Protein AF-0000000074206391 (afdb_homodimer)

Foldseek 3Di:
DPPPPPDDPDDDVVPPVLPDPPLPPDLCQLEVPPPPVPPFQPDPPPPPPDDQLADLDLWDPVLVVVVLVCLVNLHRNHWFFAAALFNVPLVVPPPLAFDFDPCLVVLLVLLLLLLVQLEDDDDPPPPDPPPPAQFFLAFQLLLLLLVLLLLQAFDWDAAQQDPPDDRRSRQLHALPDPVGAADRQVSLRRNTTGNHQRQLLPCQQAQQHDDAPPPSRRDRGTHHFAADHNALAGAFAFEDLDDDDQFDFFPVSNAGRQFADADPDPPGFQQGSTSGSVCQQFQSSRSVSSLLSLLLQLLLVLCVPPPVVQVPGNVSSNVVSSLQSSQLSLLQCLQPNLCQFADPPLLVVCVVVPQDRGDDPRLRYAHPLCSLALSVLSQQQDDQWADFTQQDDCPHVNDTHGRVNRSLCGSVNLNDPDSVDRDSDNHSRRRGQCCLRHDSPDPPSRSGTGFLASHGYNQQQAPPPWCPVPDDVVSNCRSSNSSSSQSVLSNNSPGFQCSLCVSVVHDADDLCLLCPPGDPSSNVSCVSRVGHRNNNRQSSQCCVVVVRRHTHDSSSNSVSSRSSSSQVSDCSHQCNDPPHRDDQLPHGADPVRHGSNHPLSSSQSSFSHFPDADPVRHGHGDPDPPHGRSHSPD/DCPPPPDPDPPDVVPPVLPPPPLPPDLVQLAVPPPDVPPFLPAPPPPPPDDQQQDLDLWDPQLVVVVLVCLLNLHRNHWFFAAALFNVPLVVPPPQAFDFDPCPVVLLVLLLLLLVQLEDDDDPPPPDPPDPAQFFLAFQLLLLLLVLLLLQAFDWDAAQQDPPDDRRSRQLHALPDVVGAADRQVSLRRNTTGNHQRQLLPCQQAQLHDDAPPPSSRDRGTHHFNADHNALAGAFAFEDLDDDDQFDFFPVSNAGRQFADADPDPPGFQQGRTNGSVCQQFQSSRSVSSLLSLLLQLLLVLCVPPPVVQVPGNVSSNVVSSLQSSQLSLQQCLQPNLCQFADPPLLVVCVVVPQDRGDDPRLRYAHPLCSLALSCLSQQQDDQWADFTQQDDCPHVNDTHGRLNRSLCGSVNLNDPDSVDRDSHNHSRRRGQCCLRHDSPDPDSRSGTGFLASHGYNQQQAPPVWCPVPDDVVSNCRSSNSSSSQSVLSNNSPGFQQSLCVSVVHDADDLCLLCPPRDPSSNVSCVSRVGHRNNNRQSSQCCVVVVRRHTHDSSSNSVSSRSSSSQVSDCSHQCNDPPHRDDQLPHGADPVRHGSNHPLSSSQSSFSHFPAADPVRHGHGDPDVPHGRSHSPD

Nearest PDB structures (foldseek):
  8s6c-assembly1_A  TM=6.407E-01  e=2.401E-17  cyanobacterium TDX16
  6wxr-assembly1_A  TM=6.046E-01  e=3.177E-12  Mus musculus
  1prh-assembly1_B  TM=6.830E-01  e=3.059E-08  Ovis aries
  4rs0-assembly1_A  TM=5.981E-01  e=2.578E-08  Mus musculus
  2ayl-assembly1_A  TM=5.057E-01  e=9.335E-07  Ovis aries

pLDDT: mean 83.12, std 20.76, range [22.73, 98.88]

Structure (mmCIF, N/CA/C/O backbone):
data_AF-0000000074206391-model_v1
#
loop_
_entity.id
_entity.type
_entity.pdbx_description
1 polymer 'Heme peroxidase'
#
loop_
_atom_site.group_PDB
_atom_site.id
_atom_site.type_symbol
_atom_site.label_atom_id
_atom_site.label_alt_id
_atom_site.label_comp_id
_atom_site.label_asym_id
_atom_site.label_entity_id
_atom_site.label_seq_id
_atom_site.pdbx_PDB_ins_code
_atom_site.Cartn_x
_atom_site.Cartn_y
_atom_site.Cartn_z
_atom_site.occupancy
_atom_site.B_iso_or_equiv
_atom_site.auth_seq_id
_atom_site.auth_comp_id
_atom_site.auth_asym_id
_atom_site.auth_atom_id
_atom_site.pdbx_PDB_model_num
ATOM 1 N N . MET A 1 1 ? 62.062 49.625 47.781 1 22.92 1 MET A N 1
ATOM 2 C CA . MET A 1 1 ? 61.5 48.375 47.312 1 22.92 1 MET A CA 1
ATOM 3 C C . MET A 1 1 ? 60.031 48.562 46.969 1 22.92 1 MET A C 1
ATOM 5 O O . MET A 1 1 ? 59.156 48.688 47.844 1 22.92 1 MET A O 1
ATOM 9 N N . VAL A 1 2 ? 59.719 49.25 46 1 24.11 2 VAL A N 1
ATOM 10 C CA . VAL A 1 2 ? 58.531 49.969 45.531 1 24.11 2 VAL A CA 1
ATOM 11 C C . VAL A 1 2 ? 57.469 48.969 45.062 1 24.11 2 VAL A C 1
ATOM 13 O O . VAL A 1 2 ? 57.719 48.188 44.156 1 24.11 2 VAL A O 1
ATOM 16 N N . GLN A 1 3 ? 56.719 48.438 46 1 23.62 3 GLN A N 1
ATOM 17 C CA . GLN A 1 3 ? 55.781 47.375 45.812 1 23.62 3 GLN A CA 1
ATOM 18 C C . GLN A 1 3 ? 54.719 47.719 44.781 1 23.62 3 GLN A C 1
ATOM 20 O O . GLN A 1 3 ? 53.906 48.625 45 1 23.62 3 GLN A O 1
ATOM 25 N N . THR A 1 4 ? 55.125 47.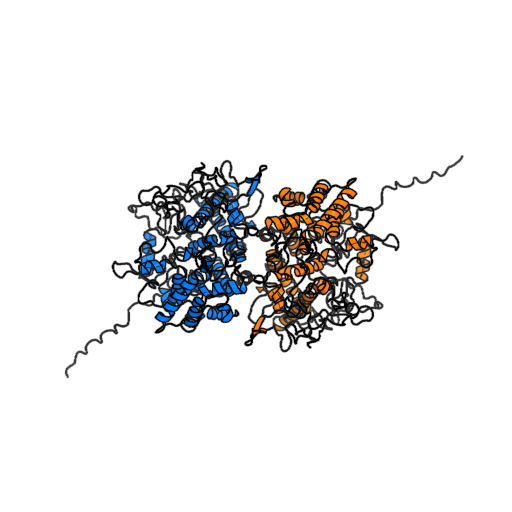781 43.562 1 28.39 4 THR A N 1
ATOM 26 C CA . THR A 1 4 ? 54.219 48.188 42.5 1 28.39 4 THR A CA 1
ATOM 27 C C . THR A 1 4 ? 52.969 47.312 42.469 1 28.39 4 THR A C 1
ATOM 29 O O . THR A 1 4 ? 53.062 46.094 42.469 1 28.39 4 THR A O 1
ATOM 32 N N . THR A 1 5 ? 51.875 47.812 43 1 28.17 5 THR A N 1
ATOM 33 C CA . THR A 1 5 ? 50.531 47.219 43.062 1 28.17 5 THR A CA 1
ATOM 34 C C . THR A 1 5 ? 50.094 46.781 41.688 1 28.17 5 THR A C 1
ATOM 36 O O . THR A 1 5 ? 49.969 47.594 40.781 1 28.17 5 THR A O 1
ATOM 39 N N . GLN A 1 6 ? 50.531 45.656 41.25 1 25 6 GLN A N 1
ATOM 40 C CA . GLN A 1 6 ? 50.25 45.125 39.938 1 25 6 GLN A CA 1
ATOM 41 C C . GLN A 1 6 ? 48.75 45.188 39.656 1 25 6 GLN A C 1
ATOM 43 O O . GLN A 1 6 ? 47.938 44.812 40.5 1 25 6 GLN A O 1
ATOM 48 N N . ALA A 1 7 ? 48.438 45.938 38.656 1 30.42 7 ALA A N 1
ATOM 49 C CA . ALA A 1 7 ? 47.062 46.156 38.188 1 30.42 7 ALA A CA 1
ATOM 50 C C . ALA A 1 7 ? 46.312 44.844 38 1 30.42 7 ALA A C 1
ATOM 52 O O . ALA A 1 7 ? 46.844 43.875 37.5 1 30.42 7 ALA A O 1
ATOM 53 N N . PRO A 1 8 ? 45.125 44.656 38.719 1 27.83 8 PRO A N 1
ATOM 54 C CA . PRO A 1 8 ? 44.406 43.406 38.625 1 27.83 8 PRO A CA 1
ATOM 55 C C . PRO A 1 8 ? 44.125 43 37.156 1 27.83 8 PRO A C 1
ATOM 57 O O . PRO A 1 8 ? 43.969 43.875 36.312 1 27.83 8 PRO A O 1
ATOM 60 N N . LEU A 1 9 ? 44.688 41.938 36.594 1 29.06 9 LEU A N 1
ATOM 61 C CA . LEU A 1 9 ? 44.5 41.438 35.25 1 29.06 9 LEU A CA 1
ATOM 62 C C . LEU A 1 9 ? 43.031 41.469 34.844 1 29.06 9 LEU A C 1
ATOM 64 O O . LEU A 1 9 ? 42.188 40.969 35.562 1 29.06 9 LEU A O 1
ATOM 68 N N . GLN A 1 10 ? 42.531 42.438 34.125 1 27.81 10 GLN A N 1
ATOM 69 C CA . GLN A 1 10 ? 41.219 42.594 33.531 1 27.81 10 GLN A CA 1
ATOM 70 C C . GLN A 1 10 ? 40.719 41.312 32.906 1 27.81 10 GLN A C 1
ATOM 72 O O . GLN A 1 10 ? 41.438 40.656 32.125 1 27.81 10 GLN A O 1
ATOM 77 N N . GLY A 1 11 ? 39.719 40.562 33.531 1 28.16 11 GLY A N 1
ATOM 78 C CA . GLY A 1 11 ? 39.094 39.312 33.188 1 28.16 11 GLY A CA 1
ATOM 79 C C . GLY A 1 11 ? 38.781 39.188 31.703 1 28.16 11 GLY A C 1
ATOM 80 O O . GLY A 1 11 ? 38.625 40.188 31.016 1 28.16 11 GLY A O 1
ATOM 81 N N . ASP A 1 12 ? 39.375 38.25 30.953 1 30.03 12 ASP A N 1
ATOM 82 C CA . ASP A 1 12 ? 39.312 38.062 29.516 1 30.03 12 ASP A CA 1
ATOM 83 C C . ASP A 1 12 ? 37.875 38.219 29 1 30.03 12 ASP A C 1
ATOM 85 O O . ASP A 1 12 ? 36.969 37.594 29.516 1 30.03 12 ASP A O 1
ATOM 89 N N . PRO A 1 13 ? 37.438 39.312 28.438 1 30.89 13 PRO A N 1
ATOM 90 C CA . PRO A 1 13 ? 36.125 39.688 27.906 1 30.89 13 PRO A CA 1
ATOM 91 C C . PRO A 1 13 ? 35.469 38.594 27.078 1 30.89 13 PRO A C 1
ATOM 93 O O . PRO A 1 13 ? 34.312 38.719 26.656 1 30.89 13 PRO A O 1
ATOM 96 N N . ASN A 1 14 ? 36.281 37.812 26.484 1 29.48 14 ASN A N 1
ATOM 97 C CA . ASN A 1 14 ? 35.719 36.844 25.531 1 29.48 14 ASN A CA 1
ATOM 98 C C . ASN A 1 14 ? 34.938 35.75 26.25 1 29.48 14 ASN A C 1
ATOM 100 O O . ASN A 1 14 ? 34.625 34.75 25.641 1 29.48 14 ASN A O 1
ATOM 104 N N . HIS A 1 15 ? 35.094 35.5 27.531 1 30.14 15 HIS A N 1
ATOM 105 C CA . HIS A 1 15 ? 34.281 34.562 28.281 1 30.14 15 HIS A CA 1
ATOM 106 C C . HIS A 1 15 ? 32.812 35 28.312 1 30.14 15 HIS A C 1
ATOM 108 O O . HIS A 1 15 ? 32.438 35.844 29.125 1 30.14 15 HIS A O 1
ATOM 114 N N . SER A 1 16 ? 32.312 35.156 27.141 1 29.47 16 SER A N 1
ATOM 115 C CA . SER A 1 16 ? 30.891 35.406 27.359 1 29.47 16 SER A CA 1
ATOM 116 C C . SER A 1 16 ? 30.297 34.438 28.391 1 29.47 16 SER A C 1
ATOM 118 O O . SER A 1 16 ? 30.562 33.25 28.328 1 29.47 16 SER A O 1
ATOM 120 N N . PRO A 1 17 ? 29.953 34.844 29.578 1 30.16 17 PRO A N 1
ATOM 121 C CA . PRO A 1 17 ? 29.453 34.062 30.719 1 30.16 17 PRO A CA 1
ATOM 122 C C . PRO A 1 17 ? 28.375 33.062 30.312 1 30.16 17 PRO A C 1
ATOM 124 O O . PRO A 1 17 ? 27.641 32.562 31.156 1 30.16 17 PRO A O 1
ATOM 127 N N . HIS A 1 18 ? 28.031 33.094 29.016 1 31.48 18 HIS A N 1
ATOM 128 C CA . HIS A 1 18 ? 26.859 32.219 28.906 1 31.48 18 HIS A CA 1
ATOM 129 C C . HIS A 1 18 ? 27.188 30.781 29.25 1 31.48 18 HIS A C 1
ATOM 131 O O . HIS A 1 18 ? 28.062 30.172 28.625 1 31.48 18 HIS A O 1
ATOM 137 N N . GLU A 1 19 ? 27.125 30.453 30.516 1 30.08 19 GLU A N 1
ATOM 138 C CA . GLU A 1 19 ? 27.203 29.109 31.078 1 30.08 19 GLU A CA 1
ATOM 139 C C . GLU A 1 19 ? 26.5 28.094 30.172 1 30.08 19 GLU A C 1
ATOM 141 O O . GLU A 1 19 ? 25.469 28.406 29.562 1 30.08 19 GLU A O 1
ATOM 146 N N . ALA A 1 20 ? 27.219 27.125 29.672 1 36.53 20 ALA A N 1
ATOM 147 C CA . ALA A 1 20 ? 26.734 25.969 28.906 1 36.53 20 ALA A CA 1
ATOM 148 C C . ALA A 1 20 ?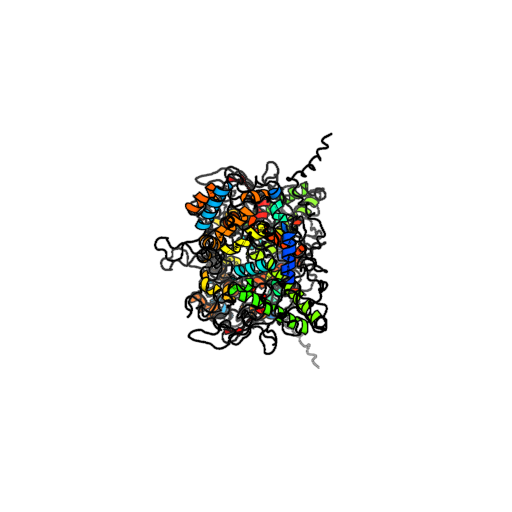 25.422 25.453 29.469 1 36.53 20 ALA A C 1
ATOM 150 O O . ALA A 1 20 ? 25.344 25.094 30.656 1 36.53 20 ALA A O 1
ATOM 151 N N . VAL A 1 21 ? 24.312 25.891 29.031 1 35.91 21 VAL A N 1
ATOM 152 C CA . VAL A 1 21 ? 23.031 25.312 29.438 1 35.91 21 VAL A CA 1
ATOM 153 C C . VAL A 1 21 ? 23.094 23.797 29.359 1 35.91 21 VAL A C 1
ATOM 155 O O . VAL A 1 21 ? 23.531 23.234 28.344 1 35.91 21 VAL A O 1
ATOM 158 N N . ASP A 1 22 ? 23.359 23.141 30.453 1 33.72 22 ASP A N 1
ATOM 159 C CA . ASP A 1 22 ? 23.25 21.688 30.516 1 33.72 22 ASP A CA 1
ATOM 160 C C . ASP A 1 22 ? 21.953 21.203 29.875 1 33.72 22 ASP A C 1
ATOM 162 O O . ASP A 1 22 ? 20.875 21.406 30.438 1 33.72 22 ASP A O 1
ATOM 166 N N . LEU A 1 23 ? 22.109 21.031 28.609 1 37.94 23 LEU A N 1
ATOM 167 C CA . LEU A 1 23 ? 21 20.531 27.812 1 37.94 23 LEU A CA 1
ATOM 168 C C . LEU A 1 23 ? 20.312 19.344 28.5 1 37.94 23 LEU A C 1
ATOM 170 O O . LEU A 1 23 ? 19.266 18.875 28.047 1 37.94 23 LEU A O 1
ATOM 174 N N . ALA A 1 24 ? 21.156 18.625 29.469 1 32.72 24 ALA A N 1
ATOM 175 C CA . ALA A 1 24 ? 20.625 17.469 30.188 1 32.72 24 ALA A CA 1
ATOM 176 C C . ALA A 1 24 ? 19.703 17.906 31.328 1 32.72 24 ALA A C 1
ATOM 178 O O . ALA A 1 24 ? 19.312 17.094 32.156 1 32.72 24 ALA A O 1
ATOM 179 N N . GLN A 1 25 ? 19.766 19.125 31.719 1 31.23 25 GLN A N 1
ATOM 180 C CA . GLN A 1 25 ? 18.828 19.359 32.812 1 31.23 25 GLN A CA 1
ATOM 181 C C . GLN A 1 25 ? 17.469 18.719 32.5 1 31.23 25 GLN A C 1
ATOM 183 O O . GLN A 1 25 ? 17.172 18.359 31.375 1 31.23 25 GLN A O 1
ATOM 188 N N . THR A 1 26 ? 16.672 18.609 33.656 1 31.7 26 THR A N 1
ATOM 189 C CA . THR A 1 26 ? 15.508 17.734 33.812 1 31.7 26 THR A CA 1
ATOM 190 C C . THR A 1 26 ? 14.578 17.906 32.594 1 31.7 26 THR A C 1
ATOM 192 O O . THR A 1 26 ? 14.18 19.016 32.25 1 31.7 26 THR A O 1
ATOM 195 N N . PRO A 1 27 ? 14.875 17.047 31.719 1 33.41 27 PRO A N 1
ATOM 196 C CA . PRO A 1 27 ? 13.945 16.906 30.594 1 33.41 27 PRO A CA 1
ATOM 197 C C . PRO A 1 27 ? 12.5 17.188 31 1 33.41 27 PRO A C 1
ATOM 199 O O . PRO A 1 27 ? 11.578 16.891 30.234 1 33.41 27 PRO A O 1
ATOM 202 N N . ALA A 1 28 ? 12.414 17.125 32.406 1 31.25 28 ALA A N 1
ATOM 203 C CA . ALA A 1 28 ? 11 17.359 32.688 1 31.25 28 ALA A CA 1
ATOM 204 C C . ALA A 1 28 ? 10.5 18.609 31.969 1 31.25 28 ALA A C 1
ATOM 206 O O . ALA A 1 28 ? 10.586 19.719 32.5 1 31.25 28 ALA A O 1
ATOM 207 N N . GLY A 1 29 ? 11.266 19.016 31.062 1 31.09 29 GLY A N 1
ATOM 208 C CA . GLY A 1 29 ? 10.609 20.125 30.375 1 31.09 29 GLY A CA 1
ATOM 209 C C . GLY A 1 29 ? 9.102 20 30.344 1 31.09 29 GLY A C 1
ATOM 210 O O . GLY A 1 29 ? 8.562 18.891 30.297 1 31.09 29 GLY A O 1
ATOM 211 N N . ARG A 1 30 ? 8.547 20.891 31.078 1 32.94 30 ARG A N 1
ATOM 212 C CA . ARG A 1 30 ? 7.117 21.172 30.984 1 32.94 30 ARG A CA 1
ATOM 213 C C . ARG A 1 30 ? 6.637 21.109 29.531 1 32.94 30 ARG A C 1
ATOM 215 O O . ARG A 1 30 ? 6.574 22.141 28.859 1 32.94 30 ARG A O 1
ATOM 222 N N . THR A 1 31 ? 7.441 20.578 28.688 1 33.84 31 THR A N 1
ATOM 223 C CA . THR A 1 31 ? 6.852 20.453 27.359 1 33.84 31 THR A CA 1
ATOM 224 C C . THR A 1 31 ? 5.367 20.109 27.469 1 33.84 31 THR A C 1
ATOM 226 O O . THR A 1 31 ? 4.922 19.531 28.453 1 33.84 31 THR A O 1
ATOM 229 N N . VAL A 1 32 ? 4.699 20.656 26.375 1 33.72 32 VAL A N 1
ATOM 230 C CA . VAL A 1 32 ? 3.322 20.25 26.109 1 33.72 32 VAL A CA 1
ATOM 231 C C . VAL A 1 32 ? 3.191 18.734 26.297 1 33.72 32 VAL A C 1
ATOM 233 O O . VAL A 1 32 ? 3.479 17.969 25.375 1 33.72 32 VAL A O 1
ATOM 236 N N . ARG A 1 33 ? 4.16 17.953 26.938 1 31.75 33 ARG A N 1
ATOM 237 C CA . ARG A 1 33 ? 3.984 16.531 27.188 1 31.75 33 ARG A CA 1
ATOM 238 C C . ARG A 1 33 ? 2.506 16.156 27.203 1 31.75 33 ARG A C 1
ATOM 240 O O . ARG A 1 33 ? 1.641 17.031 27.25 1 31.75 33 ARG A O 1
ATOM 247 N N . ARG A 1 34 ? 2.4 14.773 27.484 1 31.81 34 ARG A N 1
ATOM 248 C CA . ARG A 1 34 ? 1.061 14.297 27.812 1 31.81 34 ARG A CA 1
ATOM 249 C C . ARG A 1 34 ? 0.393 15.188 28.859 1 31.81 34 ARG A C 1
ATOM 251 O O . ARG A 1 34 ? 1.004 15.531 29.859 1 31.81 34 ARG A O 1
ATOM 258 N N . ILE A 1 35 ? -0.398 16.078 28.625 1 29.19 35 ILE A N 1
ATOM 259 C CA . ILE A 1 35 ? -1.265 16.375 29.766 1 29.19 35 ILE A CA 1
ATOM 260 C C . ILE A 1 35 ? -1.415 15.125 30.641 1 29.19 35 ILE A C 1
ATOM 262 O O . ILE A 1 35 ? -2.096 14.172 30.25 1 29.19 35 ILE A O 1
ATOM 266 N N . GLY A 1 36 ? -0.558 14.32 30.984 1 26.31 36 GLY A N 1
ATOM 267 C CA . GLY A 1 36 ? -0.949 13.727 32.25 1 26.31 36 GLY A CA 1
ATOM 268 C C . GLY A 1 36 ? -1.563 14.727 33.219 1 26.31 36 GLY A C 1
ATOM 269 O O . GLY A 1 36 ? -1.537 15.938 32.969 1 26.31 36 GLY A O 1
ATOM 270 N N . HIS A 1 37 ? -2.078 14.242 34.625 1 25.77 37 HIS A N 1
ATOM 271 C CA . HIS A 1 37 ? -2.564 15.172 35.625 1 25.77 37 HIS A CA 1
ATOM 272 C C . HIS A 1 37 ? -1.513 16.234 35.969 1 25.77 37 HIS A C 1
ATOM 274 O O . HIS A 1 37 ? -1.673 17 36.906 1 25.77 37 HIS A O 1
ATOM 280 N N . GLY A 1 38 ? -0.341 16.062 35.875 1 24.91 38 GLY A N 1
ATOM 281 C CA . GLY A 1 38 ? 0.574 16.781 36.75 1 24.91 38 GLY A CA 1
ATOM 282 C C . GLY A 1 38 ? 0.707 18.25 36.375 1 24.91 38 GLY A C 1
ATOM 283 O O . GLY A 1 38 ? 1.687 18.906 36.75 1 24.91 38 GLY A O 1
ATOM 284 N N . GLY A 1 39 ? 0.529 18.625 35.25 1 29.45 39 GLY A N 1
ATOM 285 C CA . GLY A 1 39 ? 0.686 20.062 35.125 1 29.45 39 GLY A CA 1
ATOM 286 C C . GLY A 1 39 ? 0.127 20.828 36.312 1 29.45 39 GLY A C 1
ATOM 287 O O . GLY A 1 39 ? -0.68 20.297 37.094 1 29.45 39 GLY A O 1
ATOM 288 N N . VAL A 1 40 ? 1.075 21.75 36.844 1 29.83 40 VAL A N 1
ATOM 289 C CA . VAL A 1 40 ? 0.935 22.719 37.938 1 29.83 40 VAL A CA 1
ATOM 290 C C . VAL A 1 40 ? -0.15 23.734 37.562 1 29.83 40 VAL A C 1
ATOM 292 O O . VAL A 1 40 ? -0.147 24.297 36.469 1 29.83 40 VAL A O 1
ATOM 295 N N . PHE A 1 41 ? -1.205 23.562 38.062 1 32.41 41 PHE A N 1
ATOM 296 C CA . PHE A 1 41 ? -2.279 24.531 38.219 1 32.41 41 PHE A CA 1
ATOM 297 C C . PHE A 1 41 ? -1.749 25.844 38.781 1 32.41 41 PHE A C 1
ATOM 299 O O . PHE A 1 41 ? -1.188 25.875 39.875 1 32.41 41 PHE A O 1
ATOM 306 N N . VAL A 1 42 ? -1.128 26.531 37.812 1 34.47 42 VAL A N 1
ATOM 307 C CA . VAL A 1 42 ? -1.104 27.828 38.5 1 34.47 42 VAL A CA 1
ATOM 308 C C . VAL A 1 42 ? -2.477 28.484 38.375 1 34.47 42 VAL A C 1
ATOM 310 O O . VAL A 1 42 ? -3.031 28.594 37.281 1 34.47 42 VAL A O 1
ATOM 313 N N . PRO A 1 43 ? -3.098 28.578 39.344 1 34.78 43 PRO A N 1
ATOM 314 C CA . PRO A 1 43 ? -4.426 29.203 39.406 1 34.78 43 PRO A CA 1
ATOM 315 C C . PRO A 1 43 ? -4.543 30.422 38.5 1 34.78 43 PRO A C 1
ATOM 317 O O . PRO A 1 43 ? -3.6 31.203 38.406 1 34.78 43 PRO A O 1
ATOM 320 N N . ALA A 1 44 ? -5.426 30.328 37.531 1 37.09 44 ALA A N 1
ATOM 321 C CA . ALA A 1 44 ? -5.816 31.531 36.812 1 37.09 44 ALA A CA 1
ATOM 322 C C . ALA A 1 44 ? -5.699 32.75 37.688 1 37.09 44 ALA A C 1
ATOM 324 O O . ALA A 1 44 ? -6.02 32.719 38.875 1 37.09 44 ALA A O 1
ATOM 325 N N . ASP A 1 45 ? -4.836 33.531 37.375 1 39.06 45 ASP A N 1
ATOM 326 C CA . ASP A 1 45 ? -5.074 34.812 38.062 1 39.06 45 ASP A CA 1
ATOM 327 C C . ASP A 1 45 ? -6.516 35.25 37.875 1 39.06 45 ASP A C 1
ATOM 329 O O . ASP A 1 45 ? -6.996 35.406 36.75 1 39.06 45 ASP A O 1
ATOM 333 N N . PRO A 1 46 ? -7.312 35 38.875 1 40.47 46 PRO A N 1
ATOM 334 C CA . PRO A 1 46 ? -8.719 35.438 38.781 1 40.47 46 PRO A CA 1
ATOM 335 C C . PRO A 1 46 ? -8.914 36.688 37.969 1 40.47 46 PRO A C 1
ATOM 337 O O . PRO A 1 46 ? -10.023 36.969 37.5 1 40.47 46 PRO A O 1
ATOM 340 N N . ASP A 1 47 ? -7.941 37.562 38.031 1 41.47 47 ASP A N 1
ATOM 341 C CA . ASP A 1 47 ? -8.148 38.875 37.438 1 41.47 47 ASP A CA 1
ATOM 342 C C . ASP A 1 47 ? -7.762 38.875 35.969 1 41.47 47 ASP A C 1
ATOM 344 O O . ASP A 1 47 ? -7.625 39.938 35.344 1 41.47 47 ASP A O 1
ATOM 348 N N . ALA A 1 48 ? -7.395 37.719 35.438 1 48.66 48 ALA A N 1
ATOM 349 C CA . ALA A 1 48 ? -7.074 37.781 34 1 48.66 48 ALA A CA 1
ATOM 350 C C . ALA A 1 48 ? -8.305 38.156 33.188 1 48.66 48 ALA A C 1
ATOM 352 O O . ALA A 1 48 ? -9.367 37.562 33.312 1 48.66 48 ALA A O 1
ATOM 353 N N . PRO A 1 49 ? -8.227 39.188 32.469 1 46.44 49 PRO A N 1
ATOM 354 C CA . PRO A 1 49 ? -9.422 39.719 31.797 1 46.44 49 PRO A CA 1
ATOM 355 C C . PRO A 1 49 ? -10.062 38.719 30.844 1 46.44 49 PRO A C 1
ATOM 357 O O . PRO A 1 49 ? -11.273 38.75 30.625 1 46.44 49 PRO A O 1
ATOM 360 N N . GLN A 1 50 ? -9.273 38.219 29.797 1 49.62 50 GLN A N 1
ATOM 361 C CA . GLN A 1 50 ? -10.023 37.5 28.766 1 49.62 50 GLN A CA 1
ATOM 362 C C . GLN A 1 50 ? -10.18 36 29.141 1 49.62 50 GLN A C 1
ATOM 364 O O . GLN A 1 50 ? -9.227 35.375 29.578 1 49.62 50 GLN A O 1
ATOM 369 N N . ALA A 1 51 ? -11.422 35.531 29 1 53.75 51 ALA A N 1
ATOM 370 C CA . ALA A 1 51 ? -11.75 34.125 29.281 1 53.75 51 ALA A CA 1
ATOM 371 C C . ALA A 1 51 ? -11.008 33.188 28.328 1 53.75 51 ALA A C 1
ATOM 373 O O . ALA A 1 51 ? -11.109 33.312 27.109 1 53.75 51 ALA A O 1
ATOM 374 N N . PRO A 1 52 ? -10.109 32.406 28.781 1 55.28 52 PRO A N 1
ATOM 375 C CA . PRO A 1 52 ? -9.266 31.516 27.969 1 55.28 52 PRO A CA 1
ATOM 376 C C . PRO A 1 52 ? -10.047 30.734 26.922 1 55.28 52 PRO A C 1
ATOM 378 O O . PRO A 1 52 ? -9.547 30.484 25.828 1 55.28 52 PRO A O 1
ATOM 381 N N . GLN A 1 53 ? -11.305 30.484 27.141 1 56.81 53 GLN A N 1
ATOM 382 C CA . GLN A 1 53 ? -12.086 29.594 26.281 1 56.81 53 GLN A CA 1
ATOM 383 C C . GLN A 1 53 ? -12.375 30.266 24.938 1 56.81 53 GLN A C 1
ATOM 385 O O . GLN A 1 53 ? -12.68 29.578 23.953 1 56.81 53 GLN A O 1
ATOM 390 N N . ASP A 1 54 ? -12.188 31.562 24.922 1 57.62 54 ASP A N 1
ATOM 391 C CA . ASP A 1 54 ? -12.555 32.25 23.688 1 57.62 54 ASP A CA 1
ATOM 392 C C . ASP A 1 54 ? -11.312 32.812 23 1 57.62 54 ASP A C 1
ATOM 394 O O . ASP A 1 54 ? -11.422 33.688 22.125 1 57.62 54 ASP A O 1
ATOM 398 N N . SER A 1 55 ? -10.227 32.312 23.438 1 61.06 55 SER A N 1
ATOM 399 C CA . SER A 1 55 ? -9.008 32.844 22.828 1 61.06 55 SER A CA 1
ATOM 400 C C . SER A 1 55 ? -8.742 32.188 21.469 1 61.06 55 SER A C 1
ATOM 402 O O . SER A 1 55 ? -8.969 30.984 21.297 1 61.06 55 SER A O 1
ATOM 404 N N . THR A 1 56 ? -8.312 32.969 20.453 1 61.56 56 THR A N 1
ATOM 405 C CA . THR A 1 56 ? -7.953 32.5 19.125 1 61.56 56 THR A CA 1
ATOM 406 C C . THR A 1 56 ? -6.441 32.344 18.984 1 61.56 56 THR A C 1
ATOM 408 O O . THR A 1 56 ? -5.938 32 17.922 1 61.56 56 THR A O 1
ATOM 411 N N . ALA A 1 57 ? -5.887 32.594 20.125 1 63.78 57 ALA A N 1
ATOM 412 C CA . ALA A 1 57 ? -4.43 32.5 20.062 1 63.78 57 ALA A CA 1
ATOM 413 C C . ALA A 1 57 ? -3.963 31.047 20.062 1 63.78 57 ALA A C 1
ATOM 415 O O . ALA A 1 57 ? -4.594 30.188 20.672 1 63.78 57 ALA A O 1
ATOM 416 N N . THR A 1 58 ? -2.914 30.844 19.312 1 65.44 58 THR A N 1
ATOM 417 C CA . THR A 1 58 ? -2.34 29.5 19.266 1 65.44 58 THR A CA 1
ATOM 418 C C . THR A 1 58 ? -1.894 29.047 20.656 1 65.44 58 THR A C 1
ATOM 420 O O . THR A 1 58 ? -2.033 27.875 21.016 1 65.44 58 THR A O 1
ATOM 423 N N . LEU A 1 59 ? -1.334 29.969 21.375 1 71.19 59 LEU A N 1
ATOM 424 C CA . LEU A 1 59 ? -0.915 29.719 22.75 1 71.19 59 LEU A CA 1
ATOM 425 C C . LEU A 1 59 ? -1.576 30.719 23.703 1 71.19 59 LEU A C 1
ATOM 427 O O . LEU A 1 59 ? -1.726 31.891 23.375 1 71.19 59 LEU A O 1
ATOM 431 N N . MET A 1 60 ? -1.916 30.156 24.828 1 72.62 60 MET A N 1
ATOM 432 C CA . MET A 1 60 ? -2.424 31.031 25.875 1 72.62 60 MET A CA 1
ATOM 433 C C . MET A 1 60 ? -1.333 31.984 26.375 1 72.62 60 MET A C 1
ATOM 435 O O . MET A 1 60 ? -0.145 31.672 26.281 1 72.62 60 MET A O 1
ATOM 439 N N . PRO A 1 61 ? -1.704 33.094 26.812 1 66.38 61 PRO A N 1
ATOM 440 C CA . PRO A 1 61 ? -0.731 34.125 27.172 1 66.38 61 PRO A CA 1
ATOM 441 C C . PRO A 1 61 ? 0.361 33.594 28.109 1 66.38 61 PRO A C 1
ATOM 443 O O . PRO A 1 61 ? 1.535 33.938 27.938 1 66.38 61 PRO A O 1
ATOM 446 N N . ARG A 1 62 ? -0.011 32.844 29.062 1 67.12 62 ARG A N 1
ATOM 447 C CA . ARG A 1 62 ? 0.981 32.312 30.016 1 67.12 62 ARG A CA 1
ATOM 448 C C . ARG A 1 62 ? 1.954 31.375 29.312 1 67.12 62 ARG A C 1
ATOM 450 O O . ARG A 1 62 ? 3.152 31.375 29.609 1 67.12 62 ARG A O 1
ATOM 457 N N . THR A 1 63 ? 1.356 30.562 28.562 1 72.19 63 THR A N 1
ATOM 458 C CA . THR A 1 63 ? 2.205 29.656 27.797 1 72.19 63 THR A CA 1
ATOM 459 C C . THR A 1 63 ? 3.113 30.453 26.859 1 72.19 63 THR A C 1
ATOM 461 O O . THR A 1 63 ? 4.293 30.125 26.703 1 72.19 63 THR A O 1
ATOM 464 N N . GLU A 1 64 ? 2.5 31.422 26.266 1 73.12 64 GLU A N 1
ATOM 465 C CA . GLU A 1 64 ? 3.293 32.281 25.391 1 73.12 64 GLU A CA 1
ATOM 466 C C . GLU A 1 64 ? 4.453 32.938 26.141 1 73.12 64 GLU A C 1
ATOM 468 O O . GLU A 1 64 ? 5.578 32.969 25.641 1 73.12 64 GLU A O 1
ATOM 473 N N . ALA A 1 65 ? 4.16 33.375 27.328 1 71.19 65 ALA A N 1
ATOM 474 C CA . ALA A 1 65 ? 5.195 33.969 28.172 1 71.19 65 ALA A CA 1
ATOM 475 C C . ALA A 1 65 ? 6.258 32.938 28.547 1 71.19 65 ALA A C 1
ATOM 477 O O . ALA A 1 65 ? 7.449 33.25 28.578 1 71.19 65 ALA A O 1
ATOM 478 N N . ALA A 1 66 ? 5.801 31.734 28.828 1 73.06 66 ALA A N 1
ATOM 479 C CA . ALA A 1 66 ? 6.727 30.656 29.172 1 73.06 66 ALA A CA 1
ATOM 480 C C . ALA A 1 66 ? 7.617 30.297 27.984 1 73.06 66 ALA A C 1
ATOM 482 O O . ALA A 1 66 ? 8.805 30.016 28.156 1 73.06 66 ALA A O 1
ATOM 483 N N . VAL A 1 67 ? 7.047 30.281 26.875 1 74.81 67 VAL A N 1
ATOM 484 C CA . VAL A 1 67 ? 7.793 30 25.656 1 74.81 67 VAL A CA 1
ATOM 485 C C . VAL A 1 67 ? 8.852 31.062 25.438 1 74.81 67 VAL A C 1
ATOM 487 O O . VAL A 1 67 ? 10 30.766 25.094 1 74.81 67 VAL A O 1
ATOM 490 N N . ARG A 1 68 ? 8.523 32.281 25.656 1 74.75 68 ARG A N 1
ATOM 491 C CA . ARG A 1 68 ? 9.461 33.375 25.5 1 74.75 68 ARG A CA 1
ATOM 492 C C . ARG A 1 68 ? 10.609 33.25 26.5 1 74.75 68 ARG A C 1
ATOM 494 O O . ARG A 1 68 ? 11.758 33.594 26.172 1 74.75 68 ARG A O 1
ATOM 501 N N . ARG A 1 69 ? 10.258 32.844 27.672 1 74.38 69 ARG A N 1
ATOM 502 C CA . ARG A 1 69 ? 11.297 32.625 28.672 1 74.38 69 ARG A CA 1
ATOM 503 C C . ARG A 1 69 ? 12.242 31.516 28.25 1 74.38 69 ARG A C 1
ATOM 505 O O . ARG A 1 69 ? 13.461 31.641 28.406 1 74.38 69 ARG A O 1
ATOM 512 N N . ASP A 1 70 ? 11.68 30.391 27.766 1 76.81 70 ASP A N 1
ATOM 513 C CA . ASP A 1 70 ? 12.492 29.281 27.281 1 76.81 70 ASP A CA 1
ATOM 514 C C . ASP A 1 70 ? 13.469 29.766 26.203 1 76.81 70 ASP A C 1
ATOM 516 O O . ASP A 1 70 ? 14.633 29.359 26.203 1 76.81 70 ASP A O 1
ATOM 520 N N . LEU A 1 71 ? 13.016 30.531 25.359 1 73.81 71 LEU A N 1
ATOM 521 C CA . LEU A 1 71 ? 13.844 31.047 24.266 1 73.81 71 LEU A CA 1
ATOM 522 C C . LEU A 1 71 ? 14.961 31.922 24.812 1 73.81 71 LEU A C 1
ATOM 524 O O . LEU A 1 71 ? 16.109 31.797 24.391 1 73.81 71 LEU A O 1
ATOM 528 N N . ARG A 1 72 ? 14.633 32.781 25.719 1 72.06 72 ARG A N 1
ATOM 529 C CA . ARG A 1 72 ? 15.602 33.719 26.297 1 72.06 72 ARG A CA 1
ATOM 530 C C . ARG A 1 72 ? 16.656 32.969 27.109 1 72.06 72 ARG A C 1
ATOM 532 O O . ARG A 1 72 ? 17.828 33.312 27.062 1 72.06 72 ARG A O 1
ATOM 539 N N . GLU A 1 73 ? 16.141 32.031 27.812 1 74.25 73 GLU A N 1
ATOM 540 C CA . GLU A 1 73 ? 17.016 31.391 28.781 1 74.25 73 GLU A CA 1
ATOM 541 C C . GLU A 1 73 ? 17.578 30.094 28.219 1 74.25 73 GLU A C 1
ATOM 543 O O . GLU A 1 73 ? 18.344 29.391 28.906 1 74.25 73 GLU A O 1
ATOM 548 N N . HIS A 1 74 ? 17.219 29.781 26.953 1 74.19 74 HIS A N 1
ATOM 549 C CA . HIS A 1 74 ? 17.688 28.578 26.297 1 74.19 74 HIS A CA 1
ATOM 550 C C . HIS A 1 74 ? 17.328 27.328 27.109 1 74.19 74 HIS A C 1
ATOM 552 O O . HIS A 1 74 ? 18.188 26.484 27.375 1 74.19 74 HIS A O 1
ATOM 558 N N . ARG A 1 75 ? 16.094 27.344 27.531 1 77.25 75 ARG A N 1
ATOM 559 C CA . ARG A 1 75 ? 15.547 26.219 28.266 1 77.25 75 ARG A CA 1
ATOM 560 C C . ARG A 1 75 ? 14.398 25.562 27.516 1 77.25 75 ARG A C 1
ATOM 562 O O . ARG A 1 75 ? 13.938 26.109 26.5 1 77.25 75 ARG A O 1
ATOM 569 N N . PHE A 1 76 ? 14.117 24.438 27.875 1 79.06 76 PHE A N 1
ATOM 570 C CA . PHE A 1 76 ? 13.039 23.688 27.234 1 79.06 76 PHE A CA 1
ATOM 571 C C . PHE A 1 76 ? 11.984 23.266 28.25 1 79.06 76 PHE A C 1
ATOM 573 O O . PHE A 1 76 ? 11.594 22.109 28.312 1 79.06 76 PHE A O 1
ATOM 580 N N . ASP A 1 77 ? 11.477 24.234 28.984 1 74.62 77 ASP A N 1
ATOM 581 C CA . ASP A 1 77 ? 10.484 23.953 30.016 1 74.62 77 ASP A CA 1
ATOM 582 C C . ASP A 1 77 ? 9.078 23.906 29.438 1 74.62 77 ASP A C 1
ATOM 584 O O . ASP A 1 77 ? 8.266 23.062 29.812 1 74.62 77 ASP A O 1
ATOM 588 N N . ALA A 1 78 ? 8.797 24.906 28.516 1 76.88 78 ALA A N 1
ATOM 589 C CA . ALA A 1 78 ? 7.473 25 27.891 1 76.88 78 ALA A CA 1
ATOM 590 C C . ALA A 1 78 ? 7.527 24.641 26.422 1 76.88 78 ALA A C 1
ATOM 592 O O . ALA A 1 78 ? 6.504 24.641 25.734 1 76.88 78 ALA A O 1
ATOM 593 N N . THR A 1 79 ? 8.672 24.328 25.906 1 82.56 79 THR A N 1
ATOM 594 C CA . THR A 1 79 ? 8.891 23.953 24.516 1 82.56 79 THR A CA 1
ATOM 595 C C . THR A 1 79 ? 9.609 22.609 24.422 1 82.56 79 THR A C 1
ATOM 597 O O . THR A 1 79 ? 9.992 22.031 25.453 1 82.56 79 THR A O 1
ATOM 600 N N . THR A 1 80 ? 9.617 22.031 23.281 1 87.44 80 THR A N 1
ATOM 601 C CA . THR A 1 80 ? 10.383 20.797 23.047 1 87.44 80 THR A CA 1
ATOM 602 C C . THR A 1 80 ? 11.531 21.078 22.078 1 87.44 80 THR A C 1
ATOM 604 O O . THR A 1 80 ? 11.625 22.156 21.484 1 87.44 80 THR A O 1
ATOM 607 N N . SER A 1 81 ? 12.414 20.125 21.984 1 88.75 81 SER A N 1
ATOM 608 C CA . SER A 1 81 ? 13.672 20.359 21.281 1 88.75 81 SER A CA 1
ATOM 609 C C . SER A 1 81 ? 13.609 19.859 19.844 1 88.75 81 SER A C 1
ATOM 611 O O . SER A 1 81 ? 12.766 19.031 19.516 1 88.75 81 SER A O 1
ATOM 613 N N . PHE A 1 82 ? 14.414 20.5 19.047 1 91.88 82 PHE A N 1
ATOM 614 C CA . PHE A 1 82 ? 14.797 19.938 17.75 1 91.88 82 PHE A CA 1
ATOM 615 C C . PHE A 1 82 ? 16.172 19.297 17.828 1 91.88 82 PHE A C 1
ATOM 617 O O . PHE A 1 82 ? 17 19.688 18.656 1 91.88 82 PHE A O 1
ATOM 624 N N . ASP A 1 83 ? 16.375 18.359 17.062 1 95.88 83 ASP A N 1
ATOM 625 C CA . ASP A 1 83 ? 17.688 17.734 16.891 1 95.88 83 ASP A CA 1
ATOM 626 C C . ASP A 1 83 ? 17.844 17.125 15.492 1 95.88 83 ASP A C 1
ATOM 628 O O . ASP A 1 83 ? 16.984 17.344 14.633 1 95.88 83 ASP A O 1
ATOM 632 N N . TYR A 1 84 ? 19 16.562 15.25 1 97.94 84 TYR A N 1
ATOM 633 C CA . TYR A 1 84 ? 19.266 16.031 13.922 1 97.94 84 TYR A CA 1
ATOM 634 C C . TYR A 1 84 ? 19.094 14.516 13.898 1 97.94 84 TYR A C 1
ATOM 636 O O . TYR A 1 84 ? 19.547 13.82 14.797 1 97.94 84 TYR A O 1
ATOM 644 N N . LEU A 1 85 ? 18.344 14.078 12.891 1 98.25 85 LEU A N 1
ATOM 645 C CA . LEU A 1 85 ? 18.172 12.641 12.688 1 98.25 85 LEU A CA 1
ATOM 646 C C . LEU A 1 85 ? 19.5 11.969 12.375 1 98.25 85 LEU A C 1
ATOM 648 O O . LEU A 1 85 ? 19.766 10.852 12.836 1 98.25 85 LEU A O 1
ATOM 652 N N . MET A 1 86 ? 20.281 12.641 11.508 1 97.94 86 MET A N 1
ATOM 653 C CA . MET A 1 86 ? 21.609 12.164 11.133 1 97.94 86 MET A CA 1
ATOM 654 C C . MET A 1 86 ? 22.688 12.758 12.039 1 97.94 86 MET A C 1
ATOM 656 O O . MET A 1 86 ? 23.406 13.68 11.641 1 97.94 86 MET A O 1
ATOM 660 N N . ARG A 1 87 ? 22.859 12.211 13.125 1 95.94 87 ARG A N 1
ATOM 661 C CA . ARG A 1 87 ? 23.734 12.734 14.164 1 95.94 87 ARG A CA 1
ATOM 662 C C . ARG A 1 87 ? 25.172 12.836 13.664 1 95.94 87 ARG A C 1
ATOM 664 O O . ARG A 1 87 ? 25.859 13.828 13.93 1 95.94 87 ARG A O 1
ATOM 671 N N . ASP A 1 88 ? 25.609 11.867 12.977 1 95.94 88 ASP A N 1
ATOM 672 C CA . ASP A 1 88 ? 26.984 11.844 12.516 1 95.94 88 ASP A CA 1
ATOM 673 C C . ASP A 1 88 ? 27.25 12.922 11.477 1 95.94 88 ASP A C 1
ATOM 675 O O . ASP A 1 88 ? 28.312 13.539 11.461 1 95.94 88 ASP A O 1
ATOM 679 N N . LEU A 1 89 ? 26.312 13.148 10.664 1 97.81 89 LEU A N 1
ATOM 680 C CA . LEU A 1 89 ? 26.469 14.195 9.672 1 97.81 89 LEU A CA 1
ATOM 681 C C . LEU A 1 89 ? 26.5 15.57 10.328 1 97.81 89 LEU A C 1
ATOM 683 O O . LEU A 1 89 ? 27.234 16.453 9.891 1 97.81 89 LEU A O 1
ATOM 687 N N . ALA A 1 90 ? 25.688 15.734 11.336 1 96.81 90 ALA A N 1
ATOM 688 C CA . ALA A 1 90 ? 25.703 17 12.07 1 96.81 90 ALA A CA 1
ATOM 689 C C . ALA A 1 90 ? 27.062 17.25 12.711 1 96.81 90 ALA A C 1
ATOM 691 O O . ALA A 1 90 ? 27.547 18.375 12.727 1 96.81 90 ALA A O 1
ATOM 692 N N . ARG A 1 91 ? 27.688 16.203 13.188 1 95.38 91 ARG A N 1
ATOM 693 C CA . ARG A 1 91 ? 28.984 16.297 13.836 1 95.38 91 ARG A CA 1
ATOM 694 C C . ARG A 1 91 ? 30.078 16.641 12.82 1 95.38 91 ARG A C 1
ATOM 696 O O . ARG A 1 91 ? 31.094 17.25 13.172 1 95.38 91 ARG A O 1
ATOM 703 N N . GLU A 1 92 ? 29.828 16.297 11.594 1 94.88 92 GLU A N 1
ATOM 704 C CA . GLU A 1 92 ? 30.812 16.5 10.539 1 94.88 92 GLU A CA 1
ATOM 705 C C . GLU A 1 92 ? 30.656 17.875 9.891 1 94.88 92 GLU A C 1
ATOM 707 O O . GLU A 1 92 ? 31.375 18.203 8.953 1 94.88 92 GLU A O 1
ATOM 712 N N . PHE A 1 93 ? 29.812 18.672 10.352 1 96.06 93 PHE A N 1
ATOM 713 C CA . PHE A 1 93 ? 29.625 20 9.797 1 96.06 93 PHE A CA 1
ATOM 714 C C . PHE A 1 93 ? 30.938 20.75 9.703 1 96.06 93 PHE A C 1
ATOM 716 O O . PHE A 1 93 ? 31.719 20.781 10.672 1 96.06 93 PHE A O 1
ATOM 723 N N . PRO A 1 94 ? 31.281 21.328 8.562 1 95.5 94 PRO A N 1
ATOM 724 C CA . PRO A 1 94 ? 30.391 21.578 7.422 1 95.5 94 PRO A CA 1
ATOM 725 C C . PRO A 1 94 ? 30.625 20.609 6.266 1 95.5 94 PRO A C 1
ATOM 727 O O . PRO A 1 94 ? 30.062 20.797 5.184 1 95.5 94 PRO A O 1
ATOM 730 N N . ASP A 1 95 ? 31.391 19.547 6.379 1 95.12 95 ASP A N 1
ATOM 731 C CA . ASP A 1 95 ? 31.859 18.703 5.285 1 95.12 95 ASP A CA 1
ATOM 732 C C . ASP A 1 95 ? 30.703 18.016 4.578 1 95.12 95 ASP A C 1
ATOM 734 O O . ASP A 1 95 ? 30.75 17.781 3.367 1 95.12 95 ASP A O 1
ATOM 738 N N . ALA A 1 96 ? 29.609 17.688 5.234 1 96.56 96 ALA A N 1
ATOM 739 C CA . ALA A 1 96 ? 28.469 16.984 4.66 1 96.56 96 ALA A CA 1
ATOM 740 C C . ALA A 1 96 ? 27.359 17.953 4.289 1 96.56 96 ALA A C 1
ATOM 742 O O . ALA A 1 96 ? 26.219 17.531 4.031 1 96.56 96 ALA A O 1
ATOM 743 N N . HIS A 1 97 ? 27.703 19.234 4.27 1 98.12 97 HIS A N 1
ATOM 744 C CA . HIS A 1 97 ? 26.719 20.297 4.086 1 98.12 97 HIS A CA 1
ATOM 745 C C . HIS A 1 97 ? 27.094 21.203 2.918 1 98.12 97 HIS A C 1
ATOM 747 O O . HIS A 1 97 ? 28.156 21.031 2.312 1 98.12 97 HIS A O 1
ATOM 753 N N . LEU A 1 98 ? 26.125 22.047 2.52 1 97.69 98 LEU A N 1
ATOM 754 C CA . LEU A 1 98 ? 26.484 23.094 1.563 1 97.69 98 LEU A CA 1
ATOM 755 C C . LEU A 1 98 ? 27.562 24 2.123 1 97.69 98 LEU A C 1
ATOM 757 O O . LEU A 1 98 ? 27.656 24.203 3.336 1 97.69 98 LEU A O 1
ATOM 761 N N . PRO A 1 99 ? 28.375 24.547 1.217 1 97.06 99 PRO A N 1
ATOM 762 C CA . PRO A 1 99 ? 29.5 25.375 1.674 1 97.06 99 PRO A CA 1
ATOM 763 C C . PRO A 1 99 ? 29.062 26.547 2.541 1 97.06 99 PRO A C 1
ATOM 765 O O . PRO A 1 99 ? 28.031 27.172 2.271 1 97.06 99 PRO A O 1
ATOM 768 N N . VAL A 1 100 ? 29.891 26.797 3.574 1 96 100 VAL A N 1
ATOM 769 C CA . VAL A 1 100 ? 29.656 27.922 4.473 1 96 100 VAL A CA 1
ATOM 770 C C . VAL A 1 100 ? 30.859 28.859 4.465 1 96 100 VAL A C 1
ATOM 772 O O . VAL A 1 100 ? 31.641 28.875 3.508 1 96 100 VAL A O 1
ATOM 775 N N . GLY A 1 101 ? 31 29.828 5.477 1 92.5 101 GLY A N 1
ATOM 776 C CA . GLY A 1 101 ? 32.094 30.766 5.516 1 92.5 101 GLY A CA 1
ATOM 777 C C . GLY A 1 101 ? 32 31.859 4.473 1 92.5 101 GLY A C 1
ATOM 778 O O . GLY A 1 101 ? 30.953 32.531 4.363 1 92.5 101 GLY A O 1
ATOM 779 N N . ASP A 1 102 ? 33 31.953 3.637 1 93.06 102 ASP A N 1
ATOM 780 C CA . ASP A 1 102 ? 33.062 33.031 2.66 1 93.06 102 ASP A CA 1
ATOM 781 C C . ASP A 1 102 ? 32.125 32.781 1.494 1 93.06 102 ASP A C 1
ATOM 783 O O . ASP A 1 102 ? 31.859 33.688 0.703 1 93.06 102 ASP A O 1
ATOM 787 N N . GLN A 1 103 ? 31.516 31.625 1.454 1 94.81 103 GLN A N 1
ATOM 788 C CA . GLN A 1 103 ? 30.688 31.266 0.31 1 94.81 103 GLN A CA 1
ATOM 789 C C . GLN A 1 103 ? 29.203 31.422 0.633 1 94.81 103 GLN A C 1
ATOM 791 O O . GLN A 1 103 ? 28.344 31.156 -0.218 1 94.81 103 GLN A O 1
ATOM 796 N N . VAL A 1 104 ? 28.828 31.844 1.744 1 95.31 104 VAL A N 1
ATOM 797 C CA . VAL A 1 104 ? 27.453 31.859 2.23 1 95.31 104 VAL A CA 1
ATOM 798 C C . VAL A 1 104 ? 26.578 32.688 1.296 1 95.31 104 VAL A C 1
ATOM 800 O O . VAL A 1 104 ? 25.469 32.281 0.938 1 95.31 104 VAL A O 1
ATOM 803 N N . GLU A 1 105 ? 27.094 33.844 0.901 1 94.69 105 GLU A N 1
ATOM 804 C CA . GLU A 1 105 ? 26.297 34.719 0.05 1 94.69 105 GLU A CA 1
ATOM 805 C C . GLU A 1 105 ? 26.078 34.094 -1.329 1 94.69 105 GLU A C 1
ATOM 807 O O . GLU A 1 105 ? 25 34.25 -1.911 1 94.69 105 GLU A O 1
ATOM 812 N N . ALA A 1 106 ? 27.094 33.531 -1.832 1 95.94 106 ALA A N 1
ATOM 813 C CA . ALA A 1 106 ? 26.984 32.875 -3.135 1 95.94 106 ALA A CA 1
ATOM 814 C C . ALA A 1 106 ? 26 31.703 -3.086 1 95.94 106 ALA A C 1
ATOM 816 O O . ALA A 1 106 ? 25.234 31.5 -4.031 1 95.94 106 ALA A O 1
ATOM 817 N N . ILE A 1 107 ? 26.094 30.953 -2.041 1 97 107 ILE A N 1
ATOM 818 C CA . ILE A 1 107 ? 25.188 29.812 -1.869 1 97 107 ILE A CA 1
ATOM 819 C C . ILE A 1 107 ? 23.766 30.312 -1.698 1 97 107 ILE A C 1
ATOM 821 O O . ILE A 1 107 ? 22.828 29.734 -2.268 1 97 107 ILE A O 1
ATOM 825 N N . LYS A 1 108 ? 23.547 31.344 -0.884 1 95.62 108 LYS A N 1
ATOM 826 C CA . LYS A 1 108 ? 22.234 31.953 -0.72 1 95.62 108 LYS A CA 1
ATOM 827 C C . LYS A 1 108 ? 21.641 32.344 -2.07 1 95.62 108 LYS A C 1
ATOM 829 O O . LYS A 1 108 ? 20.469 32.031 -2.348 1 95.62 108 LYS A O 1
ATOM 834 N N . ASP A 1 109 ? 22.438 32.969 -2.852 1 95.5 109 ASP A N 1
ATOM 835 C CA . ASP A 1 109 ? 21.984 33.406 -4.172 1 95.5 109 ASP A CA 1
ATOM 836 C C . ASP A 1 109 ? 21.578 32.219 -5.027 1 95.5 109 ASP A C 1
ATOM 838 O O . ASP A 1 109 ? 20.547 32.25 -5.723 1 95.5 109 ASP A O 1
ATOM 842 N N . ALA A 1 110 ? 22.391 31.203 -5 1 97.31 110 ALA A N 1
ATOM 843 C CA . ALA A 1 110 ? 22.094 30 -5.77 1 97.31 110 ALA A CA 1
ATOM 844 C C . ALA A 1 110 ? 20.797 29.359 -5.301 1 97.31 110 ALA A C 1
ATOM 846 O O . ALA A 1 110 ? 20.016 28.875 -6.117 1 97.31 110 ALA A O 1
ATOM 847 N N . LEU A 1 111 ? 20.594 29.312 -4.012 1 97.12 111 LEU A N 1
ATOM 848 C CA . LEU A 1 111 ? 19.375 28.734 -3.445 1 97.12 111 LEU A CA 1
ATOM 849 C C . LEU A 1 111 ? 18.141 29.531 -3.859 1 97.12 111 LEU A C 1
ATOM 851 O O . LEU A 1 111 ? 17.094 28.953 -4.121 1 97.12 111 LEU A O 1
ATOM 855 N N . LEU A 1 112 ? 18.234 30.828 -3.9 1 94.06 112 LEU A N 1
ATOM 856 C CA . LEU A 1 112 ? 17.141 31.688 -4.344 1 94.06 112 LEU A CA 1
ATOM 857 C C . LEU A 1 112 ? 16.797 31.406 -5.801 1 94.06 112 LEU A C 1
ATOM 859 O O . LEU A 1 112 ? 15.617 31.328 -6.156 1 94.06 112 LEU A O 1
ATOM 863 N N . ARG A 1 113 ? 17.812 31.234 -6.574 1 94.94 113 ARG A N 1
ATOM 864 C CA . ARG A 1 113 ? 17.594 30.922 -7.98 1 94.94 113 ARG A CA 1
ATOM 865 C C . ARG A 1 113 ? 16.953 29.531 -8.141 1 94.94 113 ARG A C 1
ATOM 867 O O . ARG A 1 113 ? 16.047 29.359 -8.961 1 94.94 113 ARG A O 1
ATOM 874 N N . LEU A 1 114 ? 17.469 28.609 -7.359 1 95.88 114 LEU A N 1
ATOM 875 C CA . LEU A 1 114 ? 16.875 27.266 -7.387 1 95.88 114 LEU A CA 1
ATOM 876 C C . LEU A 1 114 ? 15.398 27.312 -7.031 1 95.88 114 LEU A C 1
ATOM 878 O O . LEU A 1 114 ? 14.57 26.766 -7.75 1 95.88 114 LEU A O 1
ATOM 882 N N . GLY A 1 115 ? 15.07 27.984 -5.973 1 94.12 115 GLY A N 1
ATOM 883 C CA . GLY A 1 115 ? 13.688 28.094 -5.535 1 94.12 115 GLY A CA 1
ATOM 884 C C . GLY A 1 115 ? 12.789 28.734 -6.566 1 94.12 115 GLY A C 1
ATOM 885 O O . GLY A 1 115 ? 11.648 28.312 -6.762 1 94.12 115 GLY A O 1
ATOM 886 N N . ALA A 1 116 ? 13.297 29.766 -7.191 1 90.56 116 ALA A N 1
ATOM 887 C CA . ALA A 1 116 ? 12.539 30.453 -8.234 1 90.56 116 ALA A CA 1
ATOM 888 C C . ALA A 1 116 ? 12.281 29.531 -9.422 1 90.56 116 ALA A C 1
ATOM 890 O O . ALA A 1 116 ? 11.211 29.562 -10.023 1 90.56 116 ALA A O 1
ATOM 891 N N . GLY A 1 117 ? 13.258 28.734 -9.727 1 90.94 117 GLY A N 1
ATOM 892 C CA . GLY A 1 117 ? 13.156 27.844 -10.859 1 90.94 117 GLY A CA 1
ATOM 893 C C . GLY A 1 117 ? 12.227 26.672 -10.617 1 90.94 117 GLY A C 1
ATOM 894 O O . GLY A 1 117 ? 11.773 26.016 -11.555 1 90.94 117 GLY A O 1
ATOM 895 N N . MET A 1 118 ? 11.898 26.359 -9.375 1 91.5 118 MET A N 1
ATOM 896 C CA . MET A 1 118 ? 11.039 25.25 -9.008 1 91.5 118 MET A CA 1
ATOM 897 C C . MET A 1 118 ? 9.57 25.594 -9.219 1 91.5 118 MET A C 1
ATOM 899 O O . MET A 1 118 ? 8.711 24.719 -9.234 1 91.5 118 MET A O 1
ATOM 903 N N . ILE A 1 119 ? 9.203 26.859 -9.367 1 86.38 119 ILE A N 1
ATOM 904 C CA . ILE A 1 119 ? 7.828 27.297 -9.531 1 86.38 119 ILE A CA 1
ATOM 905 C C . ILE A 1 119 ? 7.422 27.203 -11 1 86.38 119 ILE A C 1
ATOM 907 O O . ILE A 1 119 ? 8.102 27.734 -11.875 1 86.38 119 ILE A O 1
ATOM 911 N N . GLU A 1 120 ? 6.34 26.5 -11.18 1 82.25 120 GLU A N 1
ATOM 912 C CA . GLU A 1 120 ? 5.84 26.359 -12.539 1 82.25 120 GLU A CA 1
ATOM 913 C C . GLU A 1 120 ? 5.277 27.672 -13.062 1 82.25 120 GLU A C 1
ATOM 915 O O . GLU A 1 120 ? 4.77 28.484 -12.289 1 82.25 120 GLU A O 1
ATOM 920 N N . ALA A 1 121 ? 5.43 27.75 -14.352 1 72.56 121 ALA A N 1
ATOM 921 C CA . ALA A 1 121 ? 4.832 28.922 -14.984 1 72.56 121 ALA A CA 1
ATOM 922 C C . ALA A 1 121 ? 3.309 28.859 -14.945 1 72.56 121 ALA A C 1
ATOM 924 O O . ALA A 1 121 ? 2.732 27.766 -14.953 1 72.56 121 ALA A O 1
ATOM 925 N N . PRO A 1 122 ? 2.693 29.953 -14.703 1 64.25 122 PRO A N 1
ATOM 926 C CA . PRO A 1 122 ? 1.229 29.938 -14.68 1 64.25 122 PRO A CA 1
ATOM 927 C C . PRO A 1 122 ? 0.628 29.297 -15.938 1 64.25 122 PRO A C 1
ATOM 929 O O . PRO A 1 122 ? 1.242 29.344 -17 1 64.25 122 PRO A O 1
ATOM 932 N N . ALA A 1 123 ? -0.559 28.688 -15.688 1 55.81 123 ALA A N 1
ATOM 933 C CA . ALA A 1 123 ? -1.288 28.047 -16.781 1 55.81 123 ALA A CA 1
ATOM 934 C C . ALA A 1 123 ? -1.7 29.078 -17.844 1 55.81 123 ALA A C 1
ATOM 936 O O . ALA A 1 123 ? -2.152 30.172 -17.5 1 55.81 123 ALA A O 1
ATOM 937 N N . GLY A 1 124 ? -1.483 28.844 -19.266 1 49.62 124 GLY A N 1
ATOM 938 C CA . GLY A 1 124 ? -1.856 29.781 -20.328 1 49.62 124 GLY A CA 1
ATOM 939 C C . GLY A 1 124 ? -0.688 30.594 -20.844 1 49.62 124 GLY A C 1
ATOM 940 O O . GLY A 1 124 ? -0.851 31.422 -21.734 1 49.62 124 GLY A O 1
ATOM 941 N N . ALA A 1 125 ? 0.22 30.609 -20.188 1 44.22 125 ALA A N 1
ATOM 942 C CA . ALA A 1 125 ? 1.333 31.297 -20.844 1 44.22 125 ALA A CA 1
ATOM 943 C C . ALA A 1 125 ? 1.617 30.688 -22.203 1 44.22 125 ALA A C 1
ATOM 945 O O . ALA A 1 125 ? 1.554 29.469 -22.375 1 44.22 125 ALA A O 1
ATOM 946 N N . PRO A 1 126 ? 1.479 31.438 -23.312 1 42.03 126 PRO A N 1
ATOM 947 C CA . PRO A 1 126 ? 1.518 31.016 -24.703 1 42.03 126 PRO A CA 1
ATOM 948 C C . PRO A 1 126 ? 2.484 29.859 -24.953 1 42.03 126 PRO A C 1
ATOM 950 O O . PRO A 1 126 ? 2.342 29.125 -25.922 1 42.03 126 PRO A O 1
ATOM 953 N N . ALA A 1 127 ? 3.67 30.031 -24.719 1 38.84 127 ALA A N 1
ATOM 954 C CA . ALA A 1 127 ? 4.746 29.344 -25.422 1 38.84 127 ALA A CA 1
ATOM 955 C C . ALA A 1 127 ? 4.891 27.906 -24.938 1 38.84 127 ALA A C 1
ATOM 957 O O . ALA A 1 127 ? 5.75 27.156 -25.422 1 38.84 127 ALA A O 1
ATOM 958 N N . THR A 1 128 ? 4.48 27.594 -23.766 1 42.12 128 THR A N 1
ATOM 959 C CA . THR A 1 128 ? 5.027 26.297 -23.359 1 42.12 128 THR A CA 1
ATOM 960 C C . THR A 1 128 ? 4.086 25.172 -23.75 1 42.12 128 THR A C 1
ATOM 962 O O . THR A 1 128 ? 2.871 25.281 -23.578 1 42.12 128 THR A O 1
ATOM 965 N N . PRO A 1 129 ? 4.484 24.344 -24.594 1 43.16 129 PRO A N 1
ATOM 966 C CA . PRO A 1 129 ? 3.699 23.141 -24.891 1 43.16 129 PRO A CA 1
ATOM 967 C C . PRO A 1 129 ? 2.998 22.578 -23.656 1 43.16 129 PRO A C 1
ATOM 969 O O . PRO A 1 129 ? 3.492 22.734 -22.531 1 43.16 129 PRO A O 1
ATOM 972 N N . PRO A 1 130 ? 1.69 22.344 -23.797 1 45.44 130 PRO A N 1
ATOM 973 C CA . PRO A 1 130 ? 0.931 21.781 -22.688 1 45.44 130 PRO A CA 1
ATOM 974 C C . PRO A 1 130 ? 1.693 20.688 -21.938 1 45.44 130 PRO A C 1
ATOM 976 O O . PRO A 1 130 ? 2.156 19.719 -22.562 1 45.44 130 PRO A O 1
ATOM 979 N N . GLU A 1 131 ? 2.406 21.062 -21 1 52.22 131 GLU A N 1
ATOM 980 C CA . GLU A 1 131 ? 3.123 20.094 -20.172 1 52.22 131 GLU A CA 1
ATOM 981 C C . GLU A 1 131 ? 2.203 18.969 -19.703 1 52.22 131 GLU A C 1
ATOM 983 O O . GLU A 1 131 ? 1.009 19.188 -19.484 1 52.22 131 GLU A O 1
ATOM 988 N N . PRO A 1 132 ? 2.625 17.719 -19.938 1 58.16 132 PRO A N 1
ATOM 989 C CA . PRO A 1 132 ? 1.837 16.578 -19.469 1 58.16 132 PRO A CA 1
ATOM 990 C C . PRO A 1 132 ? 1.373 16.734 -18.031 1 58.16 132 PRO A C 1
ATOM 992 O O . PRO A 1 132 ? 2.068 17.359 -17.219 1 58.16 132 PRO A O 1
ATOM 995 N N . PRO A 1 133 ? 0.098 16.375 -17.797 1 70 133 PRO A N 1
ATOM 996 C CA . PRO A 1 133 ? -0.472 16.5 -16.453 1 70 133 PRO A CA 1
ATOM 997 C C . PRO A 1 133 ? 0.369 15.812 -15.375 1 70 133 PRO A C 1
ATOM 999 O O . PRO A 1 133 ? 0.913 14.734 -15.617 1 70 133 PRO A O 1
ATOM 1002 N N . ARG A 1 134 ? 0.811 16.516 -14.383 1 87.44 134 ARG A N 1
ATOM 1003 C CA . ARG A 1 134 ? 1.586 16.016 -13.242 1 87.44 134 ARG A CA 1
ATOM 1004 C C . ARG A 1 134 ? 0.671 15.547 -12.117 1 87.44 134 ARG A C 1
ATOM 1006 O O . ARG A 1 134 ? 0.847 15.938 -10.961 1 87.44 134 ARG A O 1
ATOM 1013 N N . ASP A 1 135 ? -0.264 14.719 -12.539 1 93.06 135 ASP A N 1
ATOM 1014 C CA . ASP A 1 135 ? -1.179 14.133 -11.562 1 93.06 135 ASP A CA 1
ATOM 1015 C C . ASP A 1 135 ? -0.614 12.836 -11 1 93.06 135 ASP A C 1
ATOM 1017 O O . ASP A 1 135 ? -0.129 11.977 -11.742 1 93.06 135 ASP A O 1
ATOM 1021 N N . SER A 1 136 ? -0.599 12.75 -9.727 1 96.31 136 SER A N 1
ATOM 1022 C CA . SER A 1 136 ? -0.166 11.516 -9.07 1 96.31 136 SER A CA 1
ATOM 1023 C C . SER A 1 136 ? -1.308 10.508 -8.977 1 96.31 136 SER A C 1
ATOM 1025 O O . SER A 1 136 ? -2.367 10.711 -9.578 1 96.31 136 SER A O 1
ATOM 1027 N N . THR A 1 137 ? -1.051 9.406 -8.281 1 94.81 137 THR A N 1
ATOM 1028 C CA . THR A 1 137 ? -2.074 8.414 -7.988 1 94.81 137 THR A CA 1
ATOM 1029 C C . THR A 1 137 ? -2.562 8.539 -6.551 1 94.81 137 THR A C 1
ATOM 1031 O O . THR A 1 137 ? -3.273 7.668 -6.047 1 94.81 137 THR A O 1
ATOM 1034 N N . ILE A 1 138 ? -2.193 9.609 -5.852 1 97.56 138 ILE A N 1
ATOM 1035 C CA . ILE A 1 138 ? -2.52 9.836 -4.445 1 97.56 138 ILE A CA 1
ATOM 1036 C C . ILE A 1 138 ? -3.734 10.758 -4.34 1 97.56 138 ILE A C 1
ATOM 1038 O O . ILE A 1 138 ? -3.732 11.867 -4.887 1 97.56 138 ILE A O 1
ATOM 1042 N N . PRO A 1 139 ? -4.742 10.328 -3.607 1 98 139 PRO A N 1
ATOM 1043 C CA . PRO A 1 139 ? -5.867 11.242 -3.418 1 98 139 PRO A CA 1
ATOM 1044 C C . PRO A 1 139 ? -5.461 12.539 -2.725 1 98 139 PRO A C 1
ATOM 1046 O O . PRO A 1 139 ? -4.582 12.531 -1.858 1 98 139 PRO A O 1
ATOM 1049 N N . SER A 1 140 ? -6.176 13.602 -2.963 1 97.5 140 SER A N 1
ATOM 1050 C CA . SER A 1 140 ? -5.793 14.938 -2.529 1 97.5 140 SER A CA 1
ATOM 1051 C C . SER A 1 140 ? -5.875 15.078 -1.014 1 97.5 140 SER A C 1
ATOM 1053 O O . SER A 1 140 ? -5.23 15.945 -0.426 1 97.5 140 SER A O 1
ATOM 1055 N N . ILE A 1 141 ? -6.633 14.258 -0.367 1 98.38 141 ILE A N 1
ATOM 1056 C CA . ILE A 1 141 ? -6.777 14.375 1.08 1 98.38 141 ILE A CA 1
ATOM 1057 C C . ILE A 1 141 ? -5.422 14.164 1.753 1 98.38 141 ILE A C 1
ATOM 1059 O O . ILE A 1 141 ? -5.164 14.719 2.822 1 98.38 141 ILE A O 1
ATOM 1063 N N . TYR A 1 142 ? -4.535 13.414 1.131 1 98.5 142 TYR A N 1
ATOM 1064 C CA . TYR A 1 142 ? -3.254 13.094 1.751 1 98.5 142 TYR A CA 1
ATOM 1065 C C . TYR A 1 142 ? -2.361 14.328 1.833 1 98.5 142 TYR A C 1
ATOM 1067 O O . TYR A 1 142 ? -1.448 14.383 2.66 1 98.5 142 TYR A O 1
ATOM 1075 N N . THR A 1 143 ? -2.605 15.305 0.992 1 97.38 143 THR A N 1
ATOM 1076 C CA . THR A 1 143 ? -1.903 16.578 1.08 1 97.38 143 THR A CA 1
ATOM 1077 C C . THR A 1 143 ? -2.268 17.312 2.371 1 97.38 143 THR A C 1
ATOM 1079 O O . THR A 1 143 ? -1.385 17.703 3.135 1 97.38 143 THR A O 1
ATOM 1082 N N . TYR A 1 144 ? -3.473 17.359 2.645 1 96.88 144 TYR A N 1
ATOM 1083 C CA . TYR A 1 144 ? -3.955 18.188 3.734 1 96.88 144 TYR A CA 1
ATOM 1084 C C . TYR A 1 144 ? -3.99 17.422 5.047 1 96.88 144 TYR A C 1
ATOM 1086 O O . TYR A 1 144 ? -3.871 18.016 6.125 1 96.88 144 TYR A O 1
ATOM 1094 N N . TRP A 1 145 ? -4.188 16.094 4.93 1 98.5 145 TRP A N 1
ATOM 1095 C CA . TRP A 1 145 ? -3.957 15.25 6.098 1 98.5 145 TRP A CA 1
ATOM 1096 C C . TRP A 1 145 ? -2.523 15.391 6.598 1 98.5 145 TRP A C 1
ATOM 1098 O O . TRP A 1 145 ? -2.285 15.477 7.805 1 98.5 145 TRP A O 1
ATOM 1108 N N . GLY A 1 146 ? -1.564 15.43 5.66 1 98.12 146 GLY A N 1
ATOM 1109 C CA . GLY A 1 146 ? -0.182 15.703 6.023 1 98.12 146 GLY A CA 1
ATOM 1110 C C . GLY A 1 146 ? 0.005 17.047 6.711 1 98.12 146 GLY A C 1
ATOM 1111 O O . GLY A 1 146 ? 0.752 17.141 7.684 1 98.12 146 GLY A O 1
ATOM 1112 N N . GLN A 1 147 ? -0.67 18.016 6.211 1 94.94 147 GLN A N 1
ATOM 1113 C CA . GLN A 1 147 ? -0.618 19.344 6.82 1 94.94 147 GLN A CA 1
ATOM 1114 C C . GLN A 1 147 ? -1.167 19.312 8.242 1 94.94 147 GLN A C 1
ATOM 1116 O O . GLN A 1 147 ? -0.586 19.906 9.156 1 94.94 147 GLN A O 1
ATOM 1121 N N . PHE A 1 148 ? -2.254 18.656 8.461 1 97.19 148 PHE A N 1
ATOM 1122 C CA . PHE A 1 148 ? -2.846 18.516 9.789 1 97.19 148 PHE A CA 1
ATOM 1123 C C . PHE A 1 148 ? -1.883 17.812 10.742 1 97.19 148 PHE A C 1
ATOM 1125 O O . PHE A 1 148 ? -1.727 18.234 11.891 1 97.19 148 PHE A O 1
ATOM 1132 N N . ILE A 1 149 ? -1.231 16.75 10.258 1 98.06 149 ILE A N 1
ATOM 1133 C CA . ILE A 1 149 ? -0.252 16.016 11.055 1 98.06 149 ILE A CA 1
ATOM 1134 C C . ILE A 1 149 ? 0.899 16.953 11.438 1 98.06 149 ILE A C 1
ATOM 1136 O O . ILE A 1 149 ? 1.345 16.953 12.586 1 98.06 149 ILE A O 1
ATOM 1140 N N . ASP A 1 150 ? 1.382 17.703 10.477 1 95 150 ASP A N 1
ATOM 1141 C CA . ASP A 1 150 ? 2.469 18.641 10.742 1 95 150 ASP A CA 1
ATOM 1142 C C . ASP A 1 150 ? 2.096 19.625 11.852 1 95 150 ASP A C 1
ATOM 1144 O O . ASP A 1 150 ? 2.891 19.859 12.758 1 95 150 ASP A O 1
ATOM 1148 N N . HIS A 1 151 ? 0.881 20.125 11.773 1 91.12 151 HIS A N 1
ATOM 1149 C CA . HIS A 1 151 ? 0.405 21.062 12.781 1 91.12 151 HIS A CA 1
ATOM 1150 C C . HIS A 1 151 ? 0.307 20.406 14.148 1 91.12 151 HIS A C 1
ATOM 1152 O O . HIS A 1 151 ? 0.506 21.062 15.172 1 91.12 151 HIS A O 1
ATOM 1158 N N . ASP A 1 152 ? 0.116 19.172 14.164 1 93.75 152 ASP A N 1
ATOM 1159 C CA . ASP A 1 152 ? -0.038 18.422 15.414 1 93.75 152 ASP A CA 1
ATOM 1160 C C . ASP A 1 152 ? 1.313 18.203 16.094 1 93.75 152 ASP A C 1
ATOM 1162 O O . ASP A 1 152 ? 1.392 18.109 17.312 1 93.75 152 ASP A O 1
ATOM 1166 N N . ILE A 1 153 ? 2.41 18.203 15.305 1 94.25 153 ILE A N 1
ATOM 1167 C CA . ILE A 1 153 ? 3.641 17.734 15.938 1 94.25 153 ILE A CA 1
ATOM 1168 C C . ILE A 1 153 ? 4.715 18.812 15.836 1 94.25 153 ILE A C 1
ATOM 1170 O O . ILE A 1 153 ? 5.75 18.734 16.5 1 94.25 153 ILE A O 1
ATOM 1174 N N . THR A 1 154 ? 4.43 19.844 15 1 89.62 154 THR A N 1
ATOM 1175 C CA . THR A 1 154 ? 5.469 20.844 14.82 1 89.62 154 THR A CA 1
ATOM 1176 C C . THR A 1 154 ? 4.875 22.25 14.859 1 89.62 154 THR A C 1
ATOM 1178 O O . THR A 1 154 ? 3.828 22.516 14.258 1 89.62 154 THR A O 1
ATOM 1181 N N . LEU A 1 155 ? 5.395 23.094 15.594 1 80.56 155 LEU A N 1
ATOM 1182 C CA . LEU A 1 155 ? 5.172 24.547 15.633 1 80.56 155 LEU A CA 1
ATOM 1183 C C . LEU A 1 155 ? 6.473 25.281 15.906 1 80.56 155 LEU A C 1
ATOM 1185 O O . LEU A 1 155 ? 6.977 25.266 17.031 1 80.56 155 LEU A O 1
ATOM 1189 N N . ASN A 1 156 ? 7.027 25.719 14.789 1 67.25 156 ASN A N 1
ATOM 1190 C CA . ASN A 1 156 ? 8.289 26.438 14.977 1 67.25 156 ASN A CA 1
ATOM 1191 C C . ASN A 1 156 ? 8.07 27.781 15.648 1 67.25 156 ASN A C 1
ATOM 1193 O O . ASN A 1 156 ? 7.32 28.625 15.148 1 67.25 156 ASN A O 1
ATOM 1197 N N . THR A 1 157 ? 8.484 27.859 16.797 1 54.78 157 THR A N 1
ATOM 1198 C CA . THR A 1 157 ? 8.391 29.109 17.547 1 54.78 157 THR A CA 1
ATOM 1199 C C . THR A 1 157 ? 9.734 29.844 17.547 1 54.78 157 THR A C 1
ATOM 1201 O O . THR A 1 157 ? 10.758 29.281 17.938 1 54.78 157 THR A O 1
ATOM 1204 N N . ASN A 1 158 ? 9.859 30.719 16.281 1 49.56 158 ASN A N 1
ATOM 1205 C CA . ASN A 1 158 ? 11.07 31.531 16.281 1 49.56 158 ASN A CA 1
ATOM 1206 C C . ASN A 1 158 ? 10.93 32.75 17.203 1 49.56 158 ASN A C 1
ATOM 1208 O O . ASN A 1 158 ? 9.812 33.156 17.547 1 49.56 158 ASN A O 1
ATOM 1212 N N . GLY A 1 159 ? 11.812 33.094 17.984 1 44.75 159 GLY A N 1
ATOM 1213 C CA . GLY A 1 159 ? 11.82 34.344 18.75 1 44.75 159 GLY A CA 1
ATOM 1214 C C . GLY A 1 159 ? 11.805 35.594 17.891 1 44.75 159 GLY A C 1
ATOM 1215 O O . GLY A 1 159 ? 12.047 35.5 16.688 1 44.75 159 GLY A O 1
ATOM 1216 N N . PRO A 1 160 ? 11.086 36.781 18.203 1 38.94 160 PRO A N 1
ATOM 1217 C CA . PRO A 1 160 ? 11.078 38.031 17.453 1 38.94 160 PRO A CA 1
ATOM 1218 C C . PRO A 1 160 ? 12.469 38.438 16.953 1 38.94 160 PRO A C 1
ATOM 1220 O O . PRO A 1 160 ? 13.453 38.25 17.672 1 38.94 160 PRO A O 1
ATOM 1223 N N . ASP A 1 161 ? 12.719 38.531 15.609 1 34.34 161 ASP A N 1
ATOM 1224 C CA . ASP A 1 161 ? 13.961 39.031 15.016 1 34.34 161 ASP A CA 1
ATOM 1225 C C . ASP A 1 161 ? 14.281 40.438 15.5 1 34.34 161 ASP A C 1
ATOM 1227 O O . ASP A 1 161 ? 15.266 41.062 15.062 1 34.34 161 ASP A O 1
ATOM 1231 N N . ASP A 1 162 ? 13.328 41.438 15.688 1 37.12 162 ASP A N 1
ATOM 1232 C CA . ASP A 1 162 ? 13.656 42.844 15.664 1 37.12 162 ASP A CA 1
ATOM 1233 C C . ASP A 1 162 ? 14.5 43.25 16.875 1 37.12 162 ASP A C 1
ATOM 1235 O O . ASP A 1 162 ? 14.336 42.688 17.953 1 37.12 162 ASP A O 1
ATOM 1239 N N . ASP A 1 163 ? 15.734 43.906 16.781 1 35.72 163 ASP A N 1
ATOM 1240 C CA . ASP A 1 163 ? 16.516 44.656 17.75 1 35.72 163 ASP A CA 1
ATOM 1241 C C . ASP A 1 163 ? 15.617 45.406 18.734 1 35.72 163 ASP A C 1
ATOM 1243 O O . ASP A 1 163 ? 16.094 46 19.703 1 35.72 163 ASP A O 1
ATOM 1247 N N . SER A 1 164 ? 14.602 46.312 18.469 1 34.88 164 SER A N 1
ATOM 1248 C CA . SER A 1 164 ? 14.016 47.312 19.328 1 34.88 164 SER A CA 1
ATOM 1249 C C . SER A 1 164 ? 13.328 46.688 20.531 1 34.88 164 SER A C 1
ATOM 1251 O O . SER A 1 164 ? 13.469 47.188 21.656 1 34.88 164 SER A O 1
ATOM 1253 N N . GLY A 1 165 ? 11.992 46.469 20.891 1 36.19 165 GLY A N 1
ATOM 1254 C CA . GLY A 1 165 ? 11.609 46.188 22.266 1 36.19 165 GLY A CA 1
ATOM 1255 C C . GLY A 1 165 ? 12.133 44.875 22.781 1 36.19 165 GLY A C 1
ATOM 1256 O O . GLY A 1 165 ? 12.742 44.094 22.031 1 36.19 165 GLY A O 1
ATOM 1257 N N . PRO A 1 166 ? 11.883 44.531 24.188 1 35.59 166 PRO A N 1
ATOM 1258 C CA . PRO A 1 166 ? 12.484 43.594 25.109 1 35.59 166 PRO A CA 1
ATOM 1259 C C . PRO A 1 166 ? 12.805 42.25 24.453 1 35.59 166 PRO A C 1
ATOM 1261 O O . PRO A 1 166 ? 13.852 41.656 24.734 1 35.59 166 PRO A O 1
ATOM 1264 N N . ARG A 1 167 ? 11.82 41.406 24.141 1 36.88 167 ARG A N 1
ATOM 1265 C CA . ARG A 1 167 ? 11.75 39.938 24.031 1 36.88 167 ARG A CA 1
ATOM 1266 C C . ARG A 1 167 ? 12.281 39.469 22.688 1 36.88 167 ARG A C 1
ATOM 1268 O O . ARG A 1 167 ? 11.953 38.375 22.25 1 36.88 167 ARG A O 1
ATOM 1275 N N . GLY A 1 168 ? 13 40 21.969 1 34.84 168 GLY A N 1
ATOM 1276 C CA . GLY A 1 168 ? 13.281 39.469 20.641 1 34.84 168 GLY A CA 1
ATOM 1277 C C . GLY A 1 168 ? 14.086 38.156 20.688 1 34.84 168 GLY A C 1
ATOM 1278 O O . GLY A 1 168 ? 15.305 38.188 20.5 1 34.84 168 GLY A O 1
ATOM 1279 N N . ASP A 1 169 ? 14.039 37.25 21.516 1 34.97 169 ASP A N 1
ATOM 1280 C CA . ASP A 1 169 ? 14.805 36 21.609 1 34.97 169 ASP A CA 1
ATOM 1281 C C . ASP A 1 169 ? 14.883 35.281 20.25 1 34.97 169 ASP A C 1
ATOM 1283 O O . ASP A 1 169 ? 13.992 34.531 19.891 1 34.97 169 ASP A O 1
ATOM 1287 N N . GLN A 1 170 ? 15.297 35.875 19.047 1 42.94 170 GLN A N 1
ATOM 1288 C CA . GLN A 1 170 ? 15.305 35.156 17.781 1 42.94 170 GLN A CA 1
ATOM 1289 C C . GLN A 1 170 ? 16.188 33.906 17.859 1 42.94 170 GLN A C 1
ATOM 1291 O O . GLN A 1 170 ? 17.422 34 17.781 1 42.94 170 GLN A O 1
ATOM 1296 N N . ALA A 1 171 ? 16.016 33 18.438 1 45.97 171 ALA A N 1
ATOM 1297 C CA . ALA A 1 171 ? 17.109 32.062 18.672 1 45.97 171 ALA A CA 1
ATOM 1298 C C . ALA A 1 171 ? 18.016 31.969 17.438 1 45.97 171 ALA A C 1
ATOM 1300 O O . ALA A 1 171 ? 19.234 32.156 17.547 1 45.97 171 ALA A O 1
ATOM 1301 N N . LEU A 1 172 ? 17.609 31.484 16.281 1 55.22 172 LEU A N 1
ATOM 1302 C CA . LEU A 1 172 ? 18.516 31.344 15.148 1 55.22 172 LEU A CA 1
ATOM 1303 C C . LEU A 1 172 ? 18.219 32.406 14.094 1 55.22 172 LEU A C 1
ATOM 1305 O O . LEU A 1 172 ? 18.906 32.5 13.078 1 55.22 172 LEU A O 1
ATOM 1309 N N . GLY A 1 173 ? 17.578 33.656 14.492 1 57.5 173 GLY A N 1
ATOM 1310 C CA . GLY A 1 173 ? 17.312 34.656 13.469 1 57.5 173 GLY A CA 1
ATOM 1311 C C . GLY A 1 173 ? 16.406 34.156 12.359 1 57.5 173 GLY A C 1
ATOM 1312 O O . GLY A 1 173 ? 15.773 33.094 12.5 1 57.5 173 GLY A O 1
ATOM 1313 N N . ASP A 1 174 ? 15.953 35.125 11.344 1 65.19 174 ASP A N 1
ATOM 1314 C CA . ASP A 1 174 ? 15.07 34.812 10.219 1 65.19 174 ASP A CA 1
ATOM 1315 C C . ASP A 1 174 ? 15.859 34.75 8.914 1 65.19 174 ASP A C 1
ATOM 1317 O O . ASP A 1 174 ? 16.953 35.312 8.812 1 65.19 174 ASP A O 1
ATOM 1321 N N . ILE A 1 175 ? 15.477 34 8.016 1 68.56 175 ILE A N 1
ATOM 1322 C CA . ILE A 1 175 ? 16.094 33.812 6.715 1 68.56 175 ILE A CA 1
ATOM 1323 C C . ILE A 1 175 ? 16.203 35.156 5.988 1 68.56 175 ILE A C 1
ATOM 1325 O O . ILE A 1 175 ? 16.953 35.281 5.016 1 68.56 175 ILE A O 1
ATOM 1329 N N . VAL A 1 176 ? 15.492 36.156 6.527 1 68.62 176 VAL A N 1
ATOM 1330 C CA . VAL A 1 176 ? 15.477 37.438 5.844 1 68.62 176 VAL A CA 1
ATOM 1331 C C . VAL A 1 176 ? 16.547 38.344 6.445 1 68.62 176 VAL A C 1
ATOM 1333 O O . VAL A 1 176 ? 16.766 39.469 5.953 1 68.62 176 VAL A O 1
ATOM 1336 N N . ASN A 1 177 ? 17.234 37.844 7.48 1 70.25 177 ASN A N 1
ATOM 1337 C CA . ASN A 1 177 ? 18.266 38.688 8.109 1 70.25 177 ASN A CA 1
ATOM 1338 C C . ASN A 1 177 ? 19.406 38.969 7.145 1 70.25 177 ASN A C 1
ATOM 1340 O O . ASN A 1 177 ? 19.75 38.156 6.297 1 70.25 177 ASN A O 1
ATOM 1344 N N . ASP A 1 178 ? 19.781 40.188 7.242 1 72.38 178 ASP A N 1
ATOM 1345 C CA . ASP A 1 178 ? 20.969 40.625 6.512 1 72.38 178 ASP A CA 1
ATOM 1346 C C . ASP A 1 178 ? 22.078 41.062 7.473 1 72.38 178 ASP A C 1
ATOM 1348 O O . ASP A 1 178 ? 21.906 42.031 8.219 1 72.38 178 ASP A O 1
ATOM 1352 N N . PRO A 1 179 ? 23.203 40.406 7.594 1 80.94 179 PRO A N 1
ATOM 1353 C CA . PRO A 1 179 ? 23.594 39.375 6.656 1 80.94 179 PRO A CA 1
ATOM 1354 C C . PRO A 1 179 ? 22.953 38.031 6.977 1 80.94 179 PRO A C 1
ATOM 1356 O O . PRO A 1 179 ? 22.703 37.719 8.141 1 80.94 179 PRO A O 1
ATOM 1359 N N . PHE A 1 180 ? 22.781 37.281 5.938 1 87.19 180 PHE A N 1
ATOM 1360 C CA . PHE A 1 180 ? 22.312 35.906 6.086 1 87.19 180 PHE A CA 1
ATOM 1361 C C . PHE A 1 180 ? 23.375 35.031 6.777 1 87.19 180 PHE A C 1
ATOM 1363 O O . PHE A 1 180 ? 24.562 35.188 6.516 1 87.19 180 PHE A O 1
ATOM 1370 N N . ARG A 1 181 ? 22.984 34.156 7.676 1 85.94 181 ARG A N 1
ATOM 1371 C CA . ARG A 1 181 ? 23.906 33.281 8.391 1 85.94 181 ARG A CA 1
ATOM 1372 C C . ARG A 1 181 ? 23.469 31.844 8.312 1 85.94 181 ARG A C 1
ATOM 1374 O O . ARG A 1 181 ? 22.266 31.547 8.383 1 85.94 181 ARG A O 1
ATOM 1381 N N . ALA A 1 182 ? 24.406 31 8.094 1 91.5 182 ALA A N 1
ATOM 1382 C CA . ALA A 1 182 ? 24.234 29.562 8.297 1 91.5 182 ALA A CA 1
ATOM 1383 C C . ALA A 1 182 ? 24.797 29.125 9.641 1 91.5 182 ALA A C 1
ATOM 1385 O O . ALA A 1 182 ? 25.984 29.344 9.922 1 91.5 182 ALA A O 1
ATOM 1386 N N . PHE A 1 183 ? 23.969 28.547 10.461 1 90.69 183 PHE A N 1
ATOM 1387 C CA . PHE A 1 183 ? 24.359 28.266 11.836 1 90.69 183 PHE A CA 1
ATOM 1388 C C . PHE A 1 183 ? 24.969 26.875 11.953 1 90.69 183 PHE A C 1
ATOM 1390 O O . PHE A 1 183 ? 24.641 25.969 11.18 1 90.69 183 PHE A O 1
ATOM 1397 N N . GLU A 1 184 ? 25.828 26.75 12.945 1 92.88 184 GLU A N 1
ATOM 1398 C CA . GLU A 1 184 ? 26.344 25.438 13.297 1 92.88 184 GLU A CA 1
ATOM 1399 C C . GLU A 1 184 ? 25.297 24.594 14.039 1 92.88 184 GLU A C 1
ATOM 1401 O O . GLU A 1 184 ? 24.453 25.141 14.758 1 92.88 184 GLU A O 1
ATOM 1406 N N . PRO A 1 185 ? 25.359 23.281 13.883 1 94.69 185 PRO A N 1
ATOM 1407 C CA . PRO A 1 185 ? 24.359 22.391 14.469 1 94.69 185 PRO A CA 1
ATOM 1408 C C . PRO A 1 185 ? 24.172 22.609 15.969 1 94.69 185 PRO A C 1
ATOM 1410 O O . PRO A 1 185 ? 23.047 22.562 16.469 1 94.69 185 PRO A O 1
ATOM 1413 N N . ASP A 1 186 ? 25.219 22.812 16.719 1 90.38 186 ASP A N 1
ATOM 1414 C CA . ASP A 1 186 ? 25.109 22.984 18.156 1 90.38 186 ASP A CA 1
ATOM 1415 C C . ASP A 1 186 ? 24.328 24.25 18.5 1 90.38 186 ASP A C 1
ATOM 1417 O O . ASP A 1 186 ? 23.578 24.281 19.484 1 90.38 186 ASP A O 1
ATOM 1421 N N . VAL A 1 187 ? 24.531 25.297 17.719 1 87.19 187 VAL A N 1
ATOM 1422 C CA . VAL A 1 187 ? 23.797 26.531 17.891 1 87.19 187 VAL A CA 1
ATOM 1423 C C . VAL A 1 187 ? 22.312 26.312 17.609 1 87.19 187 VAL A C 1
ATOM 1425 O O . VAL A 1 187 ? 21.438 26.797 18.344 1 87.19 187 VAL A O 1
ATOM 1428 N N . VAL A 1 188 ? 22.047 25.562 16.578 1 89.31 188 VAL A N 1
ATOM 1429 C CA . VAL A 1 188 ? 20.672 25.266 16.188 1 89.31 188 VAL A CA 1
ATOM 1430 C C . VAL A 1 188 ? 19.984 24.469 17.281 1 89.31 188 VAL A C 1
ATOM 1432 O O . VAL A 1 188 ? 18.875 24.812 17.703 1 89.31 188 VAL A O 1
ATOM 1435 N N . ARG A 1 189 ? 20.625 23.469 17.812 1 88.31 189 ARG A N 1
ATOM 1436 C CA . ARG A 1 189 ? 20.047 22.594 18.844 1 88.31 189 ARG A CA 1
ATOM 1437 C C . ARG A 1 189 ? 19.703 23.391 20.094 1 88.31 189 ARG A C 1
ATOM 1439 O O . ARG A 1 189 ? 18.688 23.125 20.75 1 88.31 189 ARG A O 1
ATOM 1446 N N . ARG A 1 190 ? 20.469 24.328 20.328 1 82.19 190 ARG A N 1
ATOM 1447 C CA . ARG A 1 190 ? 20.281 25.125 21.547 1 82.19 190 ARG A CA 1
ATOM 1448 C C . ARG A 1 190 ? 19.25 26.234 21.328 1 82.19 190 ARG A C 1
ATOM 1450 O O . ARG A 1 190 ? 18.562 26.625 22.266 1 82.19 190 ARG A O 1
ATOM 1457 N N . GLY A 1 191 ? 19.219 26.656 20.125 1 78.94 191 GLY A N 1
ATOM 1458 C CA . GLY A 1 191 ? 18.5 27.891 19.891 1 78.94 191 GLY A CA 1
ATOM 1459 C C . GLY A 1 191 ? 17.109 27.672 19.297 1 78.94 191 GLY A C 1
ATOM 1460 O O . GLY A 1 191 ? 16.234 28.531 19.406 1 78.94 191 GLY A O 1
ATOM 1461 N N . LEU A 1 192 ? 16.875 26.578 18.656 1 85.69 192 LEU A N 1
ATOM 1462 C CA . LEU A 1 192 ? 15.602 26.344 18 1 85.69 192 LEU A CA 1
ATOM 1463 C C . LEU A 1 192 ? 14.648 25.578 18.906 1 85.69 192 LEU A C 1
ATOM 1465 O O . LEU A 1 192 ? 15.039 24.594 19.516 1 85.69 192 LEU A O 1
ATOM 1469 N N . HIS A 1 193 ? 13.367 26.078 19.016 1 84.56 193 HIS A N 1
ATOM 1470 C CA . HIS A 1 193 ? 12.375 25.5 19.906 1 84.56 193 HIS A CA 1
ATOM 1471 C C . HIS A 1 193 ? 11.109 25.109 19.156 1 84.56 193 HIS A C 1
ATOM 1473 O O . HIS A 1 193 ? 10.688 25.812 18.234 1 84.56 193 HIS A O 1
ATOM 1479 N N . ASN A 1 194 ? 10.562 24.016 19.5 1 86.88 194 ASN A N 1
ATOM 1480 C CA . ASN A 1 194 ? 9.281 23.531 19 1 86.88 194 ASN A CA 1
ATOM 1481 C C . ASN A 1 194 ? 8.148 23.828 19.969 1 86.88 194 ASN A C 1
ATOM 1483 O O . ASN A 1 194 ? 8.156 23.344 21.109 1 86.88 194 ASN A O 1
ATOM 1487 N N . GLY A 1 195 ? 7.16 24.562 19.516 1 78.88 195 GLY A N 1
ATOM 1488 C CA . GLY A 1 195 ? 6.043 24.953 20.359 1 78.88 195 GLY A CA 1
ATOM 1489 C C . GLY A 1 195 ? 4.988 23.859 20.484 1 78.88 195 GLY A C 1
ATOM 1490 O O . GLY A 1 195 ? 3.891 24.109 20.984 1 78.88 195 GLY A O 1
ATOM 1491 N N . ARG A 1 196 ? 5.316 22.609 20 1 83.44 196 ARG A N 1
ATOM 1492 C CA . ARG A 1 196 ? 4.41 21.469 20.078 1 83.44 196 ARG A CA 1
ATOM 1493 C C . ARG A 1 196 ? 5.074 20.281 20.781 1 83.44 196 ARG A C 1
ATOM 1495 O O . ARG A 1 196 ? 6.301 20.219 20.859 1 83.44 196 ARG A O 1
ATOM 1502 N N . ASN A 1 197 ? 4.176 19.531 21.344 1 83.31 197 ASN A N 1
ATOM 1503 C CA . ASN A 1 197 ? 4.602 18.203 21.75 1 83.31 197 ASN A CA 1
ATOM 1504 C C . ASN A 1 197 ? 4.48 17.188 20.609 1 83.31 197 ASN A C 1
ATOM 1506 O O . ASN A 1 197 ? 3.375 16.812 20.234 1 83.31 197 ASN A O 1
ATOM 1510 N N . PRO A 1 198 ? 5.598 16.766 20.109 1 92.06 198 PRO A N 1
ATOM 1511 C CA . PRO A 1 198 ? 5.543 15.938 18.891 1 92.06 198 PRO A CA 1
ATOM 1512 C C . PRO A 1 198 ? 5.23 14.477 19.203 1 92.06 198 PRO A C 1
ATOM 1514 O O . PRO A 1 198 ? 6.039 13.594 18.906 1 92.06 198 PRO A O 1
ATOM 1517 N N . LEU A 1 199 ? 4.02 14.141 19.688 1 91.12 199 LEU A N 1
ATOM 1518 C CA . LEU A 1 199 ? 3.684 12.781 20.094 1 91.12 199 LEU A CA 1
ATOM 1519 C C . LEU A 1 199 ? 2.422 12.297 19.391 1 91.12 199 LEU A C 1
ATOM 1521 O O . LEU A 1 199 ? 1.854 11.266 19.766 1 91.12 199 LEU A O 1
ATOM 1525 N N . LEU A 1 200 ? 1.971 13.039 18.438 1 95.44 200 LEU A N 1
ATOM 1526 C CA . LEU A 1 200 ? 0.762 12.688 17.703 1 95.44 200 LEU A CA 1
ATOM 1527 C C . LEU A 1 200 ? -0.417 12.492 18.656 1 95.44 200 LEU A C 1
ATOM 1529 O O . LEU A 1 200 ? -1.184 11.539 18.5 1 95.44 200 LEU A O 1
ATOM 1533 N N . ASP A 1 201 ? -0.537 13.312 19.609 1 92.19 201 ASP A N 1
ATOM 1534 C CA . ASP A 1 201 ? -1.546 13.148 20.641 1 92.19 201 ASP A CA 1
ATOM 1535 C C . ASP A 1 201 ? -2.746 14.062 20.406 1 92.19 201 ASP A C 1
ATOM 1537 O O . ASP A 1 201 ? -3.631 14.172 21.25 1 92.19 201 ASP A O 1
ATOM 1541 N N . LEU A 1 202 ? -2.805 14.789 19.312 1 94.88 202 LEU A N 1
ATOM 1542 C CA . LEU A 1 202 ? -3.922 15.617 18.859 1 94.88 202 LEU A CA 1
ATOM 1543 C C . LEU A 1 202 ? -4.125 16.797 19.797 1 94.88 202 LEU A C 1
ATOM 1545 O O . LEU A 1 202 ? -5.262 17.203 20.062 1 94.88 202 LEU A O 1
ATOM 1549 N N . ASP A 1 203 ? -3.07 17.297 20.25 1 88.12 203 ASP A N 1
ATOM 1550 C CA . ASP A 1 203 ? -3.199 18.516 21.031 1 88.12 203 ASP A CA 1
ATOM 1551 C C . ASP A 1 203 ? -3.695 19.672 20.156 1 88.12 203 ASP A C 1
ATOM 1553 O O . ASP A 1 203 ? -4.266 20.641 20.672 1 88.12 203 ASP A O 1
ATOM 1557 N N . SER A 1 204 ? -3.461 19.531 18.891 1 89 204 SER A N 1
ATOM 1558 C CA . SER A 1 204 ? -3.973 20.516 17.953 1 89 204 SER A CA 1
ATOM 1559 C C . SER A 1 204 ? -5.492 20.438 17.828 1 89 204 SER A C 1
ATOM 1561 O O . SER A 1 204 ? -6.129 21.344 17.297 1 89 204 SER A O 1
ATOM 1563 N N . LEU A 1 205 ? -6.066 19.406 18.328 1 93.94 205 LEU A N 1
ATOM 1564 C CA . LEU A 1 205 ? -7.512 19.203 18.344 1 93.94 205 LEU A CA 1
ATOM 1565 C C . LEU A 1 205 ? -8.094 19.5 19.719 1 93.94 205 LEU A C 1
ATOM 1567 O O . LEU A 1 205 ? -9.109 20.188 19.828 1 93.94 205 LEU A O 1
ATOM 1571 N N . TYR A 1 206 ? -7.398 19.094 20.766 1 92.06 206 TYR A N 1
ATOM 1572 C CA . TYR A 1 206 ? -8 19.062 22.094 1 92.06 206 TYR A CA 1
ATOM 1573 C C . TYR A 1 206 ? -7.496 20.219 22.953 1 92.06 206 TYR A C 1
ATOM 1575 O O . TYR A 1 206 ? -8.102 20.547 23.969 1 92.06 206 TYR A O 1
ATOM 1583 N N . GLY A 1 207 ? -6.391 20.781 22.547 1 85.19 207 GLY A N 1
ATOM 1584 C CA . GLY A 1 207 ? -5.781 21.75 23.438 1 85.19 207 GLY A CA 1
ATOM 1585 C C . GLY A 1 207 ? -5.52 21.203 24.828 1 85.19 207 GLY A C 1
ATOM 1586 O O . GLY A 1 207 ? -4.988 20.094 24.969 1 85.19 207 GLY A O 1
ATOM 1587 N N . SER A 1 208 ? -5.883 21.953 25.875 1 80.25 208 SER A N 1
ATOM 1588 C CA . SER A 1 208 ? -5.656 21.547 27.266 1 80.25 208 SER A CA 1
ATOM 1589 C C . SER A 1 208 ? -6.789 20.656 27.766 1 80.25 208 SER A C 1
ATOM 1591 O O . SER A 1 208 ? -6.746 20.172 28.891 1 80.25 208 SER A O 1
ATOM 1593 N N . GLY A 1 209 ? -7.77 20.391 26.922 1 84.12 209 GLY A N 1
ATOM 1594 C CA . GLY A 1 209 ? -8.906 19.594 27.312 1 84.12 209 GLY A CA 1
ATOM 1595 C C . GLY A 1 209 ? -10.023 20.391 27.969 1 84.12 209 GLY A C 1
ATOM 1596 O O . GLY A 1 209 ? -9.844 21.578 28.266 1 84.12 209 GLY A O 1
ATOM 1597 N N . PRO A 1 210 ? -11.164 19.688 28.156 1 85.5 210 PRO A N 1
ATOM 1598 C CA . PRO A 1 210 ? -12.305 20.359 28.781 1 85.5 210 PRO A CA 1
ATOM 1599 C C . PRO A 1 210 ? -12.156 20.5 30.297 1 85.5 210 PRO A C 1
ATOM 1601 O O . PRO A 1 210 ? -11.367 19.781 30.906 1 85.5 210 PRO A O 1
ATOM 1604 N N . ARG A 1 211 ? -12.906 21.422 30.828 1 81.75 211 ARG A N 1
ATOM 1605 C CA . ARG A 1 211 ? -13.062 21.562 32.281 1 81.75 211 ARG A CA 1
ATOM 1606 C C . ARG A 1 211 ? -14.5 21.312 32.688 1 81.75 211 ARG A C 1
ATOM 1608 O O . ARG A 1 211 ? -15.43 21.953 32.188 1 81.75 211 ARG A O 1
ATOM 1615 N N . PHE A 1 212 ? -14.57 20.391 33.594 1 88 212 PHE A N 1
ATOM 1616 C CA . PHE A 1 212 ? -15.906 20.031 34.062 1 88 212 PHE A CA 1
ATOM 1617 C C . PHE A 1 212 ? -16.188 20.641 35.438 1 88 212 PHE A C 1
ATOM 1619 O O . PHE A 1 212 ? -15.266 21.031 36.156 1 88 212 PHE A O 1
ATOM 1626 N N . PRO A 1 213 ? -17.531 20.703 35.719 1 85 213 PRO A N 1
ATOM 1627 C CA . PRO A 1 213 ? -17.875 21.203 37.062 1 85 213 PRO A CA 1
ATOM 1628 C C . PRO A 1 213 ? -17.172 20.453 38.188 1 85 213 PRO A C 1
ATOM 1630 O O . PRO A 1 213 ? -17.078 19.219 38.125 1 85 213 PRO A O 1
ATOM 1633 N N . GLY A 1 214 ? -16.547 21.203 39.062 1 82.38 214 GLY A N 1
ATOM 1634 C CA . GLY A 1 214 ? -15.875 20.594 40.188 1 82.38 214 GLY A CA 1
ATOM 1635 C C . GLY A 1 214 ? -14.383 20.422 40 1 82.38 214 GLY A C 1
ATOM 1636 O O . GLY A 1 214 ? -13.664 20.031 40.906 1 82.38 214 GLY A O 1
ATOM 1637 N N . GLU A 1 215 ? -14.016 20.703 38.75 1 81.12 215 GLU A N 1
ATOM 1638 C CA . GLU A 1 215 ? -12.594 20.562 38.438 1 81.12 215 GLU A CA 1
ATOM 1639 C C . GLU A 1 215 ? -11.867 21.891 38.531 1 81.12 215 GLU A C 1
ATOM 1641 O O . GLU A 1 215 ? -11.234 22.328 37.562 1 81.12 215 GLU A O 1
ATOM 1646 N N . LYS A 1 216 ? -11.883 22.453 39.688 1 65.75 216 LYS A N 1
ATOM 1647 C CA . LYS A 1 216 ? -11.352 23.797 39.906 1 65.75 216 LYS A CA 1
ATOM 1648 C C . LYS A 1 216 ? -9.844 23.828 39.656 1 65.75 216 LYS A C 1
ATOM 1650 O O . LYS A 1 216 ? -9.305 24.859 39.25 1 65.75 216 LYS A O 1
ATOM 1655 N N . ASP A 1 217 ? -9.258 22.766 39.781 1 61.84 217 ASP A N 1
ATOM 1656 C CA . ASP A 1 217 ? -7.801 22.719 39.719 1 61.84 217 ASP A CA 1
ATOM 1657 C C . ASP A 1 217 ? -7.328 22.438 38.281 1 61.84 217 ASP A C 1
ATOM 1659 O O . ASP A 1 217 ? -6.129 22.469 38 1 61.84 217 ASP A O 1
ATOM 1663 N N . ARG A 1 218 ? -8.312 22.203 37.375 1 65.06 218 ARG A N 1
ATOM 1664 C CA . ARG A 1 218 ? -7.895 21.906 36.031 1 65.06 218 ARG A CA 1
ATOM 1665 C C . ARG A 1 218 ? -7.883 23.188 35.188 1 65.06 218 ARG A C 1
ATOM 1667 O O . ARG A 1 218 ? -8.914 23.844 35.031 1 65.06 218 ARG A O 1
ATOM 1674 N N . GLY A 1 219 ? -6.734 23.859 35.062 1 58.5 219 GLY A N 1
ATOM 1675 C CA . GLY A 1 219 ? -6.598 25.062 34.281 1 58.5 219 GLY A CA 1
ATOM 1676 C C . GLY A 1 219 ? -6.207 24.766 32.812 1 58.5 219 GLY A C 1
ATOM 1677 O O . GLY A 1 219 ? -5.953 23.625 32.469 1 58.5 219 GLY A O 1
ATOM 1678 N N . THR A 1 220 ? -6.586 25.75 31.906 1 61.53 220 THR A N 1
ATOM 1679 C CA . THR A 1 220 ? -6.129 25.703 30.516 1 61.53 220 THR A CA 1
ATOM 1680 C C . THR A 1 220 ? -4.656 26.094 30.422 1 61.53 220 THR A C 1
ATOM 1682 O O . THR A 1 220 ? -4.246 27.141 30.922 1 61.53 220 THR A O 1
ATOM 1685 N N . THR A 1 221 ? -3.877 25.172 29.906 1 55.97 221 THR A N 1
ATOM 1686 C CA . THR A 1 221 ? -2.438 25.391 29.984 1 55.97 221 THR A CA 1
ATOM 1687 C C . THR A 1 221 ? -1.864 25.734 28.609 1 55.97 221 THR A C 1
ATOM 1689 O O . THR A 1 221 ? -0.903 26.5 28.516 1 55.97 221 THR A O 1
ATOM 1692 N N . ARG A 1 222 ? -2.346 25.312 27.656 1 63.78 222 ARG A N 1
ATOM 1693 C CA . ARG A 1 222 ? -1.668 25.453 26.375 1 63.78 222 ARG A CA 1
ATOM 1694 C C . ARG A 1 222 ? -2.568 26.141 25.359 1 63.78 222 ARG A C 1
ATOM 1696 O O . ARG A 1 222 ? -2.301 27.266 24.938 1 63.78 222 ARG A O 1
ATOM 1703 N N . SER A 1 223 ? -3.479 25.484 25.016 1 67.69 223 SER A N 1
ATOM 1704 C CA . SER A 1 223 ? -4.453 26 24.062 1 67.69 223 SER A CA 1
ATOM 1705 C C . SER A 1 223 ? -5.859 25.5 24.375 1 67.69 223 SER A C 1
ATOM 1707 O O . SER A 1 223 ? -6.031 24.609 25.219 1 67.69 223 SER A O 1
ATOM 1709 N N . GLU A 1 224 ? -6.758 26.297 23.844 1 75.62 224 GLU A N 1
ATOM 1710 C CA . GLU A 1 224 ? -8.133 25.906 24.172 1 75.62 224 GLU A CA 1
ATOM 1711 C C . GLU A 1 224 ? -8.898 25.531 22.906 1 75.62 224 GLU A C 1
ATOM 1713 O O . GLU A 1 224 ? -8.742 26.156 21.859 1 75.62 224 GLU A O 1
ATOM 1718 N N . ALA A 1 225 ? -9.594 24.438 23.031 1 85.62 225 ALA A N 1
ATOM 1719 C CA . ALA A 1 225 ? -10.625 24.062 22.078 1 85.62 225 ALA A CA 1
ATOM 1720 C C . ALA A 1 225 ? -12.016 24.438 22.578 1 85.62 225 ALA A C 1
ATOM 1722 O O . ALA A 1 225 ? -12.219 24.609 23.797 1 85.62 225 ALA A O 1
ATOM 1723 N N . ALA A 1 226 ? -12.891 24.672 21.672 1 88.75 226 ALA A N 1
ATOM 1724 C CA . ALA A 1 226 ? -14.266 24.922 22.078 1 88.75 226 ALA A CA 1
ATOM 1725 C C . ALA A 1 226 ? -15 23.625 22.406 1 88.75 226 ALA A C 1
ATOM 1727 O O . ALA A 1 226 ? -15.117 22.75 21.562 1 88.75 226 ALA A O 1
ATOM 1728 N N . TYR A 1 227 ? -15.438 23.562 23.656 1 91.38 227 TYR A N 1
ATOM 1729 C CA . TYR A 1 227 ? -16.219 22.406 24.109 1 91.38 227 TYR A CA 1
ATOM 1730 C C . TYR A 1 227 ? -17.656 22.797 24.391 1 91.38 227 TYR A C 1
ATOM 1732 O O . TYR A 1 227 ? -17.938 23.953 24.703 1 91.38 227 TYR A O 1
ATOM 1740 N N . VAL A 1 228 ? -18.578 21.812 24.188 1 94.5 228 VAL A N 1
ATOM 1741 C CA . VAL A 1 228 ? -19.938 22 24.672 1 94.5 228 VAL A CA 1
ATOM 1742 C C . VAL A 1 228 ? -19.953 22.031 26.203 1 94.5 228 VAL A C 1
ATOM 1744 O O . VAL A 1 228 ? -19.375 21.156 26.844 1 94.5 228 VAL A O 1
ATOM 1747 N N . PRO A 1 229 ? -20.594 23.047 26.812 1 89.56 229 PRO A N 1
ATOM 1748 C CA . PRO A 1 229 ? -20.578 23.156 28.266 1 89.56 229 PRO A CA 1
ATOM 1749 C C . PRO A 1 229 ? -21.062 21.875 28.953 1 89.56 229 PRO A C 1
ATOM 1751 O O . PRO A 1 229 ? -22.109 21.328 28.578 1 89.56 229 PRO A O 1
ATOM 1754 N N . ASP A 1 230 ? -20.266 21.375 29.859 1 90.69 230 ASP A N 1
ATOM 1755 C CA . ASP A 1 230 ? -20.547 20.234 30.719 1 90.69 230 ASP A CA 1
ATOM 1756 C C . ASP A 1 230 ? -20.672 18.953 29.906 1 90.69 230 ASP A C 1
ATOM 1758 O O . ASP A 1 230 ? -21.422 18.047 30.266 1 90.69 230 ASP A O 1
ATOM 1762 N N . SER A 1 231 ? -20.078 19 28.766 1 94.81 231 SER A N 1
ATOM 1763 C CA . SER A 1 231 ? -20.109 17.844 27.875 1 94.81 231 SER A CA 1
ATOM 1764 C C . SER A 1 231 ? -18.703 17.422 27.453 1 94.81 231 SER A C 1
ATOM 1766 O O . SER A 1 231 ? -17.797 18.25 27.391 1 94.81 231 SER A O 1
ATOM 1768 N N . ALA A 1 232 ? -18.547 16.141 27.188 1 96.75 232 ALA A N 1
ATOM 1769 C CA . ALA A 1 232 ? -17.281 15.609 26.688 1 96.75 232 ALA A CA 1
ATOM 1770 C C . ALA A 1 232 ? -17.109 15.922 25.203 1 96.75 232 ALA A C 1
ATOM 1772 O O . ALA A 1 232 ? -16.062 15.617 24.609 1 96.75 232 ALA A O 1
ATOM 1773 N N . LYS A 1 233 ? -18.078 16.594 24.594 1 97.88 233 LYS A N 1
ATOM 1774 C CA . LYS A 1 233 ? -18.078 16.797 23.156 1 97.88 233 LYS A CA 1
ATOM 1775 C C . LYS A 1 233 ? -17.484 18.156 22.797 1 97.88 233 LYS A C 1
ATOM 1777 O O . LYS A 1 233 ? -17.578 19.109 23.578 1 97.88 233 LYS A O 1
ATOM 1782 N N . LEU A 1 234 ? -16.844 18.188 21.672 1 97.19 234 LEU A N 1
ATOM 1783 C CA . LEU A 1 234 ? -16.328 19.422 21.094 1 97.19 234 LEU A CA 1
ATOM 1784 C C . LEU A 1 234 ? -17.438 20.172 20.344 1 97.19 234 LEU A C 1
ATOM 1786 O O . LEU A 1 234 ? -18.312 19.547 19.734 1 97.19 234 LEU A O 1
ATOM 1790 N N . ARG A 1 235 ? -17.344 21.453 20.375 1 96.31 235 ARG A N 1
ATOM 1791 C CA . ARG A 1 235 ? -18.344 22.281 19.719 1 96.31 235 ARG A CA 1
ATOM 1792 C C . ARG A 1 235 ? -18.078 22.359 18.219 1 96.31 235 ARG A C 1
ATOM 1794 O O . ARG A 1 235 ? -16.938 22.312 17.766 1 96.31 235 ARG A O 1
ATOM 1801 N N . LEU A 1 236 ? -19.172 22.547 17.453 1 97.19 236 LEU A N 1
ATOM 1802 C CA . LEU A 1 236 ? -19.125 22.75 16 1 97.19 236 LEU A CA 1
ATOM 1803 C C . LEU A 1 236 ? -19.781 24.062 15.617 1 97.19 236 LEU A C 1
ATOM 1805 O O . LEU A 1 236 ? -20.625 24.594 16.344 1 97.19 236 LEU A O 1
ATOM 1809 N N . GLY A 1 237 ? -19.234 24.625 14.547 1 95.38 237 GLY A N 1
ATOM 1810 C CA . GLY A 1 237 ? -19.922 25.75 13.945 1 95.38 237 GLY A CA 1
ATOM 1811 C C . GLY A 1 237 ? -21.109 25.344 13.109 1 95.38 237 GLY A C 1
ATOM 1812 O O . GLY A 1 237 ? -21.219 24.188 12.688 1 95.38 237 GLY A O 1
ATOM 1813 N N . ARG A 1 238 ? -22.047 26.344 12.891 1 95.62 238 ARG A N 1
ATOM 1814 C CA . ARG A 1 238 ? -23.266 26.109 12.125 1 95.62 238 ARG A CA 1
ATOM 1815 C C . ARG A 1 238 ? -23.219 26.828 10.789 1 95.62 238 ARG A C 1
ATOM 1817 O O . ARG A 1 238 ? -22.688 27.938 10.695 1 95.62 238 ARG A O 1
ATOM 1824 N N . ILE A 1 239 ? -23.766 26.156 9.805 1 94.81 239 ILE A N 1
ATOM 1825 C CA . ILE A 1 239 ? -23.906 26.797 8.5 1 94.81 239 ILE A CA 1
ATOM 1826 C C . ILE A 1 239 ? -25.375 26.766 8.078 1 94.81 239 ILE A C 1
ATOM 1828 O O . ILE A 1 239 ? -26.188 26.031 8.664 1 94.81 239 ILE A O 1
ATOM 1832 N N . SER A 1 240 ? -25.672 27.562 7.102 1 93.62 240 SER A N 1
ATOM 1833 C CA . SER A 1 240 ? -27.016 27.562 6.551 1 93.62 240 SER A CA 1
ATOM 1834 C C . SER A 1 240 ? -27.312 26.25 5.82 1 93.62 240 SER A C 1
ATOM 1836 O O . SER A 1 240 ? -26.422 25.672 5.195 1 93.62 240 SER A O 1
ATOM 1838 N N . THR A 1 241 ? -28.531 25.828 5.879 1 95.56 241 THR A N 1
ATOM 1839 C CA . THR A 1 241 ? -28.969 24.641 5.133 1 95.56 241 THR A CA 1
ATOM 1840 C C . THR A 1 241 ? -29.906 25.047 4 1 95.56 241 THR A C 1
ATOM 1842 O O . THR A 1 241 ? -30.734 24.25 3.566 1 95.56 241 THR A O 1
ATOM 1845 N N . GLU A 1 242 ? -29.828 26.297 3.598 1 94.19 242 GLU A N 1
ATOM 1846 C CA . GLU A 1 242 ? -30.594 26.797 2.469 1 94.19 242 GLU A CA 1
ATOM 1847 C C . GLU A 1 242 ? -29.703 27.078 1.266 1 94.19 242 GLU A C 1
ATOM 1849 O O . GLU A 1 242 ? -28.609 27.625 1.412 1 94.19 242 GLU A O 1
ATOM 1854 N N . PRO A 1 243 ? -30.203 26.578 0.143 1 92.62 243 PRO A N 1
ATOM 1855 C CA . PRO A 1 243 ? -29.422 26.922 -1.054 1 92.62 243 PRO A CA 1
ATOM 1856 C C . PRO A 1 243 ? -29.516 28.406 -1.403 1 92.62 243 PRO A C 1
ATOM 1858 O O . PRO A 1 243 ? -30.422 29.094 -0.938 1 92.62 243 PRO A O 1
ATOM 1861 N N . PHE A 1 244 ? -28.562 28.891 -2.098 1 90.69 244 PHE A N 1
ATOM 1862 C CA . PHE A 1 244 ? -28.594 30.266 -2.568 1 90.69 244 PHE A CA 1
ATOM 1863 C C . PHE A 1 244 ? -27.984 30.375 -3.967 1 90.69 244 PHE A C 1
ATOM 1865 O O . PHE A 1 244 ? -27.141 29.578 -4.348 1 90.69 244 PHE A O 1
ATOM 1872 N N . GLY A 1 245 ? -28.547 31.297 -4.703 1 93 245 GLY A N 1
ATOM 1873 C CA . GLY A 1 245 ? -28.062 31.469 -6.062 1 93 245 GLY A CA 1
ATOM 1874 C C . GLY A 1 245 ? -28.203 30.203 -6.902 1 93 245 GLY A C 1
ATOM 1875 O O . GLY A 1 245 ? -29.219 29.531 -6.84 1 93 245 GLY A O 1
ATOM 1876 N N . PRO A 1 246 ? -27.172 29.984 -7.684 1 94.81 246 PRO A N 1
ATOM 1877 C CA . PRO A 1 246 ? -27.188 28.797 -8.539 1 94.81 246 PRO A CA 1
ATOM 1878 C C . PRO A 1 246 ? -26.609 27.562 -7.848 1 94.81 246 PRO A C 1
ATOM 1880 O O . PRO A 1 246 ? -26.484 26.516 -8.469 1 94.81 246 PRO A O 1
ATOM 1883 N N . PHE A 1 247 ? -26.25 27.75 -6.629 1 95.19 247 PHE A N 1
ATOM 1884 C CA . PHE A 1 247 ? -25.5 26.719 -5.945 1 95.19 247 PHE A CA 1
ATOM 1885 C C . PHE A 1 247 ? -26.438 25.703 -5.297 1 95.19 247 PHE A C 1
ATOM 1887 O O . PHE A 1 247 ? -27.516 26.062 -4.809 1 95.19 247 PHE A O 1
ATOM 1894 N N . SER A 1 248 ? -26.016 24.469 -5.293 1 94.94 248 SER A N 1
ATOM 1895 C CA . SER A 1 248 ? -26.734 23.375 -4.637 1 94.94 248 SER A CA 1
ATOM 1896 C C . SER A 1 248 ? -26.188 23.141 -3.23 1 94.94 248 SER A C 1
ATOM 1898 O O . SER A 1 248 ? -25.078 23.547 -2.908 1 94.94 248 SER A O 1
ATOM 1900 N N . LEU A 1 249 ? -27.047 22.578 -2.412 1 95.56 249 LEU A N 1
ATOM 1901 C CA . LEU A 1 249 ? -26.531 22.109 -1.123 1 95.56 249 LEU A CA 1
ATOM 1902 C C . LEU A 1 249 ? -25.594 20.922 -1.303 1 95.56 249 LEU A C 1
ATOM 1904 O O . LEU A 1 249 ? -25.844 20.062 -2.145 1 95.56 249 LEU A O 1
ATOM 1908 N N . VAL A 1 250 ? -24.547 20.984 -0.608 1 95.5 250 VAL A N 1
ATOM 1909 C CA . VAL A 1 250 ? -23.594 19.875 -0.607 1 95.5 250 VAL A CA 1
ATOM 1910 C C . VAL A 1 250 ? -24.078 18.781 0.357 1 95.5 250 VAL A C 1
ATOM 1912 O O . VAL A 1 250 ? -24.375 19.078 1.52 1 95.5 250 VAL A O 1
ATOM 1915 N N . ALA A 1 251 ? -24.109 17.547 -0.045 1 94.62 251 ALA A N 1
ATOM 1916 C CA . ALA A 1 251 ? -24.625 16.453 0.774 1 94.62 251 ALA A CA 1
ATOM 1917 C C . ALA A 1 251 ? -23.719 16.203 1.975 1 94.62 251 ALA A C 1
ATOM 1919 O O . ALA A 1 251 ? -22.5 16.156 1.838 1 94.62 251 ALA A O 1
ATOM 1920 N N . PRO A 1 252 ? -24.266 15.969 3.184 1 94.62 252 PRO A N 1
ATOM 1921 C CA . PRO A 1 252 ? -25.688 16.078 3.5 1 94.62 252 PRO A CA 1
ATOM 1922 C C . PRO A 1 252 ? -26.156 17.516 3.652 1 94.62 252 PRO A C 1
ATOM 1924 O O . PRO A 1 252 ? -25.703 18.234 4.555 1 94.62 252 PRO A O 1
ATOM 1927 N N . GLY A 1 253 ? -27.109 17.844 2.885 1 94.06 253 GLY A N 1
ATOM 1928 C CA . GLY A 1 253 ? -27.484 19.25 2.732 1 94.06 253 GLY A CA 1
ATOM 1929 C C . GLY A 1 253 ? -28.266 19.781 3.91 1 94.06 253 GLY A C 1
ATOM 1930 O O . GLY A 1 253 ? -28.359 21 4.105 1 94.06 253 GLY A O 1
ATOM 1931 N N . ASP A 1 254 ? -28.875 18.938 4.691 1 95 254 ASP A N 1
ATOM 1932 C CA . ASP A 1 254 ? -29.688 19.375 5.824 1 95 254 ASP A CA 1
ATOM 1933 C C . ASP A 1 254 ? -28.891 19.328 7.125 1 95 254 ASP A C 1
ATOM 1935 O O . ASP A 1 254 ? -29.453 19.5 8.211 1 95 254 ASP A O 1
ATOM 1939 N N . ASP A 1 255 ? -27.594 19.094 7.086 1 96.75 255 ASP A N 1
ATOM 1940 C CA . ASP A 1 255 ? -26.703 19.109 8.242 1 96.75 255 ASP A CA 1
ATOM 1941 C C . ASP A 1 255 ? -26.141 20.5 8.484 1 96.75 255 ASP A C 1
ATOM 1943 O O . ASP A 1 255 ? -25.281 20.969 7.73 1 96.75 255 ASP A O 1
ATOM 1947 N N . PRO A 1 256 ? -26.484 21.172 9.531 1 96.44 256 PRO A N 1
ATOM 1948 C CA . PRO A 1 256 ? -25.984 22.531 9.758 1 96.44 256 PRO A CA 1
ATOM 1949 C C . PRO A 1 256 ? -24.625 22.547 10.453 1 96.44 256 PRO A C 1
ATOM 1951 O O . PRO A 1 256 ? -23.984 23.594 10.516 1 96.44 256 PRO A O 1
ATOM 1954 N N . GLN A 1 257 ? -24.172 21.469 11.047 1 97.38 257 GLN A N 1
ATOM 1955 C CA . GLN A 1 257 ? -22.969 21.469 11.852 1 97.38 257 GLN A CA 1
ATOM 1956 C C . GLN A 1 257 ? -21.75 21.047 11.023 1 97.38 257 GLN A C 1
ATOM 1958 O O . GLN A 1 257 ? -21.188 19.969 11.242 1 97.38 257 GLN A O 1
ATOM 1963 N N . ARG A 1 258 ? -21.312 21.953 10.156 1 96.12 258 ARG A N 1
ATOM 1964 C CA . ARG A 1 258 ? -20.312 21.578 9.164 1 96.12 258 ARG A CA 1
ATOM 1965 C C . ARG A 1 258 ? -19.188 22.609 9.109 1 96.12 258 ARG A C 1
ATOM 1967 O O . ARG A 1 258 ? -18.469 22.703 8.102 1 96.12 258 ARG A O 1
ATOM 1974 N N . ASP A 1 259 ? -19.016 23.406 10.109 1 96.19 259 ASP A N 1
ATOM 1975 C CA . ASP A 1 259 ? -17.922 24.375 10.172 1 96.19 259 ASP A CA 1
ATOM 1976 C C . ASP A 1 259 ? -17.219 24.312 11.523 1 96.19 259 ASP A C 1
ATOM 1978 O O . ASP A 1 259 ? -17.672 23.625 12.438 1 96.19 259 ASP A O 1
ATOM 1982 N N . LEU A 1 260 ? -16.062 24.984 11.539 1 94.81 260 LEU A N 1
ATOM 1983 C CA . LEU A 1 260 ? -15.375 25.188 12.805 1 94.81 260 LEU A CA 1
ATOM 1984 C C . LEU A 1 260 ? -16.156 26.156 13.695 1 94.81 260 LEU A C 1
ATOM 1986 O O . LEU A 1 260 ? -16.859 27.047 13.195 1 94.81 260 LEU A O 1
ATOM 1990 N N . PRO A 1 261 ? -16.109 25.906 15.047 1 93.25 261 PRO A N 1
ATOM 1991 C CA . PRO A 1 261 ? -16.656 26.953 15.906 1 93.25 261 PRO A CA 1
ATOM 1992 C C . PRO A 1 261 ? -15.922 28.297 15.75 1 93.25 261 PRO A C 1
ATOM 1994 O O . PRO A 1 261 ? -14.688 28.312 15.711 1 93.25 261 PRO A O 1
ATOM 1997 N N . ARG A 1 262 ? -16.688 29.312 15.648 1 90.88 262 ARG A N 1
ATOM 1998 C CA . ARG A 1 262 ? -16.062 30.609 15.375 1 90.88 262 ARG A CA 1
ATOM 1999 C C . ARG A 1 262 ? -16.5 31.656 16.406 1 90.88 262 ARG A C 1
ATOM 2001 O O . ARG A 1 262 ? -17.625 31.594 16.922 1 90.88 262 ARG A O 1
ATOM 2008 N N . SER A 1 263 ? -15.648 32.562 16.594 1 85.31 263 SER A N 1
ATOM 2009 C CA . SER A 1 263 ? -15.891 33.656 17.547 1 85.31 263 SER A CA 1
ATOM 2010 C C . SER A 1 263 ? -16.891 34.656 16.984 1 85.31 263 SER A C 1
ATOM 2012 O O . SER A 1 263 ? -16.859 34.969 15.797 1 85.31 263 SER A O 1
ATOM 2014 N N . THR A 1 264 ? -17.766 35.156 17.859 1 84.38 264 THR A N 1
ATOM 2015 C CA . THR A 1 264 ? -18.688 36.219 17.531 1 84.38 264 THR A CA 1
ATOM 2016 C C . THR A 1 264 ? -18.297 37.5 18.281 1 84.38 264 THR A C 1
ATOM 2018 O O . THR A 1 264 ? -19 38.531 18.188 1 84.38 264 THR A O 1
ATOM 2021 N N . GLU A 1 265 ? -17.266 37.406 18.984 1 79.94 265 GLU A N 1
ATOM 2022 C CA . GLU A 1 265 ? -16.828 38.562 19.797 1 79.94 265 GLU A CA 1
ATOM 2023 C C . GLU A 1 265 ? -16.25 39.656 18.922 1 79.94 265 GLU A C 1
ATOM 2025 O O . GLU A 1 265 ? -15.547 39.375 17.938 1 79.94 265 GLU A O 1
ATOM 2030 N N . PRO A 1 266 ? -16.531 40.906 19.344 1 79.19 266 PRO A N 1
ATOM 2031 C CA . PRO A 1 266 ? -15.977 42 18.578 1 79.19 266 PRO A CA 1
ATOM 2032 C C . PRO A 1 266 ? -14.445 41.969 18.516 1 79.19 266 PRO A C 1
ATOM 2034 O O . PRO A 1 266 ? -13.797 41.781 19.547 1 79.19 266 PRO A O 1
ATOM 2037 N N . GLY A 1 267 ? -13.898 42 17.359 1 72.69 267 GLY A N 1
ATOM 2038 C CA . GLY A 1 267 ? -12.453 42.031 17.188 1 72.69 267 GLY A CA 1
ATOM 2039 C C . GLY A 1 267 ? -11.898 40.656 16.781 1 72.69 267 GLY A C 1
ATOM 2040 O O . GLY A 1 267 ? -10.773 40.562 16.281 1 72.69 267 GLY A O 1
ATOM 2041 N N . SER A 1 268 ? -12.625 39.594 16.938 1 79.38 268 SER A N 1
ATOM 2042 C CA . SER A 1 268 ? -12.18 38.25 16.547 1 79.38 268 SER A CA 1
ATOM 2043 C C . SER A 1 268 ? -13.266 37.5 15.781 1 79.38 268 SER A C 1
ATOM 2045 O O . SER A 1 268 ? -13.297 36.281 15.781 1 79.38 268 SER A O 1
ATOM 2047 N N . GLU A 1 269 ? -14.078 38.281 15.141 1 81.88 269 GLU A N 1
ATOM 2048 C CA . GLU A 1 269 ? -15.188 37.688 14.398 1 81.88 269 GLU A CA 1
ATOM 2049 C C . GLU A 1 269 ? -14.672 36.688 13.352 1 81.88 269 GLU A C 1
ATOM 2051 O O . GLU A 1 269 ? -13.68 36.969 12.672 1 81.88 269 GLU A O 1
ATOM 2056 N N . ARG A 1 270 ? -15.266 35.5 13.305 1 87.31 270 ARG A N 1
ATOM 2057 C CA . ARG A 1 270 ? -15.047 34.5 12.273 1 87.31 270 ARG A CA 1
ATOM 2058 C C . ARG A 1 270 ? -13.812 33.656 12.594 1 87.31 270 ARG A C 1
ATOM 2060 O O . ARG A 1 270 ? -13.594 32.625 11.969 1 87.31 270 ARG A O 1
ATOM 2067 N N . MET A 1 271 ? -13.047 34.125 13.562 1 84.31 271 MET A N 1
ATOM 2068 C CA . MET A 1 271 ? -11.844 33.375 13.906 1 84.31 271 MET A CA 1
ATOM 2069 C C . MET A 1 271 ? -12.211 32 14.508 1 84.31 271 MET A C 1
ATOM 2071 O O . MET A 1 271 ? -13.164 31.906 15.281 1 84.31 271 MET A O 1
ATOM 2075 N N . PRO A 1 272 ? -11.484 31.016 14.133 1 89.62 272 PRO A N 1
ATOM 2076 C CA . PRO A 1 272 ? -11.797 29.672 14.648 1 89.62 272 PRO A CA 1
ATOM 2077 C C . PRO A 1 272 ? -11.469 29.531 16.141 1 89.62 272 PRO A C 1
ATOM 2079 O O . PRO A 1 272 ? -10.453 30.047 16.594 1 89.62 272 PRO A O 1
ATOM 2082 N N . LEU A 1 273 ? -12.258 28.938 16.859 1 88.75 273 LEU A N 1
ATOM 2083 C CA . LEU A 1 273 ? -12.031 28.625 18.266 1 88.75 273 LEU A CA 1
ATOM 2084 C C . LEU A 1 273 ? -11.453 27.234 18.438 1 88.75 273 LEU A C 1
ATOM 2086 O O . LEU A 1 273 ? -12.094 26.359 19.031 1 88.75 273 LEU A O 1
ATOM 2090 N N . ILE A 1 274 ? -10.242 27.031 17.891 1 90 274 ILE A N 1
ATOM 2091 C CA . ILE A 1 274 ? -9.531 25.766 17.938 1 90 274 ILE A CA 1
ATOM 2092 C C . ILE A 1 274 ? -8.117 25.984 18.453 1 90 274 ILE A C 1
ATOM 2094 O O . ILE A 1 274 ? -7.617 27.109 18.469 1 90 274 ILE A O 1
ATOM 2098 N N . PRO A 1 275 ? -7.434 24.953 18.922 1 85.62 275 PRO A N 1
ATOM 2099 C CA . PRO A 1 275 ? -6.148 25.109 19.609 1 85.62 275 PRO A CA 1
ATOM 2100 C C . PRO A 1 275 ? -5.031 25.547 18.656 1 85.62 275 PRO A C 1
ATOM 2102 O O . PRO A 1 275 ? -4.031 26.125 19.109 1 85.62 275 PRO A O 1
ATOM 2105 N N . ASP A 1 276 ? -5.129 25.172 17.406 1 86 276 ASP A N 1
ATOM 2106 C CA . ASP A 1 276 ? -4.145 25.562 16.391 1 86 276 ASP A CA 1
ATOM 2107 C C . ASP A 1 276 ? -4.812 26.25 15.211 1 86 276 ASP A C 1
ATOM 2109 O O . ASP A 1 276 ? -5.34 25.594 14.312 1 86 276 ASP A O 1
ATOM 2113 N N . SER A 1 277 ? -4.656 27.547 15.18 1 82.88 277 SER A N 1
ATOM 2114 C CA . SER A 1 277 ? -5.363 28.359 14.195 1 82.88 277 SER A CA 1
ATOM 2115 C C . SER A 1 277 ? -4.895 28.047 12.781 1 82.88 277 SER A C 1
ATOM 2117 O O . SER A 1 277 ? -5.594 28.328 11.805 1 82.88 277 SER A O 1
ATOM 2119 N N . ARG A 1 278 ? -3.715 27.359 12.648 1 84.81 278 ARG A N 1
ATOM 2120 C CA . ARG A 1 278 ? -3.221 27 11.328 1 84.81 278 ARG A CA 1
ATOM 2121 C C . ARG A 1 278 ? -4.16 26 10.648 1 84.81 278 ARG A C 1
ATOM 2123 O O . ARG A 1 278 ? -4.145 25.859 9.422 1 84.81 278 ARG A O 1
ATOM 2130 N N . ASN A 1 279 ? -4.961 25.312 11.453 1 92 279 ASN A N 1
ATOM 2131 C CA . ASN A 1 279 ? -5.898 24.344 10.891 1 92 279 ASN A CA 1
ATOM 2132 C C . ASN A 1 279 ? -7.09 25.047 10.234 1 92 279 ASN A C 1
ATOM 2134 O O . ASN A 1 279 ? -7.992 24.375 9.719 1 92 279 ASN A O 1
ATOM 2138 N N . ASP A 1 280 ? -7.055 26.438 10.188 1 90.31 280 ASP A N 1
ATOM 2139 C CA . ASP A 1 280 ? -7.996 27.234 9.414 1 90.31 280 ASP A CA 1
ATOM 2140 C C . ASP A 1 280 ? -7.273 28.047 8.344 1 90.31 280 ASP A C 1
ATOM 2142 O O . ASP A 1 280 ? -7.773 29.094 7.902 1 90.31 280 ASP A O 1
ATOM 2146 N N . GLU A 1 281 ? -6.152 27.609 7.91 1 84.88 281 GLU A N 1
ATOM 2147 C CA . GLU A 1 281 ? -5.355 28.297 6.891 1 84.88 281 GLU A CA 1
ATOM 2148 C C . GLU A 1 281 ? -6.02 28.203 5.52 1 84.88 281 GLU A C 1
ATOM 2150 O O . GLU A 1 281 ? -5.969 29.156 4.734 1 84.88 281 GLU A O 1
ATOM 2155 N N . ASN A 1 282 ? -6.555 27.125 5.191 1 89.44 282 ASN A N 1
ATOM 2156 C CA . ASN A 1 282 ? -7.32 26.906 3.971 1 89.44 282 ASN A CA 1
ATOM 2157 C C . ASN A 1 282 ? -8.539 26.031 4.227 1 89.44 282 ASN A C 1
ATOM 2159 O O . ASN A 1 282 ? -8.641 25.391 5.273 1 89.44 282 ASN A O 1
ATOM 2163 N N . LEU A 1 283 ? -9.406 26 3.285 1 93.75 283 LEU A N 1
ATOM 2164 C CA . LEU A 1 283 ? -10.711 25.375 3.467 1 93.75 283 LEU A CA 1
ATOM 2165 C C . LEU A 1 283 ? -10.555 23.875 3.734 1 93.75 283 LEU A C 1
ATOM 2167 O O . LEU A 1 283 ? -11.227 23.328 4.613 1 93.75 283 LEU A O 1
ATOM 2171 N N . ILE A 1 284 ? -9.711 23.188 3 1 95.94 284 ILE A N 1
ATOM 2172 C CA . ILE A 1 284 ? -9.656 21.734 3.055 1 95.94 284 ILE A CA 1
ATOM 2173 C C . ILE A 1 284 ? -9.125 21.297 4.414 1 95.94 284 ILE A C 1
ATOM 2175 O O . ILE A 1 284 ? -9.664 20.375 5.031 1 95.94 284 ILE A O 1
ATOM 2179 N N . VAL A 1 285 ? -8.062 21.938 4.945 1 95.62 285 VAL A N 1
ATOM 2180 C CA . VAL A 1 285 ? -7.539 21.547 6.254 1 95.62 285 VAL A CA 1
ATOM 2181 C C . VAL A 1 285 ? -8.547 21.922 7.34 1 95.62 285 VAL A C 1
ATOM 2183 O O . VAL A 1 285 ? -8.688 21.203 8.336 1 95.62 285 VAL A O 1
ATOM 2186 N N . ALA A 1 286 ? -9.258 23.031 7.168 1 95.56 286 ALA A N 1
ATOM 2187 C CA . ALA A 1 286 ? -10.305 23.406 8.109 1 95.56 286 ALA A CA 1
ATOM 2188 C C . ALA A 1 286 ? -11.398 22.344 8.164 1 95.56 286 ALA A C 1
ATOM 2190 O O . ALA A 1 286 ? -11.852 21.953 9.242 1 95.56 286 ALA A O 1
ATOM 2191 N N . GLN A 1 287 ? -11.82 21.938 6.949 1 97.69 287 GLN A N 1
ATOM 2192 C CA . GLN A 1 287 ? -12.852 20.906 6.871 1 97.69 287 GLN A CA 1
ATOM 2193 C C . GLN A 1 287 ? -12.352 19.578 7.422 1 97.69 287 GLN A C 1
ATOM 2195 O O . GLN A 1 287 ? -13.125 18.812 7.988 1 97.69 287 GLN A O 1
ATOM 2200 N N . PHE A 1 288 ? -11.07 19.297 7.277 1 98.38 288 PHE A N 1
ATOM 2201 C CA . PHE A 1 288 ? -10.492 18.109 7.883 1 98.38 288 PHE A CA 1
ATOM 2202 C C . PHE A 1 288 ? -10.562 18.188 9.406 1 98.38 288 PHE A C 1
ATOM 2204 O O . PHE A 1 288 ? -10.875 17.203 10.07 1 98.38 288 PHE A O 1
ATOM 2211 N N . HIS A 1 289 ? -10.234 19.344 9.969 1 97.75 289 HIS A N 1
ATOM 2212 C CA . HIS A 1 289 ? -10.359 19.547 11.406 1 97.75 289 HIS A CA 1
ATOM 2213 C C . HIS A 1 289 ? -11.797 19.344 11.867 1 97.75 289 HIS A C 1
ATOM 2215 O O . HIS A 1 289 ? -12.039 18.719 12.898 1 97.75 289 HIS A O 1
ATOM 2221 N N . VAL A 1 290 ? -12.766 19.859 11.109 1 98.25 290 VAL A N 1
ATOM 2222 C CA . VAL A 1 290 ? -14.18 19.641 11.398 1 98.25 290 VAL A CA 1
ATOM 2223 C C . VAL A 1 290 ? -14.469 18.141 11.445 1 98.25 290 VAL A C 1
ATOM 2225 O O . VAL A 1 290 ? -15.164 17.656 12.352 1 98.25 290 VAL A O 1
ATOM 2228 N N . ALA A 1 291 ? -13.938 17.422 10.484 1 98.75 291 ALA A N 1
ATOM 2229 C CA . ALA A 1 291 ? -14.141 15.977 10.438 1 98.75 291 ALA A CA 1
ATOM 2230 C C . ALA A 1 291 ? -13.594 15.305 11.688 1 98.75 291 ALA A C 1
ATOM 2232 O O . ALA A 1 291 ? -14.195 14.359 12.203 1 98.75 291 ALA A O 1
ATOM 2233 N N . MET A 1 292 ? -12.461 15.758 12.188 1 98.81 292 MET A N 1
ATOM 2234 C CA . MET A 1 292 ? -11.867 15.195 13.398 1 98.81 292 MET A CA 1
ATOM 2235 C C . MET A 1 292 ? -12.727 15.5 14.617 1 98.81 292 MET A C 1
ATOM 2237 O O . MET A 1 292 ? -12.852 14.664 15.516 1 98.81 292 MET A O 1
ATOM 2241 N N . ILE A 1 293 ? -13.305 16.719 14.695 1 98.69 293 ILE A N 1
ATOM 2242 C CA . ILE A 1 293 ? -14.234 17.047 15.766 1 98.69 293 ILE A CA 1
ATOM 2243 C C . ILE A 1 293 ? -15.438 16.109 15.711 1 98.69 293 ILE A C 1
ATOM 2245 O O . ILE A 1 293 ? -15.836 15.531 16.734 1 98.69 293 ILE A O 1
ATOM 2249 N N . ARG A 1 294 ? -15.961 16 14.469 1 98.81 294 ARG A N 1
ATOM 2250 C CA . ARG A 1 294 ? -17.109 15.133 14.266 1 98.81 294 ARG A CA 1
ATOM 2251 C C . ARG A 1 294 ? -16.797 13.695 14.664 1 98.81 294 ARG A C 1
ATOM 2253 O O . ARG A 1 294 ? -17.641 13.008 15.242 1 98.81 294 ARG A O 1
ATOM 2260 N N . PHE A 1 295 ? -15.664 13.219 14.383 1 98.88 295 PHE A N 1
ATOM 2261 C CA . PHE A 1 295 ? -15.242 11.875 14.758 1 98.88 295 PHE A CA 1
ATOM 2262 C C . PHE A 1 295 ? -15.188 11.719 16.266 1 98.88 295 PHE A C 1
ATOM 2264 O O . PHE A 1 295 ? -15.711 10.75 16.828 1 98.88 295 PHE A O 1
ATOM 2271 N N . HIS A 1 296 ? -14.539 12.664 16.969 1 98.81 296 HIS A N 1
ATOM 2272 C CA . HIS A 1 296 ? -14.5 12.633 18.422 1 98.81 296 HIS A CA 1
ATOM 2273 C C . HIS A 1 296 ? -15.906 12.555 19.016 1 98.81 296 HIS A C 1
ATOM 2275 O O . HIS A 1 296 ? -16.172 11.727 19.875 1 98.81 296 HIS A O 1
ATOM 2281 N N . ASN A 1 297 ? -16.75 13.453 18.562 1 98.88 297 ASN A N 1
ATOM 2282 C CA . ASN A 1 297 ? -18.109 13.5 19.094 1 98.88 297 ASN A CA 1
ATOM 2283 C C . ASN A 1 297 ? -18.844 12.172 18.875 1 98.88 297 ASN A C 1
ATOM 2285 O O . ASN A 1 297 ? -19.578 11.711 19.75 1 98.88 297 ASN A O 1
ATOM 2289 N N . ALA A 1 298 ? -18.641 11.594 17.672 1 98.88 298 ALA A N 1
ATOM 2290 C CA . ALA A 1 298 ? -19.234 10.297 17.375 1 98.88 298 ALA A CA 1
ATOM 2291 C C . ALA A 1 298 ? -18.688 9.219 18.312 1 98.88 298 ALA A C 1
ATOM 2293 O O . ALA A 1 298 ? -19.422 8.32 18.719 1 98.88 298 ALA A O 1
ATOM 2294 N N . VAL A 1 299 ? -17.422 9.266 18.609 1 98.88 299 VAL A N 1
ATOM 2295 C CA . VAL A 1 299 ? -16.797 8.297 19.5 1 98.88 299 VAL A CA 1
ATOM 2296 C C . VAL A 1 299 ? -17.344 8.477 20.922 1 98.88 299 VAL A C 1
ATOM 2298 O O . VAL A 1 299 ? -17.547 7.492 21.641 1 98.88 299 VAL A O 1
ATOM 2301 N N . VAL A 1 300 ? -17.531 9.719 21.391 1 98.75 300 VAL A N 1
ATOM 2302 C CA . VAL A 1 300 ? -18.141 9.984 22.688 1 98.75 300 VAL A CA 1
ATOM 2303 C C . VAL A 1 300 ? -19.484 9.266 22.781 1 98.75 300 VAL A C 1
ATOM 2305 O O . VAL A 1 300 ? -19.75 8.562 23.766 1 98.75 300 VAL A O 1
ATOM 2308 N N . ASP A 1 301 ? -20.328 9.453 21.734 1 98.56 301 ASP A N 1
ATOM 2309 C CA . ASP A 1 301 ? -21.625 8.789 21.719 1 98.56 301 ASP A CA 1
ATOM 2310 C C . ASP A 1 301 ? -21.469 7.273 21.734 1 98.56 301 ASP A C 1
ATOM 2312 O O . ASP A 1 301 ? -22.219 6.574 22.422 1 98.56 301 ASP A O 1
ATOM 2316 N N . TRP A 1 302 ? -20.531 6.785 20.969 1 98.62 302 TRP A N 1
ATOM 2317 C CA . TRP A 1 302 ? -20.297 5.348 20.891 1 98.62 302 TRP A CA 1
ATOM 2318 C C . TRP A 1 302 ? -19.875 4.793 22.25 1 98.62 302 TRP A C 1
ATOM 2320 O O . TRP A 1 302 ? -20.391 3.762 22.688 1 98.62 302 TRP A O 1
ATOM 2330 N N . VAL A 1 303 ? -18.953 5.438 22.969 1 98.69 303 VAL A N 1
ATOM 2331 C CA . VAL A 1 303 ? -18.469 4.996 24.281 1 98.69 303 VAL A CA 1
ATOM 2332 C C . VAL A 1 303 ? -19.625 4.996 25.281 1 98.69 303 VAL A C 1
ATOM 2334 O O . VAL A 1 303 ? -19.797 4.039 26.031 1 98.69 303 VAL A O 1
ATOM 2337 N N . ALA A 1 304 ? -20.391 6.059 25.297 1 98.12 304 ALA A N 1
ATOM 2338 C CA . ALA A 1 304 ? -21.531 6.156 26.203 1 98.12 304 ALA A CA 1
ATOM 2339 C C . ALA A 1 304 ? -22.484 4.98 26.016 1 98.12 304 ALA A C 1
ATOM 2341 O O . ALA A 1 304 ? -23.062 4.488 26.984 1 98.12 304 ALA A O 1
ATOM 2342 N N . ARG A 1 305 ? -22.609 4.512 24.812 1 97.38 305 ARG A N 1
ATOM 2343 C CA . ARG A 1 305 ? -23.562 3.459 24.5 1 97.38 305 ARG A CA 1
ATOM 2344 C C . ARG A 1 305 ? -22.953 2.08 24.719 1 97.38 305 ARG A C 1
ATOM 2346 O O . ARG A 1 305 ? -23.609 1.182 25.25 1 97.38 305 ARG A O 1
ATOM 2353 N N . HIS A 1 306 ? -21.734 1.87 24.312 1 97.44 306 HIS A N 1
ATOM 2354 C CA . HIS A 1 306 ? -21.172 0.526 24.203 1 97.44 306 HIS A CA 1
ATOM 2355 C C . HIS A 1 306 ? -20.234 0.229 25.375 1 97.44 306 HIS A C 1
ATOM 2357 O O . HIS A 1 306 ? -19.969 -0.935 25.672 1 97.44 306 HIS A O 1
ATOM 2363 N N . GLU A 1 307 ? -19.719 1.306 25.984 1 97.81 307 GLU A N 1
ATOM 2364 C CA . GLU A 1 307 ? -18.844 1.164 27.141 1 97.81 307 GLU A CA 1
ATOM 2365 C C . GLU A 1 307 ? -19.297 2.062 28.297 1 97.81 307 GLU A C 1
ATOM 2367 O O . GLU A 1 307 ? -18.516 2.863 28.812 1 97.81 307 GLU A O 1
ATOM 2372 N N . PRO A 1 308 ? -20.453 1.87 28.812 1 96.69 308 PRO A N 1
ATOM 2373 C CA . PRO A 1 308 ? -21.047 2.781 29.797 1 96.69 308 PRO A CA 1
ATOM 2374 C C . PRO A 1 308 ? -20.25 2.84 31.094 1 96.69 308 PRO A C 1
ATOM 2376 O O . PRO A 1 308 ? -20.344 3.812 31.844 1 96.69 308 PRO A O 1
ATOM 2379 N N . TRP A 1 309 ? -19.391 1.864 31.344 1 97.12 309 TRP A N 1
ATOM 2380 C CA . TRP A 1 309 ? -18.562 1.866 32.562 1 97.12 309 TRP A CA 1
ATOM 2381 C C . TRP A 1 309 ? -17.5 2.945 32.469 1 97.12 309 TRP A C 1
ATOM 2383 O O . TRP A 1 309 ? -16.922 3.336 33.469 1 97.12 309 TRP A O 1
ATOM 2393 N N . PHE A 1 310 ? -17.266 3.498 31.281 1 96.12 310 PHE A N 1
ATOM 2394 C CA . PHE A 1 310 ? -16.359 4.625 31.109 1 96.12 310 PHE A CA 1
ATOM 2395 C C . PHE A 1 310 ? -17.141 5.934 31 1 96.12 310 PHE A C 1
ATOM 2397 O O . PHE A 1 310 ? -16.578 6.973 30.672 1 96.12 310 PHE A O 1
ATOM 2404 N N . ALA A 1 311 ? -18.422 5.934 31.266 1 95.5 311 ALA A N 1
ATOM 2405 C CA . ALA A 1 311 ? -19.25 7.117 31.062 1 95.5 311 ALA A CA 1
ATOM 2406 C C . ALA A 1 311 ? -19.953 7.512 32.375 1 95.5 311 ALA A C 1
ATOM 2408 O O . ALA A 1 311 ? -21.016 8.133 32.344 1 95.5 311 ALA A O 1
ATOM 2409 N N . VAL A 1 312 ? -19.359 7.129 33.5 1 96.5 312 VAL A N 1
ATOM 2410 C CA . VAL A 1 312 ? -19.938 7.465 34.812 1 96.5 312 VAL A CA 1
ATOM 2411 C C . VAL A 1 312 ? -19.828 8.969 35.031 1 96.5 312 VAL A C 1
ATOM 2413 O O . VAL A 1 312 ? -20.734 9.586 35.594 1 96.5 312 VAL A O 1
ATOM 2416 N N . THR A 1 313 ? -18.672 9.523 34.75 1 95.81 313 THR A N 1
ATOM 2417 C CA . THR A 1 313 ? -18.469 10.969 34.75 1 95.81 313 THR A CA 1
ATOM 2418 C C . THR A 1 313 ? -18.109 11.484 33.375 1 95.81 313 THR A C 1
ATOM 2420 O O . THR A 1 313 ? -17.656 10.719 32.5 1 95.81 313 THR A O 1
ATOM 2423 N N . GLN A 1 314 ? -18.312 12.703 33.156 1 95.56 314 GLN A N 1
ATOM 2424 C CA . GLN A 1 314 ? -17.938 13.305 31.891 1 95.56 314 GLN A CA 1
ATOM 2425 C C . GLN A 1 314 ? -16.438 13.211 31.656 1 95.56 314 GLN A C 1
ATOM 2427 O O . GLN A 1 314 ? -15.984 13.062 30.516 1 95.56 314 GLN A O 1
ATOM 2432 N N . ARG A 1 315 ? -15.727 13.281 32.719 1 93.94 315 ARG A N 1
ATOM 2433 C CA . ARG A 1 315 ? -14.273 13.156 32.625 1 93.94 315 ARG A CA 1
ATOM 2434 C C . ARG A 1 315 ? -13.867 11.781 32.125 1 93.94 315 ARG A C 1
ATOM 2436 O O . ARG A 1 315 ? -13.055 11.664 31.219 1 93.94 315 ARG A O 1
ATOM 2443 N N . GLU A 1 316 ? -14.438 10.789 32.688 1 96.62 316 GLU A N 1
ATOM 2444 C CA . GLU A 1 316 ? -14.133 9.422 32.281 1 96.62 316 GLU A CA 1
ATOM 2445 C C . GLU A 1 316 ? -14.539 9.18 30.828 1 96.62 316 GLU A C 1
ATOM 2447 O O . GLU A 1 316 ? -13.82 8.531 30.078 1 96.62 316 GLU A O 1
ATOM 2452 N N . LEU A 1 317 ? -15.711 9.719 30.484 1 98.19 317 LEU A N 1
ATOM 2453 C CA . LEU A 1 317 ? -16.219 9.602 29.125 1 98.19 317 LEU A CA 1
ATOM 2454 C C . LEU A 1 317 ? -15.266 10.281 28.141 1 98.19 317 LEU A C 1
ATOM 2456 O O . LEU A 1 317 ? -14.922 9.711 27.109 1 98.19 317 LEU A O 1
ATOM 2460 N N . PHE A 1 318 ? -14.82 11.445 28.5 1 96.62 318 PHE A N 1
ATOM 2461 C CA . PHE A 1 318 ? -13.906 12.203 27.641 1 96.62 318 PHE A CA 1
ATOM 2462 C C . PHE A 1 318 ? -12.586 11.461 27.469 1 96.62 318 PHE A C 1
ATOM 2464 O O . PHE A 1 318 ? -12.086 11.32 26.359 1 96.62 318 PHE A O 1
ATOM 2471 N N . ASP A 1 319 ? -12.07 11.023 28.594 1 95.88 319 ASP A N 1
ATOM 2472 C CA . ASP A 1 319 ? -10.758 10.375 28.562 1 95.88 319 ASP A CA 1
ATOM 2473 C C . ASP A 1 319 ? -10.781 9.117 27.703 1 95.88 319 ASP A C 1
ATOM 2475 O O . ASP A 1 319 ? -9.859 8.875 26.922 1 95.88 319 ASP A O 1
ATOM 2479 N N . ARG A 1 320 ? -11.82 8.383 27.797 1 97.88 320 ARG A N 1
ATOM 2480 C CA . ARG A 1 320 ? -11.938 7.156 27.016 1 97.88 320 ARG A CA 1
ATOM 2481 C C . ARG A 1 320 ? -12.117 7.469 25.547 1 97.88 320 ARG A C 1
ATOM 2483 O O . ARG A 1 320 ? -11.492 6.832 24.688 1 97.88 320 ARG A O 1
ATOM 2490 N N . ALA A 1 321 ? -12.969 8.422 25.234 1 98.56 321 ALA A N 1
ATOM 2491 C CA . ALA A 1 321 ? -13.188 8.82 23.844 1 98.56 321 ALA A CA 1
ATOM 2492 C C . ALA A 1 321 ? -11.906 9.359 23.219 1 98.56 321 ALA A C 1
ATOM 2494 O O . ALA A 1 321 ? -11.562 9 22.094 1 98.56 321 ALA A O 1
ATOM 2495 N N . GLN A 1 322 ? -11.234 10.219 23.984 1 97.56 322 GLN A N 1
ATOM 2496 C CA . GLN A 1 322 ? -9.984 10.805 23.484 1 97.56 322 GLN A CA 1
ATOM 2497 C C . GLN A 1 322 ? -8.945 9.719 23.219 1 97.56 322 GLN A C 1
ATOM 2499 O O . GLN A 1 322 ? -8.203 9.797 22.234 1 97.56 322 GLN A O 1
ATOM 2504 N N . GLU A 1 323 ? -8.844 8.734 24.078 1 96.5 323 GLU A N 1
ATOM 2505 C CA . GLU A 1 323 ? -7.918 7.629 23.875 1 96.5 323 GLU A CA 1
ATOM 2506 C C . GLU A 1 323 ? -8.219 6.887 22.578 1 96.5 323 GLU A C 1
ATOM 2508 O O . GLU A 1 323 ? -7.309 6.625 21.781 1 96.5 323 GLU A O 1
ATOM 2513 N N . LEU A 1 324 ? -9.484 6.594 22.359 1 98.31 324 LEU A N 1
ATOM 2514 C CA . LEU A 1 324 ? -9.875 5.844 21.172 1 98.31 324 LEU A CA 1
ATOM 2515 C C . LEU A 1 324 ? -9.625 6.664 19.906 1 98.31 324 LEU A C 1
ATOM 2517 O O . LEU A 1 324 ? -9.148 6.133 18.906 1 98.31 324 LEU A O 1
ATOM 2521 N N . VAL A 1 325 ? -9.945 7.949 19.953 1 98.75 325 VAL A N 1
ATOM 2522 C CA . VAL A 1 325 ? -9.703 8.828 18.812 1 98.75 325 VAL A CA 1
ATOM 2523 C C . VAL A 1 325 ? -8.211 8.867 18.5 1 98.75 325 VAL A C 1
ATOM 2525 O O . VAL A 1 325 ? -7.812 8.75 17.344 1 98.75 325 VAL A O 1
ATOM 2528 N N . ARG A 1 326 ? -7.418 9.031 19.547 1 97.5 326 ARG A N 1
ATOM 2529 C CA . ARG A 1 326 ? -5.969 9.094 19.375 1 97.5 326 ARG A CA 1
ATOM 2530 C C . ARG A 1 326 ? -5.43 7.789 18.781 1 97.5 326 ARG A C 1
ATOM 2532 O O . ARG A 1 326 ? -4.609 7.809 17.875 1 97.5 326 ARG A O 1
ATOM 2539 N N . PHE A 1 327 ? -5.914 6.676 19.281 1 97.75 327 PHE A N 1
ATOM 2540 C CA . PHE A 1 327 ? -5.445 5.379 18.797 1 97.75 327 PHE A CA 1
ATOM 2541 C C . PHE A 1 327 ? -5.805 5.18 17.344 1 97.75 327 PHE A C 1
ATOM 2543 O O . PHE A 1 327 ? -4.973 4.738 16.547 1 97.75 327 PHE A O 1
ATOM 2550 N N . HIS A 1 328 ? -7.047 5.469 16.969 1 98.62 328 HIS A N 1
ATOM 2551 C CA . HIS A 1 328 ? -7.445 5.355 15.57 1 98.62 328 HIS A CA 1
ATOM 2552 C C . HIS A 1 328 ? -6.609 6.273 14.688 1 98.62 328 HIS A C 1
ATOM 2554 O O . HIS A 1 328 ? -6.148 5.863 13.617 1 98.62 328 HIS A O 1
ATOM 2560 N N . TYR A 1 329 ? -6.418 7.5 15.164 1 98.62 329 TYR A N 1
ATOM 2561 C CA . TYR A 1 329 ? -5.637 8.484 14.43 1 98.62 329 TYR A CA 1
ATOM 2562 C C . TYR A 1 329 ? -4.207 8 14.211 1 98.62 329 TYR A C 1
ATOM 2564 O O . TYR A 1 329 ? -3.713 7.984 13.086 1 98.62 329 TYR A O 1
ATOM 2572 N N . GLN A 1 330 ? -3.566 7.605 15.289 1 98.19 330 GLN A N 1
ATOM 2573 C CA . GLN A 1 330 ? -2.189 7.129 15.234 1 98.19 330 GLN A CA 1
ATOM 2574 C C . GLN A 1 330 ? -2.072 5.895 14.344 1 98.19 330 GLN A C 1
ATOM 2576 O O . GLN A 1 330 ? -1.151 5.801 13.523 1 98.19 330 GLN A O 1
ATOM 2581 N N . TRP A 1 331 ? -2.975 5.012 14.461 1 98.06 331 TRP A N 1
ATOM 2582 C CA . TRP A 1 331 ? -2.957 3.795 13.648 1 98.06 331 TRP A CA 1
ATOM 2583 C C . TRP A 1 331 ? -3.104 4.125 12.172 1 98.06 331 TRP A C 1
ATOM 2585 O O . TRP A 1 331 ? -2.393 3.566 11.328 1 98.06 331 TRP A O 1
ATOM 2595 N N . LEU A 1 332 ? -3.98 5.023 11.805 1 98.69 332 LEU A N 1
ATOM 2596 C CA . LEU A 1 332 ? -4.211 5.414 10.422 1 98.69 332 LEU A CA 1
ATOM 2597 C C . LEU A 1 332 ? -2.998 6.141 9.852 1 98.69 332 LEU A C 1
ATOM 2599 O O . LEU A 1 332 ? -2.697 6.016 8.656 1 98.69 332 LEU A O 1
ATOM 2603 N N . VAL A 1 333 ? -2.314 6.895 10.664 1 98.69 333 VAL A N 1
ATOM 2604 C CA . VAL A 1 333 ? -1.096 7.555 10.211 1 98.69 333 VAL A CA 1
ATOM 2605 C C . VAL A 1 333 ? -0.083 6.512 9.742 1 98.69 333 VAL A C 1
ATOM 2607 O O . VAL A 1 333 ? 0.548 6.676 8.695 1 98.69 333 VAL A O 1
ATOM 2610 N N . VAL A 1 334 ? -0.008 5.43 10.43 1 98.06 334 VAL A N 1
ATOM 2611 C CA . VAL A 1 334 ? 0.98 4.402 10.109 1 98.06 334 VAL A CA 1
ATOM 2612 C C . VAL A 1 334 ? 0.464 3.523 8.969 1 98.06 334 VAL A C 1
ATOM 2614 O O . VAL A 1 334 ? 1.17 3.293 7.988 1 98.06 334 VAL A O 1
ATOM 2617 N N . ASN A 1 335 ? -0.757 3.131 9.039 1 97.81 335 ASN A N 1
ATOM 2618 C CA . ASN A 1 335 ? -1.228 2.021 8.219 1 97.81 335 ASN A CA 1
ATOM 2619 C C . ASN A 1 335 ? -1.981 2.514 6.988 1 97.81 335 ASN A C 1
ATOM 2621 O O . ASN A 1 335 ? -2.311 1.726 6.102 1 97.81 335 ASN A O 1
ATOM 2625 N N . ASP A 1 336 ? -2.256 3.771 6.918 1 98.25 336 ASP A N 1
ATOM 2626 C CA . ASP A 1 336 ? -2.883 4.344 5.73 1 98.25 336 ASP A CA 1
ATOM 2627 C C . ASP A 1 336 ? -2.031 5.469 5.148 1 98.25 336 ASP A C 1
ATOM 2629 O O . ASP A 1 336 ? -1.553 5.371 4.016 1 98.25 336 ASP A O 1
ATOM 2633 N N . TYR A 1 337 ? -1.677 6.461 5.914 1 98.62 337 TYR A N 1
ATOM 2634 C CA . TYR A 1 337 ? -0.948 7.633 5.445 1 98.62 337 TYR A CA 1
ATOM 2635 C C . TYR A 1 337 ? 0.46 7.258 4.996 1 98.62 337 TYR A C 1
ATOM 2637 O O . TYR A 1 337 ? 0.825 7.465 3.838 1 98.62 337 TYR A O 1
ATOM 2645 N N . LEU A 1 338 ? 1.265 6.73 5.922 1 98.62 338 LEU A N 1
ATOM 2646 C CA . LEU A 1 338 ? 2.648 6.391 5.602 1 98.62 338 LEU A CA 1
ATOM 2647 C C . LEU A 1 338 ? 2.709 5.289 4.551 1 98.62 338 LEU A C 1
ATOM 2649 O O . LEU A 1 338 ? 3.545 5.336 3.645 1 98.62 338 LEU A O 1
ATOM 2653 N N . ARG A 1 339 ? 1.812 4.375 4.688 1 97.06 339 ARG A N 1
ATOM 2654 C CA . ARG A 1 339 ? 1.82 3.264 3.744 1 97.06 339 ARG A CA 1
ATOM 2655 C C . ARG A 1 339 ? 1.546 3.746 2.324 1 97.06 339 ARG A C 1
ATOM 2657 O O . ARG A 1 339 ? 2.047 3.168 1.357 1 97.06 339 ARG A O 1
ATOM 2664 N N . THR A 1 340 ? 0.76 4.734 2.166 1 97.62 340 THR A N 1
ATOM 2665 C CA . THR A 1 340 ? 0.412 5.289 0.863 1 97.62 340 THR A CA 1
ATOM 2666 C C . THR A 1 340 ? 1.572 6.098 0.292 1 97.62 340 THR A C 1
ATOM 2668 O O . THR A 1 340 ? 1.833 6.055 -0.912 1 97.62 340 THR A O 1
ATOM 2671 N N . LEU A 1 341 ? 2.371 6.734 1.168 1 98.38 341 LEU A N 1
ATOM 2672 C CA . LEU A 1 341 ? 3.254 7.797 0.697 1 98.38 341 LEU A CA 1
ATOM 2673 C C . LEU A 1 341 ? 4.699 7.316 0.647 1 98.38 341 LEU A C 1
ATOM 2675 O O . LEU A 1 341 ? 5.551 7.965 0.035 1 98.38 341 LEU A O 1
ATOM 2679 N N . THR A 1 342 ? 5.031 6.246 1.283 1 98.31 342 THR A N 1
ATOM 2680 C CA . THR A 1 342 ? 6.426 5.824 1.362 1 98.31 342 THR A CA 1
ATOM 2681 C C . THR A 1 342 ? 6.699 4.688 0.383 1 98.31 342 THR A C 1
ATOM 2683 O O . THR A 1 342 ? 5.777 4.004 -0.058 1 98.31 342 THR A O 1
ATOM 2686 N N . LYS A 1 343 ? 7.961 4.586 0.07 1 97.69 343 LYS A N 1
ATOM 2687 C CA . LYS A 1 343 ? 8.43 3.5 -0.79 1 97.69 343 LYS A CA 1
ATOM 2688 C C . LYS A 1 343 ? 8.133 2.139 -0.167 1 97.69 343 LYS A C 1
ATOM 2690 O O . LYS A 1 343 ? 8.305 1.951 1.039 1 97.69 343 LYS A O 1
ATOM 2695 N N . ALA A 1 344 ? 7.707 1.236 -1.018 1 94.94 344 ALA A N 1
ATOM 2696 C CA . ALA A 1 344 ? 7.355 -0.105 -0.561 1 94.94 344 ALA A CA 1
ATOM 2697 C C . ALA A 1 344 ? 8.508 -0.74 0.213 1 94.94 344 ALA A C 1
ATOM 2699 O O . ALA A 1 344 ? 9.664 -0.679 -0.218 1 94.94 344 ALA A O 1
ATOM 2700 N N . GLY A 1 345 ? 8.211 -1.262 1.397 1 96.31 345 GLY A N 1
ATOM 2701 C CA . GLY A 1 345 ? 9.172 -2.031 2.174 1 96.31 345 GLY A CA 1
ATOM 2702 C C . GLY A 1 345 ? 9.875 -1.207 3.234 1 96.31 345 GLY A C 1
ATOM 2703 O O . GLY A 1 345 ? 10.352 -1.749 4.234 1 96.31 345 GLY A O 1
ATOM 2704 N N . VAL A 1 346 ? 9.984 0.115 3.043 1 97.5 346 VAL A N 1
ATOM 2705 C CA . VAL A 1 346 ? 10.758 0.94 3.963 1 97.5 346 VAL A CA 1
ATOM 2706 C C . VAL A 1 346 ? 10.062 0.996 5.32 1 97.5 346 VAL A C 1
ATOM 2708 O O . VAL A 1 346 ? 10.688 0.768 6.359 1 97.5 346 VAL A O 1
ATOM 2711 N N . LEU A 1 347 ? 8.773 1.307 5.312 1 98.06 347 LEU A N 1
ATOM 2712 C CA . LEU A 1 347 ? 8.016 1.358 6.559 1 98.06 347 LEU A CA 1
ATOM 2713 C C . LEU A 1 347 ? 8.062 0.013 7.277 1 98.06 347 LEU A C 1
ATOM 2715 O O . LEU A 1 347 ? 8.258 -0.041 8.492 1 98.06 347 LEU A O 1
ATOM 2719 N N . ASP A 1 348 ? 7.945 -1.078 6.504 1 97.25 348 ASP A N 1
ATOM 2720 C CA . ASP A 1 348 ? 7.969 -2.42 7.074 1 97.25 348 ASP A CA 1
ATOM 2721 C C . ASP A 1 348 ? 9.312 -2.707 7.742 1 97.25 348 ASP A C 1
ATOM 2723 O O . ASP A 1 348 ? 9.367 -3.342 8.797 1 97.25 348 ASP A O 1
ATOM 2727 N N . SER A 1 349 ? 10.367 -2.27 7.121 1 97.25 349 SER A N 1
ATOM 2728 C CA . SER A 1 349 ? 11.695 -2.473 7.684 1 97.25 349 SER A CA 1
ATOM 2729 C C . SER A 1 349 ? 11.852 -1.761 9.023 1 97.25 349 SER A C 1
ATOM 2731 O O . SER A 1 349 ? 12.383 -2.33 9.977 1 97.25 349 SER A O 1
ATOM 2733 N N . VAL A 1 350 ? 11.367 -0.546 9.086 1 97.75 350 VAL A N 1
ATOM 2734 C CA . VAL A 1 350 ? 11.508 0.244 10.305 1 97.75 350 VAL A CA 1
ATOM 2735 C C . VAL A 1 350 ? 10.602 -0.329 11.398 1 97.75 350 VAL A C 1
ATOM 2737 O O . VAL A 1 350 ? 10.984 -0.388 12.562 1 97.75 350 VAL A O 1
ATOM 2740 N N . LEU A 1 351 ? 9.422 -0.784 11.039 1 96.31 351 LEU A N 1
ATOM 2741 C CA . LEU A 1 351 ? 8.516 -1.386 12.008 1 96.31 351 LEU A CA 1
ATOM 2742 C C . LEU A 1 351 ? 9.094 -2.686 12.562 1 96.31 351 LEU A C 1
ATOM 2744 O O . LEU A 1 351 ? 8.914 -2.996 13.742 1 96.31 351 LEU A O 1
ATOM 2748 N N . ALA A 1 352 ? 9.789 -3.408 11.688 1 94.62 352 ALA A N 1
ATOM 2749 C CA . ALA A 1 352 ? 10.336 -4.707 12.078 1 94.62 352 ALA A CA 1
ATOM 2750 C C . ALA A 1 352 ? 11.539 -4.543 13 1 94.62 352 ALA A C 1
ATOM 2752 O O . ALA A 1 352 ? 11.703 -5.301 13.961 1 94.62 352 ALA A O 1
ATOM 2753 N N . THR A 1 353 ? 12.352 -3.557 12.789 1 94.75 353 THR A N 1
ATOM 2754 C CA . THR A 1 353 ? 13.602 -3.412 13.523 1 94.75 353 THR A CA 1
ATOM 2755 C C . THR A 1 353 ? 13.453 -2.381 14.641 1 94.75 353 THR A C 1
ATOM 2757 O O . THR A 1 353 ? 14.266 -2.342 15.562 1 94.75 353 THR A O 1
ATOM 2760 N N . GLY A 1 354 ? 12.438 -1.554 14.523 1 94.12 354 GLY A N 1
ATOM 2761 C CA . GLY A 1 354 ? 12.383 -0.354 15.344 1 94.12 354 GLY A CA 1
ATOM 2762 C C . GLY A 1 354 ? 13.203 0.791 14.781 1 94.12 354 GLY A C 1
ATOM 2763 O O . GLY A 1 354 ? 14.086 0.577 13.945 1 94.12 354 GLY A O 1
ATOM 2764 N N . PRO A 1 355 ? 12.859 2.004 15.227 1 94.81 355 PRO A N 1
ATOM 2765 C CA . PRO A 1 355 ? 13.656 3.148 14.781 1 94.81 355 PRO A CA 1
ATOM 2766 C C . PRO A 1 355 ? 15.07 3.143 15.352 1 94.81 355 PRO A C 1
ATOM 2768 O O . PRO A 1 355 ? 15.25 2.934 16.562 1 94.81 355 PRO A O 1
ATOM 2771 N N . THR A 1 356 ? 16.047 3.357 14.516 1 93.69 356 THR A N 1
ATOM 2772 C CA . THR A 1 356 ? 17.422 3.197 14.969 1 93.69 356 THR A CA 1
ATOM 2773 C C . THR A 1 356 ? 18.234 4.469 14.711 1 93.69 356 THR A C 1
ATOM 2775 O O . THR A 1 356 ? 19.344 4.609 15.211 1 93.69 356 THR A O 1
ATOM 2778 N N . LEU A 1 357 ? 17.703 5.414 14.023 1 95.62 357 LEU A N 1
ATOM 2779 C CA . LEU A 1 357 ? 18.5 6.527 13.547 1 95.62 357 LEU A CA 1
ATOM 2780 C C . LEU A 1 357 ? 18.484 7.688 14.547 1 95.62 357 LEU A C 1
ATOM 2782 O O . LEU A 1 357 ? 19.516 8.273 14.844 1 95.62 357 LEU A O 1
ATOM 2786 N N . PHE A 1 358 ? 17.312 8.008 15.078 1 96.31 358 PHE A N 1
ATOM 2787 C CA . PHE A 1 358 ? 17.141 9.234 15.852 1 96.31 358 PHE A CA 1
ATOM 2788 C C . PHE A 1 358 ? 17.609 9.039 17.297 1 96.31 358 PHE A C 1
ATOM 2790 O O . PHE A 1 358 ? 17.016 8.266 18.047 1 96.31 358 PHE A O 1
ATOM 2797 N N . ARG A 1 359 ? 18.688 9.648 17.672 1 95 359 ARG A N 1
ATOM 2798 C CA . ARG A 1 359 ? 19.281 9.617 19 1 95 359 ARG A CA 1
ATOM 2799 C C . ARG A 1 359 ? 19.516 11.031 19.531 1 95 359 ARG A C 1
ATOM 2801 O O . ARG A 1 359 ? 20.656 11.445 19.734 1 95 359 ARG A O 1
ATOM 2808 N N . PRO A 1 360 ? 18.453 11.734 19.875 1 94.69 360 PRO A N 1
ATOM 2809 C CA . PRO A 1 360 ? 18.562 13.133 20.281 1 94.69 360 PRO A CA 1
ATOM 2810 C C . PRO A 1 360 ? 19.094 13.305 21.703 1 94.69 360 PRO A C 1
ATOM 2812 O O . PRO A 1 360 ? 19.047 12.359 22.5 1 94.69 360 PRO A O 1
ATOM 2815 N N . ALA A 1 361 ? 19.578 14.438 21.938 1 89.56 361 ALA A N 1
ATOM 2816 C CA . ALA A 1 361 ? 20.047 14.758 23.281 1 89.56 361 ALA A CA 1
ATOM 2817 C C . ALA A 1 361 ? 18.906 14.734 24.297 1 89.56 361 ALA A C 1
ATOM 2819 O O . ALA A 1 361 ? 19.094 14.328 25.438 1 89.56 361 ALA A O 1
ATOM 2820 N N . ARG A 1 362 ? 17.781 15.188 23.812 1 88.94 362 ARG A N 1
ATOM 2821 C CA . ARG A 1 362 ? 16.547 15.109 24.594 1 88.94 362 ARG A CA 1
ATOM 2822 C C . ARG A 1 362 ? 15.57 14.125 23.953 1 88.94 362 ARG A C 1
ATOM 2824 O O . ARG A 1 362 ? 15.352 14.156 22.75 1 88.94 362 ARG A O 1
ATOM 2831 N N . ARG A 1 363 ? 14.938 13.375 24.766 1 89.38 363 ARG A N 1
ATOM 2832 C CA . ARG A 1 363 ? 14.117 12.281 24.266 1 89.38 363 ARG A CA 1
ATOM 2833 C C . ARG A 1 363 ? 12.953 12.82 23.422 1 89.38 363 ARG A C 1
ATOM 2835 O O . ARG A 1 363 ? 12.656 12.281 22.359 1 89.38 363 ARG A O 1
ATOM 2842 N N . VAL A 1 364 ? 12.297 13.852 23.969 1 91.38 364 VAL A N 1
ATOM 2843 C CA . VAL A 1 364 ? 11.203 14.453 23.219 1 91.38 364 VAL A CA 1
ATOM 2844 C C . VAL A 1 364 ? 11.758 15.531 22.281 1 91.38 364 VAL A C 1
ATOM 2846 O O . VAL A 1 364 ? 12.047 16.641 22.719 1 91.38 364 VAL A O 1
ATOM 2849 N N . SER A 1 365 ? 11.938 15.195 21.062 1 92.88 365 SER A N 1
ATOM 2850 C CA . SER A 1 365 ? 12.562 16.062 20.078 1 92.88 365 SER A CA 1
ATOM 2851 C C . SER A 1 365 ? 12.031 15.789 18.672 1 92.88 365 SER A C 1
ATOM 2853 O O . SER A 1 365 ? 11.492 14.711 18.422 1 92.88 365 SER A O 1
ATOM 2855 N N . MET A 1 366 ? 12.125 16.719 17.875 1 94.75 366 MET A N 1
ATOM 2856 C CA . MET A 1 366 ? 11.766 16.594 16.469 1 94.75 366 MET A CA 1
ATOM 2857 C C . MET A 1 366 ? 13.008 16.641 15.594 1 94.75 366 MET A C 1
ATOM 2859 O O . MET A 1 366 ? 13.844 17.547 15.734 1 94.75 366 MET A O 1
ATOM 2863 N N . PRO A 1 367 ? 13.156 15.648 14.719 1 97.19 367 PRO A N 1
ATOM 2864 C CA . PRO A 1 367 ? 14.289 15.742 13.797 1 97.19 367 PRO A CA 1
ATOM 2865 C C . PRO A 1 367 ? 14.148 16.875 12.797 1 97.19 367 PRO A C 1
ATOM 2867 O O . PRO A 1 367 ? 13.07 17.062 12.211 1 97.19 367 PRO A O 1
ATOM 2870 N N . LEU A 1 368 ? 15.234 17.578 12.562 1 96.38 368 LEU A N 1
ATOM 2871 C CA . LEU A 1 368 ? 15.219 18.734 11.672 1 96.38 368 LEU A CA 1
ATOM 2872 C C . LEU A 1 368 ? 15.102 18.297 10.219 1 96.38 368 LEU A C 1
ATOM 2874 O O . LEU A 1 368 ? 14.43 18.953 9.422 1 96.38 368 LEU A O 1
ATOM 2878 N N . GLU A 1 369 ? 15.75 17.172 9.844 1 98.38 369 GLU A N 1
ATOM 2879 C CA . GLU A 1 369 ? 15.648 16.656 8.477 1 98.38 369 GLU A CA 1
ATOM 2880 C C . GLU A 1 369 ? 14.203 16.359 8.109 1 98.38 369 GLU A C 1
ATOM 2882 O O . GLU A 1 369 ? 13.797 16.516 6.961 1 98.38 369 GLU A O 1
ATOM 2887 N N . PHE A 1 370 ? 13.469 15.969 9.07 1 98.06 370 PHE A N 1
ATOM 2888 C CA . PHE A 1 370 ? 12.047 15.695 8.898 1 98.06 370 PHE A CA 1
ATOM 2889 C C . PHE A 1 370 ? 11.258 17 8.789 1 98.06 370 PHE A C 1
ATOM 2891 O O . PHE A 1 370 ? 10.547 17.219 7.812 1 98.06 370 PHE A O 1
ATOM 2898 N N . ALA A 1 371 ? 11.367 17.859 9.727 1 95.56 371 ALA A N 1
ATOM 2899 C CA . ALA A 1 371 ? 10.5 19.016 9.914 1 95.56 371 ALA A CA 1
ATOM 2900 C C . ALA A 1 371 ? 10.766 20.078 8.844 1 95.56 371 ALA A C 1
ATOM 2902 O O . ALA A 1 371 ? 9.844 20.781 8.422 1 95.56 371 ALA A O 1
ATOM 2903 N N . VAL A 1 372 ? 12.047 20.156 8.375 1 93.94 372 VAL A N 1
ATOM 2904 C CA . VAL A 1 372 ? 12.422 21.297 7.547 1 93.94 372 VAL A CA 1
ATOM 2905 C C . VAL A 1 372 ? 12.664 20.844 6.109 1 93.94 372 VAL A C 1
ATOM 2907 O O . VAL A 1 372 ? 12.789 21.672 5.203 1 93.94 372 VAL A O 1
ATOM 2910 N N . ALA A 1 373 ? 12.641 19.516 5.926 1 97.06 373 ALA A N 1
ATOM 2911 C CA . ALA A 1 373 ? 12.914 19.062 4.562 1 97.06 373 ALA A CA 1
ATOM 2912 C C . ALA A 1 373 ? 11.953 17.953 4.141 1 97.06 373 ALA A C 1
ATOM 2914 O O . ALA A 1 373 ? 10.961 18.219 3.453 1 97.06 373 ALA A O 1
ATOM 2915 N N . ALA A 1 374 ? 12.07 16.781 4.66 1 98.31 374 ALA A N 1
ATOM 2916 C CA . ALA A 1 374 ? 11.383 15.609 4.125 1 98.31 374 ALA A CA 1
ATOM 2917 C C . ALA A 1 374 ? 9.875 15.758 4.23 1 98.31 374 ALA A C 1
ATOM 2919 O O . ALA A 1 374 ? 9.141 15.383 3.311 1 98.31 374 ALA A O 1
ATOM 2920 N N . PHE A 1 375 ? 9.359 16.25 5.332 1 97.5 375 PHE A N 1
ATOM 2921 C CA . PHE A 1 375 ? 7.91 16.297 5.523 1 97.5 375 PHE A CA 1
ATOM 2922 C C . PHE A 1 375 ? 7.309 17.531 4.859 1 97.5 375 PHE A C 1
ATOM 2924 O O . PHE A 1 375 ? 6.094 17.734 4.902 1 97.5 375 PHE A O 1
ATOM 2931 N N . ARG A 1 376 ? 8.172 18.281 4.172 1 95.31 376 ARG A N 1
ATOM 2932 C CA . ARG A 1 376 ? 7.691 19.406 3.383 1 95.31 376 ARG A CA 1
ATOM 2933 C C . ARG A 1 376 ? 7.402 19 1.944 1 95.31 376 ARG A C 1
ATOM 2935 O O . ARG A 1 376 ? 7.043 19.828 1.11 1 95.31 376 ARG A O 1
ATOM 2942 N N . PHE A 1 377 ? 7.5 17.734 1.656 1 96.69 377 PHE A N 1
ATOM 2943 C CA . PHE A 1 377 ? 7.203 17.234 0.323 1 96.69 377 PHE A CA 1
ATOM 2944 C C . PHE A 1 377 ? 5.77 17.547 -0.074 1 96.69 377 PHE A C 1
ATOM 2946 O O . PHE A 1 377 ? 5.457 17.656 -1.262 1 96.69 377 PHE A O 1
ATOM 2953 N N . GLY A 1 378 ? 4.934 17.734 0.933 1 94.25 378 GLY A N 1
ATOM 2954 C CA . GLY A 1 378 ? 3.523 18 0.691 1 94.25 378 GLY A CA 1
ATOM 2955 C C . GLY A 1 378 ? 3.281 19.234 -0.157 1 94.25 378 GLY A C 1
ATOM 2956 O O . GLY A 1 378 ? 2.264 19.328 -0.847 1 94.25 378 GLY A O 1
ATOM 2957 N N . HIS A 1 379 ? 4.191 20.109 -0.184 1 91.12 379 HIS A N 1
ATOM 2958 C CA . HIS A 1 379 ? 4.055 21.328 -0.972 1 91.12 379 HIS A CA 1
ATOM 2959 C C . HIS A 1 379 ? 3.977 21.016 -2.463 1 91.12 379 HIS A C 1
ATOM 2961 O O . HIS A 1 379 ? 3.291 21.719 -3.213 1 91.12 379 HIS A O 1
ATOM 2967 N N . SER A 1 380 ? 4.652 20 -2.783 1 93.94 380 SER A N 1
ATOM 2968 C CA . SER A 1 380 ? 4.652 19.625 -4.195 1 93.94 380 SER A CA 1
ATOM 2969 C C . SER A 1 380 ? 3.34 18.969 -4.59 1 93.94 380 SER A C 1
ATOM 2971 O O . SER A 1 380 ? 3.018 18.875 -5.777 1 93.94 380 SER A O 1
ATOM 2973 N N . MET A 1 381 ? 2.545 18.531 -3.637 1 96 381 MET A N 1
ATOM 2974 C CA . MET A 1 381 ? 1.308 17.797 -3.887 1 96 381 MET A CA 1
ATOM 2975 C C . MET A 1 381 ? 0.135 18.766 -4.066 1 96 381 MET A C 1
ATOM 2977 O O . MET A 1 381 ? -0.936 18.359 -4.527 1 96 381 MET A O 1
ATOM 2981 N N . VAL A 1 382 ? 0.311 20.047 -3.791 1 92.69 382 VAL A N 1
ATOM 2982 C CA . VAL A 1 382 ? -0.755 21.031 -3.834 1 92.69 382 VAL A CA 1
ATOM 2983 C C . VAL A 1 382 ? -1.13 21.328 -5.285 1 92.69 382 VAL A C 1
ATOM 2985 O O . VAL A 1 382 ? -0.254 21.516 -6.133 1 92.69 382 VAL A O 1
ATOM 2988 N N . ARG A 1 383 ? -2.449 21.359 -5.484 1 90.25 383 ARG A N 1
ATOM 2989 C CA . ARG A 1 383 ? -2.959 21.719 -6.801 1 90.25 383 ARG A CA 1
ATOM 2990 C C . ARG A 1 383 ? -3.242 23.203 -6.891 1 90.25 383 ARG A C 1
ATOM 2992 O O . ARG A 1 383 ? -3.518 23.859 -5.875 1 90.25 383 ARG A O 1
ATOM 2999 N N . GLY A 1 384 ? -3.164 23.672 -8.164 1 85.06 384 GLY A N 1
ATOM 3000 C CA . GLY A 1 384 ? -3.58 25.047 -8.383 1 85.06 384 GLY A CA 1
ATOM 3001 C C . GLY A 1 384 ? -5.086 25.219 -8.359 1 85.06 384 GLY A C 1
ATOM 3002 O O . GLY A 1 384 ? -5.582 26.344 -8.172 1 85.06 384 GLY A O 1
ATOM 3003 N N . ALA A 1 385 ? -5.801 24.094 -8.562 1 89.56 385 ALA A N 1
ATOM 3004 C CA . ALA A 1 385 ? -7.262 24.109 -8.555 1 89.56 385 ALA A CA 1
ATOM 3005 C C . ALA A 1 385 ? -7.824 22.781 -8.086 1 89.56 385 ALA A C 1
ATOM 3007 O O . ALA A 1 385 ? -7.191 21.734 -8.25 1 89.56 385 ALA A O 1
ATOM 3008 N N . TYR A 1 386 ? -9.055 22.828 -7.551 1 92.5 386 TYR A N 1
ATOM 3009 C CA . TYR A 1 386 ? -9.625 21.625 -6.949 1 92.5 386 TYR A CA 1
ATOM 3010 C C . TYR A 1 386 ? -11.07 21.422 -7.387 1 92.5 386 TYR A C 1
ATOM 3012 O O . TYR A 1 386 ? -11.828 22.391 -7.508 1 92.5 386 TYR A O 1
ATOM 3020 N N . ASP A 1 387 ? -11.367 20.234 -7.688 1 94.62 387 ASP A N 1
ATOM 3021 C CA . ASP A 1 387 ? -12.727 19.703 -7.793 1 94.62 387 ASP A CA 1
ATOM 3022 C C . ASP A 1 387 ? -13.18 19.078 -6.48 1 94.62 387 ASP A C 1
ATOM 3024 O O . ASP A 1 387 ? -13.023 17.875 -6.277 1 94.62 387 ASP A O 1
ATOM 3028 N N . PHE A 1 388 ? -13.797 19.922 -5.598 1 94.5 388 PHE A N 1
ATOM 3029 C CA . PHE A 1 388 ? -13.906 19.406 -4.242 1 94.5 388 PHE A CA 1
ATOM 3030 C C . PHE A 1 388 ? -15.367 19.219 -3.85 1 94.5 388 PHE A C 1
ATOM 3032 O O . PHE A 1 388 ? -15.664 18.656 -2.795 1 94.5 388 PHE A O 1
ATOM 3039 N N . ASN A 1 389 ? -16.328 19.719 -4.668 1 96.12 389 ASN A N 1
ATOM 3040 C CA . ASN A 1 389 ? -17.734 19.438 -4.41 1 96.12 389 ASN A CA 1
ATOM 3041 C C . ASN A 1 389 ? -18.609 19.703 -5.641 1 96.12 389 ASN A C 1
ATOM 3043 O O . ASN A 1 389 ? -18.078 20 -6.711 1 96.12 389 ASN A O 1
ATOM 3047 N N . VAL A 1 390 ? -19.906 19.547 -5.473 1 95.19 390 VAL A N 1
ATOM 3048 C CA . VAL A 1 390 ? -20.859 19.578 -6.578 1 95.19 390 VAL A CA 1
ATOM 3049 C C . VAL A 1 390 ? -20.906 20.969 -7.188 1 95.19 390 VAL A C 1
ATOM 3051 O O . VAL A 1 390 ? -21.203 21.125 -8.375 1 95.19 390 VAL A O 1
ATOM 3054 N N . ASN A 1 391 ? -20.578 22 -6.406 1 95.69 391 ASN A N 1
ATOM 3055 C CA . ASN A 1 391 ? -20.641 23.375 -6.867 1 95.69 391 ASN A CA 1
ATOM 3056 C C . ASN A 1 391 ? -19.328 23.812 -7.516 1 95.69 391 ASN A C 1
ATOM 3058 O O . ASN A 1 391 ? -19.344 24.594 -8.477 1 95.69 391 ASN A O 1
ATOM 3062 N N . PHE A 1 392 ? -18.234 23.344 -6.996 1 94 392 PHE A N 1
ATOM 3063 C CA . PHE A 1 392 ? -16.906 23.719 -7.461 1 94 392 PHE A CA 1
ATOM 3064 C C . PHE A 1 392 ? -16.25 22.562 -8.188 1 94 392 PHE A C 1
ATOM 3066 O O . PHE A 1 392 ? -15.367 21.891 -7.637 1 94 392 PHE A O 1
ATOM 3073 N N . THR A 1 393 ? -16.625 22.391 -9.375 1 93.25 393 THR A N 1
ATOM 3074 C CA . THR A 1 393 ? -16.203 21.359 -10.32 1 93.25 393 THR A CA 1
ATOM 3075 C C . THR A 1 393 ? -16.25 21.875 -11.75 1 93.25 393 THR A C 1
ATOM 3077 O O . THR A 1 393 ? -16.734 22.984 -11.992 1 93.25 393 THR A O 1
ATOM 3080 N N . GLY A 1 394 ? -15.57 21.219 -12.68 1 87.81 394 GLY A N 1
ATOM 3081 C CA . GLY A 1 394 ? -15.477 21.672 -14.055 1 87.81 394 GLY A CA 1
ATOM 3082 C C . GLY A 1 394 ? -16.812 22.125 -14.625 1 87.81 394 GLY A C 1
ATOM 3083 O O . GLY A 1 394 ? -16.891 23.141 -15.305 1 87.81 394 GLY A O 1
ATOM 3084 N N . ASN A 1 395 ? -17.891 21.438 -14.391 1 87.31 395 ASN A N 1
ATOM 3085 C CA . ASN A 1 395 ? -19.188 21.781 -14.945 1 87.31 395 ASN A CA 1
ATOM 3086 C C . ASN A 1 395 ? -20.109 22.359 -13.875 1 87.31 395 ASN A C 1
ATOM 3088 O O . ASN A 1 395 ? -21.328 22.469 -14.094 1 87.31 395 ASN A O 1
ATOM 3092 N N . GLY A 1 396 ? -19.578 22.828 -12.828 1 90.5 396 GLY A N 1
ATOM 3093 C CA . GLY A 1 396 ? -20.391 23.391 -11.75 1 90.5 396 GLY A CA 1
ATOM 3094 C C . GLY A 1 396 ? -20.531 24.891 -11.828 1 90.5 396 GLY A C 1
ATOM 3095 O O . GLY A 1 396 ? -19.766 25.562 -12.531 1 90.5 396 GLY A O 1
ATOM 3096 N N . PRO A 1 397 ? -21.484 25.406 -11.086 1 92.69 397 PRO A N 1
ATOM 3097 C CA . PRO A 1 397 ? -21.719 26.844 -11.125 1 92.69 397 PRO A CA 1
ATOM 3098 C C . PRO A 1 397 ? -20.516 27.656 -10.641 1 92.69 397 PRO A C 1
ATOM 3100 O O . PRO A 1 397 ? -20.312 28.797 -11.078 1 92.69 397 PRO A O 1
ATOM 3103 N N . GLY A 1 398 ? -19.719 27.156 -9.812 1 89.69 398 GLY A N 1
ATOM 3104 C CA . GLY A 1 398 ? -18.547 27.859 -9.289 1 89.69 398 GLY A CA 1
ATOM 3105 C C . GLY A 1 398 ? -17.281 27.547 -10.055 1 89.69 398 GLY A C 1
ATOM 3106 O O . GLY A 1 398 ? -16.234 28.141 -9.805 1 89.69 398 GLY A O 1
ATOM 3107 N N . GLY A 1 399 ? -17.406 26.562 -11.031 1 90.69 399 GLY A N 1
ATOM 3108 C CA . GLY A 1 399 ? -16.188 26.078 -11.664 1 90.69 399 GLY A CA 1
ATOM 3109 C C . GLY A 1 399 ? -15.234 25.422 -10.695 1 90.69 399 GLY A C 1
ATOM 3110 O O . GLY A 1 399 ? -15.547 25.266 -9.508 1 90.69 399 GLY A O 1
ATOM 3111 N N . VAL A 1 400 ? -14.078 25.047 -11.164 1 90.5 400 VAL A N 1
ATOM 3112 C CA . VAL A 1 400 ? -13.07 24.484 -10.273 1 90.5 400 VAL A CA 1
ATOM 3113 C C . VAL A 1 400 ? -12.539 25.578 -9.344 1 90.5 400 VAL A C 1
ATOM 3115 O O . VAL A 1 400 ? -12.359 26.719 -9.758 1 90.5 400 VAL A O 1
ATOM 3118 N N . ALA A 1 401 ? -12.344 25.266 -8.148 1 90.12 401 ALA A N 1
ATOM 3119 C CA . ALA A 1 401 ? -11.914 26.25 -7.156 1 90.12 401 ALA A CA 1
ATOM 3120 C C . ALA A 1 401 ? -10.398 26.438 -7.188 1 90.12 401 ALA A C 1
ATOM 3122 O O . ALA A 1 401 ? -9.641 25.469 -7.035 1 90.12 401 ALA A O 1
ATOM 3123 N N . SER A 1 402 ? -10 27.641 -7.305 1 86.81 402 SER A N 1
ATOM 3124 C CA . SER A 1 402 ? -8.578 27.938 -7.258 1 86.81 402 SER A CA 1
ATOM 3125 C C . SER A 1 402 ? -8.039 27.859 -5.832 1 86.81 402 SER A C 1
ATOM 3127 O O . SER A 1 402 ? -8.812 27.891 -4.871 1 86.81 402 SER A O 1
ATOM 3129 N N . LEU A 1 403 ? -6.809 27.766 -5.734 1 84.12 403 LEU A N 1
ATOM 3130 C CA . LEU A 1 403 ? -6.156 27.766 -4.43 1 84.12 403 LEU A CA 1
ATOM 3131 C C . LEU A 1 403 ? -6.461 29.047 -3.664 1 84.12 403 LEU A C 1
ATOM 3133 O O . LEU A 1 403 ? -6.648 29.016 -2.445 1 84.12 403 LEU A O 1
ATOM 3137 N N . ASP A 1 404 ? -6.516 30.125 -4.324 1 82.69 404 ASP A N 1
ATOM 3138 C CA . ASP A 1 404 ? -6.855 31.406 -3.723 1 82.69 404 ASP A CA 1
ATOM 3139 C C . ASP A 1 404 ? -8.227 31.344 -3.059 1 82.69 404 ASP A C 1
ATOM 3141 O O . ASP A 1 404 ? -8.414 31.875 -1.958 1 82.69 404 ASP A O 1
ATOM 3145 N N . LEU A 1 405 ? -9.117 30.734 -3.713 1 86.06 405 LEU A N 1
ATOM 3146 C CA . LEU A 1 405 ? -10.461 30.609 -3.158 1 86.06 405 LEU A CA 1
ATOM 3147 C C . LEU A 1 405 ? -10.453 29.75 -1.891 1 86.06 405 LEU A C 1
ATOM 3149 O O . LEU A 1 405 ? -11.188 30.031 -0.945 1 86.06 405 LEU A O 1
ATOM 3153 N N . LEU A 1 406 ? -9.633 28.766 -1.845 1 88.44 406 LEU A N 1
ATOM 3154 C CA . LEU A 1 406 ? -9.539 27.906 -0.669 1 88.44 406 LEU A CA 1
ATOM 3155 C C . LEU A 1 406 ? -9.023 28.688 0.534 1 88.44 406 LEU A C 1
ATOM 3157 O O . LEU A 1 406 ? -9.414 28.422 1.67 1 88.44 406 LEU A O 1
ATOM 3161 N N . PHE A 1 407 ? -8.195 29.688 0.288 1 83.69 407 PHE A N 1
ATOM 3162 C CA . PHE A 1 407 ? -7.68 30.516 1.371 1 83.69 407 PHE A CA 1
ATOM 3163 C C . PHE A 1 407 ? -8.734 31.5 1.841 1 83.69 407 PHE A C 1
ATOM 3165 O O . PHE A 1 407 ? -8.82 31.812 3.029 1 83.69 407 PHE A O 1
ATOM 3172 N N . ARG A 1 408 ? -9.586 31.906 0.972 1 82.38 408 ARG A N 1
ATOM 3173 C CA . ARG A 1 408 ? -10.602 32.906 1.276 1 82.38 408 ARG A CA 1
ATOM 3174 C C . ARG A 1 408 ? -11.742 32.312 2.08 1 82.38 408 ARG A C 1
ATOM 3176 O O . ARG A 1 408 ? -12.43 33 2.824 1 82.38 408 ARG A O 1
ATOM 3183 N N . PHE A 1 409 ? -11.859 31.094 1.95 1 80.5 409 PHE A N 1
ATOM 3184 C CA . PHE A 1 409 ? -12.992 30.438 2.607 1 80.5 409 PHE A CA 1
ATOM 3185 C C . PHE A 1 409 ? -12.609 29.969 4.004 1 80.5 409 PHE A C 1
ATOM 3187 O O . PHE A 1 409 ? -12.852 28.828 4.367 1 80.5 409 PHE A O 1
ATOM 3194 N N . THR A 1 410 ? -11.969 30.734 4.742 1 83.38 410 THR A N 1
ATOM 3195 C CA . THR A 1 410 ? -11.586 30.531 6.133 1 83.38 410 THR A CA 1
ATOM 3196 C C . THR A 1 410 ? -11.805 31.812 6.941 1 83.38 410 THR A C 1
ATOM 3198 O O . THR A 1 410 ? -12.18 32.844 6.387 1 83.38 410 THR A O 1
ATOM 3201 N N . GLY A 1 411 ? -11.695 31.625 8.312 1 67.81 411 GLY A N 1
ATOM 3202 C CA . GLY A 1 411 ? -11.93 32.812 9.148 1 67.81 411 GLY A CA 1
ATOM 3203 C C . GLY A 1 411 ? -11.086 34 8.742 1 67.81 411 GLY A C 1
ATOM 3204 O O . GLY A 1 411 ? -11.594 35.125 8.68 1 67.81 411 GLY A O 1
ATOM 3205 N N . ASN A 1 412 ? -9.445 33.531 8.477 1 58.12 412 ASN A N 1
ATOM 3206 C CA . ASN A 1 412 ? -8.867 34.844 8.211 1 58.12 412 ASN A CA 1
ATOM 3207 C C . ASN A 1 412 ? -8.539 35.031 6.727 1 58.12 412 ASN A C 1
ATOM 3209 O O . ASN A 1 412 ? -7.578 35.719 6.375 1 58.12 412 ASN A O 1
ATOM 3213 N N . GLY A 1 413 ? -9.828 33.656 5.406 1 65.44 413 GLY A N 1
ATOM 3214 C CA . GLY A 1 413 ? -9.984 34.812 4.535 1 65.44 413 GLY A CA 1
ATOM 3215 C C . GLY A 1 413 ? -11.422 35.062 4.125 1 65.44 413 GLY A C 1
ATOM 3216 O O . GLY A 1 413 ? -12.141 34.125 3.746 1 65.44 413 GLY A O 1
ATOM 3217 N N . GLY A 1 414 ? -12.203 35.656 5.242 1 72.44 414 GLY A N 1
ATOM 3218 C CA . GLY A 1 414 ? -13.484 36.312 5.371 1 72.44 414 GLY A CA 1
ATOM 3219 C C . GLY A 1 414 ? -14.672 35.406 5.07 1 72.44 414 GLY A C 1
ATOM 3220 O O . GLY A 1 414 ? -15.812 35.875 5.027 1 72.44 414 GLY A O 1
ATOM 3221 N N . LEU A 1 415 ? -14.344 34.219 4.895 1 84.94 415 LEU A N 1
ATOM 3222 C CA . LEU A 1 415 ? -15.383 33.219 4.598 1 84.94 415 LEU A CA 1
ATOM 3223 C C . LEU A 1 415 ? -16.234 33.688 3.418 1 84.94 415 LEU A C 1
ATOM 3225 O O . LEU A 1 415 ? -17.469 33.562 3.453 1 84.94 415 LEU A O 1
ATOM 3229 N N . SER A 1 416 ? -15.602 34.406 2.527 1 82.12 416 SER A N 1
ATOM 3230 C CA . SER A 1 416 ? -16.25 34.969 1.351 1 82.12 416 SER A CA 1
ATOM 3231 C C . SER A 1 416 ? -15.281 35.062 0.174 1 82.12 416 SER A C 1
ATOM 3233 O O . SER A 1 416 ? -14.07 35.188 0.366 1 82.12 416 SER A O 1
ATOM 3235 N N . PRO A 1 417 ? -15.891 34.938 -1 1 76.19 417 PRO A N 1
ATOM 3236 C CA . PRO A 1 417 ? -15.008 35.156 -2.148 1 76.19 417 PRO A CA 1
ATOM 3237 C C . PRO A 1 417 ? -14.516 36.594 -2.262 1 76.19 417 PRO A C 1
ATOM 3239 O O . PRO A 1 417 ? -13.531 36.875 -2.953 1 76.19 417 PRO A O 1
ATOM 3242 N N . ASN A 1 418 ? -15.258 37.5 -1.562 1 78.62 418 ASN A N 1
ATOM 3243 C CA . ASN A 1 418 ? -14.906 38.938 -1.558 1 78.62 418 ASN A CA 1
ATOM 3244 C C . ASN A 1 418 ? -14.531 39.406 -0.159 1 78.62 418 ASN A C 1
ATOM 3246 O O . ASN A 1 418 ? -15.406 39.594 0.693 1 78.62 418 ASN A O 1
ATOM 3250 N N . PRO A 1 419 ? -13.281 39.688 0.025 1 73 419 PRO A N 1
ATOM 3251 C CA . PRO A 1 419 ? -12.82 40.094 1.359 1 73 419 PRO A CA 1
ATOM 3252 C C . PRO A 1 419 ? -13.516 41.344 1.868 1 73 419 PRO A C 1
ATOM 3254 O O . PRO A 1 419 ? -13.578 41.594 3.078 1 73 419 PRO A O 1
ATOM 3257 N N . ALA A 1 420 ? -14.117 42.062 0.965 1 75.31 420 ALA A N 1
ATOM 3258 C CA . ALA A 1 420 ? -14.797 43.312 1.335 1 75.31 420 ALA A CA 1
ATOM 3259 C C . ALA A 1 420 ? -16.172 43.031 1.925 1 75.31 420 ALA A C 1
ATOM 3261 O O . ALA A 1 420 ? -16.766 43.906 2.586 1 75.31 420 ALA A O 1
ATOM 3262 N N . ASN A 1 421 ? -16.672 41.812 1.712 1 81.25 421 ASN A N 1
ATOM 3263 C CA . ASN A 1 421 ? -17.969 41.406 2.215 1 81.25 421 ASN A CA 1
ATOM 3264 C C . ASN A 1 421 ? -17.891 40.094 2.967 1 81.25 421 ASN A C 1
ATOM 3266 O O . ASN A 1 421 ? -18.406 39.062 2.496 1 81.25 421 ASN A O 1
ATOM 3270 N N . PRO A 1 422 ? -17.266 40.156 4.121 1 83.19 422 PRO A N 1
ATOM 3271 C CA . PRO A 1 422 ? -17.109 38.938 4.875 1 83.19 422 PRO A CA 1
ATOM 3272 C C . PRO A 1 422 ? -18.438 38.312 5.316 1 83.19 422 PRO A C 1
ATOM 3274 O O . PRO A 1 422 ? -19.422 39.031 5.465 1 83.19 422 PRO A O 1
ATOM 3277 N N . SER A 1 423 ? -18.469 37.031 5.402 1 85.56 423 SER A N 1
ATOM 3278 C CA . SER A 1 423 ? -19.609 36.281 5.914 1 85.56 423 SER A CA 1
ATOM 3279 C C . SER A 1 423 ? -19.344 35.781 7.332 1 85.56 423 SER A C 1
ATOM 3281 O O . SER A 1 423 ? -18.219 35.438 7.68 1 85.56 423 SER A O 1
ATOM 3283 N N . PRO A 1 424 ? -20.312 35.812 8.07 1 83.25 424 PRO A N 1
ATOM 3284 C CA . PRO A 1 424 ? -20.125 35.375 9.461 1 83.25 424 PRO A CA 1
ATOM 3285 C C . PRO A 1 424 ? -19.891 33.875 9.578 1 83.25 424 PRO A C 1
ATOM 3287 O O . PRO A 1 424 ? -19.312 33.406 10.57 1 83.25 424 PRO A O 1
ATOM 3290 N N . VAL A 1 425 ? -20.406 33.188 8.555 1 87.56 425 VAL A N 1
ATOM 3291 C CA . VAL A 1 425 ? -20.281 31.734 8.617 1 87.56 425 VAL A CA 1
ATOM 3292 C C . VAL A 1 425 ? -19.922 31.203 7.234 1 87.56 425 VAL A C 1
ATOM 3294 O O . VAL A 1 425 ? -20.078 31.891 6.227 1 87.56 425 VAL A O 1
ATOM 3297 N N . LEU A 1 426 ? -19.359 29.984 7.215 1 92.06 426 LEU A N 1
ATOM 3298 C CA . LEU A 1 426 ? -19.078 29.312 5.957 1 92.06 426 LEU A CA 1
ATOM 3299 C C . LEU A 1 426 ? -20.344 29.156 5.117 1 92.06 426 LEU A C 1
ATOM 3301 O O . LEU A 1 426 ? -21.359 28.672 5.609 1 92.06 426 LEU A O 1
ATOM 3305 N N . PRO A 1 427 ? -20.328 29.625 3.922 1 91.31 427 PRO A N 1
ATOM 3306 C CA . PRO A 1 427 ? -21.5 29.484 3.066 1 91.31 427 PRO A CA 1
ATOM 3307 C C . PRO A 1 427 ? -21.875 28.031 2.816 1 91.31 427 PRO A C 1
ATOM 3309 O O . PRO A 1 427 ? -21 27.156 2.797 1 91.31 427 PRO A O 1
ATOM 3312 N N . SER A 1 428 ? -23.141 27.781 2.508 1 93.06 428 SER A N 1
ATOM 3313 C CA . SER A 1 428 ? -23.719 26.438 2.412 1 93.06 428 SER A CA 1
ATOM 3314 C C . SER A 1 428 ? -23.172 25.688 1.201 1 93.06 428 SER A C 1
ATOM 3316 O O . SER A 1 428 ? -23.297 24.469 1.106 1 93.06 428 SER A O 1
ATOM 3318 N N . ASN A 1 429 ? -22.547 26.359 0.269 1 93.31 429 ASN A N 1
ATOM 3319 C CA . ASN A 1 429 ? -22.062 25.719 -0.95 1 93.31 429 ASN A CA 1
ATOM 3320 C C . ASN A 1 429 ? -20.578 25.391 -0.861 1 93.31 429 ASN A C 1
ATOM 3322 O O . ASN A 1 429 ? -19.984 24.906 -1.828 1 93.31 429 ASN A O 1
ATOM 3326 N N . TRP A 1 430 ? -19.891 25.531 0.283 1 92.75 430 TRP A N 1
ATOM 3327 C CA . TRP A 1 430 ? -18.438 25.438 0.313 1 92.75 430 TRP A CA 1
ATOM 3328 C C . TRP A 1 430 ? -17.984 24.188 1.056 1 92.75 430 TRP A C 1
ATOM 3330 O O . TRP A 1 430 ? -16.828 23.781 0.939 1 92.75 430 TRP A O 1
ATOM 3340 N N . PRO A 1 431 ? -18.844 23.531 1.831 1 96 431 PRO A N 1
ATOM 3341 C CA . PRO A 1 431 ? -18.359 22.312 2.471 1 96 431 PRO A CA 1
ATOM 3342 C C . PRO A 1 431 ? -17.766 21.312 1.476 1 96 431 PRO A C 1
ATOM 3344 O O . PRO A 1 431 ? -18.203 21.25 0.323 1 96 431 PRO A O 1
ATOM 3347 N N . VAL A 1 432 ? -16.75 20.625 1.934 1 97 432 VAL A N 1
ATOM 3348 C CA . VAL A 1 432 ? -16.047 19.656 1.103 1 97 432 VAL A CA 1
ATOM 3349 C C . VAL A 1 432 ? -16.891 18.391 0.94 1 97 432 VAL A C 1
ATOM 3351 O O . VAL A 1 432 ? -17.516 17.922 1.897 1 97 432 VAL A O 1
ATOM 3354 N N . GLU A 1 433 ? -16.969 17.891 -0.305 1 97.56 433 GLU A N 1
ATOM 3355 C CA . GLU A 1 433 ? -17.469 16.547 -0.588 1 97.56 433 GLU A CA 1
ATOM 3356 C C . GLU A 1 433 ? -16.344 15.516 -0.596 1 97.56 433 GLU A C 1
ATOM 3358 O O . GLU A 1 433 ? -15.75 15.242 -1.643 1 97.56 433 GLU A O 1
ATOM 3363 N N . TRP A 1 434 ? -16.156 14.82 0.487 1 98 434 TRP A N 1
ATOM 3364 C CA . TRP A 1 434 ? -14.945 14.062 0.796 1 98 434 TRP A CA 1
ATOM 3365 C C . TRP A 1 434 ? -14.742 12.93 -0.207 1 98 434 TRP A C 1
ATOM 3367 O O . TRP A 1 434 ? -13.602 12.578 -0.529 1 98 434 TRP A O 1
ATOM 3377 N N . PRO A 1 435 ? -15.812 12.273 -0.805 1 96.81 435 PRO A N 1
ATOM 3378 C CA . PRO A 1 435 ? -15.57 11.227 -1.805 1 96.81 435 PRO A CA 1
ATOM 3379 C C . PRO A 1 435 ? -14.742 11.727 -2.984 1 96.81 435 PRO A C 1
ATOM 3381 O O . PRO A 1 435 ? -14.016 10.938 -3.605 1 96.81 435 PRO A O 1
ATOM 3384 N N . ARG A 1 436 ? -14.703 13.023 -3.248 1 96.94 436 ARG A N 1
ATOM 3385 C CA . ARG A 1 436 ? -13.977 13.594 -4.379 1 96.94 436 ARG A CA 1
ATOM 3386 C C . ARG A 1 436 ? -12.484 13.711 -4.07 1 96.94 436 ARG A C 1
ATOM 3388 O O . ARG A 1 436 ? -11.664 13.836 -4.984 1 96.94 436 ARG A O 1
ATOM 3395 N N . LEU A 1 437 ? -12.164 13.609 -2.768 1 97.81 437 LEU A N 1
ATOM 3396 C CA . LEU A 1 437 ? -10.781 13.875 -2.393 1 97.81 437 LEU A CA 1
ATOM 3397 C C . LEU A 1 437 ? -10.141 12.641 -1.774 1 97.81 437 LEU A C 1
ATOM 3399 O O . LEU A 1 437 ? -8.961 12.664 -1.4 1 97.81 437 LEU A O 1
ATOM 3403 N N . THR A 1 438 ? -10.906 11.492 -1.671 1 98.06 438 THR A N 1
ATOM 3404 C CA . THR A 1 438 ? -10.375 10.383 -0.879 1 98.06 438 THR A CA 1
ATOM 3405 C C . THR A 1 438 ? -10.258 9.117 -1.727 1 98.06 438 THR A C 1
ATOM 3407 O O . THR A 1 438 ? -9.594 8.156 -1.325 1 98.06 438 THR A O 1
ATOM 3410 N N . ASP A 1 439 ? -10.82 9.062 -2.879 1 96.19 439 ASP A N 1
ATOM 3411 C CA . ASP A 1 439 ? -10.992 7.824 -3.629 1 96.19 439 ASP A CA 1
ATOM 3412 C C . ASP A 1 439 ? -9.711 7.445 -4.367 1 96.19 439 ASP A C 1
ATOM 3414 O O . ASP A 1 439 ? -9.344 8.086 -5.355 1 96.19 439 ASP A O 1
ATOM 3418 N N . LYS A 1 440 ? -9.062 6.375 -3.996 1 95.31 440 LYS A N 1
ATOM 3419 C CA . LYS A 1 440 ? -7.836 5.902 -4.629 1 95.31 440 LYS A CA 1
ATOM 3420 C C . LYS A 1 440 ? -8.109 5.367 -6.031 1 95.31 440 LYS A C 1
ATOM 3422 O O . LYS A 1 440 ? -7.195 5.262 -6.852 1 95.31 440 LYS A O 1
ATOM 3427 N N . GLY A 1 441 ? -9.328 4.988 -6.277 1 95.06 441 GLY A N 1
ATOM 3428 C CA . GLY A 1 441 ? -9.688 4.441 -7.578 1 95.06 441 GLY A CA 1
ATOM 3429 C C . GLY A 1 441 ? -10.414 5.438 -8.461 1 95.06 441 GLY A C 1
ATOM 3430 O O . GLY A 1 441 ? -11.062 5.051 -9.438 1 95.06 441 GLY A O 1
ATOM 3431 N N . ASP A 1 442 ? -10.367 6.727 -8.094 1 94.12 442 ASP A N 1
ATOM 3432 C CA . ASP A 1 442 ? -11.039 7.742 -8.898 1 94.12 442 ASP A CA 1
ATOM 3433 C C . ASP A 1 442 ? -10.453 7.797 -10.305 1 94.12 442 ASP A C 1
ATOM 3435 O O . ASP A 1 442 ? -9.25 7.965 -10.484 1 94.12 442 ASP A O 1
ATOM 3439 N N . PRO A 1 443 ? -11.281 7.645 -11.305 1 91.62 443 PRO A N 1
ATOM 3440 C CA . PRO A 1 443 ? -10.766 7.691 -12.68 1 91.62 443 PRO A CA 1
ATOM 3441 C C . PRO A 1 443 ? -10.359 9.102 -13.102 1 91.62 443 PRO A C 1
ATOM 3443 O O . PRO A 1 443 ? -9.672 9.266 -14.117 1 91.62 443 PRO A O 1
ATOM 3446 N N . LEU A 1 444 ? -10.844 10.133 -12.406 1 92.25 444 LEU A N 1
ATOM 3447 C CA . LEU A 1 444 ? -10.484 11.516 -12.727 1 92.25 444 LEU A CA 1
ATOM 3448 C C . LEU A 1 444 ? -9.156 11.891 -12.086 1 92.25 444 LEU A C 1
ATOM 3450 O O . LEU A 1 444 ? -9.109 12.266 -10.914 1 92.25 444 LEU A O 1
ATOM 3454 N N . ALA A 1 445 ? -8.148 11.938 -12.906 1 90.75 445 ALA A N 1
ATOM 3455 C CA . ALA A 1 445 ? -6.801 12.25 -12.43 1 90.75 445 ALA A CA 1
ATOM 3456 C C . ALA A 1 445 ? -6.754 13.625 -11.773 1 90.75 445 ALA A C 1
ATOM 3458 O O . ALA A 1 445 ? -5.953 13.859 -10.867 1 90.75 445 ALA A O 1
ATOM 3459 N N . PHE A 1 446 ? -7.688 14.484 -12.141 1 92.5 446 PHE A N 1
ATOM 3460 C CA . PHE A 1 446 ? -7.719 15.852 -11.641 1 92.5 446 PHE A CA 1
ATOM 3461 C C . PHE A 1 446 ? -8.086 15.883 -10.156 1 92.5 446 PHE A C 1
ATOM 3463 O O . PHE A 1 446 ? -7.871 16.891 -9.477 1 92.5 446 PHE A O 1
ATOM 3470 N N . ARG A 1 447 ? -8.562 14.789 -9.625 1 94.69 447 ARG A N 1
ATOM 3471 C CA . ARG A 1 447 ? -8.945 14.734 -8.211 1 94.69 447 ARG A CA 1
ATOM 3472 C C . ARG A 1 447 ? -7.816 14.172 -7.359 1 94.69 447 ARG A C 1
ATOM 3474 O O . ARG A 1 447 ? -7.895 14.18 -6.129 1 94.69 447 ARG A O 1
ATOM 3481 N N . MET A 1 448 ? -6.766 13.719 -8.07 1 96.44 448 MET A N 1
ATOM 3482 C CA . MET A 1 448 ? -5.566 13.266 -7.371 1 96.44 448 MET A CA 1
ATOM 3483 C C . MET A 1 448 ? -4.656 14.445 -7.035 1 96.44 448 MET A C 1
ATOM 3485 O O . MET A 1 448 ? -4.777 15.516 -7.625 1 96.44 448 MET A O 1
ATOM 3489 N N . ALA A 1 449 ? -3.809 14.25 -6.027 1 96.88 449 ALA A N 1
ATOM 3490 C CA . ALA A 1 449 ? -2.775 15.242 -5.738 1 96.88 449 ALA A CA 1
ATOM 3491 C C . ALA A 1 449 ? -1.778 15.352 -6.891 1 96.88 449 ALA A C 1
ATOM 3493 O O . ALA A 1 449 ? -1.701 14.461 -7.734 1 96.88 449 ALA A O 1
ATOM 3494 N N . ARG A 1 450 ? -1.081 16.438 -6.91 1 95.12 450 ARG A N 1
ATOM 3495 C CA . ARG A 1 450 ? 0.042 16.531 -7.84 1 95.12 450 ARG A CA 1
ATOM 3496 C C . ARG A 1 450 ? 1.155 15.57 -7.461 1 95.12 450 ARG A C 1
ATOM 3498 O O . ARG A 1 450 ? 1.237 15.125 -6.312 1 95.12 450 ARG A O 1
ATOM 3505 N N . LYS A 1 451 ? 1.989 15.32 -8.375 1 96.38 451 LYS A N 1
ATOM 3506 C CA . LYS A 1 451 ? 3.127 14.43 -8.148 1 96.38 451 LYS A CA 1
ATOM 3507 C C . LYS A 1 451 ? 4.082 15.016 -7.109 1 96.38 451 LYS A C 1
ATOM 3509 O O . LYS A 1 451 ? 4.172 16.234 -6.957 1 96.38 451 LYS A O 1
ATOM 3514 N N . ILE A 1 452 ? 4.746 14.172 -6.379 1 97.75 452 ILE A N 1
ATOM 3515 C CA . ILE A 1 452 ? 5.871 14.578 -5.539 1 97.75 452 ILE A CA 1
ATOM 3516 C C . ILE A 1 452 ? 7.117 14.758 -6.402 1 97.75 452 ILE A C 1
ATOM 3518 O O . ILE A 1 452 ? 7.793 13.789 -6.746 1 97.75 452 ILE A O 1
ATOM 3522 N N . ASP A 1 453 ? 7.41 15.961 -6.734 1 96.25 453 ASP A N 1
ATOM 3523 C CA . ASP A 1 453 ? 8.523 16.328 -7.609 1 96.25 453 ASP A CA 1
ATOM 3524 C C . ASP A 1 453 ? 8.922 17.781 -7.402 1 96.25 453 ASP A C 1
ATOM 3526 O O . ASP A 1 453 ? 8.32 18.5 -6.59 1 96.25 453 ASP A O 1
ATOM 3530 N N . PRO A 1 454 ? 9.984 18.203 -7.973 1 94 454 PRO A N 1
ATOM 3531 C CA . PRO A 1 454 ? 10.469 19.562 -7.691 1 94 454 PRO A CA 1
ATOM 3532 C C . PRO A 1 454 ? 9.719 20.625 -8.477 1 94 454 PRO A C 1
ATOM 3534 O O . PRO A 1 454 ? 10.234 21.734 -8.672 1 94 454 PRO A O 1
ATOM 3537 N N . PHE A 1 455 ? 8.562 20.344 -8.898 1 87.31 455 PHE A N 1
ATOM 3538 C CA . PHE A 1 455 ? 7.742 21.312 -9.633 1 87.31 455 PHE A CA 1
ATOM 3539 C C . PHE A 1 455 ? 6.555 21.766 -8.789 1 87.31 455 PHE A C 1
ATOM 3541 O O . PHE A 1 455 ? 5.645 20.969 -8.516 1 87.31 455 PHE A O 1
ATOM 3548 N N . LEU A 1 456 ? 6.543 22.984 -8.445 1 86.62 456 LEU A N 1
ATOM 3549 C CA . LEU A 1 456 ? 5.523 23.5 -7.535 1 86.62 456 LEU A CA 1
ATOM 3550 C C . LEU A 1 456 ? 4.504 24.344 -8.289 1 86.62 456 LEU A C 1
ATOM 3552 O O . LEU A 1 456 ? 4.863 25.078 -9.211 1 86.62 456 LEU A O 1
ATOM 3556 N N . ALA A 1 457 ? 3.287 24.25 -7.836 1 77.19 457 ALA A N 1
ATOM 3557 C CA . ALA A 1 457 ? 2.207 25.016 -8.445 1 77.19 457 ALA A CA 1
ATOM 3558 C C . ALA A 1 457 ? 2.461 26.516 -8.305 1 77.19 457 ALA A C 1
ATOM 3560 O O . ALA A 1 457 ? 3.029 26.969 -7.305 1 77.19 457 ALA A O 1
ATOM 3561 N N . ASP A 1 458 ? 1.946 27.281 -9.18 1 73.44 458 ASP A N 1
ATOM 3562 C CA . ASP A 1 458 ? 2.162 28.719 -9.266 1 73.44 458 ASP A CA 1
ATOM 3563 C C . ASP A 1 458 ? 1.612 29.438 -8.031 1 73.44 458 ASP A C 1
ATOM 3565 O O . ASP A 1 458 ? 2.219 30.391 -7.539 1 73.44 458 ASP A O 1
ATOM 3569 N N . GLY A 1 459 ? 0.594 29.047 -7.543 1 67.44 459 GLY A N 1
ATOM 3570 C CA . GLY A 1 459 ? -0.002 29.688 -6.383 1 67.44 459 GLY A CA 1
ATOM 3571 C C . GLY A 1 459 ? 0.905 29.672 -5.164 1 67.44 459 GLY A C 1
ATOM 3572 O O . GLY A 1 459 ? 0.746 30.5 -4.262 1 67.44 459 GLY A O 1
ATOM 3573 N N . LEU A 1 460 ? 1.83 28.859 -5.191 1 67.69 460 LEU A N 1
ATOM 3574 C CA . LEU A 1 460 ? 2.76 28.734 -4.07 1 67.69 460 LEU A CA 1
ATOM 3575 C C . LEU A 1 460 ? 3.938 29.688 -4.246 1 67.69 460 LEU A C 1
ATOM 3577 O O . LEU A 1 460 ? 4.742 29.875 -3.326 1 67.69 460 LEU A O 1
ATOM 3581 N N . GLY A 1 461 ? 3.891 30.297 -5.379 1 62.34 461 GLY A N 1
ATOM 3582 C CA . GLY A 1 461 ? 4.867 31.344 -5.629 1 62.34 461 GLY A CA 1
ATOM 3583 C C . GLY A 1 461 ? 4.43 32.688 -5.113 1 62.34 461 GLY A C 1
ATOM 3584 O O . GLY A 1 461 ? 5.242 33.625 -5 1 62.34 461 GLY A O 1
ATOM 3585 N N . HIS A 1 462 ? 3.107 32.812 -4.832 1 58.28 462 HIS A N 1
ATOM 3586 C CA . HIS 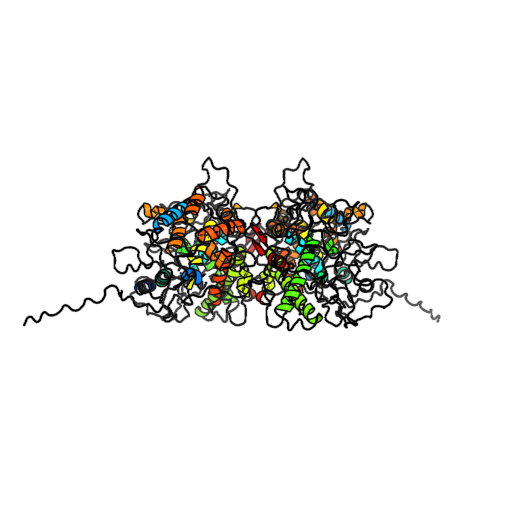A 1 462 ? 2.543 34.031 -4.293 1 58.28 462 HIS A CA 1
ATOM 3587 C C . HIS A 1 462 ? 1.502 33.75 -3.219 1 58.28 462 HIS A C 1
ATOM 3589 O O . HIS A 1 462 ? 0.299 33.781 -3.488 1 58.28 462 HIS A O 1
ATOM 3595 N N . LEU A 1 463 ? 2.035 33.469 -2.041 1 54.19 463 LEU A N 1
ATOM 3596 C CA . LEU A 1 463 ? 1.122 33.125 -0.96 1 54.19 463 LEU A CA 1
ATOM 3597 C C . LEU A 1 463 ? 0.407 34.344 -0.426 1 54.19 463 LEU A C 1
ATOM 3599 O O . LEU A 1 463 ? 1.044 35.25 0.125 1 54.19 463 LEU A O 1
ATOM 3603 N N . LEU A 1 464 ? -0.866 34.406 -0.649 1 49.16 464 LEU A N 1
ATOM 3604 C CA . LEU A 1 464 ? -1.672 35.594 -0.312 1 49.16 464 LEU A CA 1
ATOM 3605 C C . LEU A 1 464 ? -1.628 35.875 1.188 1 49.16 464 LEU A C 1
ATOM 3607 O O . LEU A 1 464 ? -1.639 37.031 1.61 1 49.16 464 LEU A O 1
ATOM 3611 N N . ASN A 1 465 ? -1.509 34.812 1.946 1 47.91 465 ASN A N 1
ATOM 3612 C CA . ASN A 1 465 ? -1.702 35 3.379 1 47.91 465 ASN A CA 1
ATOM 3613 C C . ASN A 1 465 ? -0.374 35.219 4.102 1 47.91 465 ASN A C 1
ATOM 3615 O O . ASN A 1 465 ? -0.336 35.281 5.332 1 47.91 465 ASN A O 1
ATOM 3619 N N . GLU A 1 466 ? 0.682 35.25 3.295 1 50.28 466 GLU A N 1
ATOM 3620 C CA . GLU A 1 466 ? 1.979 35.406 3.953 1 50.28 466 GLU A CA 1
ATOM 3621 C C . GLU A 1 466 ? 2.598 36.781 3.66 1 50.28 466 GLU A C 1
ATOM 3623 O O . GLU A 1 466 ? 2.371 37.344 2.596 1 50.28 466 GLU A O 1
ATOM 3628 N N . GLY A 1 467 ? 3.373 37.375 4.574 1 40.84 467 GLY A N 1
ATOM 3629 C CA . GLY A 1 467 ? 4.234 38.531 4.391 1 40.84 467 GLY A CA 1
ATOM 3630 C C . GLY A 1 467 ? 3.473 39.844 4.316 1 40.84 467 GLY A C 1
ATOM 3631 O O . GLY A 1 467 ? 4.02 40.875 3.887 1 40.84 467 GLY A O 1
ATOM 3632 N N . ASN A 1 468 ? 2.215 39.781 4.527 1 44 468 ASN A N 1
ATOM 3633 C CA . ASN A 1 468 ? 1.408 40.969 4.289 1 44 468 ASN A CA 1
ATOM 3634 C C . ASN A 1 468 ? 1.851 42.125 5.176 1 44 468 ASN A C 1
ATOM 3636 O O . ASN A 1 468 ? 1.619 43.312 4.844 1 44 468 ASN A O 1
ATOM 3640 N N . SER A 1 469 ? 2.494 41.781 6.227 1 39.69 469 SER A N 1
ATOM 3641 C CA . SER A 1 469 ? 2.916 42.844 7.129 1 39.69 469 SER A CA 1
ATOM 3642 C C . SER A 1 469 ? 4.383 43.219 6.906 1 39.69 469 SER A C 1
ATOM 3644 O O . SER A 1 469 ? 4.902 44.125 7.543 1 39.69 469 SER A O 1
ATOM 3646 N N . ALA A 1 470 ? 5.074 42.562 6.008 1 49.44 470 ALA A N 1
ATOM 3647 C CA . ALA A 1 470 ? 6.508 42.781 5.812 1 49.44 470 ALA A CA 1
ATOM 3648 C C . ALA A 1 470 ? 6.758 43.812 4.707 1 49.44 470 ALA A C 1
ATOM 3650 O O . ALA A 1 470 ? 5.844 44.156 3.955 1 49.44 470 ALA A O 1
ATOM 3651 N N . THR A 1 471 ? 8.008 44.406 4.742 1 48.81 471 THR A N 1
ATOM 3652 C CA . THR A 1 471 ? 8.406 45.312 3.668 1 48.81 471 THR A CA 1
ATOM 3653 C C . THR A 1 471 ? 8.469 44.562 2.336 1 48.81 471 THR A C 1
ATOM 3655 O O . THR A 1 471 ? 8.531 43.344 2.305 1 48.81 471 THR A O 1
ATOM 3658 N N . ASP A 1 472 ? 8.438 45.219 1.179 1 50.62 472 ASP A N 1
ATOM 3659 C CA . ASP A 1 472 ? 8.188 44.719 -0.164 1 50.62 472 ASP A CA 1
ATOM 3660 C C . ASP A 1 472 ? 9.148 43.562 -0.503 1 50.62 472 ASP A C 1
ATOM 3662 O O . ASP A 1 472 ? 8.719 42.5 -0.95 1 50.62 472 ASP A O 1
ATOM 3666 N N . PRO A 1 473 ? 10.484 43.844 -0.355 1 47.28 473 PRO A N 1
ATOM 3667 C CA . PRO A 1 473 ? 11.367 42.719 -0.736 1 47.28 473 PRO A CA 1
ATOM 3668 C C . PRO A 1 473 ? 11.219 41.5 0.175 1 47.28 473 PRO A C 1
ATOM 3670 O O . PRO A 1 473 ? 11.336 40.375 -0.286 1 47.28 473 PRO A O 1
ATOM 3673 N N . ILE A 1 474 ? 11.008 41.781 1.375 1 45.56 474 ILE A N 1
ATOM 3674 C CA . ILE A 1 474 ? 10.82 40.719 2.357 1 45.56 474 ILE A CA 1
ATOM 3675 C C . ILE A 1 474 ? 9.477 40.031 2.111 1 45.56 474 ILE A C 1
ATOM 3677 O O . ILE A 1 474 ? 9.383 38.812 2.195 1 45.56 474 ILE A O 1
ATOM 3681 N N . ARG A 1 475 ? 8.594 40.781 1.751 1 50.62 475 ARG A N 1
ATOM 3682 C CA . ARG A 1 475 ? 7.262 40.281 1.424 1 50.62 475 ARG A CA 1
ATOM 3683 C C . ARG A 1 475 ? 7.324 39.312 0.244 1 50.62 475 ARG A C 1
ATOM 3685 O O . ARG A 1 475 ? 6.695 38.25 0.271 1 50.62 475 ARG A O 1
ATOM 3692 N N . ALA A 1 476 ? 8.094 39.719 -0.668 1 55.16 476 ALA A N 1
ATOM 3693 C CA . ALA A 1 476 ? 8.203 38.875 -1.875 1 55.16 476 ALA A CA 1
ATOM 3694 C C . ALA A 1 476 ? 8.82 37.531 -1.562 1 55.16 476 ALA A C 1
ATOM 3696 O O . ALA A 1 476 ? 8.359 36.5 -2.072 1 55.16 476 ALA A O 1
ATOM 3697 N N . LEU A 1 477 ? 9.766 37.656 -0.757 1 49.41 477 LEU A N 1
ATOM 3698 C CA . LEU A 1 477 ? 10.438 36.406 -0.394 1 49.41 477 LEU A CA 1
ATOM 3699 C C . LEU A 1 477 ? 9.523 35.531 0.435 1 49.41 477 LEU A C 1
ATOM 3701 O O . LEU A 1 477 ? 9.484 34.312 0.231 1 49.41 477 LEU A O 1
ATOM 3705 N N . LEU A 1 478 ? 8.867 36.188 1.195 1 47.81 478 LEU A N 1
ATOM 3706 C CA . LEU A 1 478 ? 7.996 35.438 2.1 1 47.81 478 LEU A CA 1
ATOM 3707 C C . LEU A 1 478 ? 6.848 34.781 1.336 1 47.81 478 LEU A C 1
ATOM 3709 O O . LEU A 1 478 ? 6.273 33.812 1.792 1 47.81 478 LEU A O 1
ATOM 3713 N N . LYS A 1 479 ? 6.758 35.312 0.265 1 58.53 479 LYS A N 1
ATOM 3714 C CA . LYS A 1 479 ? 5.66 34.812 -0.545 1 58.53 479 LYS A CA 1
ATOM 3715 C C . LYS A 1 479 ? 6.125 33.625 -1.416 1 58.53 479 LYS A C 1
ATOM 3717 O O . LYS A 1 479 ? 5.305 32.938 -2.01 1 58.53 479 LYS A O 1
ATOM 3722 N N . GLN A 1 480 ? 7.453 33.469 -1.33 1 76.06 480 GLN A N 1
ATOM 3723 C CA . GLN A 1 480 ? 8.008 32.406 -2.145 1 76.06 480 GLN A CA 1
ATOM 3724 C C . GLN A 1 480 ? 8.344 31.188 -1.29 1 76.06 480 GLN A C 1
ATOM 3726 O O . GLN A 1 480 ? 9.461 31.062 -0.788 1 76.06 480 GLN A O 1
ATOM 3731 N N . LEU A 1 481 ? 7.535 30.297 -1.203 1 79.94 481 LEU A N 1
ATOM 3732 C CA . LEU A 1 481 ? 7.598 29.141 -0.311 1 79.94 481 LEU A CA 1
ATOM 3733 C C . LEU A 1 481 ? 8.859 28.328 -0.568 1 79.94 481 LEU A C 1
ATOM 3735 O O . LEU A 1 481 ? 9.547 27.922 0.373 1 79.94 481 LEU A O 1
ATOM 3739 N N . ALA A 1 482 ? 9.195 28.141 -1.851 1 87.19 482 ALA A N 1
ATOM 3740 C CA . ALA A 1 482 ? 10.336 27.297 -2.188 1 87.19 482 ALA A CA 1
ATOM 3741 C C . ALA A 1 482 ? 11.648 27.922 -1.732 1 87.19 482 ALA A C 1
ATOM 3743 O O . ALA A 1 482 ? 12.5 27.25 -1.158 1 87.19 482 ALA A O 1
ATOM 3744 N N . GLN A 1 483 ? 11.789 29.219 -2 1 89.12 483 GLN A N 1
ATOM 3745 C CA . GLN A 1 483 ? 12.992 29.938 -1.585 1 89.12 483 GLN A CA 1
ATOM 3746 C C . GLN A 1 483 ? 13.156 29.891 -0.069 1 89.12 483 GLN A C 1
ATOM 3748 O O . GLN A 1 483 ? 14.25 29.641 0.438 1 89.12 483 GLN A O 1
ATOM 3753 N N . ARG A 1 484 ? 12.094 30.094 0.627 1 86.19 484 ARG A N 1
ATOM 3754 C CA . ARG A 1 484 ? 12.125 30.109 2.086 1 86.19 484 ARG A CA 1
ATOM 3755 C C . ARG A 1 484 ? 12.539 28.734 2.627 1 86.19 484 ARG A C 1
ATOM 3757 O O . ARG A 1 484 ? 13.359 28.656 3.545 1 86.19 484 ARG A O 1
ATOM 3764 N N . ASN A 1 485 ? 11.977 27.734 2.068 1 89.69 485 ASN A N 1
ATOM 3765 C CA . ASN A 1 485 ? 12.266 26.391 2.537 1 89.69 485 ASN A CA 1
ATOM 3766 C C . ASN A 1 485 ? 13.727 26.016 2.312 1 89.69 485 ASN A C 1
ATOM 3768 O O . ASN A 1 485 ? 14.359 25.422 3.18 1 89.69 485 ASN A O 1
ATOM 3772 N N . LEU A 1 486 ? 14.227 26.359 1.154 1 94.5 486 LEU A N 1
ATOM 3773 C CA . LEU A 1 486 ? 15.609 26.062 0.827 1 94.5 486 LEU A CA 1
ATOM 3774 C C . LEU A 1 486 ? 16.562 26.844 1.728 1 94.5 486 LEU A C 1
ATOM 3776 O O . LEU A 1 486 ? 17.531 26.281 2.242 1 94.5 486 LEU A O 1
ATOM 3780 N N . LEU A 1 487 ? 16.281 28.109 1.929 1 92.44 487 LEU A N 1
ATOM 3781 C CA . LEU A 1 487 ? 17.141 28.938 2.775 1 92.44 487 LEU A CA 1
ATOM 3782 C C . LEU A 1 487 ? 17.094 28.469 4.223 1 92.44 487 LEU A C 1
ATOM 3784 O O . LEU A 1 487 ? 18.109 28.484 4.918 1 92.44 487 LEU A O 1
ATOM 3788 N N . ARG A 1 488 ? 15.938 28.094 4.652 1 91.06 488 ARG A N 1
ATOM 3789 C CA . ARG A 1 488 ? 15.797 27.609 6.02 1 91.06 488 ARG A CA 1
ATOM 3790 C C . ARG A 1 488 ? 16.625 26.344 6.234 1 91.06 488 ARG A C 1
ATOM 3792 O O . ARG A 1 488 ? 17.266 26.188 7.277 1 91.06 488 ARG A O 1
ATOM 3799 N N . GLY A 1 489 ? 16.578 25.438 5.285 1 94.44 489 GLY A N 1
ATOM 3800 C CA . GLY A 1 489 ? 17.391 24.234 5.383 1 94.44 489 GLY A CA 1
ATOM 3801 C C . GLY A 1 489 ? 18.875 24.547 5.484 1 94.44 489 GLY A C 1
ATOM 3802 O O . GLY A 1 489 ? 19.594 23.922 6.27 1 94.44 489 GLY A O 1
ATOM 3803 N N . TYR A 1 490 ? 19.297 25.531 4.707 1 95.56 490 TYR A N 1
ATOM 3804 C CA . TYR A 1 490 ? 20.688 25.953 4.727 1 95.56 490 TYR A CA 1
ATOM 3805 C C . TYR A 1 490 ? 21.031 26.625 6.047 1 95.56 490 TYR A C 1
ATOM 3807 O O . TYR A 1 490 ? 22.047 26.312 6.664 1 95.56 490 TYR A O 1
ATOM 3815 N N . MET A 1 491 ? 20.156 27.453 6.496 1 92.56 491 MET A N 1
ATOM 3816 C CA . MET A 1 491 ? 20.359 28.219 7.727 1 92.56 491 MET A CA 1
ATOM 3817 C C . MET A 1 491 ? 20.484 27.297 8.93 1 92.56 491 MET A C 1
ATOM 3819 O O . MET A 1 491 ? 21.281 27.547 9.836 1 92.56 491 MET A O 1
ATOM 3823 N N . LEU A 1 492 ? 19.766 26.188 8.891 1 93.5 492 LEU A N 1
ATOM 3824 C CA . LEU A 1 492 ? 19.672 25.312 10.055 1 93.5 492 LEU A CA 1
ATOM 3825 C C . LEU A 1 492 ? 20.609 24.109 9.914 1 93.5 492 LEU A C 1
ATOM 3827 O O . LEU A 1 492 ? 20.422 23.094 10.578 1 93.5 492 LEU A O 1
ATOM 3831 N N . ALA A 1 493 ? 21.484 24.156 8.992 1 96.12 493 ALA A N 1
ATOM 3832 C CA . ALA A 1 493 ? 22.578 23.203 8.844 1 96.12 493 ALA A CA 1
ATOM 3833 C C . ALA A 1 493 ? 22.047 21.812 8.492 1 96.12 493 ALA A C 1
ATOM 3835 O O . ALA A 1 493 ? 22.484 20.812 9.07 1 96.12 493 ALA A O 1
ATOM 3836 N N . LEU A 1 494 ? 21.094 21.75 7.602 1 97.75 494 LEU A N 1
ATOM 3837 C CA . LEU A 1 494 ? 20.703 20.453 7.078 1 97.75 494 LEU A CA 1
ATOM 3838 C C . LEU A 1 494 ? 21.766 19.891 6.145 1 97.75 494 LEU A C 1
ATOM 3840 O O . LEU A 1 494 ? 22.359 20.625 5.359 1 97.75 494 LEU A O 1
ATOM 3844 N N . PRO A 1 495 ? 22.047 18.578 6.277 1 98.56 495 PRO A N 1
ATOM 3845 C CA . PRO A 1 495 ? 23 17.984 5.348 1 98.56 495 PRO A CA 1
ATOM 3846 C C . PRO A 1 495 ? 22.469 17.906 3.916 1 98.56 495 PRO A C 1
ATOM 3848 O O . PRO A 1 495 ? 21.266 18.109 3.688 1 98.56 495 PRO A O 1
ATOM 3851 N N . THR A 1 496 ? 23.422 17.734 2.975 1 98.38 496 THR A N 1
ATOM 3852 C CA . THR A 1 496 ? 23.031 17.562 1.582 1 98.38 496 THR A CA 1
ATOM 3853 C C . THR A 1 496 ? 22.312 16.219 1.388 1 98.38 496 THR A C 1
ATOM 3855 O O . THR A 1 496 ? 22.469 15.312 2.197 1 98.38 496 THR A O 1
ATOM 3858 N N . GLY A 1 497 ? 21.5 16.172 0.328 1 98.62 497 GLY A N 1
ATOM 3859 C CA . GLY A 1 497 ? 20.781 14.938 0.046 1 98.62 497 GLY A CA 1
ATOM 3860 C C . GLY A 1 497 ? 21.703 13.75 -0.199 1 98.62 497 GLY A C 1
ATOM 3861 O O . GLY A 1 497 ? 21.422 12.648 0.265 1 98.62 497 GLY A O 1
ATOM 3862 N N . GLU A 1 498 ? 22.781 13.945 -0.919 1 97.62 498 GLU A N 1
ATOM 3863 C CA . GLU A 1 498 ? 23.75 12.883 -1.219 1 97.62 498 GLU A CA 1
ATOM 3864 C C . GLU A 1 498 ? 24.391 12.344 0.055 1 97.62 498 GLU A C 1
ATOM 3866 O O . GLU A 1 498 ? 24.578 11.133 0.196 1 97.62 498 GLU A O 1
ATOM 3871 N N . ALA A 1 499 ? 24.734 13.266 0.963 1 98.12 499 ALA A N 1
ATOM 3872 C CA . ALA A 1 499 ? 25.344 12.859 2.227 1 98.12 499 ALA A CA 1
ATOM 3873 C C . ALA A 1 499 ? 24.391 12 3.049 1 98.12 499 ALA A C 1
ATOM 3875 O O . ALA A 1 499 ? 24.812 11.016 3.658 1 98.12 499 ALA A O 1
ATOM 3876 N N . VAL A 1 500 ? 23.141 12.414 3.096 1 98.56 500 VAL A N 1
ATOM 3877 C CA . VAL A 1 500 ? 22.156 11.648 3.836 1 98.56 500 VAL A CA 1
ATOM 3878 C C . VAL A 1 500 ? 21.984 10.273 3.201 1 98.56 500 VAL A C 1
ATOM 3880 O O . VAL A 1 500 ? 21.938 9.258 3.906 1 98.56 500 VAL A O 1
ATOM 3883 N N . ALA A 1 501 ? 21.859 10.211 1.854 1 97.69 501 ALA A N 1
ATOM 3884 C CA . ALA A 1 501 ? 21.734 8.93 1.154 1 97.69 501 ALA A CA 1
ATOM 3885 C C . ALA A 1 501 ? 22.906 8.008 1.488 1 97.69 501 ALA A C 1
ATOM 3887 O O . ALA A 1 501 ? 22.703 6.828 1.789 1 97.69 501 ALA A O 1
ATOM 3888 N N . ALA A 1 502 ? 24.078 8.555 1.469 1 95.31 502 ALA A N 1
ATOM 3889 C CA . ALA A 1 502 ? 25.266 7.773 1.766 1 95.31 502 ALA A CA 1
ATOM 3890 C C . ALA A 1 502 ? 25.25 7.258 3.201 1 95.31 502 ALA A C 1
ATOM 3892 O O . ALA A 1 502 ? 25.594 6.102 3.459 1 95.31 502 ALA A O 1
ATOM 3893 N N . ASP A 1 503 ? 24.859 8.148 4.09 1 95.94 503 ASP A N 1
ATOM 3894 C CA . ASP A 1 503 ? 24.797 7.773 5.5 1 95.94 503 ASP A CA 1
ATOM 3895 C C . ASP A 1 503 ? 23.781 6.66 5.738 1 95.94 503 ASP A C 1
ATOM 3897 O O . ASP A 1 503 ? 23.969 5.82 6.621 1 95.94 503 ASP A O 1
ATOM 3901 N N . LEU A 1 504 ? 22.75 6.637 4.984 1 95.12 504 LEU A N 1
ATOM 3902 C CA . LEU A 1 504 ? 21.703 5.621 5.082 1 95.12 504 LEU A CA 1
ATOM 3903 C C . LEU A 1 504 ? 22.078 4.383 4.273 1 95.12 504 LEU A C 1
ATOM 3905 O O . LEU A 1 504 ? 21.297 3.438 4.176 1 95.12 504 LEU A O 1
ATOM 3909 N N . ARG A 1 505 ? 23.188 4.441 3.576 1 90 505 ARG A N 1
ATOM 3910 C CA . ARG A 1 505 ? 23.672 3.373 2.705 1 90 505 ARG A CA 1
ATOM 3911 C C . ARG A 1 505 ? 22.703 3.141 1.546 1 90 505 ARG A C 1
ATOM 3913 O O . ARG A 1 505 ? 22.5 2.004 1.113 1 90 505 ARG A O 1
ATOM 3920 N N . ALA A 1 506 ? 22.047 4.191 1.207 1 90.88 506 ALA A N 1
ATOM 3921 C CA . ALA A 1 506 ? 21.266 4.207 -0.02 1 90.88 506 ALA A CA 1
ATOM 3922 C C . ALA A 1 506 ? 22.094 4.699 -1.203 1 90.88 506 ALA A C 1
ATOM 3924 O O . ALA A 1 506 ? 23.062 5.43 -1.022 1 90.88 506 ALA A O 1
ATOM 3925 N N . HIS A 1 507 ? 21.734 4.285 -2.361 1 88.19 507 HIS A N 1
ATOM 3926 C CA . HIS A 1 507 ? 22.438 4.781 -3.539 1 88.19 507 HIS A CA 1
ATOM 3927 C C . HIS A 1 507 ? 22.031 6.215 -3.861 1 88.19 507 HIS A C 1
ATOM 3929 O O . HIS A 1 507 ? 20.875 6.469 -4.23 1 88.19 507 HIS A O 1
ATOM 3935 N N . PRO A 1 508 ? 22.953 7.094 -3.738 1 94.44 508 PRO A N 1
ATOM 3936 C CA . PRO A 1 508 ? 22.594 8.484 -4.047 1 94.44 508 PRO A CA 1
ATOM 3937 C C . PRO A 1 508 ? 22.188 8.672 -5.504 1 94.44 508 PRO A C 1
ATOM 3939 O O . PRO A 1 508 ? 22.656 7.953 -6.383 1 94.44 508 PRO A O 1
ATOM 3942 N N . LEU A 1 509 ? 21.359 9.656 -5.738 1 95.94 509 LEU A N 1
ATOM 3943 C CA . LEU A 1 509 ? 21.031 10.031 -7.109 1 95.94 509 LEU A CA 1
ATOM 3944 C C . LEU A 1 509 ? 22.266 10.523 -7.852 1 95.94 509 LEU A C 1
ATOM 3946 O O . LEU A 1 509 ? 23.109 11.203 -7.27 1 95.94 509 LEU A O 1
ATOM 3950 N N . THR A 1 510 ? 22.359 10.211 -9.102 1 93.5 510 THR A N 1
ATOM 3951 C CA . THR A 1 510 ? 23.453 10.703 -9.938 1 93.5 510 THR A CA 1
ATOM 3952 C C . THR A 1 510 ? 23.219 12.156 -10.32 1 93.5 510 THR A C 1
ATOM 3954 O O . THR A 1 510 ? 22.094 12.656 -10.258 1 93.5 510 THR A O 1
ATOM 3957 N N . PRO A 1 511 ? 24.297 12.805 -10.703 1 93.94 511 PRO A N 1
ATOM 3958 C CA . PRO A 1 511 ? 24.141 14.18 -11.18 1 93.94 511 PRO A CA 1
ATOM 3959 C C . PRO A 1 511 ? 23.156 14.289 -12.336 1 93.94 511 PRO A C 1
ATOM 3961 O O . PRO A 1 511 ? 22.391 15.258 -12.414 1 93.94 511 PRO A O 1
ATOM 3964 N N . ALA A 1 512 ? 23.188 13.312 -13.18 1 93.94 512 ALA A N 1
ATOM 3965 C CA . ALA A 1 512 ? 22.25 13.312 -14.305 1 93.94 512 ALA A CA 1
ATOM 3966 C C . ALA A 1 512 ? 20.812 13.211 -13.828 1 93.94 512 ALA A C 1
ATOM 3968 O O . ALA A 1 512 ? 19.922 13.891 -14.344 1 93.94 512 ALA A O 1
ATOM 3969 N N . GLN A 1 513 ? 20.594 12.367 -12.844 1 94.88 513 GLN A N 1
ATOM 3970 C CA . GLN A 1 513 ? 19.266 12.203 -12.289 1 94.88 513 GLN A CA 1
ATOM 3971 C C . GLN A 1 513 ? 18.797 13.477 -11.586 1 94.88 513 GLN A C 1
ATOM 3973 O O . GLN A 1 513 ? 17.625 13.852 -11.688 1 94.88 513 GLN A O 1
ATOM 3978 N N . LEU A 1 514 ? 19.672 14.117 -10.891 1 97.06 514 LEU A N 1
ATOM 3979 C CA . LEU A 1 514 ? 19.344 15.336 -10.156 1 97.06 514 LEU A CA 1
ATOM 3980 C C . LEU A 1 514 ? 18.938 16.453 -11.109 1 97.06 514 LEU A C 1
ATOM 3982 O O . LEU A 1 514 ? 18.219 17.375 -10.727 1 97.06 514 LEU A O 1
ATOM 3986 N N . ARG A 1 515 ? 19.312 16.359 -12.383 1 95.38 515 ARG A N 1
ATOM 3987 C CA . ARG A 1 515 ? 19.062 17.406 -13.367 1 95.38 515 ARG A CA 1
ATOM 3988 C C . ARG A 1 515 ? 17.969 17 -14.344 1 95.38 515 ARG A C 1
ATOM 3990 O O . ARG A 1 515 ? 17.547 17.797 -15.195 1 95.38 515 ARG A O 1
ATOM 3997 N N . GLN A 1 516 ? 17.5 15.836 -14.133 1 92.69 516 GLN A N 1
ATOM 3998 C CA . GLN A 1 516 ? 16.516 15.305 -15.07 1 92.69 516 GLN A CA 1
ATOM 3999 C C . GLN A 1 516 ? 15.266 16.188 -15.117 1 92.69 516 GLN A C 1
ATOM 4001 O O . GLN A 1 516 ? 14.742 16.578 -14.07 1 92.69 516 GLN A O 1
ATOM 4006 N N . ASN A 1 517 ? 14.805 16.547 -16.312 1 89.44 517 ASN A N 1
ATOM 4007 C CA . ASN A 1 517 ? 13.594 17.312 -16.562 1 89.44 517 ASN A CA 1
ATOM 4008 C C . ASN A 1 517 ? 13.68 18.719 -15.969 1 89.44 517 ASN A C 1
ATOM 4010 O O . ASN A 1 517 ? 12.688 19.438 -15.922 1 89.44 517 ASN A O 1
ATOM 4014 N N . ALA A 1 518 ? 14.852 19.109 -15.461 1 92.94 518 ALA A N 1
ATOM 4015 C CA . ALA A 1 518 ? 15.016 20.422 -14.852 1 92.94 518 ALA A CA 1
ATOM 4016 C C . ALA A 1 518 ? 15.258 21.5 -15.914 1 92.94 518 ALA A C 1
ATOM 4018 O O . ALA A 1 518 ? 15.867 21.219 -16.953 1 92.94 518 ALA A O 1
ATOM 4019 N N . SER A 1 519 ? 14.812 22.703 -15.695 1 91.75 519 SER A N 1
ATOM 4020 C CA . SER A 1 519 ? 15.102 23.828 -16.562 1 91.75 519 SER A CA 1
ATOM 4021 C C . SER A 1 519 ? 16.578 24.219 -16.516 1 91.75 519 SER A C 1
ATOM 4023 O O . SER A 1 519 ? 17.281 23.875 -15.555 1 91.75 519 SER A O 1
ATOM 4025 N N . PRO A 1 520 ? 17.016 24.906 -17.484 1 93.5 520 PRO A N 1
ATOM 4026 C CA . PRO A 1 520 ? 18.406 25.359 -17.469 1 93.5 520 PRO A CA 1
ATOM 4027 C C . PRO A 1 520 ? 18.734 26.219 -16.25 1 93.5 520 PRO A C 1
ATOM 4029 O O . PRO A 1 520 ? 19.859 26.141 -15.727 1 93.5 520 PRO A O 1
ATOM 4032 N N . GLU A 1 521 ? 17.797 27.016 -15.844 1 92.81 521 GLU A N 1
ATOM 4033 C CA . GLU A 1 521 ? 18.016 27.859 -14.672 1 92.81 521 GLU A CA 1
ATOM 4034 C C . GLU A 1 521 ? 18.234 27.031 -13.414 1 92.81 521 GLU A C 1
ATOM 4036 O O . GLU A 1 521 ? 19.094 27.328 -12.594 1 92.81 521 GLU A O 1
ATOM 4041 N N . VAL A 1 522 ? 17.453 25.984 -13.281 1 94.94 522 VAL A N 1
ATOM 4042 C CA . VAL A 1 522 ? 17.578 25.094 -12.133 1 94.94 522 VAL A CA 1
ATOM 4043 C C . VAL A 1 522 ? 18.906 24.359 -12.195 1 94.94 522 VAL A C 1
ATOM 4045 O O . VAL A 1 522 ? 19.594 24.203 -11.18 1 94.94 522 VAL A O 1
ATOM 4048 N N . VAL A 1 523 ? 19.266 23.906 -13.383 1 96.62 523 VAL A N 1
ATOM 4049 C CA . VAL A 1 523 ? 20.531 23.203 -13.562 1 96.62 523 VAL A CA 1
ATOM 4050 C C . VAL A 1 523 ? 21.688 24.109 -13.172 1 96.62 523 VAL A C 1
ATOM 4052 O O . VAL A 1 523 ? 22.609 23.688 -12.453 1 96.62 523 VAL A O 1
ATOM 4055 N N . ALA A 1 524 ? 21.641 25.312 -13.617 1 96.31 524 ALA A N 1
ATOM 4056 C CA . ALA A 1 524 ? 22.688 26.281 -13.297 1 96.31 524 ALA A CA 1
ATOM 4057 C C . ALA A 1 524 ? 22.766 26.516 -11.797 1 96.31 524 ALA A C 1
ATOM 4059 O O . ALA A 1 524 ? 23.859 26.656 -11.242 1 96.31 524 ALA A O 1
ATOM 4060 N N . ALA A 1 525 ? 21.625 26.672 -11.18 1 96.75 525 ALA A N 1
ATOM 4061 C CA . ALA A 1 525 ? 21.594 26.875 -9.734 1 96.75 525 ALA A CA 1
ATOM 4062 C C . ALA A 1 525 ? 22.188 25.688 -8.992 1 96.75 525 ALA A C 1
ATOM 4064 O O . ALA A 1 525 ? 22.953 25.859 -8.039 1 96.75 525 ALA A O 1
ATOM 4065 N N . LEU A 1 526 ? 21.844 24.484 -9.422 1 97 526 LEU A N 1
ATOM 4066 C CA . LEU A 1 526 ? 22.344 23.266 -8.805 1 97 526 LEU A CA 1
ATOM 4067 C C . LEU A 1 526 ? 23.859 23.188 -8.953 1 97 526 LEU A C 1
ATOM 4069 O O . LEU A 1 526 ? 24.562 22.766 -8.023 1 97 526 LEU A O 1
ATOM 4073 N N . ASP A 1 527 ? 24.344 23.547 -10.094 1 95.88 527 ASP A N 1
ATOM 4074 C CA . ASP A 1 527 ? 25.781 23.484 -10.367 1 95.88 527 ASP A CA 1
ATOM 4075 C C . ASP A 1 527 ? 26.547 24.453 -9.477 1 95.88 527 ASP A C 1
ATOM 4077 O O . ASP A 1 527 ? 27.734 24.234 -9.188 1 95.88 527 ASP A O 1
ATOM 4081 N N . ALA A 1 528 ? 25.906 25.438 -9.031 1 96.44 528 ALA A N 1
ATOM 4082 C CA . ALA A 1 528 ? 26.547 26.469 -8.211 1 96.44 528 ALA A CA 1
ATOM 4083 C C . ALA A 1 528 ? 26.594 26.047 -6.746 1 96.44 528 ALA A C 1
ATOM 4085 O O . ALA A 1 528 ? 27.328 26.625 -5.949 1 96.44 528 ALA A O 1
ATOM 4086 N N . LEU A 1 529 ? 25.906 25.094 -6.137 1 95.5 529 LEU A N 1
ATOM 4087 C CA . LEU A 1 529 ? 25.734 24.75 -4.727 1 95.5 529 LEU A CA 1
ATOM 4088 C C . LEU A 1 529 ? 26.766 23.719 -4.293 1 95.5 529 LEU A C 1
ATOM 4090 O O . LEU A 1 529 ? 27.078 23.609 -3.104 1 95.5 529 LEU A O 1
ATOM 4094 N N . ASP A 1 530 ? 27.547 23.062 -5.105 1 90.75 530 ASP A N 1
ATOM 4095 C CA . ASP A 1 530 ? 28.406 21.938 -4.734 1 90.75 530 ASP A CA 1
ATOM 4096 C C . ASP A 1 530 ? 27.688 20.969 -3.801 1 90.75 530 ASP A C 1
ATOM 4098 O O . ASP A 1 530 ? 28.125 20.734 -2.672 1 90.75 530 ASP A O 1
ATOM 4102 N N . GLY A 1 531 ? 26.719 20.391 -4.133 1 96.06 531 GLY A N 1
ATOM 4103 C CA . GLY A 1 531 ? 25.812 19.516 -3.404 1 96.06 531 GLY A CA 1
ATOM 4104 C C . GLY A 1 531 ? 24.359 19.875 -3.6 1 96.06 531 GLY A C 1
ATOM 4105 O O . GLY A 1 531 ? 24.031 20.969 -4.074 1 96.06 531 GLY A O 1
ATOM 4106 N N . THR A 1 532 ? 23.469 18.969 -3.184 1 98.31 532 THR A N 1
ATOM 4107 C CA . THR A 1 532 ? 22.047 19.188 -3.395 1 98.31 532 THR A CA 1
ATOM 4108 C C . THR A 1 532 ? 21.328 19.391 -2.062 1 98.31 532 THR A C 1
ATOM 4110 O O . THR A 1 532 ? 21.438 18.562 -1.156 1 98.31 532 THR A O 1
ATOM 4113 N N . PRO A 1 533 ? 20.594 20.547 -1.911 1 98.31 533 PRO A N 1
ATOM 4114 C CA . PRO A 1 533 ? 19.797 20.703 -0.693 1 98.31 533 PRO A CA 1
ATOM 4115 C C . PRO A 1 533 ? 18.875 19.516 -0.429 1 98.31 533 PRO A C 1
ATOM 4117 O O . PRO A 1 533 ? 18.281 18.984 -1.363 1 98.31 533 PRO A O 1
ATOM 4120 N N . LEU A 1 534 ? 18.688 19.156 0.809 1 98.62 534 LEU A N 1
ATOM 4121 C CA . LEU A 1 534 ? 18 17.938 1.179 1 98.62 534 LEU A CA 1
ATOM 4122 C C . LEU A 1 534 ? 16.562 17.953 0.678 1 98.62 534 LEU A C 1
ATOM 4124 O O . LEU A 1 534 ? 16.047 16.938 0.178 1 98.62 534 LEU A O 1
ATOM 4128 N N . TRP A 1 535 ? 15.875 19.078 0.829 1 98.19 535 TRP A N 1
ATOM 4129 C CA . TRP A 1 535 ? 14.484 19.156 0.407 1 98.19 535 TRP A CA 1
ATOM 4130 C C . TRP A 1 535 ? 14.352 18.891 -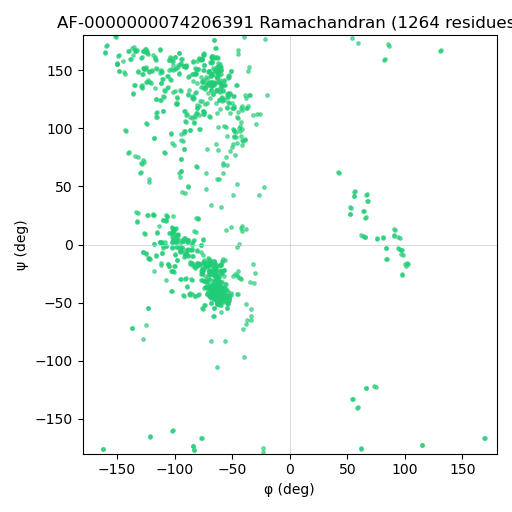1.089 1 98.19 535 TRP A C 1
ATOM 4132 O O . TRP A 1 535 ? 13.531 18.078 -1.512 1 98.19 535 TRP A O 1
ATOM 4142 N N . TYR A 1 536 ? 15.172 19.547 -1.928 1 98.25 536 TYR A N 1
ATOM 4143 C CA . TYR A 1 536 ? 15.156 19.297 -3.367 1 98.25 536 TYR A CA 1
ATOM 4144 C C . TYR A 1 536 ? 15.477 17.844 -3.678 1 98.25 536 TYR A C 1
ATOM 4146 O O . TYR A 1 536 ? 14.844 17.234 -4.547 1 98.25 536 TYR A O 1
ATOM 4154 N N . TYR A 1 537 ? 16.484 17.312 -3.014 1 98.62 537 TYR A N 1
ATOM 4155 C CA . TYR A 1 537 ? 16.891 15.922 -3.217 1 98.62 537 TYR A CA 1
ATOM 4156 C C . TYR A 1 537 ? 15.727 14.969 -2.979 1 98.62 537 TYR A C 1
ATOM 4158 O O . TYR A 1 537 ? 15.5 14.055 -3.77 1 98.62 537 TYR A O 1
ATOM 4166 N N . VAL A 1 538 ? 14.992 15.18 -1.881 1 98.69 538 VAL A N 1
ATOM 4167 C CA . VAL A 1 538 ? 13.867 14.328 -1.518 1 98.69 538 VAL A CA 1
ATOM 4168 C C . VAL A 1 538 ? 12.805 14.375 -2.613 1 98.69 538 VAL A C 1
ATOM 4170 O O . VAL A 1 538 ? 12.25 13.344 -2.992 1 98.69 538 VAL A O 1
ATOM 4173 N N . LEU A 1 539 ? 12.5 15.57 -3.1 1 98.38 539 LEU A N 1
ATOM 4174 C CA . LEU A 1 539 ? 11.516 15.727 -4.164 1 98.38 539 LEU A CA 1
ATOM 4175 C C . LEU A 1 539 ? 11.992 15.047 -5.445 1 98.38 539 LEU A C 1
ATOM 4177 O O . LEU A 1 539 ? 11.219 14.352 -6.109 1 98.38 539 LEU A O 1
ATOM 4181 N N . LYS A 1 540 ? 13.25 15.266 -5.75 1 98.31 540 LYS A N 1
ATOM 4182 C CA . LYS A 1 540 ? 13.805 14.664 -6.961 1 98.31 540 LYS A CA 1
ATOM 4183 C C . LYS A 1 540 ? 13.844 13.141 -6.855 1 98.31 540 LYS A C 1
ATOM 4185 O O . LYS A 1 540 ? 13.586 12.445 -7.836 1 98.31 540 LYS A O 1
ATOM 4190 N N . GLU A 1 541 ? 14.234 12.688 -5.723 1 98.38 541 GLU A N 1
ATOM 4191 C CA . GLU A 1 541 ? 14.273 11.25 -5.5 1 98.38 541 GLU A CA 1
ATOM 4192 C C . GLU A 1 541 ? 12.891 10.625 -5.707 1 98.38 541 GLU A C 1
ATOM 4194 O O . GLU A 1 541 ? 12.773 9.531 -6.27 1 98.38 541 GLU A O 1
ATOM 4199 N N . ALA A 1 542 ? 11.859 11.281 -5.234 1 98.44 542 ALA A N 1
ATOM 4200 C CA . ALA A 1 542 ? 10.492 10.812 -5.441 1 98.44 542 ALA A CA 1
ATOM 4201 C C . ALA A 1 542 ? 10.148 10.766 -6.93 1 98.44 542 ALA A C 1
ATOM 4203 O O . ALA A 1 542 ? 9.477 9.836 -7.391 1 98.44 542 ALA A O 1
ATOM 4204 N N . GLU A 1 543 ? 10.555 11.789 -7.621 1 97.5 543 GLU A N 1
ATOM 4205 C CA . GLU A 1 543 ? 10.336 11.812 -9.062 1 97.5 543 GLU A CA 1
ATOM 4206 C C . GLU A 1 543 ? 11.023 10.641 -9.75 1 97.5 543 GLU A C 1
ATOM 4208 O O . GLU A 1 543 ? 10.406 9.945 -10.57 1 97.5 543 GLU A O 1
ATOM 4213 N N . VAL A 1 544 ? 12.242 10.391 -9.336 1 96.81 544 VAL A N 1
ATOM 4214 C CA . VAL A 1 544 ? 13.094 9.43 -10.039 1 96.81 544 VAL A CA 1
ATOM 4215 C C . VAL A 1 544 ? 12.703 8.008 -9.633 1 96.81 544 VAL A C 1
ATOM 4217 O O . VAL A 1 544 ? 12.617 7.117 -10.477 1 96.81 544 VAL A O 1
ATOM 4220 N N . GLN A 1 545 ? 12.477 7.797 -8.383 1 96.38 545 GLN A N 1
ATOM 4221 C CA . GLN A 1 545 ? 12.266 6.441 -7.883 1 96.38 545 GLN A CA 1
ATOM 4222 C C . GLN A 1 545 ? 10.781 6.102 -7.816 1 96.38 545 GLN A C 1
ATOM 4224 O O . GLN A 1 545 ? 10.398 4.934 -7.934 1 96.38 545 GLN A O 1
ATOM 4229 N N . GLY A 1 546 ? 9.969 7.113 -7.605 1 96.94 546 GLY A N 1
ATOM 4230 C CA . GLY A 1 546 ? 8.555 6.852 -7.402 1 96.94 546 GLY A CA 1
ATOM 4231 C C . GLY A 1 546 ? 7.684 7.375 -8.523 1 96.94 546 GLY A C 1
ATOM 4232 O O . GLY A 1 546 ? 6.457 7.285 -8.461 1 96.94 546 GLY A O 1
ATOM 4233 N N . ASN A 1 547 ? 8.312 7.977 -9.586 1 96.19 547 ASN A N 1
ATOM 4234 C CA . ASN A 1 547 ? 7.559 8.656 -10.641 1 96.19 547 ASN A CA 1
ATOM 4235 C C . ASN A 1 547 ? 6.582 9.68 -10.055 1 96.19 547 ASN A C 1
ATOM 4237 O O . ASN A 1 547 ? 5.488 9.867 -10.594 1 96.19 547 ASN A O 1
ATOM 4241 N N . GLY A 1 548 ? 6.988 10.141 -8.867 1 97.06 548 GLY A N 1
ATOM 4242 C CA . GLY A 1 548 ? 6.211 11.18 -8.195 1 97.06 548 GLY A CA 1
ATOM 4243 C C . GLY A 1 548 ? 5.004 10.633 -7.461 1 97.06 548 GLY A C 1
ATOM 4244 O O . GLY A 1 548 ? 4.176 11.398 -6.965 1 97.06 548 GLY A O 1
ATOM 4245 N N . ASN A 1 549 ? 4.793 9.328 -7.359 1 97.25 549 ASN A N 1
ATOM 4246 C CA . ASN A 1 549 ? 3.598 8.742 -6.754 1 97.25 549 ASN A CA 1
ATOM 4247 C C . ASN A 1 549 ? 3.846 8.336 -5.305 1 97.25 549 ASN A C 1
ATOM 4249 O O . ASN A 1 549 ? 2.906 8.016 -4.574 1 97.25 549 ASN A O 1
ATOM 4253 N N . PHE A 1 550 ? 5.039 8.297 -4.879 1 98.12 550 PHE A N 1
ATOM 4254 C CA . PHE A 1 550 ? 5.457 8.055 -3.504 1 98.12 550 PHE A CA 1
ATOM 4255 C C . PHE A 1 550 ? 6.883 8.547 -3.279 1 98.12 550 PHE A C 1
ATOM 4257 O O . PHE A 1 550 ? 7.617 8.789 -4.238 1 98.12 550 PHE A O 1
ATOM 4264 N N . LEU A 1 551 ? 7.293 8.672 -2.078 1 98.69 551 LEU A N 1
ATOM 4265 C CA . LEU A 1 551 ? 8.641 9.109 -1.717 1 98.69 551 LEU A CA 1
ATOM 4266 C C . LEU A 1 551 ? 9.664 8.031 -2.049 1 98.69 551 LEU A C 1
ATOM 4268 O O . LEU A 1 551 ? 9.352 6.84 -2.033 1 98.69 551 LEU A O 1
ATOM 4272 N N . GLY A 1 552 ? 10.891 8.5 -2.389 1 98.31 552 GLY A N 1
ATOM 4273 C CA . GLY A 1 552 ? 12 7.574 -2.57 1 98.31 552 GLY A CA 1
ATOM 4274 C C . GLY A 1 552 ? 12.57 7.066 -1.263 1 98.31 552 GLY A C 1
ATOM 4275 O O . GLY A 1 552 ? 11.969 7.238 -0.203 1 98.31 552 GLY A O 1
ATOM 4276 N N . GLU A 1 553 ? 13.711 6.465 -1.335 1 97.44 553 GLU A N 1
ATOM 4277 C CA . GLU A 1 553 ? 14.336 5.773 -0.209 1 97.44 553 GLU A CA 1
ATOM 4278 C C . GLU A 1 553 ? 14.641 6.742 0.932 1 97.44 553 GLU A C 1
ATOM 4280 O O . GLU A 1 553 ? 14.266 6.492 2.08 1 97.44 553 GLU A O 1
ATOM 4285 N N . VAL A 1 554 ? 15.281 7.809 0.685 1 98.56 554 VAL A N 1
ATOM 4286 C CA . VAL A 1 554 ? 15.711 8.758 1.704 1 98.56 554 VAL A CA 1
ATOM 4287 C C . VAL A 1 554 ? 14.492 9.406 2.359 1 98.56 554 VAL A C 1
ATOM 4289 O O . VAL A 1 554 ? 14.367 9.406 3.586 1 98.56 554 VAL A O 1
ATOM 4292 N N . GLY A 1 555 ? 13.641 9.984 1.522 1 98.75 555 GLY A N 1
ATOM 4293 C CA . GLY A 1 555 ? 12.438 10.594 2.064 1 98.75 555 GLY A CA 1
ATOM 4294 C C . GLY A 1 555 ? 11.602 9.641 2.9 1 98.75 555 GLY A C 1
ATOM 4295 O O . GLY A 1 555 ? 11.148 9.992 3.99 1 98.75 555 GLY A O 1
ATOM 4296 N N . SER A 1 556 ? 11.43 8.43 2.434 1 98.75 556 SER A N 1
ATOM 4297 C CA . SER A 1 556 ? 10.648 7.418 3.135 1 98.75 556 SER A CA 1
ATOM 4298 C C . SER A 1 556 ? 11.289 7.043 4.469 1 98.75 556 SER A C 1
ATOM 4300 O O . SER A 1 556 ? 10.594 6.891 5.477 1 98.75 556 SER A O 1
ATOM 4302 N N . ARG A 1 557 ? 12.594 6.883 4.453 1 98.44 557 ARG A N 1
ATOM 4303 C CA . ARG A 1 557 ? 13.297 6.496 5.668 1 98.44 557 ARG A CA 1
ATOM 4304 C C . ARG A 1 557 ? 13.195 7.586 6.73 1 98.44 557 ARG A C 1
ATOM 4306 O O . ARG A 1 557 ? 12.977 7.289 7.91 1 98.44 557 ARG A O 1
ATOM 4313 N N . ILE A 1 558 ? 13.336 8.828 6.312 1 98.69 558 ILE A N 1
ATOM 4314 C CA . ILE A 1 558 ? 13.234 9.938 7.262 1 98.69 558 ILE A CA 1
ATOM 4315 C C . ILE A 1 558 ? 11.852 9.945 7.898 1 98.69 558 ILE A C 1
ATOM 4317 O O . ILE A 1 558 ? 11.719 10.07 9.117 1 98.69 558 ILE A O 1
ATOM 4321 N N . LEU A 1 559 ? 10.797 9.805 7.09 1 98.75 559 LEU A N 1
ATOM 4322 C CA . LEU A 1 559 ? 9.438 9.797 7.625 1 98.75 559 LEU A CA 1
ATOM 4323 C C . LEU A 1 559 ? 9.227 8.617 8.562 1 98.75 559 LEU A C 1
ATOM 4325 O O . LEU A 1 559 ? 8.789 8.797 9.703 1 98.75 559 LEU A O 1
ATOM 4329 N N . ALA A 1 560 ? 9.578 7.418 8.086 1 98.62 560 ALA A N 1
ATOM 4330 C CA . ALA A 1 560 ? 9.312 6.199 8.852 1 98.62 560 ALA A CA 1
ATOM 4331 C C . ALA A 1 560 ? 10.055 6.215 10.188 1 98.62 560 ALA A C 1
ATOM 4333 O O . ALA A 1 560 ? 9.461 5.941 11.234 1 98.62 560 ALA A O 1
ATOM 4334 N N . GLU A 1 561 ? 11.328 6.582 10.172 1 98.38 561 GLU A N 1
ATOM 4335 C CA . GLU A 1 561 ? 12.133 6.629 11.383 1 98.38 561 GLU A CA 1
ATOM 4336 C C . GLU A 1 561 ? 11.57 7.633 12.383 1 98.38 561 GLU A C 1
ATOM 4338 O O . GLU A 1 561 ? 11.562 7.375 13.594 1 98.38 561 GLU A O 1
ATOM 4343 N N . THR A 1 562 ? 11.086 8.719 11.867 1 98.38 562 THR A N 1
ATOM 4344 C CA . THR A 1 562 ? 10.586 9.773 12.75 1 98.38 562 THR A CA 1
ATOM 4345 C C . THR A 1 562 ? 9.25 9.367 13.375 1 98.38 562 THR A C 1
ATOM 4347 O O . THR A 1 562 ? 9.102 9.383 14.594 1 98.38 562 THR A O 1
ATOM 4350 N N . PHE A 1 563 ? 8.289 8.961 12.602 1 98.5 563 PHE A N 1
ATOM 4351 C CA . PHE A 1 563 ? 6.957 8.648 13.102 1 98.5 563 PHE A CA 1
ATOM 4352 C C . PHE A 1 563 ? 6.992 7.449 14.039 1 98.5 563 PHE A C 1
ATOM 4354 O O . PHE A 1 563 ? 6.344 7.449 15.086 1 98.5 563 PHE A O 1
ATOM 4361 N N . VAL A 1 564 ? 7.762 6.453 13.68 1 98.06 564 VAL A N 1
ATOM 4362 C CA . VAL A 1 564 ? 7.84 5.273 14.539 1 98.06 564 VAL A CA 1
ATOM 4363 C C . VAL A 1 564 ? 8.547 5.629 15.844 1 98.06 564 VAL A C 1
ATOM 4365 O O . VAL A 1 564 ? 8.164 5.152 16.906 1 98.06 564 VAL A O 1
ATOM 4368 N N . TYR A 1 565 ? 9.547 6.488 15.797 1 97.75 565 TYR A N 1
ATOM 4369 C CA . TYR A 1 565 ? 10.219 6.938 17.016 1 97.75 565 TYR A CA 1
ATOM 4370 C C . TYR A 1 565 ? 9.242 7.633 17.953 1 97.75 565 TYR A C 1
ATOM 4372 O O . TYR A 1 565 ? 9.18 7.312 19.141 1 97.75 565 TYR A O 1
ATOM 4380 N N . LEU A 1 566 ? 8.477 8.539 17.406 1 96.81 566 LEU A N 1
ATOM 4381 C CA . LEU A 1 566 ? 7.543 9.32 18.219 1 96.81 566 LEU A CA 1
ATOM 4382 C C . LEU A 1 566 ? 6.492 8.414 18.859 1 96.81 566 LEU A C 1
ATOM 4384 O O . LEU A 1 566 ? 6.164 8.57 20.031 1 96.81 566 LEU A O 1
ATOM 4388 N N . LEU A 1 567 ? 5.992 7.465 18.125 1 96.31 567 LEU A N 1
ATOM 4389 C CA . LEU A 1 567 ? 4.934 6.582 18.594 1 96.31 567 LEU A CA 1
ATOM 4390 C C . LEU A 1 567 ? 5.469 5.605 19.641 1 96.31 567 LEU A C 1
ATOM 4392 O O . LEU A 1 567 ? 4.77 5.266 20.594 1 96.31 567 LEU A O 1
ATOM 4396 N N . ARG A 1 568 ? 6.707 5.23 19.484 1 94.38 568 ARG A N 1
ATOM 4397 C CA . ARG A 1 568 ? 7.293 4.301 20.453 1 94.38 568 ARG A CA 1
ATOM 4398 C C . ARG A 1 568 ? 7.781 5.035 21.688 1 94.38 568 ARG A C 1
ATOM 4400 O O . ARG A 1 568 ? 7.973 4.426 22.75 1 94.38 568 ARG A O 1
ATOM 4407 N N . LEU A 1 569 ? 7.98 6.273 21.562 1 92.62 569 LEU A N 1
ATOM 4408 C CA . LEU A 1 569 ? 8.422 7.098 22.672 1 92.62 569 LEU A CA 1
ATOM 4409 C C . LEU A 1 569 ? 7.301 7.289 23.688 1 92.62 569 LEU A C 1
ATOM 4411 O O . LEU A 1 569 ? 7.527 7.215 24.891 1 92.62 569 LEU A O 1
ATOM 4415 N N . ASP A 1 570 ? 6.133 7.52 23.203 1 90.81 570 ASP A N 1
ATOM 4416 C CA . ASP A 1 570 ? 4.992 7.84 24.062 1 90.81 570 ASP A CA 1
ATOM 4417 C C . ASP A 1 570 ? 4.391 6.574 24.672 1 90.81 570 ASP A C 1
ATOM 4419 O O . ASP A 1 570 ? 3.855 5.727 23.953 1 90.81 570 ASP A O 1
ATOM 4423 N N . PRO A 1 571 ? 4.402 6.438 25.906 1 88.88 571 PRO A N 1
ATOM 4424 C CA . PRO A 1 571 ? 3.828 5.246 26.547 1 88.88 571 PRO A CA 1
ATOM 4425 C C . PRO A 1 571 ? 2.314 5.152 26.359 1 88.88 571 PRO A C 1
ATOM 4427 O O . PRO A 1 571 ? 1.731 4.082 26.547 1 88.88 571 PRO A O 1
ATOM 4430 N N . GLU A 1 572 ? 1.729 6.262 25.938 1 89.62 572 GLU A N 1
ATOM 4431 C CA . GLU A 1 572 ? 0.277 6.273 25.781 1 89.62 572 GLU A CA 1
ATOM 4432 C C . GLU A 1 572 ? -0.122 6.109 24.312 1 89.62 572 GLU A C 1
ATOM 4434 O O . GLU A 1 572 ? -1.3 6.238 23.969 1 89.62 572 GLU A O 1
ATOM 4439 N N . SER A 1 573 ? 0.845 5.848 23.5 1 94 573 SER A N 1
ATOM 4440 C CA . SER A 1 573 ? 0.535 5.617 22.094 1 94 573 SER A CA 1
ATOM 4441 C C . SER A 1 573 ? -0.077 4.234 21.891 1 94 573 SER A C 1
ATOM 4443 O O . SER A 1 573 ? 0.036 3.361 22.75 1 94 573 SER A O 1
ATOM 4445 N N . PHE A 1 574 ? -0.701 3.998 20.734 1 95.56 574 PHE A N 1
ATOM 4446 C CA . PHE A 1 574 ? -1.334 2.715 20.438 1 95.56 574 PHE A CA 1
ATOM 4447 C C . PHE A 1 574 ? -0.295 1.604 20.375 1 95.56 574 PHE A C 1
ATOM 4449 O O . PHE A 1 574 ? -0.619 0.43 20.562 1 95.56 574 PHE A O 1
ATOM 4456 N N . MET A 1 575 ? 0.944 1.957 20.125 1 94.31 575 MET A N 1
ATOM 4457 C CA . MET A 1 575 ? 2.004 0.963 19.969 1 94.31 575 MET A CA 1
ATOM 4458 C C . MET A 1 575 ? 2.498 0.492 21.344 1 94.31 575 MET A C 1
ATOM 4460 O O . MET A 1 575 ? 3.195 -0.519 21.438 1 94.31 575 MET A O 1
ATOM 4464 N N . ARG A 1 576 ? 2.229 1.223 22.359 1 90.62 576 ARG A N 1
ATOM 4465 C CA . ARG A 1 576 ? 2.766 0.896 23.688 1 90.62 576 ARG A CA 1
ATOM 4466 C C . ARG A 1 576 ? 1.649 0.535 24.656 1 90.62 576 ARG A C 1
ATOM 4468 O O . ARG A 1 576 ? 1.883 0.414 25.859 1 90.62 576 ARG A O 1
ATOM 4475 N N . ARG A 1 577 ? 0.513 0.385 24.047 1 82.94 577 ARG A N 1
ATOM 4476 C CA . ARG A 1 577 ? -0.596 0.003 24.922 1 82.94 577 ARG A CA 1
ATOM 4477 C C . ARG A 1 577 ? -0.313 -1.322 25.625 1 82.94 577 ARG A C 1
ATOM 4479 O O . ARG A 1 577 ? 0.205 -2.256 25 1 82.94 577 ARG A O 1
ATOM 4486 N N . PRO A 1 578 ? -0.662 -1.289 26.875 1 72.5 578 PRO A N 1
ATOM 4487 C CA . PRO A 1 578 ? -0.488 -2.572 27.562 1 72.5 578 PRO A CA 1
ATOM 4488 C C . PRO A 1 578 ? -1.335 -3.686 26.953 1 72.5 578 PRO A C 1
ATOM 4490 O O . PRO A 1 578 ? -2.473 -3.447 26.531 1 72.5 578 PRO A O 1
ATOM 4493 N N . GLY A 1 579 ? -0.941 -4.938 26.891 1 67.5 579 GLY A N 1
ATOM 4494 C CA . GLY A 1 579 ? -1.7 -6.09 26.422 1 67.5 579 GLY A CA 1
ATOM 4495 C C . GLY A 1 579 ? -1.436 -6.438 24.969 1 67.5 579 GLY A C 1
ATOM 4496 O O . GLY A 1 579 ? -2.115 -7.293 24.406 1 67.5 579 GLY A O 1
ATOM 4497 N N . GLY A 1 580 ? -0.53 -5.754 24.422 1 69.88 580 GLY A N 1
ATOM 4498 C CA . GLY A 1 580 ? -0.185 -6.133 23.062 1 69.88 580 GLY A CA 1
ATOM 4499 C C . GLY A 1 580 ? -0.514 -5.062 22.031 1 69.88 580 GLY A C 1
ATOM 4500 O O . GLY A 1 580 ? -0.925 -3.957 22.391 1 69.88 580 GLY A O 1
ATOM 4501 N N . ASP A 1 581 ? -0.39 -5.352 20.703 1 77.12 581 ASP A N 1
ATOM 4502 C CA . ASP A 1 581 ? -0.527 -4.363 19.641 1 77.12 581 ASP A CA 1
ATOM 4503 C C . ASP A 1 581 ? -1.992 -3.994 19.422 1 77.12 581 ASP A C 1
ATOM 4505 O O . ASP A 1 581 ? -2.848 -4.871 19.281 1 77.12 581 ASP A O 1
ATOM 4509 N N . TRP A 1 582 ? -2.375 -2.783 19.688 1 93.31 582 TRP A N 1
ATOM 4510 C CA . TRP A 1 582 ? -3.715 -2.273 19.422 1 93.31 582 TRP A CA 1
ATOM 4511 C C . TRP A 1 582 ? -4.004 -2.262 17.922 1 93.31 582 TRP A C 1
ATOM 4513 O O . TRP A 1 582 ? -3.139 -1.9 17.125 1 93.31 582 TRP A O 1
ATOM 4523 N N . THR A 1 583 ? -5.121 -2.754 17.531 1 94.94 583 THR A N 1
ATOM 4524 C CA . THR A 1 583 ? -5.652 -2.654 16.172 1 94.94 583 THR A CA 1
ATOM 4525 C C . THR A 1 583 ? -7.074 -2.102 16.188 1 94.94 583 THR A C 1
ATOM 4527 O O . THR A 1 583 ? -7.707 -2.035 17.234 1 94.94 583 THR A O 1
ATOM 4530 N N . PRO A 1 584 ? -7.586 -1.706 15.062 1 96.81 584 PRO A N 1
ATOM 4531 C CA . PRO A 1 584 ? -8.938 -1.152 15.008 1 96.81 584 PRO A CA 1
ATOM 4532 C C . PRO A 1 584 ? -10 -2.129 15.523 1 96.81 584 PRO A C 1
ATOM 4534 O O . PRO A 1 584 ? -11.125 -1.726 15.82 1 96.81 584 PRO A O 1
ATOM 4537 N N . ALA A 1 585 ? -9.617 -3.395 15.648 1 95.56 585 ALA A N 1
ATOM 4538 C CA . ALA A 1 585 ? -10.562 -4.363 16.188 1 95.56 585 ALA A CA 1
ATOM 4539 C C . ALA A 1 585 ? -10.914 -4.047 17.641 1 95.56 585 ALA A C 1
ATOM 4541 O O . ALA A 1 585 ? -11.961 -4.461 18.125 1 95.56 585 ALA A O 1
ATOM 4542 N N . TYR A 1 586 ? -10.023 -3.316 18.297 1 95.12 586 TYR A N 1
ATOM 4543 C CA . TYR A 1 586 ? -10.242 -2.947 19.688 1 95.12 586 TYR A CA 1
ATOM 4544 C C . TYR A 1 586 ? -10.805 -1.535 19.797 1 95.12 586 TYR A C 1
ATOM 4546 O O . TYR A 1 586 ? -10.945 -1 20.906 1 95.12 586 TYR A O 1
ATOM 4554 N N . GLY A 1 587 ? -11.117 -0.906 18.641 1 97.31 587 GLY A N 1
ATOM 4555 C CA . GLY A 1 587 ? -11.633 0.453 18.609 1 97.31 587 GLY A CA 1
ATOM 4556 C C . GLY A 1 587 ? -13.133 0.518 18.391 1 97.31 587 GLY A C 1
ATOM 4557 O O . GLY A 1 587 ? -13.852 -0.431 18.719 1 97.31 587 GLY A O 1
ATOM 4558 N N . VAL A 1 588 ? -13.594 1.63 17.969 1 98.44 588 VAL A N 1
ATOM 4559 C CA . VAL A 1 588 ? -15.023 1.809 17.719 1 98.44 588 VAL A CA 1
ATOM 4560 C C . VAL A 1 588 ? -15.414 1.082 16.422 1 98.44 588 VAL A C 1
ATOM 4562 O O . VAL A 1 588 ? -14.578 0.882 15.547 1 98.44 588 VAL A O 1
ATOM 4565 N N . ARG A 1 589 ? -16.641 0.715 16.328 1 97.19 589 ARG A N 1
ATOM 4566 C CA . ARG A 1 589 ? -17.156 -0.024 15.18 1 97.19 589 ARG A CA 1
ATOM 4567 C C . ARG A 1 589 ? -18.438 0.601 14.664 1 97.19 589 ARG A C 1
ATOM 4569 O O . ARG A 1 589 ? -19.188 1.21 15.43 1 97.19 589 ARG A O 1
ATOM 4576 N N . PHE A 1 590 ? -18.609 0.441 13.367 1 96.62 590 PHE A N 1
ATOM 4577 C CA . PHE A 1 590 ? -19.891 0.8 12.789 1 96.62 590 PHE A CA 1
ATOM 4578 C C . PHE A 1 590 ? -21 -0.105 13.328 1 96.62 590 PHE A C 1
ATOM 4580 O O . PHE A 1 590 ? -20.719 -1.126 13.961 1 96.62 590 PHE A O 1
ATOM 4587 N N . ASP A 1 591 ? -22.234 0.281 13.047 1 92.81 591 ASP A N 1
ATOM 4588 C CA . ASP A 1 591 ? -23.375 -0.492 13.531 1 92.81 591 ASP A CA 1
ATOM 4589 C C . ASP A 1 591 ? -23.391 -1.888 12.906 1 92.81 591 ASP A C 1
ATOM 4591 O O . ASP A 1 591 ? -23.859 -2.846 13.539 1 92.81 591 ASP A O 1
ATOM 4595 N N . ASP A 1 592 ? -22.812 -1.964 11.766 1 90.19 592 ASP A N 1
ATOM 4596 C CA . ASP A 1 592 ? -22.781 -3.252 11.086 1 90.19 592 ASP A CA 1
ATOM 4597 C C . ASP A 1 592 ? -21.5 -4.027 11.43 1 90.19 592 ASP A C 1
ATOM 4599 O O . ASP A 1 592 ? -21.234 -5.074 10.836 1 90.19 592 ASP A O 1
ATOM 4603 N N . GLY A 1 593 ? -20.703 -3.512 12.258 1 92.38 593 GLY A N 1
ATOM 4604 C CA . GLY A 1 593 ? -19.547 -4.227 12.75 1 92.38 593 GLY A CA 1
ATOM 4605 C C . GLY A 1 593 ? -18.266 -3.875 12 1 92.38 593 GLY A C 1
ATOM 4606 O O . GLY A 1 593 ? -17.188 -4.305 12.383 1 92.38 593 GLY A O 1
ATOM 4607 N N . ARG A 1 594 ? -18.328 -3.08 10.969 1 94.31 594 ARG A N 1
ATOM 4608 C CA . ARG A 1 594 ? -17.156 -2.68 10.195 1 94.31 594 ARG A CA 1
ATOM 4609 C C . ARG A 1 594 ? -16.156 -1.91 11.062 1 94.31 594 ARG A C 1
ATOM 4611 O O . ARG A 1 594 ? -16.547 -1.221 12.008 1 94.31 594 ARG A O 1
ATOM 4618 N N . LEU A 1 595 ? -14.914 -2.01 10.688 1 97.62 595 LEU A N 1
ATOM 4619 C CA . LEU A 1 595 ? -13.836 -1.356 11.422 1 97.62 595 LEU A CA 1
ATOM 4620 C C . LEU A 1 595 ? -13.422 -0.059 10.734 1 97.62 595 LEU A C 1
ATOM 4622 O O . LEU A 1 595 ? -13.805 0.194 9.594 1 97.62 595 LEU A O 1
ATOM 4626 N N . ILE A 1 596 ? -12.773 0.793 11.422 1 98.5 596 ILE A N 1
ATOM 4627 C CA . ILE A 1 596 ? -12.117 1.967 10.852 1 98.5 596 ILE A CA 1
ATOM 4628 C C . ILE A 1 596 ? -10.68 1.625 10.469 1 98.5 596 ILE A C 1
ATOM 4630 O O . ILE A 1 596 ? -9.812 1.505 11.336 1 98.5 596 ILE A O 1
ATOM 4634 N N . THR A 1 597 ? -10.453 1.481 9.156 1 98.31 597 THR A N 1
ATOM 4635 C CA . THR A 1 597 ? -9.125 1.056 8.734 1 98.31 597 THR A CA 1
ATOM 4636 C C . THR A 1 597 ? -8.562 2.014 7.688 1 98.31 597 THR A C 1
ATOM 4638 O O . THR A 1 597 ? -7.406 1.885 7.281 1 98.31 597 THR A O 1
ATOM 4641 N N . THR A 1 598 ? -9.312 2.963 7.219 1 98.44 598 THR A N 1
ATOM 4642 C CA . THR A 1 598 ? -8.875 3.998 6.285 1 98.44 598 THR A CA 1
ATOM 4643 C C . THR A 1 598 ? -9.367 5.371 6.738 1 98.44 598 THR A C 1
ATOM 4645 O O . THR A 1 598 ? -10.234 5.473 7.605 1 98.44 598 THR A O 1
ATOM 4648 N N . ILE A 1 599 ? -8.789 6.379 6.109 1 98.69 599 ILE A N 1
ATOM 4649 C CA . ILE A 1 599 ? -9.211 7.742 6.414 1 98.69 599 ILE A CA 1
ATOM 4650 C C . ILE A 1 599 ? -10.672 7.93 6.012 1 98.69 599 ILE A C 1
ATOM 4652 O O . ILE A 1 599 ? -11.414 8.664 6.664 1 98.69 599 ILE A O 1
ATOM 4656 N N . SER A 1 600 ? -11.172 7.262 4.953 1 98.19 600 SER A N 1
ATOM 4657 C CA . SER A 1 600 ? -12.57 7.336 4.543 1 98.19 600 SER A CA 1
ATOM 4658 C C . SER A 1 600 ? -13.492 6.773 5.621 1 98.19 600 SER A C 1
ATOM 4660 O O . SER A 1 600 ? -14.586 7.297 5.844 1 98.19 600 SER A O 1
ATOM 4662 N N . ASP A 1 601 ? -13.031 5.703 6.301 1 98.44 601 ASP A N 1
ATOM 4663 C CA . ASP A 1 601 ? -13.82 5.121 7.383 1 98.44 601 ASP A CA 1
ATOM 4664 C C . ASP A 1 601 ? -13.977 6.109 8.539 1 98.44 601 ASP A C 1
ATOM 4666 O O . ASP A 1 601 ? -15.055 6.207 9.133 1 98.44 601 ASP A O 1
ATOM 4670 N N . LEU A 1 602 ? -12.859 6.746 8.836 1 98.81 602 LEU A N 1
ATOM 4671 C CA . LEU A 1 602 ? -12.898 7.73 9.914 1 98.81 602 LEU A CA 1
ATOM 4672 C C . LEU A 1 602 ? -13.883 8.852 9.594 1 98.81 602 LEU A C 1
ATOM 4674 O O . LEU A 1 602 ? -14.695 9.227 10.438 1 98.81 602 LEU A O 1
ATOM 4678 N N . LEU A 1 603 ? -13.875 9.344 8.359 1 98.75 603 LEU A N 1
ATOM 4679 C CA . LEU A 1 603 ? -14.789 10.383 7.902 1 98.75 603 LEU A CA 1
ATOM 4680 C C . LEU A 1 603 ? -16.234 9.891 7.945 1 98.75 603 LEU A C 1
ATOM 4682 O O . LEU A 1 603 ? -17.125 10.633 8.359 1 98.75 603 LEU A O 1
ATOM 4686 N N . ALA A 1 604 ? -16.391 8.664 7.562 1 98.5 604 ALA A N 1
ATOM 4687 C CA . ALA A 1 604 ? -17.734 8.078 7.547 1 98.5 604 ALA A CA 1
ATOM 4688 C C . ALA A 1 604 ? -18.281 7.918 8.961 1 98.5 604 ALA A C 1
ATOM 4690 O O . ALA A 1 604 ? -19.453 8.172 9.219 1 98.5 604 ALA A O 1
ATOM 4691 N N . PHE A 1 605 ? -17.406 7.48 9.828 1 98.69 605 PHE A N 1
ATOM 4692 C CA . PHE A 1 605 ? -17.812 7.297 11.219 1 98.69 605 PHE A CA 1
ATOM 4693 C C . PHE A 1 605 ? -18.25 8.625 11.828 1 98.69 605 PHE A C 1
ATOM 4695 O O . PHE A 1 605 ? -19.188 8.664 12.633 1 98.69 605 PHE A O 1
ATOM 4702 N N . GLY A 1 606 ? -17.594 9.734 11.445 1 98.44 606 GLY A N 1
ATOM 4703 C CA . GLY A 1 606 ? -17.906 11.07 11.93 1 98.44 606 GLY A CA 1
ATOM 4704 C C . GLY A 1 606 ? -19.094 11.695 11.227 1 98.44 606 GLY A C 1
ATOM 4705 O O . GLY A 1 606 ? -19.5 12.812 11.547 1 98.44 606 GLY A O 1
ATOM 4706 N N . GLY A 1 607 ? -19.641 11.055 10.203 1 98 607 GLY A N 1
ATOM 4707 C CA . GLY A 1 607 ? -20.875 11.477 9.578 1 98 607 GLY A CA 1
ATOM 4708 C C . GLY A 1 607 ? -20.672 12.438 8.422 1 98 607 GLY A C 1
ATOM 4709 O O . GLY A 1 607 ? -21.625 13.062 7.949 1 98 607 GLY A O 1
ATOM 4710 N N . VAL A 1 608 ? -19.469 12.578 7.945 1 97.81 608 VAL A N 1
ATOM 4711 C CA . VAL A 1 608 ? -19.219 13.555 6.895 1 97.81 608 VAL A CA 1
ATOM 4712 C C . VAL A 1 608 ? -18.859 12.844 5.594 1 97.81 608 VAL A C 1
ATOM 4714 O O . VAL A 1 608 ? -18.547 13.484 4.59 1 97.81 608 VAL A O 1
ATOM 4717 N N . PHE A 1 609 ? -18.844 11.562 5.496 1 98 609 PHE A N 1
ATOM 4718 C CA . PHE A 1 609 ? -18.625 10.688 4.352 1 98 609 PHE A CA 1
ATOM 4719 C C . PHE A 1 609 ? -19.75 9.664 4.242 1 98 609 PHE A C 1
ATOM 4721 O O . PHE A 1 609 ? -20.203 9.117 5.25 1 98 609 PHE A O 1
ATOM 4728 N N . PRO A 1 610 ? -20.281 9.438 3.066 1 96.44 610 PRO A N 1
ATOM 4729 C CA . PRO A 1 610 ? -21.422 8.516 2.939 1 96.44 610 PRO A CA 1
ATOM 4730 C C . PRO A 1 610 ? -21.062 7.086 3.338 1 96.44 610 PRO A C 1
ATOM 4732 O O . PRO A 1 610 ? -19.953 6.617 3.059 1 96.44 610 PRO A O 1
ATOM 4735 N N . ILE A 1 611 ? -22.016 6.406 3.924 1 94.31 611 ILE A N 1
ATOM 4736 C CA . ILE A 1 611 ? -21.844 5.008 4.301 1 94.31 611 ILE A CA 1
ATOM 4737 C C . ILE A 1 611 ? -22.562 4.105 3.295 1 94.31 611 ILE A C 1
ATOM 4739 O O . ILE A 1 611 ? -22.5 2.879 3.408 1 94.31 611 ILE A O 1
ATOM 4743 N N . GLY A 1 612 ? -23.203 4.688 2.363 1 88.81 612 GLY A N 1
ATOM 4744 C CA . GLY A 1 612 ? -23.953 3.982 1.331 1 88.81 612 GLY A CA 1
ATOM 4745 C C . GLY A 1 612 ? -24.844 4.895 0.504 1 88.81 612 GLY A C 1
ATOM 4746 O O . GLY A 1 612 ? -24.562 6.09 0.385 1 88.81 612 GLY A O 1
ATOM 4747 N N . GLN A 1 613 ? -25.703 4.293 -0.224 1 88.06 613 GLN A N 1
ATOM 4748 C CA . GLN A 1 613 ? -26.703 5.012 -1.002 1 88.06 613 GLN A CA 1
ATOM 4749 C C . GLN A 1 613 ? -28.094 4.469 -0.727 1 88.06 613 GLN A C 1
ATOM 4751 O O . GLN A 1 613 ? -28.266 3.289 -0.405 1 88.06 613 GLN A O 1
ATOM 4756 N N . ASP A 1 614 ? -29.016 5.359 -0.79 1 85.25 614 ASP A N 1
ATOM 4757 C CA . ASP A 1 614 ? -30.391 4.918 -0.616 1 85.25 614 ASP A CA 1
ATOM 4758 C C . ASP A 1 614 ? -30.969 4.387 -1.928 1 85.25 614 ASP A C 1
ATOM 4760 O O . ASP A 1 614 ? -30.234 4.219 -2.908 1 85.25 614 ASP A O 1
ATOM 4764 N N . GLU A 1 615 ? -32.188 4.035 -1.922 1 80.69 615 GLU A N 1
ATOM 4765 C CA . GLU A 1 615 ? -32.844 3.412 -3.064 1 80.69 615 GLU A CA 1
ATOM 4766 C C . GLU A 1 615 ? -32.906 4.355 -4.266 1 80.69 615 GLU A C 1
ATOM 4768 O O . GLU A 1 615 ? -32.875 3.908 -5.414 1 80.69 615 GLU A O 1
ATOM 4773 N N . ALA A 1 616 ? -32.875 5.648 -3.973 1 83.25 616 ALA A N 1
ATOM 4774 C CA . ALA A 1 616 ? -32.938 6.652 -5.035 1 83.25 616 ALA A CA 1
ATOM 4775 C C . ALA A 1 616 ? -31.516 6.977 -5.535 1 83.25 616 ALA A C 1
ATOM 4777 O O . ALA A 1 616 ? -31.359 7.797 -6.441 1 83.25 616 ALA A O 1
ATOM 4778 N N . GLY A 1 617 ? -30.547 6.371 -4.867 1 82.12 617 GLY A N 1
ATOM 4779 C CA . GLY A 1 617 ? -29.172 6.602 -5.277 1 82.12 617 GLY A CA 1
ATOM 4780 C C . GLY A 1 617 ? -28.531 7.781 -4.57 1 82.12 617 GLY A C 1
ATOM 4781 O O . GLY A 1 617 ? -27.422 8.188 -4.914 1 82.12 617 GLY A O 1
ATOM 4782 N N . GLN A 1 618 ? -29.188 8.289 -3.646 1 89 618 GLN A N 1
ATOM 4783 C CA . GLN A 1 618 ? -28.641 9.414 -2.887 1 89 618 GLN A CA 1
ATOM 4784 C C . GLN A 1 618 ? -27.734 8.93 -1.76 1 89 618 GLN A C 1
ATOM 4786 O O . GLN A 1 618 ? -28 7.895 -1.142 1 89 618 GLN A O 1
ATOM 4791 N N . PRO A 1 619 ? -26.734 9.688 -1.46 1 94.31 619 PRO A N 1
ATOM 4792 C CA . PRO A 1 619 ? -25.812 9.266 -0.405 1 94.31 619 PRO A CA 1
ATOM 4793 C C . PRO A 1 619 ? -26.469 9.211 0.971 1 94.31 619 PRO A C 1
ATOM 4795 O O . PRO A 1 619 ? -27.281 10.078 1.302 1 94.31 619 PRO A O 1
ATOM 4798 N N . LEU A 1 620 ? -26.141 8.188 1.702 1 95 620 LEU A N 1
ATOM 4799 C CA . LEU A 1 620 ? -26.578 8 3.08 1 95 620 LEU A CA 1
ATOM 4800 C C . LEU A 1 620 ? -25.438 8.25 4.055 1 95 620 LEU A C 1
ATOM 4802 O O . LEU A 1 620 ? -24.312 7.801 3.826 1 95 620 LEU A O 1
ATOM 4806 N N . PHE A 1 621 ? -25.766 9 5.117 1 97.38 621 PHE A N 1
ATOM 4807 C CA . PHE A 1 621 ? -24.75 9.305 6.121 1 97.38 621 PHE A CA 1
ATOM 4808 C C . PHE A 1 621 ? -25.125 8.68 7.465 1 97.38 621 PHE A C 1
ATOM 4810 O O . PHE A 1 621 ? -26.297 8.422 7.734 1 97.38 621 PHE A O 1
ATOM 4817 N N . ARG A 1 622 ? -24.109 8.383 8.25 1 97.38 622 ARG A N 1
ATOM 4818 C CA . ARG A 1 622 ? -24.312 7.766 9.555 1 97.38 622 ARG A CA 1
ATOM 4819 C C . ARG A 1 622 ? -25.109 8.68 10.477 1 97.38 622 ARG A C 1
ATOM 4821 O O . ARG A 1 622 ? -24.906 9.898 10.484 1 97.38 622 ARG A O 1
ATOM 4828 N N . ARG A 1 623 ? -25.969 8.07 11.188 1 96.31 623 ARG A N 1
ATOM 4829 C CA . ARG A 1 623 ? -26.859 8.805 12.078 1 96.31 623 ARG A CA 1
ATOM 4830 C C . ARG A 1 623 ? -26.672 8.375 13.531 1 96.31 623 ARG A C 1
ATOM 4832 O O . ARG A 1 623 ? -26.172 7.277 13.797 1 96.31 623 ARG A O 1
ATOM 4839 N N . ASN A 1 624 ? -26.859 9.172 14.453 1 95.88 624 ASN A N 1
ATOM 4840 C CA . ASN A 1 624 ? -27.047 8.922 15.875 1 95.88 624 ASN A CA 1
ATOM 4841 C C . ASN A 1 624 ? -28.422 9.383 16.359 1 95.88 624 ASN A C 1
ATOM 4843 O O . ASN A 1 624 ? -28.578 10.531 16.781 1 95.88 624 ASN A O 1
ATOM 4847 N N . GLY A 1 625 ? -29.391 8.461 16.328 1 93.31 625 GLY A N 1
ATOM 4848 C CA . GLY A 1 625 ? -30.766 8.867 16.516 1 93.31 625 GLY A CA 1
ATOM 4849 C C . GLY A 1 625 ? -31.297 9.734 15.391 1 93.31 625 GLY A C 1
ATOM 4850 O O . GLY A 1 625 ? -31.188 9.375 14.219 1 93.31 625 GLY A O 1
ATOM 4851 N N . ASP A 1 626 ? -31.781 10.922 15.766 1 92.5 626 ASP A N 1
ATOM 4852 C CA . ASP A 1 626 ? -32.375 11.828 14.781 1 92.5 626 ASP A CA 1
ATOM 4853 C C . ASP A 1 626 ? -31.297 12.773 14.219 1 92.5 626 ASP A C 1
ATOM 4855 O O . ASP A 1 626 ? -31.531 13.453 13.211 1 92.5 626 ASP A O 1
ATOM 4859 N N . ALA A 1 627 ? -30.172 12.742 14.766 1 95.62 627 ALA A N 1
ATOM 4860 C CA . ALA A 1 627 ? -29.094 13.633 14.344 1 95.62 627 ALA A CA 1
ATOM 4861 C C . ALA A 1 627 ? -28.047 12.883 13.523 1 95.62 627 ALA A C 1
ATOM 4863 O O . ALA A 1 627 ? -28.016 11.648 13.531 1 95.62 627 ALA A O 1
ATOM 4864 N N . TYR A 1 628 ? -27.328 13.641 12.781 1 97.44 628 TYR A N 1
ATOM 4865 C CA . TYR A 1 628 ? -26.172 13.031 12.125 1 97.44 628 TYR A CA 1
ATOM 4866 C C . TYR A 1 628 ? -25.109 12.648 13.141 1 97.44 628 TYR A C 1
ATOM 4868 O O . TYR A 1 628 ? -24.969 13.297 14.18 1 97.44 628 TYR A O 1
ATOM 4876 N N . ALA A 1 629 ? -24.406 11.594 12.859 1 98.12 629 ALA A N 1
ATOM 4877 C CA . ALA A 1 629 ? -23.266 11.211 13.695 1 98.12 629 ALA A CA 1
ATOM 4878 C C . ALA A 1 629 ? -22.25 12.344 13.797 1 98.12 629 ALA A C 1
ATOM 4880 O O . ALA A 1 629 ? -21.953 13.016 12.805 1 98.12 629 ALA A O 1
ATOM 4881 N N . GLY A 1 630 ? -21.734 12.57 15.016 1 98.5 630 GLY A N 1
ATOM 4882 C CA . GLY A 1 630 ? -20.672 13.547 15.219 1 98.5 630 GLY A CA 1
ATOM 4883 C C . GLY A 1 630 ? -21.203 14.914 15.609 1 98.5 630 GLY A C 1
ATOM 4884 O O . GLY A 1 630 ? -20.406 15.828 15.867 1 98.5 630 GLY A O 1
ATOM 4885 N N . HIS A 1 631 ? -22.516 15.078 15.664 1 98.38 631 HIS A N 1
ATOM 4886 C CA . HIS A 1 631 ? -23.078 16.344 16.125 1 98.38 631 HIS A CA 1
ATOM 4887 C C . HIS A 1 631 ? -22.688 16.625 17.562 1 98.38 631 HIS A C 1
ATOM 4889 O O . HIS A 1 631 ? -22.453 15.703 18.344 1 98.38 631 HIS A O 1
ATOM 4895 N N . ASP A 1 632 ? -22.578 17.875 17.922 1 97.12 632 ASP A N 1
ATOM 4896 C CA . ASP A 1 632 ? -22.094 18.25 19.25 1 97.12 632 ASP A CA 1
ATOM 4897 C C . ASP A 1 632 ? -23.234 18.234 20.266 1 97.12 632 ASP A C 1
ATOM 4899 O O . ASP A 1 632 ? -23 18.281 21.484 1 97.12 632 ASP A O 1
ATOM 4903 N N . GLY A 1 633 ? -24.531 18.094 19.828 1 90.75 633 GLY A N 1
ATOM 4904 C CA . GLY A 1 633 ? -25.656 17.953 20.719 1 90.75 633 GLY A CA 1
ATOM 4905 C C . GLY A 1 633 ? -26.188 19.281 21.25 1 90.75 633 GLY A C 1
ATOM 4906 O O . GLY A 1 633 ? -27.156 19.312 22 1 90.75 633 GLY A O 1
ATOM 4907 N N . ALA A 1 634 ? -25.594 20.344 20.922 1 85.19 634 ALA A N 1
ATOM 4908 C CA . ALA A 1 634 ? -26.031 21.656 21.391 1 85.19 634 ALA A CA 1
ATOM 4909 C C . ALA A 1 634 ? -27.016 22.281 20.391 1 85.19 634 ALA A C 1
ATOM 4911 O O . ALA A 1 634 ? -26.969 21.984 19.203 1 85.19 634 ALA A O 1
ATOM 4912 N N . MET B 1 1 ? -49.938 -78.75 -5.891 1 23.52 1 MET B N 1
ATOM 4913 C CA . MET B 1 1 ? -49.688 -77.625 -5.027 1 23.52 1 MET B CA 1
ATOM 4914 C C . MET B 1 1 ? -48.375 -76.875 -5.426 1 23.52 1 MET B C 1
ATOM 4916 O O . MET B 1 1 ? -47.312 -77.5 -5.406 1 23.52 1 MET B O 1
ATOM 4920 N N . VAL B 1 2 ? -48.5 -75.938 -6.32 1 23.59 2 VAL B N 1
ATOM 4921 C CA . VAL B 1 2 ? -47.719 -75.188 -7.289 1 23.59 2 VAL B CA 1
ATOM 4922 C C . VAL B 1 2 ? -46.812 -74.188 -6.555 1 23.59 2 VAL B C 1
ATOM 4924 O O . VAL B 1 2 ? -47.25 -73.25 -5.918 1 23.59 2 VAL B O 1
ATOM 4927 N N . GLN B 1 3 ? -45.969 -74.688 -5.77 1 22.73 3 GLN B N 1
ATOM 4928 C CA . GLN B 1 3 ? -45.188 -73.875 -4.855 1 22.73 3 GLN B CA 1
ATOM 4929 C C . GLN B 1 3 ? -44.375 -72.812 -5.613 1 22.73 3 GLN B C 1
ATOM 4931 O O . GLN B 1 3 ? -43.406 -73.188 -6.297 1 22.73 3 GLN B O 1
ATOM 4936 N N . THR B 1 4 ? -45.031 -72 -6.242 1 27.7 4 THR B N 1
ATOM 4937 C CA . THR B 1 4 ? -44.344 -71.062 -7.082 1 27.7 4 THR B CA 1
ATOM 4938 C C . THR B 1 4 ? -43.344 -70.25 -6.258 1 27.7 4 THR B C 1
ATOM 4940 O O . THR B 1 4 ? -43.719 -69.688 -5.223 1 27.7 4 THR B O 1
ATOM 4943 N N . THR B 1 5 ? -42.094 -70.562 -6.316 1 27.73 5 THR B N 1
ATOM 4944 C CA . THR B 1 5 ? -40.969 -69.875 -5.68 1 27.73 5 THR B CA 1
ATOM 4945 C C . THR B 1 5 ? -40.969 -68.375 -5.934 1 27.73 5 THR B C 1
ATOM 4947 O O . THR B 1 5 ? -40.969 -67.938 -7.086 1 27.73 5 THR B O 1
ATOM 4950 N N . GLN B 1 6 ? -41.688 -67.688 -5.172 1 25.34 6 GLN B N 1
ATOM 4951 C CA . GLN B 1 6 ? -41.844 -66.25 -5.301 1 25.34 6 GLN B CA 1
ATOM 4952 C C . GLN B 1 6 ? -40.5 -65.562 -5.441 1 25.34 6 GLN B C 1
ATOM 4954 O O . GLN B 1 6 ? -39.562 -65.812 -4.695 1 25.34 6 GLN B O 1
ATOM 4959 N N . ALA B 1 7 ? -40.344 -64.938 -6.586 1 29.72 7 ALA B N 1
ATOM 4960 C CA . ALA B 1 7 ? -39.125 -64.188 -7.008 1 29.72 7 ALA B CA 1
ATOM 4961 C C . ALA B 1 7 ? -38.688 -63.219 -5.93 1 29.72 7 ALA B C 1
ATOM 4963 O O . ALA B 1 7 ? -39.5 -62.5 -5.332 1 29.72 7 ALA B O 1
ATOM 4964 N N . PRO B 1 8 ? -37.438 -63.406 -5.352 1 28.05 8 PRO B N 1
ATOM 4965 C CA . PRO B 1 8 ? -37.031 -62.5 -4.293 1 28.05 8 PRO B CA 1
ATOM 4966 C C . PRO B 1 8 ? -37.25 -61.031 -4.676 1 28.05 8 PRO B C 1
ATOM 4968 O O . PRO B 1 8 ? -37.25 -60.688 -5.859 1 28.05 8 PRO B O 1
ATOM 4971 N N . LEU B 1 9 ? -38.062 -60.25 -3.963 1 29.34 9 LEU B N 1
ATOM 4972 C CA . LEU B 1 9 ? -38.375 -58.844 -4.16 1 29.34 9 LEU B CA 1
ATOM 4973 C C . LEU B 1 9 ? -37.094 -58.062 -4.48 1 29.34 9 LEU B C 1
ATOM 4975 O O . LEU B 1 9 ? -36.094 -58.156 -3.77 1 29.34 9 LEU B O 1
ATOM 4979 N N . GLN B 1 10 ? -36.781 -57.688 -5.719 1 27.38 10 GLN B N 1
ATOM 4980 C CA . GLN B 1 10 ? -35.75 -56.844 -6.312 1 27.38 10 GLN B CA 1
ATOM 4981 C C . GLN B 1 10 ? -35.531 -55.562 -5.512 1 27.38 10 GLN B C 1
ATOM 4983 O O . GLN B 1 10 ? -36.5 -54.812 -5.273 1 27.38 10 GLN B O 1
ATOM 4988 N N . GLY B 1 11 ? -34.562 -55.531 -4.551 1 28.42 11 GLY B N 1
ATOM 4989 C CA . GLY B 1 11 ? -34.281 -54.406 -3.676 1 28.42 11 GLY B CA 1
ATOM 4990 C C . GLY B 1 11 ? -34.406 -53.062 -4.359 1 28.42 11 GLY B C 1
ATOM 4991 O O . GLY B 1 11 ? -34.406 -52.969 -5.59 1 28.42 11 GLY B O 1
ATOM 4992 N N . ASP B 1 12 ? -35.219 -52.125 -3.814 1 30.42 12 ASP B N 1
ATOM 4993 C CA . ASP B 1 12 ? -35.594 -50.844 -4.371 1 30.42 12 ASP B CA 1
ATOM 4994 C C . ASP B 1 12 ? -34.375 -50.156 -5.031 1 30.42 12 ASP B C 1
ATOM 4996 O O . ASP B 1 12 ? -33.344 -49.969 -4.402 1 30.42 12 ASP B O 1
ATOM 5000 N N . PRO B 1 13 ? -34.156 -50.188 -6.324 1 30.84 13 PRO B N 1
ATOM 5001 C CA . PRO B 1 13 ? -33.062 -49.656 -7.164 1 30.84 13 PRO B CA 1
ATOM 5002 C C . PRO B 1 13 ? -32.656 -48.219 -6.793 1 30.84 13 PRO B C 1
ATOM 5004 O O . PRO B 1 13 ? -31.719 -47.688 -7.355 1 30.84 13 PRO B O 1
ATOM 5007 N N . ASN B 1 14 ? -33.594 -47.531 -6.273 1 30.25 14 ASN B N 1
ATOM 5008 C CA . ASN B 1 14 ? -33.344 -46.094 -6.055 1 30.25 14 ASN B CA 1
ATOM 5009 C C . ASN B 1 14 ? -32.344 -45.875 -4.918 1 30.25 14 ASN B C 1
ATOM 5011 O O . ASN B 1 14 ? -32.156 -44.75 -4.477 1 30.25 14 ASN B O 1
ATOM 5015 N N . HIS B 1 15 ? -32.188 -46.719 -3.916 1 30.22 15 HIS B N 1
ATOM 5016 C CA . HIS B 1 15 ? -31.172 -46.625 -2.893 1 30.22 15 HIS B CA 1
ATOM 5017 C C . HIS B 1 15 ? -29.766 -46.719 -3.502 1 30.22 15 HIS B C 1
ATOM 5019 O O . HIS B 1 15 ? -29.281 -47.812 -3.756 1 30.22 15 HIS B O 1
ATOM 5025 N N . SER B 1 16 ? -29.547 -45.844 -4.398 1 29.48 16 SER B N 1
ATOM 5026 C CA . SER B 1 16 ? -28.141 -46 -4.77 1 29.48 16 SER B CA 1
ATOM 5027 C C . SER B 1 16 ? -27.25 -46.125 -3.535 1 29.48 16 SER B C 1
ATOM 5029 O O . SER B 1 16 ? -27.422 -45.375 -2.566 1 29.48 16 SER B O 1
ATOM 5031 N N . PRO B 1 17 ? -26.656 -47.219 -3.201 1 30.83 17 PRO B N 1
ATOM 5032 C CA . PRO B 1 17 ? -25.812 -47.531 -2.045 1 30.83 17 PRO B CA 1
ATOM 5033 C C . PRO B 1 17 ? -24.797 -46.438 -1.736 1 30.83 17 PRO B C 1
ATOM 5035 O O . PRO B 1 17 ? -23.797 -46.656 -1.056 1 30.83 17 PRO B O 1
ATOM 5038 N N . HIS B 1 18 ? -24.844 -45.375 -2.559 1 31.27 18 HIS B N 1
ATOM 5039 C CA . HIS B 1 18 ? -23.688 -44.531 -2.221 1 31.27 18 HIS B CA 1
ATOM 5040 C C . HIS B 1 18 ? -23.781 -44.031 -0.782 1 31.27 18 HIS B C 1
ATOM 5042 O O . HIS B 1 18 ? -24.703 -43.312 -0.423 1 31.27 18 HIS B O 1
ATOM 5048 N N . GLU B 1 19 ? -23.391 -44.844 0.154 1 30.27 19 GLU B N 1
ATOM 5049 C CA . GLU B 1 19 ? -23.188 -44.5 1.556 1 30.27 19 GLU B CA 1
ATOM 5050 C C . GLU B 1 19 ? -22.594 -43.094 1.69 1 30.27 19 GLU B C 1
ATOM 5052 O O . GLU B 1 19 ? -21.75 -42.688 0.878 1 30.27 19 GLU B O 1
ATOM 5057 N N . ALA B 1 20 ? -23.312 -42.219 2.318 1 36.41 20 ALA B N 1
ATOM 5058 C CA . ALA B 1 20 ? -22.859 -40.875 2.691 1 36.41 20 ALA B CA 1
ATOM 5059 C C . ALA B 1 20 ? -21.406 -40.906 3.158 1 36.41 20 ALA B C 1
ATOM 5061 O O . ALA B 1 20 ? -21.062 -41.594 4.109 1 36.41 20 ALA B O 1
ATOM 5062 N N . VAL B 1 21 ? -20.469 -40.75 2.354 1 34.88 21 VAL B N 1
ATOM 5063 C CA . VAL B 1 21 ? -19.078 -40.594 2.791 1 34.88 21 VAL B CA 1
ATOM 5064 C C . VAL B 1 21 ? -19 -39.594 3.93 1 34.88 21 VAL B C 1
ATOM 5066 O O . VAL B 1 21 ? -19.531 -38.5 3.824 1 34.88 21 VAL B O 1
ATOM 5069 N N . ASP B 1 22 ? -19.062 -40.062 5.148 1 33.38 22 ASP B N 1
ATOM 5070 C CA . ASP B 1 22 ? -18.781 -39.188 6.289 1 33.38 22 ASP B CA 1
ATOM 5071 C C . ASP B 1 22 ? -17.578 -38.281 6.02 1 33.38 22 ASP B C 1
ATOM 5073 O O . ASP B 1 22 ? -16.438 -38.75 6 1 33.38 22 ASP B O 1
ATOM 5077 N N . LEU B 1 23 ? -17.938 -37.219 5.398 1 36.88 23 LEU B N 1
ATOM 5078 C CA . LEU B 1 23 ? -16.938 -36.219 5.062 1 36.88 23 LEU B CA 1
ATOM 5079 C C . LEU B 1 23 ? -16.047 -35.906 6.262 1 36.88 23 LEU B C 1
ATOM 5081 O O . LEU B 1 23 ? -15.047 -35.188 6.137 1 36.88 23 LEU B O 1
ATOM 5085 N N . ALA B 1 24 ? -16.656 -36.156 7.578 1 32.38 24 ALA B N 1
ATOM 5086 C CA . ALA B 1 24 ? -15.906 -35.906 8.797 1 32.38 24 ALA B CA 1
ATOM 5087 C C . ALA B 1 24 ? -14.852 -36.969 9.039 1 32.38 24 ALA B C 1
ATOM 5089 O O . ALA B 1 24 ? -14.281 -37.062 10.125 1 32.38 24 ALA B O 1
ATOM 5090 N N . GLN B 1 25 ? -14.938 -38.031 8.328 1 30.69 25 GLN B N 1
ATOM 5091 C CA . GLN B 1 25 ? -13.836 -38.938 8.672 1 30.69 25 GLN B CA 1
ATOM 5092 C C . GLN B 1 25 ? -12.516 -38.188 8.766 1 30.69 25 GLN B C 1
ATOM 5094 O O . GLN B 1 25 ? -12.406 -37.062 8.281 1 30.69 25 GLN B O 1
ATOM 5099 N N . THR B 1 26 ? -11.492 -38.906 9.344 1 31.16 26 THR B N 1
ATOM 5100 C CA . THR B 1 26 ? -10.266 -38.375 9.922 1 31.16 26 THR B CA 1
ATOM 5101 C C . THR B 1 26 ? -9.617 -37.375 8.969 1 31.16 26 THR B C 1
ATOM 5103 O O . THR B 1 26 ? -9.398 -37.656 7.797 1 31.16 26 THR B O 1
ATOM 5106 N N . PRO B 1 27 ? -10 -36.188 9.234 1 33.34 27 PRO B N 1
ATOM 5107 C CA . PRO B 1 27 ? -9.336 -35.062 8.578 1 33.34 27 PRO B CA 1
ATOM 5108 C C . PRO B 1 27 ? -7.875 -35.344 8.242 1 33.34 27 PRO B C 1
ATOM 5110 O O . PRO B 1 27 ? -7.164 -34.469 7.758 1 33.34 27 PRO B O 1
ATOM 5113 N N . ALA B 1 28 ? -7.438 -36.344 9.141 1 31.66 28 ALA B N 1
ATOM 5114 C CA . ALA B 1 28 ? -6.031 -36.531 8.805 1 31.66 28 ALA B CA 1
ATOM 5115 C C . ALA B 1 28 ? -5.867 -36.875 7.324 1 31.66 28 ALA B C 1
ATOM 5117 O O . ALA B 1 28 ? -5.867 -38.062 6.949 1 31.66 28 ALA B O 1
ATOM 5118 N N . GLY B 1 29 ? -6.918 -36.688 6.629 1 31.98 29 GLY B N 1
ATOM 5119 C CA . GLY B 1 29 ? -6.559 -36.938 5.246 1 31.98 29 GLY B CA 1
ATOM 5120 C C . GLY B 1 29 ? -5.09 -36.719 4.957 1 31.98 29 GLY B C 1
ATOM 5121 O O . GLY B 1 29 ? -4.469 -35.812 5.543 1 31.98 29 GLY B O 1
ATOM 5122 N N . ARG B 1 30 ? -4.523 -37.812 4.691 1 33.38 30 ARG B N 1
ATOM 5123 C CA . ARG B 1 30 ? -3.18 -37.906 4.129 1 33.38 30 ARG B CA 1
ATOM 5124 C C . ARG B 1 30 ? -2.965 -36.844 3.051 1 33.38 30 ARG B C 1
ATOM 5126 O O . ARG B 1 30 ? -3.184 -37.094 1.866 1 33.38 30 ARG B O 1
ATOM 5133 N N . THR B 1 31 ? -3.863 -35.938 2.992 1 34.72 31 THR B N 1
ATOM 5134 C CA . THR B 1 31 ? -3.447 -34.938 2.033 1 34.72 31 THR B CA 1
ATOM 5135 C C . THR B 1 31 ? -1.933 -34.75 2.064 1 34.72 31 THR B C 1
ATOM 5137 O O . THR B 1 31 ? -1.288 -35.031 3.076 1 34.72 31 THR B O 1
ATOM 5140 N N . VAL B 1 32 ? -1.471 -34.312 0.827 1 34.91 32 VAL B N 1
ATOM 5141 C CA . VAL B 1 32 ? -0.097 -33.812 0.747 1 34.91 32 VAL B CA 1
ATOM 5142 C C . VAL B 1 32 ? 0.214 -32.938 1.957 1 34.91 32 VAL B C 1
ATOM 5144 O O . VAL B 1 32 ? -0.098 -31.75 1.963 1 34.91 32 VAL B O 1
ATOM 5147 N N . ARG B 1 33 ? -0.576 -32.969 3.068 1 32.25 33 ARG B N 1
ATOM 5148 C CA . ARG B 1 33 ? -0.239 -32.188 4.258 1 32.25 33 ARG B CA 1
ATOM 5149 C C . ARG B 1 33 ? 1.254 -31.875 4.305 1 32.25 33 ARG B C 1
ATOM 5151 O O . ARG B 1 33 ? 2.033 -32.438 3.531 1 32.25 33 ARG B O 1
ATOM 5158 N N . ARG B 1 34 ? 1.482 -31.219 5.547 1 33.59 34 ARG B N 1
ATOM 5159 C CA . ARG B 1 34 ? 2.895 -31 5.848 1 33.59 34 ARG B CA 1
ATOM 5160 C C . ARG B 1 34 ? 3.693 -32.281 5.66 1 33.59 34 ARG B C 1
ATOM 5162 O O . ARG B 1 34 ? 3.352 -33.312 6.238 1 33.59 34 ARG B O 1
ATOM 5169 N N . ILE B 1 35 ? 4.18 -32.688 4.652 1 30.2 35 ILE B N 1
ATOM 5170 C CA . ILE B 1 35 ? 5.27 -33.625 4.91 1 30.2 35 ILE B CA 1
ATOM 5171 C C . ILE B 1 35 ? 5.836 -33.406 6.309 1 30.2 35 ILE B C 1
ATOM 5173 O O . ILE B 1 35 ? 6.418 -32.344 6.578 1 30.2 35 ILE B O 1
ATOM 5177 N N . GLY B 1 36 ? 5.289 -33.312 7.434 1 27.41 36 GLY B N 1
ATOM 5178 C CA . GLY B 1 36 ? 6.312 -33.594 8.438 1 27.41 36 GLY B CA 1
ATOM 5179 C C . GLY B 1 36 ? 7.484 -34.375 7.895 1 27.41 36 GLY B C 1
ATOM 5180 O O . GLY B 1 36 ? 7.414 -34.938 6.789 1 27.41 36 GLY B O 1
ATOM 5181 N N . HIS B 1 37 ? 8.609 -34.688 8.727 1 26.92 37 HIS B N 1
ATOM 5182 C CA . HIS B 1 37 ? 9.391 -35.906 8.719 1 26.92 37 HIS B CA 1
ATOM 5183 C C . HIS B 1 37 ? 8.492 -37.156 8.594 1 26.92 37 HIS B C 1
ATOM 5185 O O . HIS B 1 37 ? 8.953 -38.281 8.75 1 26.92 37 HIS B O 1
ATOM 5191 N N . GLY B 1 38 ? 7.32 -37.125 9.062 1 26 38 GLY B N 1
ATOM 5192 C CA . GLY B 1 38 ? 6.629 -38.406 9.258 1 26 38 GLY B CA 1
ATOM 5193 C C . GLY B 1 38 ? 6.145 -39.031 7.961 1 26 38 GLY B C 1
ATOM 5194 O O . GLY B 1 38 ? 5.172 -39.781 7.953 1 26 38 GLY B O 1
ATOM 5195 N N . GLY B 1 39 ? 6.062 -38.438 6.891 1 30.33 39 GLY B N 1
ATOM 5196 C CA . GLY B 1 39 ? 5.738 -39.219 5.699 1 30.33 39 GLY B CA 1
ATOM 5197 C C . GLY B 1 39 ? 6.004 -40.719 5.855 1 30.33 39 GLY B C 1
ATOM 5198 O O . GLY B 1 39 ? 6.754 -41.125 6.742 1 30.33 39 GLY B O 1
ATOM 5199 N N . VAL B 1 40 ? 4.93 -41.469 5.508 1 31.53 40 VAL B N 1
ATOM 5200 C CA . VAL B 1 40 ? 4.848 -42.906 5.348 1 31.53 40 VAL B CA 1
ATOM 5201 C C . VAL B 1 40 ? 5.906 -43.375 4.355 1 31.53 40 VAL B C 1
ATOM 5203 O O . VAL B 1 40 ? 5.98 -42.875 3.23 1 31.53 40 VAL B O 1
ATOM 5206 N N . PHE B 1 41 ? 6.863 -43.688 4.816 1 33.38 41 PHE B N 1
ATOM 5207 C CA . PHE B 1 41 ? 7.852 -44.438 4.051 1 33.38 41 PHE B CA 1
ATOM 5208 C C . PHE B 1 41 ? 7.234 -45.719 3.461 1 33.38 41 PHE B C 1
ATOM 5210 O O . PHE B 1 41 ? 6.727 -46.562 4.195 1 33.38 41 PHE B O 1
ATOM 5217 N N . VAL B 1 42 ? 6.461 -45.438 2.426 1 37.12 42 VAL B N 1
ATOM 5218 C CA . VAL B 1 42 ? 6.301 -46.781 1.851 1 37.12 42 VAL B CA 1
ATOM 5219 C C . VAL B 1 42 ? 7.609 -47.219 1.195 1 37.12 42 VAL B C 1
ATOM 5221 O O . VAL B 1 42 ? 8.211 -46.438 0.431 1 37.12 42 VAL B O 1
ATOM 5224 N N . PRO B 1 43 ? 8.047 -48.188 1.606 1 35.97 43 PRO B N 1
ATOM 5225 C CA . PRO B 1 43 ? 9.305 -48.719 1.062 1 35.97 43 PRO B CA 1
ATOM 5226 C C . PRO B 1 43 ? 9.344 -48.688 -0.464 1 35.97 43 PRO B C 1
ATOM 5228 O O . PRO B 1 43 ? 8.328 -48.969 -1.116 1 35.97 43 PRO B O 1
ATOM 5231 N N . ALA B 1 44 ? 10.211 -47.906 -0.971 1 38.47 44 ALA B N 1
ATOM 5232 C CA . ALA B 1 44 ? 10.5 -47.969 -2.402 1 38.47 44 ALA B CA 1
ATOM 5233 C C . ALA B 1 44 ? 10.273 -49.375 -2.928 1 38.47 44 ALA B C 1
ATOM 5235 O O . ALA B 1 44 ? 10.648 -50.375 -2.277 1 38.47 44 ALA B O 1
ATOM 5236 N N . ASP B 1 45 ? 9.281 -49.594 -3.562 1 41.22 45 ASP B N 1
ATOM 5237 C CA . ASP B 1 45 ? 9.422 -50.844 -4.285 1 41.22 45 ASP B CA 1
ATOM 5238 C C . ASP B 1 45 ? 10.758 -50.906 -5.023 1 41.22 45 ASP B C 1
ATOM 5240 O O . ASP B 1 45 ? 11.062 -50.031 -5.848 1 41.22 45 ASP B O 1
ATOM 5244 N N . PRO B 1 46 ? 11.68 -51.562 -4.422 1 41.88 46 PRO B N 1
ATOM 5245 C CA . PRO B 1 46 ? 13.008 -51.656 -5.023 1 41.88 46 PRO B CA 1
ATOM 5246 C C . PRO B 1 46 ? 12.961 -51.719 -6.551 1 41.88 46 PRO B C 1
ATOM 5248 O O . PRO B 1 46 ? 13.969 -51.438 -7.211 1 41.88 46 PRO B O 1
ATOM 5251 N N . ASP B 1 47 ? 11.922 -52.312 -7.07 1 43.44 47 ASP B N 1
ATOM 5252 C CA . ASP B 1 47 ? 11.906 -52.562 -8.508 1 43.44 47 ASP B CA 1
ATOM 5253 C C . ASP B 1 47 ? 11.289 -51.375 -9.258 1 43.44 47 ASP B C 1
ATOM 5255 O O . ASP B 1 47 ? 10.953 -51.5 -10.438 1 43.44 47 ASP B O 1
ATOM 5259 N N . ALA B 1 48 ? 10.938 -50.344 -8.531 1 49.47 48 ALA B N 1
ATOM 5260 C CA . ALA B 1 48 ? 10.406 -49.219 -9.289 1 49.47 48 ALA B CA 1
ATOM 5261 C C . ALA B 1 48 ? 11.438 -48.719 -10.297 1 49.47 48 ALA B C 1
ATOM 5263 O O . ALA B 1 48 ? 12.594 -48.469 -9.945 1 49.47 48 ALA B O 1
ATOM 5264 N N . PRO B 1 49 ? 11.062 -48.688 -11.562 1 47.81 49 PRO B N 1
ATOM 5265 C CA . PRO B 1 49 ? 12.078 -48.344 -12.555 1 47.81 49 PRO B CA 1
ATOM 5266 C C . PRO B 1 49 ? 12.742 -47 -12.281 1 47.81 49 PRO B C 1
ATOM 5268 O O . PRO B 1 49 ? 13.969 -46.906 -12.234 1 47.81 49 PRO B O 1
ATOM 5271 N N . GLN B 1 50 ? 12.016 -45.875 -12.758 1 51.12 50 GLN B N 1
ATOM 5272 C CA . GLN B 1 50 ? 12.758 -44.625 -12.906 1 51.12 50 GLN B CA 1
ATOM 5273 C C . GLN B 1 50 ? 13.109 -44.031 -11.547 1 51.12 50 GLN B C 1
ATOM 5275 O O . GLN B 1 50 ? 12.305 -44.062 -10.617 1 51.12 50 GLN B O 1
ATOM 5280 N N . ALA B 1 51 ? 14.328 -43.531 -11.469 1 56.06 51 ALA B N 1
ATOM 5281 C CA . ALA B 1 51 ? 14.805 -42.875 -10.25 1 56.06 51 ALA B CA 1
ATOM 5282 C C . ALA B 1 51 ? 13.945 -41.656 -9.898 1 56.06 51 ALA B C 1
ATOM 5284 O O . ALA B 1 51 ? 13.742 -40.781 -10.734 1 56.06 51 ALA B O 1
ATOM 5285 N N . PRO B 1 52 ? 13.281 -41.594 -8.844 1 58.06 52 PRO B N 1
ATOM 5286 C CA . PRO B 1 52 ? 12.359 -40.531 -8.422 1 58.06 52 PRO B CA 1
ATOM 5287 C C . PRO B 1 52 ? 12.961 -39.156 -8.555 1 58.06 52 PRO B C 1
ATOM 5289 O O . PRO B 1 52 ? 12.242 -38.188 -8.867 1 58.06 52 PRO B O 1
ATOM 5292 N N . GLN B 1 53 ? 14.219 -39 -8.484 1 60.16 53 GLN B N 1
ATOM 5293 C CA . GLN B 1 53 ? 14.852 -37.688 -8.43 1 60.16 53 GLN B CA 1
ATOM 5294 C C . GLN B 1 53 ? 14.805 -36.969 -9.789 1 60.16 53 GLN B C 1
ATOM 5296 O O . GLN B 1 53 ? 14.906 -35.75 -9.859 1 60.16 53 GLN B O 1
ATOM 5301 N N . ASP B 1 54 ? 14.547 -37.719 -10.789 1 62.44 54 ASP B N 1
ATOM 5302 C CA . ASP B 1 54 ? 14.586 -37.125 -12.117 1 62.44 54 ASP B CA 1
ATOM 5303 C C . ASP B 1 54 ? 13.219 -37.219 -12.797 1 62.44 54 ASP B C 1
ATOM 5305 O O . ASP B 1 54 ? 13.117 -37.125 -14.023 1 62.44 54 ASP B O 1
ATOM 5309 N N . SER B 1 55 ? 12.281 -37.281 -11.969 1 66.06 55 SER B N 1
ATOM 5310 C CA . SER B 1 55 ? 10.953 -37.406 -12.562 1 66.06 55 SER B CA 1
ATOM 5311 C C . SER B 1 55 ? 10.398 -36.062 -12.953 1 66.06 55 SER B C 1
ATOM 5313 O O . SER B 1 55 ? 10.586 -35.062 -12.234 1 66.06 55 SER B O 1
ATOM 5315 N N . THR B 1 56 ? 9.695 -35.969 -14.133 1 66.19 56 THR B N 1
ATOM 5316 C CA . THR B 1 56 ? 9.062 -34.75 -14.641 1 66.19 56 THR B CA 1
ATOM 5317 C C . THR B 1 56 ? 7.562 -34.75 -14.375 1 66.19 56 THR B C 1
ATOM 5319 O O . THR B 1 56 ? 6.852 -33.812 -14.742 1 66.19 56 THR B O 1
ATOM 5322 N N . ALA B 1 57 ? 7.207 -35.781 -13.734 1 66.75 57 ALA B N 1
ATOM 5323 C CA . ALA B 1 57 ? 5.77 -35.906 -13.5 1 66.75 57 ALA B CA 1
ATOM 5324 C C . ALA B 1 57 ? 5.324 -34.969 -12.383 1 66.75 57 ALA B C 1
ATOM 5326 O O . ALA B 1 57 ? 6.059 -34.75 -11.414 1 66.75 57 ALA B O 1
ATOM 5327 N N . THR B 1 58 ? 4.137 -34.406 -12.633 1 67.5 58 THR B N 1
ATOM 5328 C CA . THR B 1 58 ? 3.58 -33.562 -11.586 1 67.5 58 THR B CA 1
ATOM 5329 C C . THR B 1 58 ? 3.373 -34.375 -10.305 1 67.5 58 THR B C 1
ATOM 5331 O O . THR B 1 58 ? 3.668 -33.875 -9.211 1 67.5 58 THR B O 1
ATOM 5334 N N . LEU B 1 59 ? 2.844 -35.562 -10.484 1 73.88 59 LEU B N 1
ATOM 5335 C CA . LEU B 1 59 ? 2.672 -36.469 -9.359 1 73.88 59 LEU B CA 1
ATOM 5336 C C . LEU B 1 59 ? 3.424 -37.781 -9.602 1 73.88 59 LEU B C 1
ATOM 5338 O O . LEU B 1 59 ? 3.43 -38.281 -10.719 1 73.88 59 LEU B O 1
ATOM 5342 N N . MET B 1 60 ? 4.012 -38.219 -8.531 1 74.81 60 MET B N 1
ATOM 5343 C CA . MET B 1 60 ? 4.641 -39.531 -8.586 1 74.81 60 MET B CA 1
ATOM 5344 C C . MET B 1 60 ? 3.598 -40.625 -8.75 1 74.81 60 MET B C 1
ATOM 5346 O O . MET B 1 60 ? 2.441 -40.469 -8.359 1 74.81 60 MET B O 1
ATOM 5350 N N . PRO B 1 61 ? 3.938 -41.656 -9.328 1 68.75 61 PRO B N 1
ATOM 5351 C CA . PRO B 1 61 ? 2.973 -42.719 -9.664 1 68.75 61 PRO B CA 1
ATOM 5352 C C . PRO B 1 61 ? 2.127 -43.156 -8.469 1 68.75 61 PRO B C 1
ATOM 5354 O O . PRO B 1 61 ? 0.917 -43.344 -8.602 1 68.75 61 PRO B O 1
ATOM 5357 N N . ARG B 1 62 ? 2.748 -43.281 -7.34 1 68.88 62 ARG B N 1
ATOM 5358 C CA . ARG B 1 62 ? 2.006 -43.688 -6.156 1 68.88 62 ARG B CA 1
ATOM 5359 C C . ARG B 1 62 ? 0.989 -42.625 -5.738 1 68.88 62 ARG B C 1
ATOM 5361 O O . ARG B 1 62 ? -0.129 -42.969 -5.34 1 68.88 62 ARG B O 1
ATOM 5368 N N . THR B 1 63 ? 1.48 -41.5 -5.773 1 74.19 63 THR B N 1
ATOM 5369 C CA . THR B 1 63 ? 0.57 -40.406 -5.461 1 74.19 63 THR B CA 1
ATOM 5370 C C . THR B 1 63 ? -0.56 -40.344 -6.484 1 74.19 63 THR B C 1
ATOM 5372 O O . THR B 1 63 ? -1.718 -40.125 -6.121 1 74.19 63 THR B O 1
ATOM 5375 N N . GLU B 1 64 ? -0.147 -40.5 -7.711 1 74.56 64 GLU B N 1
ATOM 5376 C CA . GLU B 1 64 ? -1.152 -40.5 -8.766 1 74.56 64 GLU B CA 1
ATOM 5377 C C . GLU B 1 64 ? -2.195 -41.594 -8.531 1 74.56 64 GLU B C 1
ATOM 5379 O O . GLU B 1 64 ? -3.395 -41.344 -8.695 1 74.56 64 GLU B O 1
ATOM 5384 N N . ALA B 1 65 ? -1.722 -42.719 -8.156 1 72.75 65 ALA B N 1
ATOM 5385 C CA . ALA B 1 65 ? -2.621 -43.844 -7.855 1 72.75 65 ALA B CA 1
ATOM 5386 C C . ALA B 1 65 ? -3.508 -43.531 -6.656 1 72.75 65 ALA B C 1
ATOM 5388 O O . ALA B 1 65 ? -4.695 -43.875 -6.648 1 72.75 65 ALA B O 1
ATOM 5389 N N . ALA B 1 66 ? -2.912 -42.875 -5.676 1 74.25 66 ALA B N 1
ATOM 5390 C CA . ALA B 1 66 ? -3.662 -42.531 -4.477 1 74.25 66 ALA B CA 1
ATOM 5391 C C . ALA B 1 66 ? -4.727 -41.469 -4.793 1 74.25 66 ALA B C 1
ATOM 5393 O O . ALA B 1 66 ? -5.836 -41.531 -4.258 1 74.25 66 ALA B O 1
ATOM 5394 N N . VAL B 1 67 ? -4.379 -40.562 -5.59 1 75.88 67 VAL B N 1
ATOM 5395 C CA . VAL B 1 67 ? -5.324 -39.531 -6.023 1 75.88 67 VAL B CA 1
ATOM 5396 C C . VAL B 1 67 ? -6.488 -40.188 -6.77 1 75.88 67 VAL B C 1
ATOM 5398 O O . VAL B 1 67 ? -7.648 -39.844 -6.539 1 75.88 67 VAL B O 1
ATOM 5401 N N . ARG B 1 68 ? -6.238 -41.156 -7.594 1 75.38 68 ARG B N 1
ATOM 5402 C CA . ARG B 1 68 ? -7.273 -41.844 -8.344 1 75.38 68 ARG B CA 1
ATOM 5403 C C . ARG B 1 68 ? -8.195 -42.625 -7.402 1 75.38 68 ARG B C 1
ATOM 5405 O O . ARG B 1 68 ? -9.406 -42.688 -7.637 1 75.38 68 ARG B O 1
ATOM 5412 N N . ARG B 1 69 ? -7.602 -43.188 -6.406 1 75.38 69 ARG B N 1
ATOM 5413 C CA . ARG B 1 69 ? -8.406 -43.875 -5.406 1 75.38 69 ARG B CA 1
ATOM 5414 C C . ARG B 1 69 ? -9.32 -42.906 -4.664 1 75.38 69 ARG B C 1
ATOM 5416 O O . ARG B 1 69 ? -10.492 -43.219 -4.43 1 75.38 69 ARG B O 1
ATOM 5423 N N . ASP B 1 70 ? -8.773 -41.75 -4.234 1 77.62 70 ASP B N 1
ATOM 5424 C CA . ASP B 1 70 ? -9.57 -40.719 -3.578 1 77.62 70 ASP B CA 1
ATOM 5425 C C . ASP B 1 70 ? -10.781 -40.344 -4.43 1 77.62 70 ASP B C 1
ATOM 5427 O O . ASP B 1 70 ? -11.883 -40.188 -3.912 1 77.62 70 ASP B O 1
ATOM 5431 N N . LEU B 1 71 ? -10.555 -40.188 -5.645 1 74.88 71 LEU B N 1
ATOM 5432 C CA . LEU B 1 71 ? -11.609 -39.781 -6.566 1 74.88 71 LEU B CA 1
ATOM 5433 C C . LEU B 1 71 ? -12.68 -40.875 -6.672 1 74.88 71 LEU B C 1
ATOM 5435 O O . LEU B 1 71 ? -13.875 -40.594 -6.621 1 74.88 71 LEU B O 1
ATOM 5439 N N . ARG B 1 72 ? -12.266 -42.094 -6.777 1 72.75 72 ARG B N 1
ATOM 5440 C CA . ARG B 1 72 ? -13.172 -43.25 -6.941 1 72.75 72 ARG B CA 1
ATOM 5441 C C . ARG B 1 72 ? -13.984 -43.469 -5.676 1 72.75 72 ARG B C 1
ATOM 5443 O O . ARG B 1 72 ? -15.18 -43.781 -5.746 1 72.75 72 ARG B O 1
ATOM 5450 N N . GLU B 1 73 ? -13.281 -43.312 -4.617 1 74.94 73 GLU B N 1
ATOM 5451 C CA . GLU B 1 73 ? -13.906 -43.688 -3.357 1 74.94 73 GLU B CA 1
ATOM 5452 C C . GLU B 1 73 ? -14.461 -42.469 -2.625 1 74.94 73 GLU B C 1
ATOM 5454 O O . GLU B 1 73 ? -15.023 -42.594 -1.534 1 74.94 73 GLU B O 1
ATOM 5459 N N . HIS B 1 74 ? -14.328 -41.312 -3.262 1 74.75 74 HIS B N 1
ATOM 5460 C CA . HIS B 1 74 ? -14.812 -40.062 -2.678 1 74.75 74 HIS B CA 1
ATOM 5461 C C . HIS B 1 74 ? -14.211 -39.812 -1.297 1 74.75 74 HIS B C 1
ATOM 5463 O O . HIS B 1 74 ? -14.93 -39.562 -0.335 1 74.75 74 HIS B O 1
ATOM 5469 N N . ARG B 1 75 ? -12.922 -40.031 -1.277 1 77.88 75 ARG B N 1
ATOM 5470 C CA . ARG B 1 75 ? -12.156 -39.781 -0.056 1 77.88 75 ARG B CA 1
ATOM 5471 C C . ARG B 1 75 ? -11.102 -38.719 -0.264 1 77.88 75 ARG B C 1
ATOM 5473 O O . ARG B 1 75 ? -10.875 -38.25 -1.392 1 77.88 75 ARG B O 1
ATOM 5480 N N . PHE B 1 76 ? -10.641 -38.219 0.762 1 79.69 76 PHE B N 1
ATOM 5481 C CA . PHE B 1 76 ? -9.633 -37.156 0.72 1 79.69 76 PHE B CA 1
ATOM 5482 C C . PHE B 1 76 ? -8.383 -37.594 1.479 1 79.69 76 PHE B C 1
ATOM 5484 O O . PHE B 1 76 ? -7.891 -36.844 2.336 1 79.69 76 PHE B O 1
ATOM 5491 N N . ASP B 1 77 ? -7.816 -38.719 1.08 1 75.31 77 ASP B N 1
ATOM 5492 C CA . ASP B 1 77 ? -6.629 -39.219 1.758 1 75.31 77 ASP B CA 1
ATOM 5493 C C . ASP B 1 77 ? -5.355 -38.625 1.175 1 75.31 77 ASP B C 1
ATOM 5495 O O . ASP B 1 77 ? -4.418 -38.312 1.911 1 75.31 77 ASP B O 1
ATOM 5499 N N . ALA B 1 78 ? -5.34 -38.531 -0.203 1 77.31 78 ALA B N 1
ATOM 5500 C CA . ALA B 1 78 ? -4.168 -38 -0.894 1 77.31 78 ALA B CA 1
ATOM 5501 C C . ALA B 1 78 ? -4.457 -36.656 -1.504 1 77.31 78 ALA B C 1
ATOM 5503 O O . ALA B 1 78 ? -3.57 -36.031 -2.094 1 77.31 78 ALA B O 1
ATOM 5504 N N . THR B 1 79 ? -5.652 -36.188 -1.396 1 83.25 79 THR B N 1
ATOM 5505 C CA . THR B 1 79 ? -6.094 -34.875 -1.913 1 83.25 79 THR B CA 1
ATOM 5506 C C . THR B 1 79 ? -6.691 -34.031 -0.798 1 83.25 79 THR B C 1
ATOM 5508 O O . THR B 1 79 ? -6.844 -34.5 0.333 1 83.25 79 THR B O 1
ATOM 5511 N N . THR B 1 80 ? -6.875 -32.781 -1.048 1 87.5 80 THR B N 1
ATOM 5512 C CA . THR B 1 80 ? -7.566 -31.906 -0.123 1 87.5 80 THR B CA 1
ATOM 5513 C C . THR B 1 80 ? -8.891 -31.438 -0.712 1 87.5 80 THR B C 1
ATOM 5515 O O . THR B 1 80 ? -9.172 -31.672 -1.891 1 87.5 80 THR B O 1
ATOM 5518 N N . SER B 1 81 ? -9.695 -30.859 0.115 1 88.88 81 SER B N 1
ATOM 5519 C CA . SER B 1 81 ? -11.078 -30.594 -0.272 1 88.88 81 SER B CA 1
ATOM 5520 C C . SER B 1 81 ? -11.242 -29.156 -0.765 1 88.88 81 SER B C 1
ATOM 5522 O O . SER B 1 81 ? -10.414 -28.297 -0.48 1 88.88 81 SER B O 1
ATOM 5524 N N . PHE B 1 82 ? -12.25 -29 -1.59 1 92 82 PHE B N 1
ATOM 5525 C CA . PHE B 1 82 ? -12.812 -27.688 -1.875 1 92 82 PHE B CA 1
ATOM 5526 C C . PHE B 1 82 ? -14.102 -27.469 -1.087 1 92 82 PHE B C 1
ATOM 5528 O O . PHE B 1 82 ? -14.781 -28.438 -0.729 1 92 82 PHE B O 1
ATOM 5535 N N . ASP B 1 83 ? -14.359 -26.297 -0.779 1 95.88 83 ASP B N 1
ATOM 5536 C CA . ASP B 1 83 ? -15.617 -25.906 -0.154 1 95.88 83 ASP B CA 1
ATOM 5537 C C . ASP B 1 83 ? -15.977 -24.469 -0.513 1 95.88 83 ASP B C 1
ATOM 5539 O O . ASP B 1 83 ? -15.312 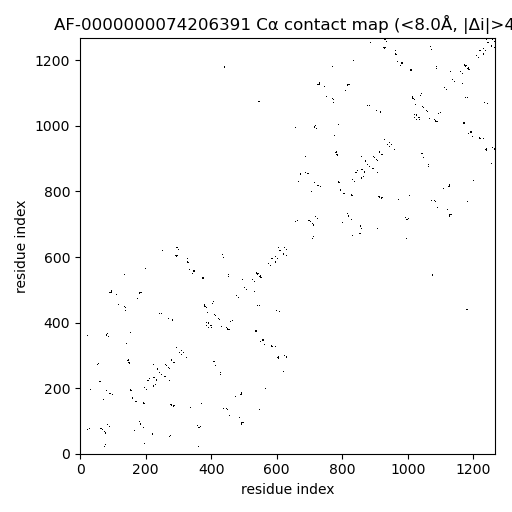-23.844 -1.347 1 95.88 83 ASP B O 1
ATOM 5543 N N . TYR B 1 84 ? -17.109 -24.016 -0.028 1 97.94 84 TYR B N 1
ATOM 5544 C CA . TYR B 1 84 ? -17.578 -22.688 -0.372 1 97.94 84 TYR B CA 1
ATOM 5545 C C . TYR B 1 84 ? -17.266 -21.703 0.749 1 97.94 84 TYR B C 1
ATOM 5547 O O . TYR B 1 84 ? -17.5 -22 1.924 1 97.94 84 TYR B O 1
ATOM 5555 N N . LEU B 1 85 ? -16.703 -20.562 0.351 1 98.31 85 LEU B N 1
ATOM 5556 C CA . LEU B 1 85 ? -16.438 -19.484 1.298 1 98.31 85 LEU B CA 1
ATOM 5557 C C . LEU B 1 85 ? -17.734 -18.953 1.875 1 98.31 85 LEU B C 1
ATOM 5559 O O . LEU B 1 85 ? -17.812 -18.625 3.062 1 98.31 85 LEU B O 1
ATOM 5563 N N . MET B 1 86 ? -18.734 -18.781 0.973 1 97.94 86 MET B N 1
ATOM 5564 C CA . MET B 1 86 ? -20.062 -18.312 1.355 1 97.94 86 MET B CA 1
ATOM 5565 C C . MET B 1 86 ? -20.984 -19.484 1.646 1 97.94 86 MET B C 1
ATOM 5567 O O . MET B 1 86 ? -21.844 -19.828 0.826 1 97.94 86 MET B O 1
ATOM 5571 N N . ARG B 1 87 ? -20.906 -19.984 2.768 1 95.88 87 ARG B N 1
ATOM 5572 C CA . ARG B 1 87 ? -21.609 -21.203 3.154 1 95.88 87 ARG B CA 1
ATOM 5573 C C . ARG B 1 87 ? -23.125 -21.016 3.043 1 95.88 87 ARG B C 1
ATOM 5575 O O . ARG B 1 87 ? -23.844 -21.906 2.574 1 95.88 87 ARG B O 1
ATOM 5582 N N . ASP B 1 88 ? -23.594 -19.906 3.445 1 96 88 ASP B N 1
ATOM 5583 C CA . ASP B 1 88 ? -25.031 -19.656 3.443 1 96 88 ASP B CA 1
ATOM 5584 C C . ASP B 1 88 ? -25.578 -19.562 2.018 1 96 88 ASP B C 1
ATOM 5586 O O . ASP B 1 88 ? -26.672 -20.047 1.732 1 96 88 ASP B O 1
ATOM 5590 N N . LEU B 1 89 ? -24.828 -19 1.185 1 97.75 89 LEU B N 1
ATOM 5591 C CA . LEU B 1 89 ? -25.266 -18.906 -0.205 1 97.75 89 LEU B CA 1
ATOM 5592 C C . LEU B 1 89 ? -25.281 -20.297 -0.857 1 97.75 89 LEU B C 1
ATOM 5594 O O . LEU B 1 89 ? -26.156 -20.578 -1.672 1 97.75 89 LEU B O 1
ATOM 5598 N N . ALA B 1 90 ? -24.312 -21.094 -0.528 1 96.81 90 ALA B N 1
ATOM 5599 C CA . ALA B 1 90 ? -24.297 -22.469 -1.044 1 96.81 90 ALA B CA 1
ATOM 5600 C C . ALA B 1 90 ? -25.531 -23.234 -0.594 1 96.81 90 ALA B C 1
ATOM 5602 O O . ALA B 1 90 ? -26.109 -24 -1.365 1 96.81 90 ALA B O 1
ATOM 5603 N N . ARG B 1 91 ? -25.953 -23 0.632 1 95.38 91 ARG B N 1
ATOM 5604 C CA . ARG B 1 91 ? -27.125 -23.672 1.191 1 95.38 91 ARG B CA 1
ATOM 5605 C C . ARG B 1 91 ? -28.406 -23.203 0.508 1 95.38 91 ARG B C 1
ATOM 5607 O O . ARG B 1 91 ? -29.375 -23.953 0.434 1 95.38 91 ARG B O 1
ATOM 5614 N N . GLU B 1 92 ? -28.359 -22.031 -0.038 1 94.81 92 GLU B N 1
ATOM 5615 C CA . GLU B 1 92 ? -29.547 -21.438 -0.652 1 94.81 92 GLU B CA 1
ATOM 5616 C C . GLU B 1 92 ? -29.625 -21.781 -2.137 1 94.81 92 GLU B C 1
ATOM 5618 O O . GLU B 1 92 ? -30.531 -21.328 -2.834 1 94.81 92 GLU B O 1
ATOM 5623 N N . PHE B 1 93 ? -28.781 -22.562 -2.623 1 96.12 93 PHE B N 1
ATOM 5624 C CA . PHE B 1 93 ? -28.812 -22.953 -4.027 1 96.12 93 PHE B CA 1
ATOM 5625 C C . PHE B 1 93 ? -30.188 -23.469 -4.418 1 96.12 93 PHE B C 1
ATOM 5627 O O . PHE B 1 93 ? -30.766 -24.312 -3.713 1 96.12 93 PHE B O 1
ATOM 5634 N N . PRO B 1 94 ? -30.781 -23 -5.488 1 95.5 94 PRO B N 1
ATOM 5635 C CA . PRO B 1 94 ? -30.141 -22.203 -6.539 1 95.5 94 PRO B CA 1
ATOM 5636 C C . PRO B 1 94 ? -30.5 -20.719 -6.453 1 95.5 94 PRO B C 1
ATOM 5638 O O . PRO B 1 94 ? -30.156 -19.938 -7.355 1 95.5 94 PRO B O 1
ATOM 5641 N N . ASP B 1 95 ? -31.141 -20.203 -5.414 1 95.06 95 ASP B N 1
ATOM 5642 C CA . ASP B 1 95 ? -31.734 -18.875 -5.34 1 95.06 95 ASP B CA 1
ATOM 5643 C C . ASP B 1 95 ? -30.672 -17.781 -5.457 1 95.06 95 ASP B C 1
ATOM 5645 O O . ASP B 1 95 ? -30.938 -16.703 -5.988 1 95.06 95 ASP B O 1
ATOM 5649 N N . ALA B 1 96 ? -29.469 -18 -5.02 1 96.56 96 ALA B N 1
ATOM 5650 C CA . ALA B 1 96 ? -28.391 -17 -5.035 1 96.56 96 ALA B CA 1
ATOM 5651 C C . ALA B 1 96 ? -27.453 -17.219 -6.215 1 96.56 96 ALA B C 1
ATOM 5653 O O . ALA B 1 96 ? -26.359 -16.656 -6.258 1 96.56 96 ALA B O 1
ATOM 5654 N N . HIS B 1 97 ? -27.906 -18.047 -7.152 1 98.06 97 HIS B N 1
ATOM 5655 C CA . HIS B 1 97 ? -27.062 -18.484 -8.258 1 98.06 97 HIS B CA 1
ATOM 5656 C C . HIS B 1 97 ? -27.734 -18.188 -9.602 1 98.06 97 HIS B C 1
ATOM 5658 O O . HIS B 1 97 ? -28.859 -17.719 -9.648 1 98.06 97 HIS B O 1
ATOM 5664 N N . LEU B 1 98 ? -26.938 -18.328 -10.68 1 97.62 98 LEU B N 1
ATOM 5665 C CA . LEU B 1 98 ? -27.547 -18.281 -12 1 97.62 98 LEU B CA 1
ATOM 5666 C C . LEU B 1 98 ? -28.594 -19.391 -12.156 1 97.62 98 LEU B C 1
ATOM 5668 O O . LEU B 1 98 ? -28.469 -20.453 -11.562 1 97.62 98 LEU B O 1
ATOM 5672 N N . PRO B 1 99 ? -29.609 -19.109 -12.984 1 97 99 PRO B N 1
ATOM 5673 C CA . PRO B 1 99 ? -30.688 -20.078 -13.133 1 97 99 PRO B CA 1
ATOM 5674 C C . PRO B 1 99 ? -30.203 -21.453 -13.594 1 97 99 PRO B C 1
ATOM 5676 O O . PRO B 1 99 ? -29.297 -21.531 -14.422 1 97 99 PRO B O 1
ATOM 5679 N N . VAL B 1 100 ? -30.844 -22.484 -13 1 95.94 100 VAL B N 1
ATOM 5680 C CA . VAL B 1 100 ? -30.547 -23.859 -13.367 1 95.94 100 VAL B CA 1
ATOM 5681 C C . VAL B 1 100 ? -31.812 -24.547 -13.867 1 95.94 100 VAL B C 1
ATOM 5683 O O . VAL B 1 100 ? -32.75 -23.891 -14.312 1 95.94 100 VAL B O 1
ATOM 5686 N N . GLY B 1 101 ? -31.828 -25.938 -13.977 1 92.5 101 GLY B N 1
ATOM 5687 C CA . GLY B 1 101 ? -33 -26.672 -14.469 1 92.5 101 GLY B CA 1
ATOM 5688 C C . GLY B 1 101 ? -33.156 -26.547 -15.969 1 92.5 101 GLY B C 1
ATOM 5689 O O . GLY B 1 101 ? -32.25 -26.781 -16.734 1 92.5 101 GLY B O 1
ATOM 5690 N N . ASP B 1 102 ? -34.312 -26.047 -16.359 1 93 102 ASP B N 1
ATOM 5691 C CA . ASP B 1 102 ? -34.688 -25.969 -17.781 1 93 102 ASP B CA 1
ATOM 5692 C C . ASP B 1 102 ? -33.938 -24.844 -18.469 1 93 102 ASP B C 1
ATOM 5694 O O . ASP B 1 102 ? -33.906 -24.766 -19.703 1 93 102 ASP B O 1
ATOM 5698 N N . GLN B 1 103 ? -33.25 -24.016 -17.719 1 94.81 103 GLN B N 1
ATOM 5699 C CA . GLN B 1 103 ? -32.625 -22.828 -18.281 1 94.81 103 GLN B CA 1
ATOM 5700 C C . GLN B 1 103 ? -31.125 -23.047 -18.469 1 94.81 103 GLN B C 1
ATOM 5702 O O . GLN B 1 103 ? -30.422 -22.141 -18.953 1 94.81 103 GLN B O 1
ATOM 5707 N N . VAL B 1 104 ? -30.578 -24.141 -18.203 1 95.31 104 VAL B N 1
ATOM 5708 C CA . VAL B 1 104 ? -29.156 -24.406 -18.172 1 95.31 104 VAL B CA 1
ATOM 5709 C C . VAL B 1 104 ? -28.547 -24.141 -19.547 1 95.31 104 VAL B C 1
ATOM 5711 O O . VAL B 1 104 ? -27.484 -23.516 -19.656 1 95.31 104 VAL B O 1
ATOM 5714 N N . GLU B 1 105 ? -29.219 -24.594 -20.578 1 94.62 105 GLU B N 1
ATOM 5715 C CA . GLU B 1 105 ? -28.672 -24.422 -21.922 1 94.62 105 GLU B CA 1
ATOM 5716 C C . GLU B 1 105 ? -28.672 -22.953 -22.328 1 94.62 105 GLU B C 1
ATOM 5718 O O . GLU B 1 105 ? -27.734 -22.484 -22.969 1 94.62 105 GLU B O 1
ATOM 5723 N N . ALA B 1 106 ? -29.703 -22.297 -22 1 95.88 106 ALA B N 1
ATOM 5724 C CA . ALA B 1 106 ? -29.781 -20.859 -22.312 1 95.88 106 ALA B CA 1
ATOM 5725 C C . ALA B 1 106 ? -28.703 -20.078 -21.562 1 95.88 106 ALA B C 1
ATOM 5727 O O . ALA B 1 106 ? -28.109 -19.156 -22.125 1 95.88 106 ALA B O 1
ATOM 5728 N N . ILE B 1 107 ? -28.531 -20.422 -20.328 1 96.94 107 ILE B N 1
ATOM 5729 C CA . ILE B 1 107 ? -27.531 -19.75 -19.516 1 96.94 107 ILE B CA 1
ATOM 5730 C C . ILE B 1 107 ? -26.141 -20.062 -20.047 1 96.94 107 ILE B C 1
ATOM 5732 O O . ILE B 1 107 ? -25.281 -19.188 -20.125 1 96.94 107 ILE B O 1
ATOM 5736 N N . LYS B 1 108 ? -25.875 -21.328 -20.391 1 95.56 108 LYS B N 1
ATOM 5737 C CA . LYS B 1 108 ? -24.609 -21.734 -21 1 95.56 108 LYS B CA 1
ATOM 5738 C C . LYS B 1 108 ? -24.312 -20.875 -22.234 1 95.56 108 LYS B C 1
ATOM 5740 O O . LYS B 1 108 ? -23.188 -20.375 -22.391 1 95.56 108 LYS B O 1
ATOM 5745 N N . ASP B 1 109 ? -25.281 -20.75 -23.062 1 95.5 109 ASP B N 1
ATOM 5746 C CA . ASP B 1 109 ? -25.125 -19.953 -24.281 1 95.5 109 ASP B CA 1
ATOM 5747 C C . ASP B 1 109 ? -24.781 -18.5 -23.953 1 95.5 109 ASP B C 1
ATOM 5749 O O . ASP B 1 109 ? -23.922 -17.906 -24.594 1 95.5 109 ASP B O 1
ATOM 5753 N N . ALA B 1 110 ? -25.484 -17.969 -23.016 1 97.31 110 ALA B N 1
ATOM 5754 C CA . ALA B 1 110 ? -25.25 -16.594 -22.609 1 97.31 110 ALA B CA 1
ATOM 5755 C C . ALA B 1 110 ? -23.828 -16.422 -22.062 1 97.31 110 ALA B C 1
ATOM 5757 O O . ALA B 1 110 ? -23.172 -15.414 -22.344 1 97.31 110 ALA B O 1
ATOM 5758 N N . LEU B 1 111 ? -23.375 -17.375 -21.281 1 97.12 111 LEU B N 1
ATOM 5759 C CA . LEU B 1 111 ? -22.031 -17.328 -20.719 1 97.12 111 LEU B CA 1
ATOM 5760 C C . LEU B 1 111 ? -20.984 -17.406 -21.812 1 97.12 111 LEU B C 1
ATOM 5762 O O . LEU B 1 111 ? -19.938 -16.734 -21.719 1 97.12 111 LEU B O 1
ATOM 5766 N N . LEU B 1 112 ? -21.188 -18.203 -22.812 1 94.06 112 LEU B N 1
ATOM 5767 C CA . LEU B 1 112 ? -20.281 -18.297 -23.953 1 94.06 112 LEU B CA 1
ATOM 5768 C C . LEU B 1 112 ? -20.188 -16.969 -24.688 1 94.06 112 LEU B C 1
ATOM 5770 O O . LEU B 1 112 ? -19.094 -16.531 -25.062 1 94.06 112 LEU B O 1
ATOM 5774 N N . ARG B 1 113 ? -21.312 -16.344 -24.828 1 95 113 ARG B N 1
ATOM 5775 C CA . ARG B 1 113 ? -21.328 -15.047 -25.5 1 95 113 ARG B CA 1
ATOM 5776 C C . ARG B 1 113 ? -20.609 -14 -24.641 1 95 113 ARG B C 1
ATOM 5778 O O . ARG B 1 113 ? -19.875 -13.164 -25.172 1 95 113 ARG B O 1
ATOM 5785 N N . LEU B 1 114 ? -20.891 -14.062 -23.359 1 95.88 114 LEU B N 1
ATOM 5786 C CA . LEU B 1 114 ? -20.203 -13.148 -22.453 1 95.88 114 LEU B CA 1
ATOM 5787 C C . LEU B 1 114 ? -18.688 -13.312 -22.547 1 95.88 114 LEU B C 1
ATOM 5789 O O . LEU B 1 114 ? -17.969 -12.328 -22.719 1 95.88 114 LEU B O 1
ATOM 5793 N N . GLY B 1 115 ? -18.234 -14.523 -22.469 1 94.19 115 GLY B N 1
ATOM 5794 C CA . GLY B 1 115 ? -16.812 -14.805 -22.547 1 94.19 115 GLY B CA 1
ATOM 5795 C C . GLY B 1 115 ? -16.172 -14.328 -23.844 1 94.19 115 GLY B C 1
ATOM 5796 O O . GLY B 1 115 ? -15.062 -13.805 -23.844 1 94.19 115 GLY B O 1
ATOM 5797 N N . ALA B 1 116 ? -16.891 -14.547 -24.922 1 90.56 116 ALA B N 1
ATOM 5798 C CA . ALA B 1 116 ? -16.406 -14.102 -26.234 1 90.56 116 ALA B CA 1
ATOM 5799 C C . ALA B 1 116 ? -16.297 -12.586 -26.281 1 90.56 116 ALA B C 1
ATOM 5801 O O . ALA B 1 116 ? -15.359 -12.047 -26.891 1 90.56 116 ALA B O 1
ATOM 5802 N N . GLY B 1 117 ? -17.234 -11.938 -25.688 1 91 117 GLY B N 1
ATOM 5803 C CA . GLY B 1 117 ? -17.266 -10.484 -25.703 1 91 117 GLY B CA 1
ATOM 5804 C C . GLY B 1 117 ? -16.203 -9.852 -24.812 1 91 117 GLY B C 1
ATOM 5805 O O . GLY B 1 117 ? -15.891 -8.672 -24.969 1 91 117 GLY B O 1
ATOM 5806 N N . MET B 1 118 ? -15.633 -10.578 -23.891 1 91.62 118 MET B N 1
ATOM 5807 C CA . MET B 1 118 ? -14.625 -10.078 -22.969 1 91.62 118 MET B CA 1
ATOM 5808 C C . MET B 1 118 ? -13.258 -10 -23.641 1 91.62 118 MET B C 1
ATOM 5810 O O . MET B 1 118 ? -12.344 -9.352 -23.125 1 91.62 118 MET B O 1
ATOM 5814 N N . ILE B 1 119 ? -13.031 -10.656 -24.766 1 86.56 119 ILE B N 1
ATOM 5815 C CA . ILE B 1 119 ? -11.758 -10.688 -25.469 1 86.56 119 ILE B CA 1
ATOM 5816 C C . ILE B 1 119 ? -11.625 -9.453 -26.359 1 86.56 119 ILE B C 1
ATOM 5818 O O . ILE B 1 119 ? -12.5 -9.188 -27.188 1 86.56 119 ILE B O 1
ATOM 5822 N N . GLU B 1 120 ? -10.539 -8.773 -26.125 1 82.5 120 GLU B N 1
ATOM 5823 C CA . GLU B 1 120 ? -10.289 -7.59 -26.938 1 82.5 120 GLU B CA 1
ATOM 5824 C C . GLU B 1 120 ? -9.953 -7.973 -28.375 1 82.5 120 GLU B C 1
ATOM 5826 O O . GLU B 1 120 ? -9.383 -9.039 -28.625 1 82.5 120 GLU B O 1
ATOM 5831 N N . ALA B 1 121 ? -10.352 -7.051 -29.203 1 72.81 121 ALA B N 1
ATOM 5832 C CA . ALA B 1 121 ? -9.992 -7.25 -30.609 1 72.81 121 ALA B CA 1
ATOM 5833 C C . ALA B 1 121 ? -8.484 -7.098 -30.812 1 72.81 121 ALA B C 1
ATOM 5835 O O . ALA B 1 121 ? -7.828 -6.352 -30.078 1 72.81 121 ALA B O 1
ATOM 5836 N N . PRO B 1 122 ? -7.93 -7.926 -31.625 1 64.31 122 PRO B N 1
ATOM 5837 C CA . PRO B 1 122 ? -6.488 -7.801 -31.875 1 64.31 122 PRO B CA 1
ATOM 5838 C C . PRO B 1 122 ? -6.082 -6.383 -32.25 1 64.31 122 PRO B C 1
ATOM 5840 O O . PRO B 1 122 ? -6.887 -5.637 -32.812 1 64.31 122 PRO B O 1
ATOM 5843 N N . ALA B 1 123 ? -4.812 -6.09 -31.844 1 55.47 123 ALA B N 1
ATOM 5844 C CA . ALA B 1 123 ? -4.242 -4.785 -32.156 1 55.47 123 ALA B CA 1
ATOM 5845 C C . ALA B 1 123 ? -4.129 -4.594 -33.688 1 55.47 123 ALA B C 1
ATOM 5847 O O . ALA B 1 123 ? -3.738 -5.516 -34.406 1 55.47 123 ALA B O 1
ATOM 5848 N N . GLY B 1 124 ? -4.59 -3.359 -34.344 1 49.81 124 GLY B N 1
ATOM 5849 C CA . GLY B 1 124 ? -4.5 -3.096 -35.781 1 49.81 124 GLY B CA 1
ATOM 5850 C C . GLY B 1 124 ? -5.816 -3.297 -36.5 1 49.81 124 GLY B C 1
ATOM 5851 O O . GLY B 1 124 ? -5.898 -3.109 -37.719 1 49.81 124 GLY B O 1
ATOM 5852 N N . ALA B 1 125 ? -6.602 -3.869 -35.938 1 44.25 125 ALA B N 1
ATOM 5853 C CA . ALA B 1 125 ? -7.875 -3.865 -36.656 1 44.25 125 ALA B CA 1
ATOM 5854 C C . ALA B 1 125 ? -8.328 -2.441 -36.969 1 44.25 125 ALA B C 1
ATOM 5856 O O . ALA B 1 125 ? -8.164 -1.54 -36.125 1 44.25 125 ALA B O 1
ATOM 5857 N N . PRO B 1 126 ? -8.469 -2.045 -38.219 1 42.16 126 PRO B N 1
ATOM 5858 C CA . PRO B 1 126 ? -8.703 -0.691 -38.75 1 42.16 126 PRO B CA 1
ATOM 5859 C C . PRO B 1 126 ? -9.562 0.148 -37.781 1 42.16 126 PRO B C 1
ATOM 5861 O O . PRO B 1 126 ? -9.531 1.38 -37.844 1 42.16 126 PRO B O 1
ATOM 5864 N N . ALA B 1 127 ? -10.703 -0.237 -37.594 1 38.75 127 ALA B N 1
ATOM 5865 C CA . ALA B 1 127 ? -11.82 0.669 -37.312 1 38.75 127 ALA B CA 1
ATOM 5866 C C . ALA B 1 127 ? -11.75 1.189 -35.875 1 38.75 127 ALA B C 1
ATOM 5868 O O . ALA B 1 127 ? -12.617 1.947 -35.438 1 38.75 127 ALA B O 1
ATOM 5869 N N . THR B 1 128 ? -11.109 0.528 -34.969 1 42.22 128 THR B N 1
ATOM 5870 C CA . THR B 1 128 ? -11.477 0.971 -33.625 1 42.22 128 THR B CA 1
ATOM 5871 C C . THR B 1 128 ? -10.539 2.068 -33.156 1 42.22 128 THR B C 1
ATOM 5873 O O . THR B 1 128 ? -9.32 1.981 -33.344 1 42.22 128 THR B O 1
ATOM 5876 N N . PRO B 1 129 ? -11 3.207 -32.969 1 43.44 129 PRO B N 1
ATOM 5877 C CA . PRO B 1 129 ? -10.195 4.262 -32.344 1 43.44 129 PRO B CA 1
ATOM 5878 C C . PRO B 1 129 ? -9.234 3.725 -31.281 1 43.44 129 PRO B C 1
ATOM 5880 O O . PRO B 1 129 ? -9.508 2.703 -30.641 1 43.44 129 PRO B O 1
ATOM 5883 N N . PRO B 1 130 ? -7.953 4.113 -31.406 1 45.34 130 PRO B N 1
ATOM 5884 C CA . PRO B 1 130 ? -6.957 3.664 -30.422 1 45.34 130 PRO B CA 1
ATOM 5885 C C . PRO B 1 130 ? -7.484 3.695 -29 1 45.34 130 PRO B C 1
ATOM 5887 O O . PRO B 1 130 ? -7.98 4.73 -28.531 1 45.34 130 PRO B O 1
ATOM 5890 N N . GLU B 1 131 ? -8.031 2.652 -28.609 1 52.41 131 GLU B N 1
ATOM 5891 C CA . GLU B 1 131 ? -8.5 2.537 -27.234 1 52.41 131 GLU B CA 1
ATOM 5892 C C . GLU B 1 131 ? -7.418 2.979 -26.25 1 52.41 131 GLU B C 1
ATOM 5894 O O . GLU B 1 131 ? -6.227 2.797 -26.5 1 52.41 131 GLU B O 1
ATOM 5899 N N . PRO B 1 132 ? -7.781 3.898 -25.328 1 58.47 132 PRO B N 1
ATOM 5900 C CA . PRO B 1 132 ? -6.828 4.324 -24.297 1 58.47 132 PRO B CA 1
ATOM 5901 C C . PRO B 1 132 ? -6.113 3.152 -23.641 1 58.47 132 PRO B C 1
ATOM 5903 O O . PRO B 1 132 ? -6.691 2.07 -23.5 1 58.47 132 PRO B O 1
ATOM 5906 N N . PRO B 1 133 ? -4.797 3.334 -23.453 1 70.25 133 PRO B N 1
ATOM 5907 C CA . PRO B 1 133 ? -3.992 2.266 -22.859 1 70.25 133 PRO B CA 1
ATOM 5908 C C . PRO B 1 133 ? -4.555 1.781 -21.516 1 70.25 133 PRO B C 1
ATOM 5910 O O . PRO B 1 133 ? -5.035 2.588 -20.719 1 70.25 133 PRO B O 1
ATOM 5913 N N . ARG B 1 134 ? -4.852 0.528 -21.391 1 87.75 134 ARG B N 1
ATOM 5914 C CA . ARG B 1 134 ? -5.355 -0.125 -20.172 1 87.75 134 ARG B CA 1
ATOM 5915 C C . ARG B 1 134 ? -4.207 -0.609 -19.297 1 87.75 134 ARG B C 1
ATOM 5917 O O . ARG B 1 134 ? -4.191 -1.766 -18.875 1 87.75 134 ARG B O 1
ATOM 5924 N N . ASP B 1 135 ? -3.295 0.323 -19.094 1 93.12 135 ASP B N 1
ATOM 5925 C CA . ASP B 1 135 ? -2.166 0.026 -18.219 1 93.12 135 ASP B CA 1
ATOM 5926 C C . ASP B 1 135 ? -2.502 0.35 -16.766 1 93.12 135 ASP B C 1
ATOM 5928 O O . ASP B 1 135 ? -3.045 1.417 -16.469 1 93.12 135 ASP B O 1
ATOM 5932 N N . SER B 1 136 ? -2.268 -0.583 -15.922 1 96.31 136 SER B N 1
ATOM 5933 C CA . SER B 1 136 ? -2.461 -0.35 -14.492 1 96.31 136 SER B CA 1
ATOM 5934 C C . SER B 1 136 ? -1.235 0.31 -13.867 1 96.31 136 SER B C 1
ATOM 5936 O O . SER B 1 136 ? -0.326 0.741 -14.578 1 96.31 136 SER B O 1
ATOM 5938 N N . THR B 1 137 ? -1.26 0.446 -12.547 1 94.94 137 THR B N 1
ATOM 5939 C CA . THR B 1 137 ? -0.115 0.939 -11.781 1 94.94 137 THR B CA 1
ATOM 5940 C C . THR B 1 137 ? 0.619 -0.213 -11.102 1 94.94 137 THR B C 1
ATOM 5942 O O . THR B 1 137 ? 1.484 0.011 -10.258 1 94.94 137 THR B O 1
ATOM 5945 N N . ILE B 1 138 ? 0.286 -1.459 -11.438 1 97.62 138 ILE B N 1
ATOM 5946 C CA . ILE B 1 138 ? 0.844 -2.658 -10.82 1 97.62 138 ILE B CA 1
ATOM 5947 C C . ILE B 1 138 ? 1.972 -3.207 -11.688 1 97.62 138 ILE B C 1
ATOM 5949 O O . ILE B 1 138 ? 1.771 -3.486 -12.875 1 97.62 138 ILE B O 1
ATOM 5953 N N . PRO B 1 139 ? 3.137 -3.402 -11.094 1 98 139 PRO B N 1
ATOM 5954 C CA . PRO B 1 139 ? 4.191 -4.023 -11.891 1 98 139 PRO B CA 1
ATOM 5955 C C . PRO B 1 139 ? 3.809 -5.41 -12.398 1 98 139 PRO B C 1
ATOM 5957 O O . PRO B 1 139 ? 3.115 -6.16 -11.703 1 98 139 PRO B O 1
ATOM 5960 N N . SER B 1 140 ? 4.367 -5.832 -13.5 1 97.56 140 SER B N 1
ATOM 5961 C CA . SER B 1 140 ? 3.953 -7.043 -14.203 1 97.56 140 SER B CA 1
ATOM 5962 C C . SER B 1 140 ? 4.305 -8.289 -13.406 1 97.56 140 SER B C 1
ATOM 5964 O O . SER B 1 140 ? 3.703 -9.352 -13.594 1 97.56 140 SER B O 1
ATOM 5966 N N . ILE B 1 141 ? 5.246 -8.211 -12.523 1 98.44 141 ILE B N 1
ATOM 5967 C CA . ILE B 1 141 ? 5.648 -9.391 -11.766 1 98.44 141 ILE B CA 1
ATOM 5968 C C . ILE B 1 141 ? 4.465 -9.898 -10.938 1 98.44 141 ILE B C 1
ATOM 5970 O O . ILE B 1 141 ? 4.359 -11.094 -10.672 1 98.44 141 ILE B O 1
ATOM 5974 N N . TYR B 1 142 ? 3.549 -9.023 -10.562 1 98.56 142 TYR B N 1
ATOM 5975 C CA . TYR B 1 142 ? 2.443 -9.414 -9.695 1 98.56 142 TYR B CA 1
ATOM 5976 C C . TYR B 1 142 ? 1.475 -10.336 -10.43 1 98.56 142 TYR B C 1
ATOM 5978 O O . TYR B 1 142 ? 0.733 -11.094 -9.805 1 98.56 142 TYR B O 1
ATOM 5986 N N . THR B 1 143 ? 1.469 -10.281 -11.75 1 97.44 143 THR B N 1
ATOM 5987 C CA . THR B 1 143 ? 0.682 -11.211 -12.547 1 97.44 143 THR B CA 1
ATOM 5988 C C . THR B 1 143 ? 1.21 -12.633 -12.391 1 97.44 143 THR B C 1
ATOM 5990 O O . THR B 1 143 ? 0.452 -13.555 -12.07 1 97.44 143 THR B O 1
ATOM 5993 N N . TYR B 1 144 ? 2.432 -12.766 -12.484 1 97 144 TYR B N 1
ATOM 5994 C CA . TYR B 1 144 ? 3.029 -14.094 -12.555 1 97 144 TYR B CA 1
ATOM 5995 C C . TYR B 1 144 ? 3.375 -14.617 -11.164 1 97 144 TYR B C 1
ATOM 5997 O O . TYR B 1 144 ? 3.402 -15.828 -10.938 1 97 144 TYR B O 1
ATOM 6005 N N . TRP B 1 145 ? 3.676 -13.672 -10.25 1 98.56 145 TRP B N 1
ATOM 6006 C CA . TRP B 1 145 ? 3.74 -14.062 -8.844 1 98.56 145 TRP B CA 1
ATOM 6007 C C . TRP B 1 145 ? 2.416 -14.656 -8.383 1 98.56 145 TRP B C 1
ATOM 6009 O O . TRP B 1 145 ? 2.396 -15.664 -7.672 1 98.56 145 TRP B O 1
ATOM 6019 N N . GLY B 1 146 ? 1.298 -14.039 -8.805 1 98.19 146 GLY B N 1
ATOM 6020 C CA . GLY B 1 146 ? -0.012 -14.609 -8.531 1 98.19 146 GLY B CA 1
ATOM 6021 C C . GLY B 1 146 ? -0.189 -16 -9.117 1 98.19 146 GLY B C 1
ATOM 6022 O O . GLY B 1 146 ? -0.75 -16.891 -8.461 1 98.19 146 GLY B O 1
ATOM 6023 N N . GLN B 1 147 ? 0.292 -16.172 -10.297 1 95.19 147 GLN B N 1
ATOM 6024 C CA . GLN B 1 147 ? 0.232 -17.484 -10.938 1 95.19 147 GLN B CA 1
ATOM 6025 C C . GLN B 1 147 ? 1.036 -18.516 -10.148 1 95.19 147 GLN B C 1
ATOM 6027 O O . GLN B 1 147 ? 0.583 -19.656 -9.945 1 95.19 147 GLN B O 1
ATOM 6032 N N . PHE B 1 148 ? 2.205 -18.172 -9.711 1 97.31 148 PHE B N 1
ATOM 6033 C CA . PHE B 1 148 ? 3.043 -19.047 -8.906 1 97.31 148 PHE B CA 1
ATOM 6034 C C . PHE B 1 148 ? 2.34 -19.438 -7.609 1 97.31 148 PHE B C 1
ATOM 6036 O O . PHE B 1 148 ? 2.361 -20.594 -7.203 1 97.31 148 PHE B O 1
ATOM 6043 N N . ILE B 1 149 ? 1.708 -18.453 -6.961 1 98.19 149 ILE B N 1
ATOM 6044 C CA . ILE B 1 149 ? 0.965 -18.688 -5.73 1 98.19 149 ILE B CA 1
ATOM 6045 C C . ILE B 1 149 ? -0.175 -19.672 -6 1 98.19 149 ILE B C 1
ATOM 6047 O O . ILE B 1 149 ? -0.397 -20.594 -5.223 1 98.19 149 ILE B O 1
ATOM 6051 N N . ASP B 1 150 ? -0.888 -19.438 -7.078 1 95.25 150 ASP B N 1
ATOM 6052 C CA . ASP B 1 150 ? -1.987 -20.328 -7.438 1 95.25 150 ASP B CA 1
ATOM 6053 C C . ASP B 1 150 ? -1.503 -21.766 -7.582 1 95.25 150 ASP B C 1
ATOM 6055 O O . ASP B 1 150 ? -2.131 -22.688 -7.066 1 95.25 150 ASP B O 1
ATOM 6059 N N . HIS B 1 151 ? -0.377 -21.922 -8.25 1 91.75 151 HIS B N 1
ATOM 6060 C CA . HIS B 1 151 ? 0.191 -23.25 -8.453 1 91.75 151 HIS B CA 1
ATOM 6061 C C . HIS B 1 151 ? 0.602 -23.875 -7.125 1 91.75 151 HIS B C 1
ATOM 6063 O O . HIS B 1 151 ? 0.534 -25.094 -6.965 1 91.75 151 HIS B O 1
ATOM 6069 N N . ASP B 1 152 ? 0.917 -23.094 -6.199 1 94.25 152 ASP B N 1
ATOM 6070 C CA . ASP B 1 152 ? 1.367 -23.578 -4.895 1 94.25 152 ASP B CA 1
ATOM 6071 C C . ASP B 1 152 ? 0.192 -24.078 -4.059 1 94.25 152 ASP B C 1
ATOM 6073 O O . ASP B 1 152 ? 0.355 -24.969 -3.225 1 94.25 152 ASP B O 1
ATOM 6077 N N . ILE B 1 153 ? -1.026 -23.562 -4.336 1 94.38 153 ILE B N 1
ATOM 6078 C CA . ILE B 1 153 ? -2.072 -23.875 -3.363 1 94.38 153 ILE B CA 1
ATOM 6079 C C . ILE B 1 153 ? -3.234 -24.578 -4.059 1 94.38 153 ILE B C 1
ATOM 6081 O O . ILE B 1 153 ? -4.117 -25.125 -3.4 1 94.38 153 ILE B O 1
ATOM 6085 N N . THR B 1 154 ? -3.201 -24.562 -5.406 1 89.75 154 THR B N 1
ATOM 6086 C CA . THR B 1 154 ? -4.34 -25.156 -6.102 1 89.75 154 THR B CA 1
ATOM 6087 C C . THR B 1 154 ? -3.867 -26.031 -7.266 1 89.75 154 THR B C 1
ATOM 6089 O O . THR B 1 154 ? -2.982 -25.625 -8.023 1 89.75 154 THR B O 1
ATOM 6092 N N . LEU B 1 155 ? -4.301 -27.172 -7.371 1 80.88 155 LEU B N 1
ATOM 6093 C CA . LEU B 1 155 ? -4.199 -28.094 -8.5 1 80.88 155 LEU B CA 1
ATOM 6094 C C . LEU B 1 155 ? -5.48 -28.922 -8.648 1 80.88 155 LEU B C 1
ATOM 6096 O O . LEU B 1 155 ? -5.754 -29.812 -7.84 1 80.88 155 LEU B O 1
ATOM 6100 N N . ASN B 1 156 ? -6.27 -28.422 -9.578 1 67.81 156 ASN B N 1
ATOM 6101 C CA . ASN B 1 156 ? -7.527 -29.141 -9.766 1 67.81 156 ASN B CA 1
ATOM 6102 C C . ASN B 1 156 ? -7.301 -30.5 -10.406 1 67.81 156 ASN B C 1
ATOM 6104 O O . ASN B 1 156 ? -6.738 -30.594 -11.492 1 67.81 156 ASN B O 1
ATOM 6108 N N . THR B 1 157 ? -7.496 -31.469 -9.672 1 55.81 157 THR B N 1
ATOM 6109 C CA . THR B 1 157 ? -7.391 -32.844 -10.172 1 55.81 157 THR B CA 1
ATOM 6110 C C . THR B 1 157 ? -8.773 -33.438 -10.414 1 55.81 157 THR B C 1
ATOM 6112 O O . THR B 1 157 ? -9.594 -33.5 -9.5 1 55.81 157 THR B O 1
ATOM 6115 N N . ASN B 1 158 ? -9.234 -33.094 -11.82 1 51.75 158 ASN B N 1
ATOM 6116 C CA . ASN B 1 158 ? -10.5 -33.719 -12.164 1 51.75 158 ASN B CA 1
ATOM 6117 C C . ASN B 1 158 ? -10.32 -35.219 -12.492 1 51.75 158 ASN B C 1
ATOM 6119 O O . ASN B 1 158 ? -9.211 -35.656 -12.75 1 51.75 158 ASN B O 1
ATOM 6123 N N . GLY B 1 159 ? -11.125 -36.094 -12.117 1 46.03 159 GLY B N 1
ATOM 6124 C CA . GLY B 1 159 ? -11.109 -37.5 -12.523 1 46.03 159 GLY B CA 1
ATOM 6125 C C . GLY B 1 159 ? -11.266 -37.688 -14.023 1 46.03 159 GLY B C 1
ATOM 6126 O O . GLY B 1 159 ? -11.617 -36.75 -14.734 1 46.03 159 GLY B O 1
ATOM 6127 N N . PRO B 1 160 ? -10.641 -38.75 -14.797 1 40.41 160 PRO B N 1
ATOM 6128 C CA . PRO B 1 160 ? -10.773 -39 -16.234 1 40.41 160 PRO B CA 1
ATOM 6129 C C . PRO B 1 160 ? -12.203 -38.812 -16.734 1 40.41 160 PRO B C 1
ATOM 6131 O O . PRO B 1 160 ? -13.156 -39.219 -16.06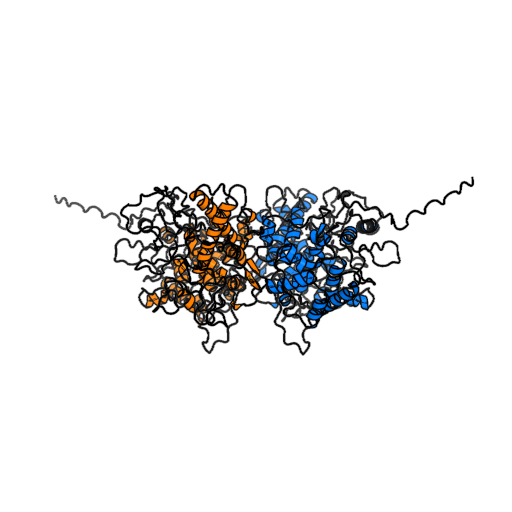2 1 40.41 160 PRO B O 1
ATOM 6134 N N . ASP B 1 161 ? -12.469 -37.844 -17.703 1 35.28 161 ASP B N 1
ATOM 6135 C CA . ASP B 1 161 ? -13.75 -37.625 -18.375 1 35.28 161 ASP B CA 1
ATOM 6136 C C . ASP B 1 161 ? -14.242 -38.875 -19.062 1 35.28 161 ASP B C 1
ATOM 6138 O O . ASP B 1 161 ? -15.32 -38.906 -19.656 1 35.28 161 ASP B O 1
ATOM 6142 N N . ASP B 1 162 ? -13.398 -39.656 -19.891 1 38.06 162 ASP B N 1
ATOM 6143 C CA . ASP B 1 162 ? -13.891 -40.562 -20.938 1 38.06 162 ASP B CA 1
ATOM 6144 C C . ASP B 1 162 ? -14.57 -41.781 -20.344 1 38.06 162 ASP B C 1
ATOM 6146 O O . ASP B 1 162 ? -14.211 -42.219 -19.25 1 38.06 162 ASP B O 1
ATOM 6150 N N . ASP B 1 163 ? -15.805 -42.188 -20.766 1 36.16 163 ASP B N 1
ATOM 6151 C CA . ASP B 1 163 ? -16.5 -43.469 -20.625 1 36.16 163 ASP B CA 1
ATOM 6152 C C . ASP B 1 163 ? -15.539 -44.625 -20.766 1 36.16 163 ASP B C 1
ATOM 6154 O O . ASP B 1 163 ? -15.914 -45.781 -20.547 1 36.16 163 ASP B O 1
ATOM 6158 N N . SER B 1 164 ? -14.625 -44.875 -21.766 1 34.66 164 SER B N 1
ATOM 6159 C CA . SER B 1 164 ? -13.992 -46.125 -22.156 1 34.66 164 SER B CA 1
ATOM 6160 C C . SER B 1 164 ? -13.016 -46.625 -21.094 1 34.66 164 SER B C 1
ATOM 6162 O O . SER B 1 164 ? -12.734 -47.812 -21.016 1 34.66 164 SER B O 1
ATOM 6164 N N . GLY B 1 165 ? -11.719 -46.344 -20.797 1 36.41 165 GLY B N 1
ATOM 6165 C CA . GLY B 1 165 ? -11.086 -47.219 -19.828 1 36.41 165 GLY B CA 1
ATOM 6166 C C . GLY B 1 165 ? -11.688 -47.125 -18.438 1 36.41 165 GLY B C 1
ATOM 6167 O O . GLY B 1 165 ? -12.562 -46.281 -18.203 1 36.41 165 GLY B O 1
ATOM 6168 N N . PRO B 1 166 ? -11.164 -48.062 -17.391 1 35.78 166 PRO B N 1
ATOM 6169 C CA . PRO B 1 166 ? -11.812 -48.438 -16.125 1 35.78 166 PRO B CA 1
ATOM 6170 C C . PRO B 1 166 ? -12.5 -47.281 -15.438 1 35.78 166 PRO B C 1
ATOM 6172 O O . PRO B 1 166 ? -13.664 -47.375 -15.031 1 35.78 166 PRO B O 1
ATOM 6175 N N . ARG B 1 167 ? -11.781 -46.625 -14.43 1 37.84 167 ARG B N 1
ATOM 6176 C CA . ARG B 1 167 ? -12.039 -45.781 -13.266 1 37.84 167 ARG B CA 1
ATOM 6177 C C . ARG B 1 167 ? -12.453 -44.375 -13.68 1 37.84 167 ARG B C 1
ATOM 6179 O O . ARG B 1 167 ? -11.602 -43.531 -13.945 1 37.84 167 ARG B O 1
ATOM 6186 N N . GLY B 1 168 ? -13.219 -44.094 -14.453 1 34.28 168 GLY B N 1
ATOM 6187 C CA . GLY B 1 168 ? -13.641 -42.75 -14.867 1 34.28 168 GLY B CA 1
ATOM 6188 C C . GLY B 1 168 ? -14.219 -41.938 -13.734 1 34.28 168 GLY B C 1
ATOM 6189 O O . GLY B 1 168 ? -15.422 -41.688 -13.695 1 34.28 168 GLY B O 1
ATOM 6190 N N . ASP B 1 169 ? -13.93 -41.969 -12.547 1 34.31 169 ASP B N 1
ATOM 6191 C CA . ASP B 1 169 ? -14.484 -41.188 -11.461 1 34.31 169 ASP B CA 1
ATOM 6192 C C . ASP B 1 169 ? -14.5 -39.688 -11.82 1 34.31 169 ASP B C 1
ATOM 6194 O O . ASP B 1 169 ? -13.539 -38.969 -11.547 1 34.31 169 ASP B O 1
ATOM 6198 N N . GLN B 1 170 ? -14.867 -39.156 -13.016 1 42.44 170 GLN B N 1
ATOM 6199 C CA . GLN B 1 170 ? -14.875 -37.719 -13.289 1 42.44 170 GLN B CA 1
ATOM 6200 C C . GLN B 1 170 ? -15.711 -36.969 -12.258 1 42.44 170 GLN B C 1
ATOM 6202 O O . GLN B 1 170 ? -16.938 -36.969 -12.352 1 42.44 170 GLN B O 1
ATOM 6207 N N . ALA B 1 171 ? -15.453 -36.844 -11.195 1 44.72 171 ALA B N 1
ATOM 6208 C CA . ALA B 1 171 ? -16.5 -36.469 -10.242 1 44.72 171 ALA B CA 1
ATOM 6209 C C . ALA B 1 171 ? -17.469 -35.469 -10.859 1 44.72 171 ALA B C 1
ATOM 6211 O O . ALA B 1 171 ? -18.672 -35.688 -10.867 1 44.72 171 ALA B O 1
ATOM 6212 N N . LEU B 1 172 ? -17.078 -34.188 -11.156 1 54.12 172 LEU B N 1
ATOM 6213 C CA . LEU B 1 172 ? -18.062 -33.219 -11.656 1 54.12 172 LEU B CA 1
ATOM 6214 C C . LEU B 1 172 ? -17.938 -33.062 -13.172 1 54.12 172 LEU B C 1
ATOM 6216 O O . LEU B 1 172 ? -18.703 -32.344 -13.781 1 54.12 172 LEU B O 1
ATOM 6220 N N . GLY B 1 173 ? -17.375 -34.125 -13.961 1 56.88 173 GLY B N 1
ATOM 6221 C CA . GLY B 1 173 ? -17.297 -33.969 -15.406 1 56.88 173 GLY B CA 1
ATOM 6222 C C . GLY B 1 173 ? -16.578 -32.688 -15.828 1 56.88 173 GLY B C 1
ATOM 6223 O O . GLY B 1 173 ? -15.844 -32.094 -15.031 1 56.88 173 GLY B O 1
ATOM 6224 N N . ASP B 1 174 ? -16.406 -32.469 -17.266 1 64.81 174 ASP B N 1
ATOM 6225 C CA . ASP B 1 174 ? -15.75 -31.312 -17.875 1 64.81 174 ASP B CA 1
ATOM 6226 C C . ASP B 1 174 ? -16.766 -30.328 -18.453 1 64.81 174 ASP B C 1
ATOM 6228 O O . ASP B 1 174 ? -17.906 -30.703 -18.734 1 64.81 174 ASP B O 1
ATOM 6232 N N . ILE B 1 175 ? -16.516 -29.141 -18.516 1 68.69 175 ILE B N 1
ATOM 6233 C CA . ILE B 1 175 ? -17.359 -28.062 -19.031 1 68.69 175 ILE B CA 1
ATOM 6234 C C . ILE B 1 175 ? -17.719 -28.359 -20.484 1 68.69 175 ILE B C 1
ATOM 6236 O O . ILE B 1 175 ? -18.656 -27.766 -21.031 1 68.69 175 ILE B O 1
ATOM 6240 N N . VAL B 1 176 ? -17 -29.359 -21.047 1 68.25 176 VAL B N 1
ATOM 6241 C CA . VAL B 1 176 ? -17.234 -29.656 -22.469 1 68.25 176 VAL B CA 1
ATOM 6242 C C . VAL B 1 176 ? -18.234 -30.797 -22.594 1 68.25 176 VAL B C 1
ATOM 6244 O O . VAL B 1 176 ? -18.656 -31.125 -23.719 1 68.25 176 VAL B O 1
ATOM 6247 N N . ASN B 1 177 ? -18.688 -31.328 -21.469 1 70.06 177 ASN B N 1
ATOM 6248 C CA . ASN B 1 177 ? -19.641 -32.438 -21.516 1 70.06 177 ASN B CA 1
ATOM 6249 C C . ASN B 1 177 ? -20.969 -31.984 -22.125 1 70.06 177 ASN B C 1
ATOM 6251 O O . ASN B 1 177 ? -21.391 -30.844 -21.938 1 70.06 177 ASN B O 1
ATOM 6255 N N . ASP B 1 178 ? -21.422 -32.844 -22.938 1 71.69 178 ASP B N 1
ATOM 6256 C CA . ASP B 1 178 ? -22.766 -32.688 -23.5 1 71.69 178 ASP B CA 1
ATOM 6257 C C . ASP B 1 178 ? -23.688 -33.812 -23.047 1 71.69 178 ASP B C 1
ATOM 6259 O O . ASP B 1 178 ? -23.469 -34.969 -23.359 1 71.69 178 ASP B O 1
ATOM 6263 N N . PRO B 1 179 ? -24.734 -33.562 -22.266 1 80.88 179 PRO B N 1
ATOM 6264 C CA . PRO B 1 179 ? -25.203 -32.219 -21.953 1 80.88 179 PRO B CA 1
ATOM 6265 C C . PRO B 1 179 ? -24.406 -31.562 -20.844 1 80.88 179 PRO B C 1
ATOM 6267 O O . PRO B 1 179 ? -23.906 -32.25 -19.938 1 80.88 179 PRO B O 1
ATOM 6270 N N . PHE B 1 180 ? -24.359 -30.281 -20.938 1 87.19 180 PHE B N 1
ATOM 6271 C CA . PHE B 1 180 ? -23.75 -29.484 -19.875 1 87.19 180 PHE B CA 1
ATOM 6272 C C . PHE B 1 180 ? -24.594 -29.562 -18.609 1 87.19 180 PHE B C 1
ATOM 6274 O O . PHE B 1 180 ? -25.812 -29.562 -18.656 1 87.19 180 PHE B O 1
ATOM 6281 N N . ARG B 1 181 ? -23.969 -29.656 -17.453 1 86.06 181 ARG B N 1
ATOM 6282 C CA . ARG B 1 181 ? -24.656 -29.734 -16.172 1 86.06 181 ARG B CA 1
ATOM 6283 C C . ARG B 1 181 ? -24.109 -28.719 -15.18 1 86.06 181 ARG B C 1
ATOM 6285 O O . ARG B 1 181 ? -22.906 -28.484 -15.125 1 86.06 181 ARG B O 1
ATOM 6292 N N . ALA B 1 182 ? -24.984 -28.078 -14.5 1 91.5 182 ALA B N 1
ATOM 6293 C CA . ALA B 1 182 ? -24.656 -27.312 -13.297 1 91.5 182 ALA B CA 1
ATOM 6294 C C . ALA B 1 182 ? -24.938 -28.125 -12.039 1 91.5 182 ALA B C 1
ATOM 6296 O O . ALA B 1 182 ? -26.062 -28.578 -11.805 1 91.5 182 ALA B O 1
ATOM 6297 N N . PHE B 1 183 ? -23.906 -28.328 -11.25 1 90.75 183 PHE B N 1
ATOM 6298 C CA . PHE B 1 183 ? -24.016 -29.25 -10.125 1 90.75 183 PHE B CA 1
ATOM 6299 C C . PHE B 1 183 ? -24.469 -28.531 -8.867 1 90.75 183 PHE B C 1
ATOM 6301 O O . PHE B 1 183 ? -24.219 -27.328 -8.711 1 90.75 183 PHE B O 1
ATOM 6308 N N . GLU B 1 184 ? -25.109 -29.297 -8.008 1 92.88 184 GLU B N 1
ATOM 6309 C CA . GLU B 1 184 ? -25.438 -28.781 -6.684 1 92.88 184 GLU B CA 1
ATOM 6310 C C . GLU B 1 184 ? -24.203 -28.734 -5.793 1 92.88 184 GLU B C 1
ATOM 6312 O O . GLU B 1 184 ? -23.297 -29.562 -5.926 1 92.88 184 GLU B O 1
ATOM 6317 N N . PRO B 1 185 ? -24.172 -27.781 -4.844 1 94.62 185 PRO B N 1
ATOM 6318 C CA . PRO B 1 185 ? -23 -27.578 -3.994 1 94.62 185 PRO B CA 1
ATOM 6319 C C . PRO B 1 185 ? -22.562 -28.859 -3.277 1 94.62 185 PRO B C 1
ATOM 6321 O O . PRO B 1 185 ? -21.359 -29.125 -3.156 1 94.62 185 PRO B O 1
ATOM 6324 N N . ASP B 1 186 ? -23.453 -29.672 -2.801 1 90.44 186 ASP B N 1
ATOM 6325 C CA . ASP B 1 186 ? -23.094 -30.875 -2.072 1 90.44 186 ASP B CA 1
ATOM 6326 C C . ASP B 1 186 ? -22.375 -31.875 -2.982 1 90.44 186 ASP B C 1
ATOM 6328 O O . ASP B 1 186 ? -21.469 -32.562 -2.545 1 90.44 186 ASP B O 1
ATOM 6332 N N . VAL B 1 187 ? -22.812 -31.938 -4.223 1 87.19 187 VAL B N 1
ATOM 6333 C CA . VAL B 1 187 ? -22.172 -32.781 -5.207 1 87.19 187 VAL B CA 1
ATOM 6334 C C . VAL B 1 187 ? -20.75 -32.281 -5.484 1 87.19 187 VAL B C 1
ATOM 6336 O O . VAL B 1 187 ? -19.812 -33.094 -5.578 1 87.19 187 VAL B O 1
ATOM 6339 N N . VAL B 1 188 ? -20.625 -31 -5.582 1 89.25 188 VAL B N 1
ATOM 6340 C CA . VAL B 1 188 ? -19.328 -30.391 -5.852 1 89.25 188 VAL B CA 1
ATOM 6341 C C . VAL B 1 188 ? -18.375 -30.672 -4.695 1 89.25 188 VAL B C 1
ATOM 6343 O O . VAL B 1 188 ? -17.234 -31.109 -4.914 1 89.25 188 VAL B O 1
ATOM 6346 N N . ARG B 1 189 ? -18.797 -30.516 -3.49 1 88.31 189 ARG B N 1
ATOM 6347 C CA . ARG B 1 189 ? -17.969 -30.703 -2.305 1 88.31 189 ARG B CA 1
ATOM 6348 C C . ARG B 1 189 ? -17.469 -32.125 -2.211 1 88.31 189 ARG B C 1
ATOM 6350 O O . ARG B 1 189 ? -16.328 -32.375 -1.791 1 88.31 189 ARG B O 1
ATOM 6357 N N . ARG B 1 190 ? -18.25 -33 -2.662 1 82.38 190 ARG B N 1
ATOM 6358 C CA . ARG B 1 190 ? -17.906 -34.406 -2.566 1 82.38 190 ARG B CA 1
ATOM 6359 C C . ARG B 1 190 ? -17.047 -34.844 -3.746 1 82.38 190 ARG B C 1
ATOM 6361 O O . ARG B 1 190 ? -16.219 -35.75 -3.619 1 82.38 190 ARG B O 1
ATOM 6368 N N . GLY B 1 191 ? -17.281 -34.188 -4.816 1 79.12 191 GLY B N 1
ATOM 6369 C CA . GLY B 1 191 ? -16.719 -34.719 -6.051 1 79.12 191 GLY B CA 1
ATOM 6370 C C . GLY B 1 191 ? -15.453 -34 -6.484 1 79.12 191 GLY B C 1
ATOM 6371 O O . GLY B 1 191 ? -14.656 -34.531 -7.258 1 79.12 191 GLY B O 1
ATOM 6372 N N . LEU B 1 192 ? -15.242 -32.781 -6.062 1 86 192 LEU B N 1
ATOM 6373 C CA . LEU B 1 192 ? -14.094 -32.031 -6.527 1 86 192 LEU B CA 1
ATOM 6374 C C . LEU B 1 192 ? -12.93 -32.156 -5.555 1 86 192 LEU B C 1
ATOM 6376 O O . LEU B 1 192 ? -13.109 -32.031 -4.34 1 86 192 LEU B O 1
ATOM 6380 N N . HIS B 1 193 ? -11.703 -32.438 -6.109 1 84.81 193 HIS B N 1
ATOM 6381 C CA . HIS B 1 193 ? -10.516 -32.656 -5.297 1 84.81 193 HIS B CA 1
ATOM 6382 C C . HIS B 1 193 ? -9.383 -31.734 -5.688 1 84.81 193 HIS B C 1
ATOM 6384 O O . HIS B 1 193 ? -9.195 -31.422 -6.871 1 84.81 193 HIS B O 1
ATOM 6390 N N . ASN B 1 194 ? -8.688 -31.234 -4.738 1 86.88 194 ASN B N 1
ATOM 6391 C CA . ASN B 1 194 ? -7.496 -30.422 -4.918 1 86.88 194 ASN B CA 1
ATOM 6392 C C . ASN B 1 194 ? -6.219 -31.25 -4.762 1 86.88 194 ASN B C 1
ATOM 6394 O O . ASN B 1 194 ? -5.973 -31.812 -3.695 1 86.88 194 ASN B O 1
ATOM 6398 N N . GLY B 1 195 ? -5.395 -31.266 -5.781 1 79.38 195 GLY B N 1
ATOM 6399 C CA . GLY B 1 195 ? -4.168 -32.062 -5.766 1 79.38 195 GLY B CA 1
ATOM 6400 C C . GLY B 1 195 ? -3.023 -31.359 -5.055 1 79.38 195 GLY B C 1
ATOM 6401 O O . GLY B 1 195 ? -1.873 -31.781 -5.152 1 79.38 195 GLY B O 1
ATOM 6402 N N . ARG B 1 196 ? -3.336 -30.234 -4.324 1 83.69 196 ARG B N 1
ATOM 6403 C CA . ARG B 1 196 ? -2.346 -29.469 -3.566 1 83.69 196 ARG B CA 1
ATOM 6404 C C . ARG B 1 196 ? -2.764 -29.328 -2.107 1 83.69 196 ARG B C 1
ATOM 6406 O O . ARG B 1 196 ? -3.943 -29.469 -1.776 1 83.69 196 ARG B O 1
ATOM 6413 N N . ASN B 1 197 ? -1.717 -29.219 -1.347 1 83.69 197 ASN B N 1
ATOM 6414 C CA . ASN B 1 197 ? -1.943 -28.734 0.012 1 83.69 197 ASN B CA 1
ATOM 6415 C C . ASN B 1 197 ? -1.96 -27.203 0.071 1 83.69 197 ASN B C 1
ATOM 6417 O O . ASN B 1 197 ? -0.917 -26.562 -0.06 1 83.69 197 ASN B O 1
ATOM 6421 N N . PRO B 1 198 ? -3.121 -26.656 0.288 1 91.94 198 PRO B N 1
ATOM 6422 C CA . PRO B 1 198 ? -3.223 -25.203 0.186 1 91.94 198 PRO B CA 1
ATOM 6423 C C . PRO B 1 198 ? -2.736 -24.484 1.445 1 91.94 198 PRO B C 1
ATOM 6425 O O . PRO B 1 198 ? -3.51 -23.781 2.094 1 91.94 198 PRO B O 1
ATOM 6428 N N . LEU B 1 199 ? -1.434 -24.531 1.783 1 91.12 199 LEU B N 1
ATOM 6429 C CA . LEU B 1 199 ? -0.908 -23.969 3.018 1 91.12 199 LEU B CA 1
ATOM 6430 C C . LEU B 1 199 ? 0.235 -23 2.725 1 91.12 199 LEU B C 1
ATOM 6432 O O . LEU B 1 199 ? 0.95 -22.578 3.639 1 91.12 199 LEU B O 1
ATOM 6436 N N . LEU B 1 200 ? 0.433 -22.703 1.489 1 95.38 200 LEU B N 1
ATOM 6437 C CA . LEU B 1 200 ? 1.509 -21.812 1.079 1 95.38 200 LEU B CA 1
ATOM 6438 C C . LEU B 1 200 ? 2.857 -22.312 1.585 1 95.38 200 LEU B C 1
ATOM 6440 O O . LEU B 1 200 ? 3.674 -21.516 2.072 1 95.38 200 LEU B O 1
ATOM 6444 N N . ASP B 1 201 ? 3.078 -23.547 1.51 1 92.44 201 ASP B N 1
ATOM 6445 C CA . ASP B 1 201 ? 4.277 -24.156 2.082 1 92.44 201 ASP B CA 1
ATOM 6446 C C . ASP B 1 201 ? 5.316 -24.438 1.002 1 92.44 201 ASP B C 1
ATOM 6448 O O . ASP B 1 201 ? 6.328 -25.094 1.264 1 92.44 201 ASP B O 1
ATOM 6452 N N . LEU B 1 202 ? 5.094 -24.062 -0.232 1 95.19 202 LEU B N 1
ATOM 6453 C CA . LEU B 1 202 ? 6.023 -24.141 -1.353 1 95.19 202 LEU B CA 1
ATOM 6454 C C . LEU B 1 202 ? 6.285 -25.594 -1.736 1 95.19 202 LEU B C 1
ATOM 6456 O O . LEU B 1 202 ? 7.41 -25.953 -2.094 1 95.19 202 LEU B O 1
ATOM 6460 N N . ASP B 1 203 ? 5.285 -26.344 -1.646 1 88.75 203 ASP B N 1
ATOM 6461 C CA . ASP B 1 203 ? 5.441 -27.703 -2.141 1 88.75 203 ASP B CA 1
ATOM 6462 C C . ASP B 1 203 ? 5.656 -27.719 -3.652 1 88.75 203 ASP B C 1
ATOM 6464 O O . ASP B 1 203 ? 6.223 -28.672 -4.195 1 88.75 203 ASP B O 1
ATOM 6468 N N . SER B 1 204 ? 5.211 -26.656 -4.262 1 89.88 204 SER B N 1
ATOM 6469 C CA . SER B 1 204 ? 5.445 -26.516 -5.691 1 89.88 204 SER B CA 1
ATOM 6470 C C . SER B 1 204 ? 6.918 -26.234 -5.984 1 89.88 204 SER B C 1
ATOM 6472 O O . SER B 1 204 ? 7.359 -26.344 -7.129 1 89.88 204 SER B O 1
ATOM 6474 N N . LEU B 1 205 ? 7.672 -25.938 -4.992 1 94.5 205 LEU B N 1
ATOM 6475 C CA . LEU B 1 205 ? 9.102 -25.688 -5.102 1 94.5 205 LEU B CA 1
ATOM 6476 C C . LEU B 1 205 ? 9.898 -26.891 -4.602 1 94.5 205 LEU B C 1
ATOM 6478 O O . LEU B 1 205 ? 10.852 -27.328 -5.258 1 94.5 205 LEU B O 1
ATOM 6482 N N . TYR B 1 206 ? 9.453 -27.516 -3.525 1 92.69 206 TYR B N 1
ATOM 6483 C CA . TYR B 1 206 ? 10.281 -28.469 -2.799 1 92.69 206 TYR B CA 1
ATOM 6484 C C . TYR B 1 206 ? 9.844 -29.906 -3.07 1 92.69 206 TYR B C 1
ATOM 6486 O O . TYR B 1 206 ? 10.594 -30.844 -2.816 1 92.69 206 TYR B O 1
ATOM 6494 N N . GLY B 1 207 ? 8.625 -30.047 -3.555 1 86.88 207 GLY B N 1
ATOM 6495 C CA . GLY B 1 207 ? 8.102 -31.406 -3.652 1 86.88 207 GLY B CA 1
ATOM 6496 C C . GLY B 1 207 ? 8.164 -32.156 -2.338 1 86.88 207 GLY B C 1
ATOM 6497 O O . GLY B 1 207 ? 7.754 -31.641 -1.297 1 86.88 207 GLY B O 1
ATOM 6498 N N . SER B 1 208 ? 8.672 -33.438 -2.359 1 81.31 208 SER B N 1
ATOM 6499 C CA . SER B 1 208 ? 8.75 -34.25 -1.166 1 81.31 208 SER B CA 1
ATOM 6500 C C . SER B 1 208 ? 10.023 -33.969 -0.374 1 81.31 208 SER B C 1
ATOM 6502 O O . SER B 1 208 ? 10.242 -34.562 0.692 1 81.31 208 SER B O 1
ATOM 6504 N N . GLY B 1 209 ? 10.836 -33.031 -0.865 1 85.25 209 GLY B N 1
ATOM 6505 C CA . GLY B 1 209 ? 12.094 -32.719 -0.21 1 85.25 209 GLY B CA 1
ATOM 6506 C C . GLY B 1 209 ? 13.234 -33.625 -0.644 1 85.25 209 GLY B C 1
ATOM 6507 O O . GLY B 1 209 ? 13.008 -34.625 -1.345 1 85.25 209 GLY B O 1
ATOM 6508 N N . PRO B 1 210 ? 14.461 -33.25 -0.175 1 86.31 210 PRO B N 1
ATOM 6509 C CA . PRO B 1 210 ? 15.633 -34.062 -0.533 1 86.31 210 PRO B CA 1
ATOM 6510 C C . PRO B 1 210 ? 15.758 -35.344 0.305 1 86.31 210 PRO B C 1
ATOM 6512 O O . PRO B 1 210 ? 15.164 -35.406 1.385 1 86.31 210 PRO B O 1
ATOM 6515 N N . ARG B 1 211 ? 16.516 -36.25 -0.234 1 82.44 211 ARG B N 1
ATOM 6516 C CA . ARG B 1 211 ? 16.922 -37.438 0.494 1 82.44 211 ARG B CA 1
ATOM 6517 C C . ARG B 1 211 ? 18.422 -37.469 0.685 1 82.44 211 ARG B C 1
ATOM 6519 O O . ARG B 1 211 ? 19.188 -37.406 -0.286 1 82.44 211 ARG B O 1
ATOM 6526 N N . PHE B 1 212 ? 18.75 -37.594 1.939 1 88.56 212 PHE B N 1
ATOM 6527 C CA . PHE B 1 212 ? 20.188 -37.625 2.244 1 88.56 212 PHE B CA 1
ATOM 6528 C C . PHE B 1 212 ? 20.656 -39.031 2.559 1 88.56 212 PHE B C 1
ATOM 6530 O O . PHE B 1 212 ? 19.859 -39.906 2.852 1 88.56 212 PHE B O 1
ATOM 6537 N N . PRO B 1 213 ? 22.031 -39.156 2.443 1 85.12 213 PRO B N 1
ATOM 6538 C CA . PRO B 1 213 ? 22.578 -40.469 2.799 1 85.12 213 PRO B CA 1
ATOM 6539 C C . PRO B 1 213 ? 22.156 -40.938 4.195 1 85.12 213 PRO B C 1
ATOM 6541 O O . PRO B 1 213 ? 22.188 -40.125 5.141 1 85.12 213 PRO B O 1
ATOM 6544 N N . GLY B 1 214 ? 21.672 -42.156 4.273 1 82.69 214 GLY B N 1
ATOM 6545 C CA . GLY B 1 214 ? 21.281 -42.719 5.559 1 82.69 214 GLY B CA 1
ATOM 6546 C C . GLY B 1 214 ? 19.797 -42.594 5.84 1 82.69 214 GLY B C 1
ATOM 6547 O O . GLY B 1 214 ? 19.297 -43.125 6.82 1 82.69 214 GLY B O 1
ATOM 6548 N N . GLU B 1 215 ? 19.156 -41.844 4.957 1 81.44 215 GLU B N 1
ATOM 6549 C CA . GLU B 1 215 ? 17.719 -41.656 5.133 1 81.44 215 GLU B CA 1
ATOM 6550 C C . GLU B 1 215 ? 16.922 -42.656 4.297 1 81.44 215 GLU B C 1
ATOM 6552 O O . GLU B 1 215 ? 16.062 -42.25 3.502 1 81.44 215 GLU B O 1
ATOM 6557 N N . LYS B 1 216 ? 17.172 -43.906 4.531 1 67.06 216 LYS B N 1
ATOM 6558 C CA . LYS B 1 216 ? 16.578 -44.969 3.727 1 67.06 216 LYS B CA 1
ATOM 6559 C C . LYS B 1 216 ? 15.062 -45 3.873 1 67.06 216 LYS B C 1
ATOM 6561 O O . LYS B 1 216 ? 14.352 -45.406 2.957 1 67.06 216 LYS B O 1
ATOM 6566 N N . ASP B 1 217 ? 14.656 -44.5 4.902 1 63.41 217 ASP B N 1
ATOM 6567 C CA . ASP B 1 217 ? 13.227 -44.625 5.203 1 63.41 217 ASP B CA 1
ATOM 6568 C C . ASP B 1 217 ? 12.461 -43.406 4.688 1 63.41 217 ASP B C 1
ATOM 6570 O O . ASP B 1 217 ? 11.234 -43.375 4.746 1 63.41 217 ASP B O 1
ATOM 6574 N N . ARG B 1 218 ? 13.234 -42.469 4.117 1 67.38 218 ARG B N 1
ATOM 6575 C CA . ARG B 1 218 ? 12.523 -41.312 3.625 1 67.38 218 ARG B CA 1
ATOM 6576 C C . ARG B 1 218 ? 12.125 -41.469 2.164 1 67.38 218 ARG B C 1
ATOM 6578 O O . ARG B 1 218 ? 12.977 -41.625 1.291 1 67.38 218 ARG B O 1
ATOM 6585 N N . GLY B 1 219 ? 10.891 -41.906 1.892 1 61.03 219 GLY B N 1
ATOM 6586 C CA . GLY B 1 219 ? 10.375 -42.031 0.542 1 61.03 219 GLY B CA 1
ATOM 6587 C C . GLY B 1 219 ? 9.898 -40.75 -0.062 1 61.03 219 GLY B C 1
ATOM 6588 O O . GLY B 1 219 ? 9.891 -39.688 0.61 1 61.03 219 GLY B O 1
ATOM 6589 N N . THR B 1 220 ? 9.844 -40.719 -1.433 1 66.25 220 THR B N 1
ATOM 6590 C CA . THR B 1 220 ? 9.203 -39.625 -2.152 1 66.25 220 THR B CA 1
ATOM 6591 C C . THR B 1 220 ? 7.703 -39.875 -2.283 1 66.25 220 THR B C 1
ATOM 6593 O O . THR B 1 220 ? 7.273 -40.969 -2.646 1 66.25 220 THR B O 1
ATOM 6596 N N . THR B 1 221 ? 6.926 -38.875 -1.871 1 61.5 221 THR B N 1
ATOM 6597 C CA . THR B 1 221 ? 5.5 -39.156 -1.748 1 61.5 221 THR B CA 1
ATOM 6598 C C . THR B 1 221 ? 4.691 -38.281 -2.697 1 61.5 221 THR B C 1
ATOM 6600 O O . THR B 1 221 ? 3.57 -38.625 -3.072 1 61.5 221 THR B O 1
ATOM 6603 N N . ARG B 1 222 ? 5.078 -37.219 -3.146 1 69.94 222 ARG B N 1
ATOM 6604 C CA . ARG B 1 222 ? 4.23 -36.312 -3.885 1 69.94 222 ARG B CA 1
ATOM 6605 C C . ARG B 1 222 ? 4.859 -35.938 -5.227 1 69.94 222 ARG B C 1
ATOM 6607 O O . ARG B 1 222 ? 4.488 -36.469 -6.262 1 69.94 222 ARG B O 1
ATOM 6614 N N . SER B 1 223 ? 5.676 -35.094 -5.207 1 73.5 223 SER B N 1
ATOM 6615 C CA . SER B 1 223 ? 6.449 -34.656 -6.371 1 73.5 223 SER B CA 1
ATOM 6616 C C . SER B 1 223 ? 7.922 -34.469 -6.023 1 73.5 223 SER B C 1
ATOM 6618 O O . SER B 1 223 ? 8.305 -34.594 -4.855 1 73.5 223 SER B O 1
ATOM 6620 N N . GLU B 1 224 ? 8.656 -34.438 -7.105 1 78.5 224 GLU B N 1
ATOM 6621 C CA . GLU B 1 224 ? 10.078 -34.312 -6.828 1 78.5 224 GLU B CA 1
ATOM 6622 C C . GLU B 1 224 ? 10.648 -33.062 -7.461 1 78.5 224 GLU B C 1
ATOM 6624 O O . GLU B 1 224 ? 10.258 -32.688 -8.562 1 78.5 224 GLU B O 1
ATOM 6629 N N . ALA B 1 225 ? 11.492 -32.438 -6.688 1 87.81 225 ALA B N 1
ATOM 6630 C CA . ALA B 1 225 ? 12.367 -31.375 -7.184 1 87.81 225 ALA B CA 1
ATOM 6631 C C . ALA B 1 225 ? 13.781 -31.891 -7.422 1 87.81 225 ALA B C 1
ATOM 6633 O O . ALA B 1 225 ? 14.172 -32.906 -6.859 1 87.81 225 ALA B O 1
ATOM 6634 N N . ALA B 1 226 ? 14.469 -31.25 -8.297 1 90.25 226 ALA B N 1
ATOM 6635 C CA . ALA B 1 226 ? 15.867 -31.609 -8.5 1 90.25 226 ALA B CA 1
ATOM 6636 C C . ALA B 1 226 ? 16.766 -30.984 -7.434 1 90.25 226 ALA B C 1
ATOM 6638 O O . ALA B 1 226 ? 16.781 -29.766 -7.277 1 90.25 226 ALA B O 1
ATOM 6639 N N . TYR B 1 227 ? 17.438 -31.844 -6.723 1 92.06 227 TYR B N 1
ATOM 6640 C CA . TYR B 1 227 ? 18.391 -31.406 -5.699 1 92.06 227 TYR B CA 1
ATOM 6641 C C . TYR B 1 227 ? 19.812 -31.734 -6.098 1 92.06 227 TYR B C 1
ATOM 6643 O O . TYR B 1 227 ? 20.062 -32.688 -6.852 1 92.06 227 TYR B O 1
ATOM 6651 N N . VAL B 1 228 ? 20.797 -30.875 -5.633 1 94.62 228 VAL B N 1
ATOM 6652 C CA . VAL B 1 228 ? 22.203 -31.25 -5.734 1 94.62 228 VAL B CA 1
ATOM 6653 C C . VAL B 1 228 ? 22.484 -32.438 -4.828 1 94.62 228 VAL B C 1
ATOM 6655 O O . VAL B 1 228 ? 22.109 -32.438 -3.652 1 94.62 228 VAL B O 1
ATOM 6658 N N . PRO B 1 229 ? 23.125 -33.5 -5.363 1 89.56 229 PRO B N 1
ATOM 6659 C CA . PRO B 1 229 ? 23.375 -34.688 -4.547 1 89.56 229 PRO B CA 1
ATOM 6660 C C . PRO B 1 229 ? 24.094 -34.375 -3.234 1 89.56 229 PRO B C 1
ATOM 6662 O O . PRO B 1 229 ? 25.094 -33.656 -3.234 1 89.56 229 PRO B O 1
ATOM 6665 N N . ASP B 1 230 ? 23.531 -34.812 -2.156 1 90.44 230 ASP B N 1
ATOM 6666 C CA . ASP B 1 230 ? 24.062 -34.75 -0.804 1 90.44 230 ASP B CA 1
ATOM 6667 C C . ASP B 1 230 ? 24.156 -33.281 -0.337 1 90.44 230 ASP B C 1
ATOM 6669 O O . ASP B 1 230 ? 25.047 -32.938 0.427 1 90.44 230 ASP B O 1
ATOM 6673 N N . SER B 1 231 ? 23.359 -32.5 -0.95 1 94.69 231 SER B N 1
ATOM 6674 C CA . SER B 1 231 ? 23.328 -31.078 -0.611 1 94.69 231 SER B CA 1
ATOM 6675 C C . SER B 1 231 ? 21.922 -30.609 -0.273 1 94.69 231 SER B C 1
ATOM 6677 O O . SER B 1 231 ? 20.938 -31.172 -0.773 1 94.69 231 SER B O 1
ATOM 6679 N N . ALA B 1 232 ? 21.828 -29.609 0.574 1 96.88 232 ALA B N 1
ATOM 6680 C CA . ALA B 1 232 ? 20.547 -29 0.917 1 96.88 232 ALA B CA 1
ATOM 6681 C C . ALA B 1 232 ? 20.062 -28.078 -0.19 1 96.88 232 ALA B C 1
ATOM 6683 O O . ALA B 1 232 ? 18.969 -27.516 -0.111 1 96.88 232 ALA B O 1
ATOM 6684 N N . LYS B 1 233 ? 20.844 -27.953 -1.252 1 97.88 233 LYS B N 1
ATOM 6685 C CA . LYS B 1 233 ? 20.547 -26.969 -2.287 1 97.88 233 LYS B CA 1
ATOM 6686 C C . LYS B 1 233 ? 19.781 -27.594 -3.445 1 97.88 233 LYS B C 1
ATOM 6688 O O . LYS B 1 233 ? 19.938 -28.797 -3.721 1 97.88 233 LYS B O 1
ATOM 6693 N N . LEU B 1 234 ? 18.938 -26.812 -4.027 1 97.31 234 LEU B N 1
ATOM 6694 C CA . LEU B 1 234 ? 18.219 -27.188 -5.238 1 97.31 234 LEU B CA 1
ATOM 6695 C C . LEU B 1 234 ? 19.094 -26.984 -6.473 1 97.31 234 LEU B C 1
ATOM 6697 O O . LEU B 1 234 ? 19.906 -26.062 -6.527 1 97.31 234 LEU B O 1
ATOM 6701 N N . ARG B 1 235 ? 18.891 -27.812 -7.438 1 96.5 235 ARG B N 1
ATOM 6702 C CA . ARG B 1 235 ? 19.672 -27.75 -8.672 1 96.5 235 ARG B CA 1
ATOM 6703 C C . ARG B 1 235 ? 19.141 -26.656 -9.594 1 96.5 235 ARG B C 1
ATOM 6705 O O . ARG B 1 235 ? 17.938 -26.375 -9.609 1 96.5 235 ARG B O 1
ATOM 6712 N N . LEU B 1 236 ? 20.047 -26.094 -10.398 1 97.31 236 LEU B N 1
ATOM 6713 C CA . LEU B 1 236 ? 19.719 -25.109 -11.422 1 97.31 236 LEU B CA 1
ATOM 6714 C C . LEU B 1 236 ? 20.172 -25.594 -12.805 1 97.31 236 LEU B C 1
ATOM 6716 O O . LEU B 1 236 ? 21.078 -26.406 -12.914 1 97.31 236 LEU B O 1
ATOM 6720 N N . GLY B 1 237 ? 19.391 -25.141 -13.781 1 95.62 237 GLY B N 1
ATOM 6721 C CA . GLY B 1 237 ? 19.859 -25.328 -15.148 1 95.62 237 GLY B CA 1
ATOM 6722 C C . GLY B 1 237 ? 20.906 -24.328 -15.562 1 95.62 237 GLY B C 1
ATOM 6723 O O . GLY B 1 237 ? 21.047 -23.266 -14.945 1 95.62 237 GLY B O 1
ATOM 6724 N N . ARG B 1 238 ? 21.688 -24.719 -16.641 1 95.88 238 ARG B N 1
ATOM 6725 C CA . ARG B 1 238 ? 22.766 -23.859 -17.141 1 95.88 238 ARG B CA 1
ATOM 6726 C C . ARG B 1 238 ? 22.422 -23.297 -18.516 1 95.88 238 ARG B C 1
ATOM 6728 O O . ARG B 1 238 ? 21.781 -23.969 -19.328 1 95.88 238 ARG B O 1
ATOM 6735 N N . ILE B 1 239 ? 22.828 -22.062 -18.688 1 95.25 239 ILE B N 1
ATOM 6736 C CA . ILE B 1 239 ? 22.688 -21.438 -20 1 95.25 239 ILE B CA 1
ATOM 6737 C C . ILE B 1 239 ? 24.047 -20.953 -20.5 1 95.25 239 ILE B C 1
ATOM 6739 O O . ILE B 1 239 ? 25 -20.875 -19.734 1 95.25 239 ILE B O 1
ATOM 6743 N N . SER B 1 240 ? 24.078 -20.688 -21.766 1 94.25 240 SER B N 1
ATOM 6744 C CA . SER B 1 240 ? 25.297 -20.125 -22.344 1 94.25 240 SER B CA 1
ATOM 6745 C C . SER B 1 240 ? 25.562 -18.719 -21.844 1 94.25 240 SER B C 1
ATOM 6747 O O . SER B 1 240 ? 24.641 -17.953 -21.609 1 94.25 240 SER B O 1
ATOM 6749 N N . THR B 1 241 ? 26.797 -18.391 -21.703 1 95.94 241 THR B N 1
ATOM 6750 C CA . THR B 1 241 ? 27.188 -17.031 -21.328 1 95.94 241 THR B CA 1
ATOM 6751 C C . THR B 1 241 ? 27.859 -16.312 -22.484 1 95.94 241 THR B C 1
ATOM 6753 O O . THR B 1 241 ? 28.672 -15.406 -22.281 1 95.94 241 THR B O 1
ATOM 6756 N N . GLU B 1 242 ? 27.609 -16.781 -23.688 1 94.69 242 GLU B N 1
ATOM 6757 C CA . GLU B 1 242 ? 28.109 -16.156 -24.906 1 94.69 242 GLU B CA 1
ATOM 6758 C C . GLU B 1 242 ? 26.984 -15.477 -25.688 1 94.69 242 GLU B C 1
ATOM 6760 O O . GLU B 1 242 ? 25.906 -16.031 -25.828 1 94.69 242 GLU B O 1
ATOM 6765 N N . PRO B 1 243 ? 27.297 -14.258 -26.062 1 93.06 243 PRO B N 1
ATOM 6766 C CA . PRO B 1 243 ? 26.297 -13.625 -26.922 1 93.06 243 PRO B CA 1
ATOM 6767 C C . PRO B 1 243 ? 26.188 -14.281 -28.297 1 93.06 243 PRO B C 1
ATOM 6769 O O . PRO B 1 243 ? 27.094 -15 -28.719 1 93.06 243 PRO B O 1
ATOM 6772 N N . PHE B 1 244 ? 25.094 -14.125 -28.938 1 91.19 244 PHE B N 1
ATOM 6773 C CA . PHE B 1 244 ? 24.922 -14.633 -30.297 1 91.19 244 PHE B CA 1
ATOM 6774 C C . PHE B 1 244 ? 24.062 -13.672 -31.109 1 91.19 244 PHE B C 1
ATOM 6776 O O . PHE B 1 244 ? 23.234 -12.938 -30.562 1 91.19 244 PHE B O 1
ATOM 6783 N N . GLY B 1 245 ? 24.375 -13.648 -32.375 1 93.31 245 GLY B N 1
ATOM 6784 C CA . GLY B 1 245 ? 23.625 -12.742 -33.25 1 93.31 245 GLY B CA 1
ATOM 6785 C C . GLY B 1 245 ? 23.719 -11.297 -32.812 1 93.31 245 GLY B C 1
ATOM 6786 O O . GLY B 1 245 ? 24.781 -10.812 -32.438 1 93.31 245 GLY B O 1
ATOM 6787 N N . PRO B 1 246 ? 22.578 -10.648 -32.938 1 95.06 246 PRO B N 1
ATOM 6788 C CA . PRO B 1 246 ? 22.547 -9.242 -32.531 1 95.06 246 PRO B CA 1
ATOM 6789 C C . PRO B 1 246 ? 22.203 -9.055 -31.047 1 95.06 246 PRO B C 1
ATOM 6791 O O . PRO B 1 246 ? 22.047 -7.922 -30.594 1 95.06 246 PRO B O 1
ATOM 6794 N N . PHE B 1 247 ? 22.078 -10.141 -30.391 1 95.5 247 PHE B N 1
ATOM 6795 C CA . PHE B 1 247 ? 21.562 -10.086 -29.031 1 95.5 247 PHE B CA 1
ATOM 6796 C C . PHE B 1 247 ? 22.688 -9.867 -28.016 1 95.5 247 PHE B C 1
ATOM 6798 O O . PHE B 1 247 ? 23.797 -10.383 -28.203 1 95.5 247 PHE B O 1
ATOM 6805 N N . SER B 1 248 ? 22.391 -9.133 -27 1 95.19 248 SER B N 1
ATOM 6806 C CA . SER B 1 248 ? 23.312 -8.891 -25.891 1 95.19 248 SER B CA 1
ATOM 6807 C C . SER B 1 248 ? 23.062 -9.875 -24.75 1 95.19 248 SER B C 1
ATOM 6809 O O . SER B 1 248 ? 22 -10.484 -24.672 1 95.19 248 SER B O 1
ATOM 6811 N N . LEU B 1 249 ? 24.094 -10.062 -23.969 1 95.75 249 LEU B N 1
ATOM 6812 C CA . LEU B 1 249 ? 23.875 -10.812 -22.734 1 95.75 249 LEU B CA 1
ATOM 6813 C C . LEU B 1 249 ? 23.016 -10.016 -21.75 1 95.75 249 LEU B C 1
ATOM 6815 O O . LEU B 1 249 ? 23.172 -8.789 -21.641 1 95.75 249 LEU B O 1
ATOM 6819 N N . VAL B 1 250 ? 22.125 -10.688 -21.188 1 95.69 250 VAL B N 1
ATOM 6820 C CA . VAL B 1 250 ? 21.297 -10.078 -20.156 1 95.69 250 VAL B CA 1
ATOM 6821 C C . VAL B 1 250 ? 22.031 -10.094 -18.812 1 95.69 250 VAL B C 1
ATOM 6823 O O . VAL B 1 250 ? 22.531 -11.141 -18.375 1 95.69 250 VAL B O 1
ATOM 6826 N N . ALA B 1 251 ? 22.109 -9 -18.109 1 94.75 251 ALA B N 1
ATOM 6827 C CA . ALA B 1 251 ? 22.859 -8.891 -16.859 1 94.75 251 ALA B CA 1
ATOM 6828 C C . ALA B 1 251 ? 22.219 -9.734 -15.758 1 94.75 251 ALA B C 1
ATOM 6830 O O . ALA B 1 251 ? 21 -9.711 -15.578 1 94.75 251 ALA B O 1
ATOM 6831 N N . PRO B 1 252 ? 23 -10.477 -14.961 1 94.81 252 PRO B N 1
ATOM 6832 C CA . PRO B 1 252 ? 24.438 -10.656 -15.117 1 94.81 252 PRO B CA 1
ATOM 6833 C C . PRO B 1 252 ? 24.797 -11.648 -16.219 1 94.81 252 PRO B C 1
ATOM 6835 O O . PRO B 1 252 ? 24.453 -12.828 -16.141 1 94.81 252 PRO B O 1
ATOM 6838 N N . GLY B 1 253 ? 25.562 -11.18 -17.109 1 94.31 253 GLY B N 1
ATOM 6839 C CA . GLY B 1 253 ? 25.781 -11.906 -18.344 1 94.31 253 GLY B CA 1
ATOM 6840 C C . GLY B 1 253 ? 26.719 -13.086 -18.188 1 94.31 253 GLY B C 1
ATOM 6841 O O . GLY B 1 253 ? 26.734 -13.992 -19.031 1 94.31 253 GLY B O 1
ATOM 6842 N N . ASP B 1 254 ? 27.531 -13.102 -17.172 1 95.19 254 ASP B N 1
ATOM 6843 C CA . ASP B 1 254 ? 28.5 -14.172 -16.969 1 95.19 254 ASP B CA 1
ATOM 6844 C C . ASP B 1 254 ? 27.969 -15.227 -16 1 95.19 254 ASP B C 1
ATOM 6846 O O . ASP B 1 254 ? 28.703 -16.109 -15.562 1 95.19 254 ASP B O 1
ATOM 6850 N N . ASP B 1 255 ? 26.703 -15.164 -15.609 1 96.88 255 ASP B N 1
ATOM 6851 C CA . ASP B 1 255 ? 26.047 -16.141 -14.742 1 96.88 255 ASP B CA 1
ATOM 6852 C C . ASP B 1 255 ? 25.406 -17.25 -15.57 1 96.88 255 ASP B C 1
ATOM 6854 O O . ASP B 1 255 ? 24.391 -17.047 -16.219 1 96.88 255 ASP B O 1
ATOM 6858 N N . PRO B 1 256 ? 25.891 -18.453 -15.516 1 96.62 256 PRO B N 1
ATOM 6859 C CA . PRO B 1 256 ? 25.328 -19.516 -16.328 1 96.62 256 PRO B CA 1
ATOM 6860 C C . PRO B 1 256 ? 24.109 -20.188 -15.68 1 96.62 256 PRO B C 1
ATOM 6862 O O . PRO B 1 256 ? 23.406 -20.969 -16.328 1 96.62 256 PRO B O 1
ATOM 6865 N N . GLN B 1 257 ? 23.875 -20.016 -14.406 1 97.5 257 GLN B N 1
ATOM 6866 C CA . GLN B 1 257 ? 22.828 -20.75 -13.68 1 97.5 257 GLN B CA 1
ATOM 6867 C C . GLN B 1 257 ? 21.531 -19.938 -13.633 1 97.5 257 GLN B C 1
ATOM 6869 O O . GLN B 1 257 ? 21.109 -19.5 -12.562 1 97.5 257 GLN B O 1
ATOM 6874 N N . ARG B 1 258 ? 20.859 -19.875 -14.781 1 96.31 258 ARG B N 1
ATOM 6875 C CA . ARG B 1 258 ? 19.734 -18.969 -14.914 1 96.31 258 ARG B CA 1
ATOM 6876 C C . ARG B 1 258 ? 18.531 -19.672 -15.531 1 96.31 258 ARG B C 1
ATOM 6878 O O . ARG B 1 258 ? 17.625 -19.031 -16.078 1 96.31 258 ARG B O 1
ATOM 6885 N N . ASP B 1 259 ? 18.469 -20.953 -15.5 1 96.44 259 ASP B N 1
ATOM 6886 C CA . ASP B 1 259 ? 17.328 -21.703 -16.016 1 96.44 259 ASP B CA 1
ATOM 6887 C C . ASP B 1 259 ? 16.891 -22.781 -15.016 1 96.44 259 ASP B C 1
ATOM 6889 O O . ASP B 1 259 ? 17.562 -23.016 -14.016 1 96.44 259 ASP B O 1
ATOM 6893 N N . LEU B 1 260 ? 15.695 -23.312 -15.297 1 95.38 260 LEU B N 1
ATOM 6894 C CA . LEU B 1 260 ? 15.242 -24.5 -14.562 1 95.38 260 LEU B CA 1
ATOM 6895 C C . LEU B 1 260 ? 16.078 -25.719 -14.914 1 95.38 260 LEU B C 1
ATOM 6897 O O . LEU B 1 260 ? 16.594 -25.828 -16.031 1 95.38 260 LEU B O 1
ATOM 6901 N N . PRO B 1 261 ? 16.312 -26.609 -13.891 1 94 261 PRO B N 1
ATOM 6902 C CA . PRO B 1 261 ? 16.906 -27.875 -14.289 1 94 261 PRO B CA 1
ATOM 6903 C C . PRO B 1 261 ? 16.047 -28.656 -15.273 1 94 261 PRO B C 1
ATOM 6905 O O . PRO B 1 261 ? 14.82 -28.75 -15.086 1 94 261 PRO B O 1
ATOM 6908 N N . ARG B 1 262 ? 16.672 -29.172 -16.266 1 91.75 262 ARG B N 1
ATOM 6909 C CA . ARG B 1 262 ? 15.898 -29.828 -17.328 1 91.75 262 ARG B CA 1
ATOM 6910 C C . ARG B 1 262 ? 16.422 -31.234 -17.578 1 91.75 262 ARG B C 1
ATOM 6912 O O . ARG B 1 262 ? 17.625 -31.5 -17.438 1 91.75 262 ARG B O 1
ATOM 6919 N N . SER B 1 263 ? 15.547 -32.062 -18.016 1 86.88 263 SER B N 1
ATOM 6920 C CA . SER B 1 263 ? 15.867 -33.438 -18.312 1 86.88 263 SER B CA 1
ATOM 6921 C C . SER B 1 263 ? 16.641 -33.562 -19.625 1 86.88 263 SER B C 1
ATOM 6923 O O . SER B 1 263 ? 16.359 -32.844 -20.578 1 86.88 263 SER B O 1
ATOM 6925 N N . THR B 1 264 ? 17.625 -34.438 -19.625 1 85.38 264 THR B N 1
ATOM 6926 C CA . THR B 1 264 ? 18.359 -34.781 -20.828 1 85.38 264 THR B CA 1
ATOM 6927 C C . THR B 1 264 ? 18 -36.219 -21.297 1 85.38 264 THR B C 1
ATOM 6929 O O . THR B 1 264 ? 18.578 -36.719 -22.266 1 85.38 264 THR B O 1
ATOM 6932 N N . GLU B 1 265 ? 17.141 -36.781 -20.609 1 81.56 265 GLU B N 1
ATOM 6933 C CA . GLU B 1 265 ? 16.75 -38.156 -20.906 1 81.56 265 GLU B CA 1
ATOM 6934 C C . GLU B 1 265 ? 15.922 -38.219 -22.188 1 81.56 265 GLU B C 1
ATOM 6936 O O . GLU B 1 265 ? 15.086 -37.375 -22.438 1 81.56 265 GLU B O 1
ATOM 6941 N N . PRO B 1 266 ? 16.172 -39.312 -22.953 1 81.19 266 PRO B N 1
ATOM 6942 C CA . PRO B 1 266 ? 15.375 -39.469 -24.172 1 81.19 266 PRO B CA 1
ATOM 6943 C C . PRO B 1 266 ? 13.875 -39.531 -23.891 1 81.19 266 PRO B C 1
ATOM 6945 O O . PRO B 1 266 ? 13.445 -40.281 -22.984 1 81.19 266 PRO B O 1
ATOM 6948 N N . GLY B 1 267 ? 13.148 -38.719 -24.531 1 74.81 267 GLY B N 1
ATOM 6949 C CA . GLY B 1 267 ? 11.695 -38.688 -24.359 1 74.81 267 GLY B CA 1
ATOM 6950 C C . GLY B 1 267 ? 11.203 -37.594 -23.469 1 74.81 267 GLY B C 1
ATOM 6951 O O . GLY B 1 267 ? 10.016 -37.25 -23.469 1 74.81 267 GLY B O 1
ATOM 6952 N N . SER B 1 268 ? 12.008 -37 -22.656 1 81 268 SER B N 1
ATOM 6953 C CA . SER B 1 268 ? 11.625 -35.906 -21.766 1 81 268 SER B CA 1
ATOM 6954 C C . SER B 1 268 ? 12.617 -34.75 -21.859 1 81 268 SER B C 1
ATOM 6956 O O . SER B 1 268 ? 12.758 -33.969 -20.922 1 81 268 SER B O 1
ATOM 6958 N N . GLU B 1 269 ? 13.242 -34.656 -23.016 1 83.5 269 GLU B N 1
ATOM 6959 C CA . GLU B 1 269 ? 14.234 -33.594 -23.203 1 83.5 269 GLU B CA 1
ATOM 6960 C C . GLU B 1 269 ? 13.625 -32.219 -22.984 1 83.5 269 GLU B C 1
ATOM 6962 O O . GLU B 1 269 ? 12.5 -31.953 -23.422 1 83.5 269 GLU B O 1
ATOM 6967 N N . ARG B 1 270 ? 14.297 -31.375 -22.219 1 88.31 270 ARG B N 1
ATOM 6968 C CA . ARG B 1 270 ? 13.969 -29.953 -22.016 1 88.31 270 ARG B CA 1
ATOM 6969 C C . ARG B 1 270 ? 12.906 -29.781 -20.938 1 88.31 270 ARG B C 1
ATOM 6971 O O . ARG B 1 270 ? 12.672 -28.672 -20.469 1 88.31 270 ARG B O 1
ATOM 6978 N N . MET B 1 271 ? 12.289 -30.891 -20.578 1 86.25 271 MET B N 1
ATOM 6979 C CA . MET B 1 271 ? 11.25 -30.797 -19.562 1 86.25 271 MET B CA 1
ATOM 6980 C C . MET B 1 271 ? 11.844 -30.375 -18.219 1 86.25 271 MET B C 1
ATOM 6982 O O . MET B 1 271 ? 12.93 -30.812 -17.844 1 86.25 271 MET B O 1
ATOM 6986 N N . PRO B 1 272 ? 11.156 -29.516 -17.531 1 90.81 272 PRO B N 1
ATOM 6987 C CA . PRO B 1 272 ? 11.68 -29.062 -16.25 1 90.81 272 PRO B CA 1
ATOM 6988 C C . PRO B 1 272 ? 11.641 -30.141 -15.172 1 90.81 272 PRO B C 1
ATOM 6990 O O . PRO B 1 272 ? 10.695 -30.922 -15.117 1 90.81 272 PRO B O 1
ATOM 6993 N N . LEU B 1 273 ? 12.602 -30.25 -14.414 1 90.25 273 LEU B N 1
ATOM 6994 C CA . LEU B 1 273 ? 12.664 -31.156 -13.266 1 90.25 273 LEU B CA 1
ATOM 6995 C C . LEU B 1 273 ? 12.258 -30.453 -11.984 1 90.25 273 LEU B C 1
ATOM 6997 O O . LEU B 1 273 ? 13.07 -30.297 -11.062 1 90.25 273 LEU B O 1
ATOM 7001 N N . ILE B 1 274 ? 10.992 -30.016 -11.938 1 91.31 274 ILE B N 1
ATOM 7002 C CA . ILE B 1 274 ? 10.414 -29.312 -10.805 1 91.31 274 ILE B CA 1
ATOM 7003 C C . ILE B 1 274 ? 9.102 -29.969 -10.398 1 91.31 274 ILE B C 1
ATOM 7005 O O . ILE B 1 274 ? 8.508 -30.734 -11.172 1 91.31 274 ILE B O 1
ATOM 7009 N N . PRO B 1 275 ? 8.617 -29.75 -9.18 1 87 275 PRO B N 1
ATOM 7010 C CA . PRO B 1 275 ? 7.465 -30.484 -8.648 1 87 275 PRO B CA 1
ATOM 7011 C C . PRO B 1 275 ? 6.16 -30.125 -9.359 1 87 275 PRO B C 1
ATOM 7013 O O . PRO B 1 275 ? 5.223 -30.922 -9.367 1 87 275 PRO B O 1
ATOM 7016 N N . ASP B 1 276 ? 6.047 -28.906 -9.836 1 87.19 276 ASP B N 1
ATOM 7017 C CA . ASP B 1 276 ? 4.863 -28.453 -10.562 1 87.19 276 ASP B CA 1
ATOM 7018 C C . ASP B 1 276 ? 5.242 -27.922 -11.945 1 87.19 276 ASP B C 1
ATOM 7020 O O . ASP B 1 276 ? 5.652 -26.781 -12.086 1 87.19 276 ASP B O 1
ATOM 7024 N N . SER B 1 277 ? 4.98 -28.734 -12.945 1 83.88 277 SER B N 1
ATOM 7025 C CA . SER B 1 277 ? 5.418 -28.422 -14.305 1 83.88 277 SER B CA 1
ATOM 7026 C C . SER B 1 277 ? 4.727 -27.172 -14.836 1 83.88 277 SER B C 1
ATOM 7028 O O . SER B 1 277 ? 5.199 -26.547 -15.789 1 83.88 277 SER B O 1
ATOM 7030 N N . ARG B 1 278 ? 3.604 -26.75 -14.156 1 86 278 ARG B N 1
ATOM 7031 C CA . ARG B 1 278 ? 2.912 -25.531 -14.586 1 86 278 ARG B CA 1
ATOM 7032 C C . ARG B 1 278 ? 3.801 -24.312 -14.406 1 86 278 ARG B C 1
ATOM 7034 O O . ARG B 1 278 ? 3.578 -23.281 -15.039 1 86 278 ARG B O 1
ATOM 7041 N N . ASN B 1 279 ? 4.789 -24.438 -13.531 1 92.75 279 ASN B N 1
ATOM 7042 C CA . ASN B 1 279 ? 5.695 -23.312 -13.305 1 92.75 279 ASN B CA 1
ATOM 7043 C C . ASN B 1 279 ? 6.68 -23.141 -14.453 1 92.75 279 ASN B C 1
ATOM 7045 O O . ASN B 1 279 ? 7.535 -22.25 -14.422 1 92.75 279 ASN B O 1
ATOM 7049 N N . ASP B 1 280 ? 6.512 -23.984 -15.547 1 91.38 280 ASP B N 1
ATOM 7050 C CA . ASP B 1 280 ? 7.215 -23.812 -16.812 1 91.38 280 ASP B CA 1
ATOM 7051 C C . ASP B 1 280 ? 6.234 -23.562 -17.953 1 91.38 280 ASP B C 1
ATOM 7053 O O . ASP B 1 280 ? 6.539 -23.859 -19.125 1 91.38 280 ASP B O 1
ATOM 7057 N N . GLU B 1 281 ? 5.094 -23.047 -17.688 1 86.19 281 GLU B N 1
ATOM 7058 C CA . GLU B 1 281 ? 4.062 -22.766 -18.672 1 86.19 281 GLU B CA 1
ATOM 7059 C C . GLU B 1 281 ? 4.465 -21.594 -19.562 1 86.19 281 GLU B C 1
ATOM 7061 O O . GLU B 1 281 ? 4.195 -21.594 -20.766 1 86.19 281 GLU B O 1
ATOM 7066 N N . ASN B 1 282 ? 5.012 -20.609 -19.047 1 90.19 282 ASN B N 1
ATOM 7067 C CA . ASN B 1 282 ? 5.555 -19.469 -19.766 1 90.19 282 ASN B CA 1
ATOM 7068 C C . ASN B 1 282 ? 6.879 -19 -19.156 1 90.19 282 ASN B C 1
ATOM 7070 O O . ASN B 1 282 ? 7.227 -19.391 -18.047 1 90.19 282 ASN B O 1
ATOM 7074 N N . LEU B 1 283 ? 7.562 -18.188 -19.875 1 94.31 283 LEU B N 1
ATOM 7075 C CA . LEU B 1 283 ? 8.93 -17.812 -19.516 1 94.31 283 LEU B CA 1
ATOM 7076 C C . LEU B 1 283 ? 8.969 -17.094 -18.188 1 94.31 283 LEU B C 1
ATOM 7078 O O . LEU B 1 283 ? 9.836 -17.375 -17.344 1 94.31 283 LEU B O 1
ATOM 7082 N N . ILE B 1 284 ? 8.062 -16.172 -17.953 1 96.25 284 ILE B N 1
ATOM 7083 C CA . ILE B 1 284 ? 8.156 -15.305 -16.781 1 96.25 284 ILE B CA 1
ATOM 7084 C C . ILE B 1 284 ? 7.926 -16.109 -15.508 1 96.25 284 ILE B C 1
ATOM 7086 O O . ILE B 1 284 ? 8.656 -15.961 -14.523 1 96.25 284 ILE B O 1
ATOM 7090 N N . VAL B 1 285 ? 6.934 -17.016 -15.477 1 96.06 285 VAL B N 1
ATOM 7091 C CA . VAL B 1 285 ? 6.699 -17.828 -14.289 1 96.06 285 VAL B CA 1
ATOM 7092 C C . VAL B 1 285 ? 7.859 -18.812 -14.094 1 96.06 285 VAL B C 1
ATOM 7094 O O . VAL B 1 285 ? 8.242 -19.109 -12.961 1 96.06 285 VAL B O 1
ATOM 7097 N N . ALA B 1 286 ? 8.406 -19.312 -15.195 1 96.06 286 ALA B N 1
ATOM 7098 C CA . ALA B 1 286 ? 9.578 -20.188 -15.102 1 96.06 286 ALA B CA 1
ATOM 7099 C C . ALA B 1 286 ? 10.758 -19.469 -14.461 1 96.06 286 ALA B C 1
ATOM 7101 O O . ALA B 1 286 ? 11.43 -20.016 -13.586 1 96.06 286 ALA B O 1
ATOM 7102 N N . GLN B 1 287 ? 10.977 -18.234 -14.961 1 97.88 287 GLN B N 1
ATOM 7103 C CA . GLN B 1 287 ? 12.07 -17.438 -14.414 1 97.88 287 GLN B CA 1
ATOM 7104 C C . GLN B 1 287 ? 11.805 -17.062 -12.961 1 97.88 287 GLN B C 1
ATOM 7106 O O . GLN B 1 287 ? 12.734 -16.953 -12.164 1 97.88 287 GLN B O 1
ATOM 7111 N N . PHE B 1 288 ? 10.539 -16.891 -12.594 1 98.5 288 PHE B N 1
ATOM 7112 C CA . PHE B 1 288 ? 10.195 -16.656 -11.195 1 98.5 288 PHE B CA 1
ATOM 7113 C C . PHE B 1 288 ? 10.539 -17.875 -10.344 1 98.5 288 PHE B C 1
ATOM 7115 O O . PHE B 1 288 ? 11.055 -17.75 -9.234 1 98.5 288 PHE B O 1
ATOM 7122 N N . HIS B 1 289 ? 10.219 -19.062 -10.836 1 98 289 HIS B N 1
ATOM 7123 C CA . HIS B 1 289 ? 10.586 -20.297 -10.141 1 98 289 HIS B CA 1
ATOM 7124 C C . HIS B 1 289 ? 12.102 -20.391 -9.961 1 98 289 HIS B C 1
ATOM 7126 O O . HIS B 1 289 ? 12.578 -20.781 -8.891 1 98 289 HIS B O 1
ATOM 7132 N N . VAL B 1 290 ? 12.859 -20.047 -11 1 98.38 290 VAL B N 1
ATOM 7133 C CA . VAL B 1 290 ? 14.32 -20.016 -10.914 1 98.38 290 VAL B CA 1
ATOM 7134 C C . VAL B 1 290 ? 14.75 -19.094 -9.789 1 98.38 290 VAL B C 1
ATOM 7136 O O . VAL B 1 290 ? 15.641 -19.422 -9 1 98.38 290 VAL B O 1
ATOM 7139 N N . ALA B 1 291 ? 14.109 -17.938 -9.727 1 98.75 291 ALA B N 1
ATOM 7140 C CA . ALA B 1 291 ? 14.43 -16.969 -8.68 1 98.75 291 ALA B CA 1
ATOM 7141 C C . ALA B 1 291 ? 14.188 -17.562 -7.293 1 98.75 291 ALA B C 1
ATOM 7143 O O . ALA B 1 291 ? 14.953 -17.312 -6.363 1 98.75 291 ALA B O 1
ATOM 7144 N N . MET B 1 292 ? 13.125 -18.328 -7.125 1 98.81 292 MET B N 1
ATOM 7145 C CA . MET B 1 292 ? 12.82 -18.969 -5.844 1 98.81 292 MET B CA 1
ATOM 7146 C C . MET B 1 292 ? 13.859 -20.031 -5.492 1 98.81 292 MET B C 1
ATOM 7148 O O . MET B 1 292 ? 14.227 -20.188 -4.328 1 98.81 292 MET B O 1
ATOM 7152 N N . ILE B 1 293 ? 14.32 -20.797 -6.488 1 98.69 293 ILE B N 1
ATOM 7153 C CA . ILE B 1 293 ? 15.406 -21.75 -6.266 1 98.69 293 ILE B CA 1
ATOM 7154 C C . ILE B 1 293 ? 16.656 -21.016 -5.797 1 98.69 293 ILE B C 1
ATOM 7156 O O . ILE B 1 293 ? 17.281 -21.391 -4.809 1 98.69 293 ILE B O 1
ATOM 7160 N N . ARG B 1 294 ? 16.953 -19.938 -6.566 1 98.81 294 ARG B N 1
ATOM 7161 C CA . ARG B 1 294 ? 18.125 -19.141 -6.238 1 98.81 294 ARG B CA 1
ATOM 7162 C C . ARG B 1 294 ? 18.016 -18.562 -4.828 1 98.81 294 ARG B C 1
ATOM 7164 O O . ARG B 1 294 ? 19.016 -18.516 -4.102 1 98.81 294 ARG B O 1
ATOM 7171 N N . PHE B 1 295 ? 16.906 -18.156 -4.426 1 98.88 295 PHE B N 1
ATOM 7172 C CA . PHE B 1 295 ? 16.672 -17.625 -3.084 1 98.88 295 PHE B CA 1
ATOM 7173 C C . PHE B 1 295 ? 16.922 -18.703 -2.035 1 98.88 295 PHE B C 1
ATOM 7175 O O . PHE B 1 295 ? 17.625 -18.484 -1.051 1 98.88 295 PHE B O 1
ATOM 7182 N N . HIS B 1 296 ? 16.328 -19.891 -2.211 1 98.88 296 HIS B N 1
ATOM 7183 C CA . HIS B 1 296 ? 16.547 -20.984 -1.289 1 98.88 296 HIS B CA 1
ATOM 7184 C C . HIS B 1 296 ? 18.047 -21.281 -1.136 1 98.88 296 HIS B C 1
ATOM 7186 O O . HIS B 1 296 ? 18.547 -21.391 -0.015 1 98.88 296 HIS B O 1
ATOM 7192 N N . ASN B 1 297 ? 18.719 -21.422 -2.254 1 98.88 297 ASN B N 1
ATOM 7193 C CA . ASN B 1 297 ? 20.141 -21.75 -2.219 1 98.88 297 ASN B CA 1
ATOM 7194 C C . ASN B 1 297 ? 20.938 -20.672 -1.473 1 98.88 297 ASN B C 1
ATOM 7196 O O . ASN B 1 297 ? 21.859 -20.984 -0.72 1 98.88 297 ASN B O 1
ATOM 7200 N N . ALA B 1 298 ? 20.562 -19.406 -1.726 1 98.88 298 ALA B N 1
ATOM 7201 C CA . ALA B 1 298 ? 21.219 -18.312 -1.012 1 98.88 298 ALA B CA 1
ATOM 7202 C C . ALA B 1 298 ? 20.953 -18.391 0.488 1 98.88 298 ALA B C 1
ATOM 7204 O O . ALA B 1 298 ? 21.828 -18.078 1.3 1 98.88 298 ALA B O 1
ATOM 7205 N N . VAL B 1 299 ? 19.75 -18.766 0.872 1 98.88 299 VAL B N 1
ATOM 7206 C CA . VAL B 1 299 ? 19.391 -18.891 2.281 1 98.88 299 VAL B CA 1
ATOM 7207 C C . VAL B 1 299 ? 20.172 -20.047 2.906 1 98.88 299 VAL B C 1
ATOM 7209 O O . VAL B 1 299 ? 20.609 -19.969 4.055 1 98.88 299 VAL B O 1
ATOM 7212 N N . VAL B 1 300 ? 20.344 -21.172 2.184 1 98.75 300 VAL B N 1
ATOM 7213 C CA . VAL B 1 300 ? 21.156 -22.297 2.658 1 98.75 300 VAL B CA 1
ATOM 7214 C C . VAL B 1 300 ? 22.547 -21.797 3.023 1 98.75 300 VAL B C 1
ATOM 7216 O O . VAL B 1 300 ? 23.047 -22.078 4.113 1 98.75 300 VAL B O 1
ATOM 7219 N N . ASP B 1 301 ? 23.156 -21.047 2.092 1 98.56 301 ASP B N 1
ATOM 7220 C CA . ASP B 1 301 ? 24.484 -20.5 2.348 1 98.56 301 ASP B CA 1
ATOM 7221 C C . ASP B 1 301 ? 24.484 -19.562 3.562 1 98.56 301 ASP B C 1
ATOM 7223 O O . ASP B 1 301 ? 25.406 -19.578 4.375 1 98.56 301 ASP B O 1
ATOM 7227 N N . TRP B 1 302 ? 23.469 -18.75 3.643 1 98.62 302 TRP B N 1
ATOM 7228 C CA . TRP B 1 302 ? 23.344 -17.812 4.75 1 98.62 302 TRP B CA 1
ATOM 7229 C C . TRP B 1 302 ? 23.25 -18.531 6.082 1 98.62 302 TRP B C 1
ATOM 7231 O O . TRP B 1 302 ? 23.922 -18.188 7.047 1 98.62 302 TRP B O 1
ATOM 7241 N N . VAL B 1 303 ? 22.406 -19.578 6.199 1 98.69 303 VAL B N 1
ATOM 7242 C CA . VAL B 1 303 ? 22.219 -20.359 7.422 1 98.69 303 VAL B CA 1
ATOM 7243 C C . VAL B 1 303 ? 23.547 -21.016 7.816 1 98.69 303 VAL B C 1
ATOM 7245 O O . VAL B 1 303 ? 23.938 -20.984 8.984 1 98.69 303 VAL B O 1
ATOM 7248 N N . ALA B 1 304 ? 24.188 -21.625 6.859 1 98.19 304 ALA B N 1
ATOM 7249 C CA . ALA B 1 304 ? 25.469 -22.297 7.129 1 98.19 304 ALA B CA 1
ATOM 7250 C C . ALA B 1 304 ? 26.469 -21.328 7.746 1 98.19 304 ALA B C 1
ATOM 7252 O O . ALA B 1 304 ? 27.266 -21.703 8.609 1 98.19 304 ALA B O 1
ATOM 7253 N N . ARG B 1 305 ? 26.422 -20.094 7.355 1 97.38 305 ARG B N 1
ATOM 7254 C CA . ARG B 1 305 ? 27.391 -19.094 7.793 1 97.38 305 ARG B CA 1
ATOM 7255 C C . ARG B 1 305 ? 26.953 -18.453 9.109 1 97.38 305 ARG B C 1
ATOM 7257 O O . ARG B 1 305 ? 27.781 -18.234 10 1 97.38 305 ARG B O 1
ATOM 7264 N N . HIS B 1 306 ? 25.703 -18.109 9.25 1 97.44 306 HIS B N 1
ATOM 7265 C CA . HIS B 1 306 ? 25.266 -17.234 10.328 1 97.44 306 HIS B CA 1
ATOM 7266 C C . HIS B 1 306 ? 24.594 -18.031 11.445 1 97.44 306 HIS B C 1
ATOM 7268 O O . HIS B 1 306 ? 24.484 -17.562 12.578 1 97.44 306 HIS B O 1
ATOM 7274 N N . GLU B 1 307 ? 24.094 -19.234 11.078 1 97.88 307 GLU B N 1
ATOM 7275 C CA . GLU B 1 307 ? 23.469 -20.125 12.055 1 97.88 307 GLU B CA 1
ATOM 7276 C C . GLU B 1 307 ? 24.047 -21.531 11.969 1 97.88 307 GLU B C 1
ATOM 7278 O O . GLU B 1 307 ? 23.312 -22.5 11.812 1 97.88 307 GLU B O 1
ATOM 7283 N N . PRO B 1 308 ? 25.281 -21.703 12.219 1 96.81 308 PRO B N 1
ATOM 7284 C CA . PRO B 1 308 ? 25.953 -22.984 12 1 96.81 308 PRO B CA 1
ATOM 7285 C C . PRO B 1 308 ? 25.406 -24.094 12.891 1 96.81 308 PRO B C 1
ATOM 7287 O O . PRO B 1 308 ? 25.562 -25.281 12.578 1 96.81 308 PRO B O 1
ATOM 7290 N N . TRP B 1 309 ? 24.734 -23.766 13.961 1 97.12 309 TRP B N 1
ATOM 7291 C CA . TRP B 1 309 ? 24.141 -24.766 14.844 1 97.12 309 TRP B CA 1
ATOM 7292 C C . TRP B 1 309 ? 22.969 -25.469 14.164 1 97.12 309 TRP B C 1
ATOM 7294 O O . TRP B 1 309 ? 22.562 -26.547 14.586 1 97.12 309 TRP B O 1
ATOM 7304 N N . PHE B 1 310 ? 22.484 -24.922 13.062 1 96.19 310 PHE B N 1
ATOM 7305 C CA . PHE B 1 310 ? 21.469 -25.594 12.258 1 96.19 310 PHE B CA 1
ATOM 7306 C C . PHE B 1 310 ? 22.078 -26.25 11.031 1 96.19 310 PHE B C 1
ATOM 7308 O O . PHE B 1 310 ? 21.375 -26.703 10.133 1 96.19 310 PHE B O 1
ATOM 7315 N N . ALA B 1 311 ? 23.375 -26.344 10.953 1 95.56 311 ALA B N 1
ATOM 7316 C CA . ALA B 1 311 ? 24.047 -26.859 9.766 1 95.56 311 ALA B CA 1
ATOM 7317 C C . ALA B 1 311 ? 24.953 -28.047 10.109 1 95.56 311 ALA B C 1
ATOM 7319 O O . ALA B 1 311 ? 25.922 -28.312 9.406 1 95.56 311 ALA B O 1
ATOM 7320 N N . VAL B 1 312 ? 24.609 -28.734 11.211 1 96.62 312 VAL B N 1
ATOM 7321 C CA . VAL B 1 312 ? 25.391 -29.891 11.633 1 96.62 312 VAL B CA 1
ATOM 7322 C C . VAL B 1 312 ? 25.188 -31.031 10.641 1 96.62 312 VAL B C 1
ATOM 7324 O O . VAL B 1 312 ? 26.125 -31.781 10.336 1 96.62 312 VAL B O 1
ATOM 7327 N N . THR B 1 313 ? 23.953 -31.266 10.25 1 95.94 313 THR B N 1
ATOM 7328 C CA . THR B 1 313 ? 23.625 -32.188 9.18 1 95.94 313 THR B CA 1
ATOM 7329 C C . THR B 1 313 ? 22.969 -31.484 8.008 1 95.94 313 THR B C 1
ATOM 7331 O O . THR B 1 313 ? 22.438 -30.391 8.164 1 95.94 313 THR B O 1
ATOM 7334 N N . GLN B 1 314 ? 23.016 -32.094 6.906 1 95.56 314 GLN B N 1
ATOM 7335 C CA . GLN B 1 314 ? 22.359 -31.516 5.738 1 95.56 314 GLN B CA 1
ATOM 7336 C C . GLN B 1 314 ? 20.859 -31.406 5.953 1 95.56 314 GLN B C 1
ATOM 7338 O O . GLN B 1 314 ? 20.219 -30.484 5.457 1 95.56 314 GLN B O 1
ATOM 7343 N N . ARG B 1 315 ? 20.344 -32.344 6.668 1 94.06 315 ARG B N 1
ATOM 7344 C CA . ARG B 1 315 ? 18.922 -32.312 6.988 1 94.06 315 ARG B CA 1
ATOM 7345 C C . ARG B 1 315 ? 18.562 -31.094 7.82 1 94.06 315 ARG B C 1
ATOM 7347 O O . ARG B 1 315 ? 17.594 -30.391 7.508 1 94.06 315 ARG B O 1
ATOM 7354 N N . GLU B 1 316 ? 19.312 -30.844 8.82 1 96.62 316 GLU B N 1
ATOM 7355 C CA . GLU B 1 316 ? 19.078 -29.688 9.68 1 96.62 316 GLU B CA 1
ATOM 7356 C C . GLU B 1 316 ? 19.219 -28.391 8.906 1 96.62 316 GLU B C 1
ATOM 7358 O O . GLU B 1 316 ? 18.438 -27.453 9.086 1 96.62 316 GLU B O 1
ATOM 7363 N N . LEU B 1 317 ? 20.266 -28.359 8.078 1 98.19 317 LEU B N 1
ATOM 7364 C CA . LEU B 1 317 ? 20.5 -27.188 7.242 1 98.19 317 LEU B CA 1
ATOM 7365 C C . LEU B 1 317 ? 19.328 -26.953 6.293 1 98.19 317 LEU B C 1
ATOM 7367 O O . LEU B 1 317 ? 18.859 -25.812 6.172 1 98.19 317 LEU B O 1
ATOM 7371 N N . PHE B 1 318 ? 18.859 -28 5.688 1 96.69 318 PHE B N 1
ATOM 7372 C CA . PHE B 1 318 ? 17.734 -27.891 4.758 1 96.69 318 PHE B CA 1
ATOM 7373 C C . PHE B 1 318 ? 16.484 -27.406 5.477 1 96.69 318 PHE B C 1
ATOM 7375 O O . PHE B 1 318 ? 15.797 -26.5 5.004 1 96.69 318 PHE B O 1
ATOM 7382 N N . ASP B 1 319 ? 16.219 -28.047 6.586 1 96 319 ASP B N 1
ATOM 7383 C CA . ASP B 1 319 ? 14.984 -27.734 7.32 1 96 319 ASP B CA 1
ATOM 7384 C C . ASP B 1 319 ? 14.969 -26.266 7.762 1 96 319 ASP B C 1
ATOM 7386 O O . ASP B 1 319 ? 13.938 -25.594 7.645 1 96 319 ASP B O 1
ATOM 7390 N N . ARG B 1 320 ? 16.062 -25.797 8.195 1 97.81 320 ARG B N 1
ATOM 7391 C CA . ARG B 1 320 ? 16.156 -24.406 8.641 1 97.81 320 ARG B CA 1
ATOM 7392 C C . ARG B 1 320 ? 16.031 -23.438 7.465 1 97.81 320 ARG B C 1
ATOM 7394 O O . ARG B 1 320 ? 15.312 -22.438 7.551 1 97.81 320 ARG B O 1
ATOM 7401 N N . ALA B 1 321 ? 16.719 -23.734 6.387 1 98.56 321 ALA B N 1
ATOM 7402 C CA . ALA B 1 321 ? 16.641 -22.891 5.195 1 98.56 321 ALA B CA 1
ATOM 7403 C C . ALA B 1 321 ? 15.211 -22.859 4.637 1 98.56 321 ALA B C 1
ATOM 7405 O O . ALA B 1 321 ? 14.703 -21.797 4.293 1 98.56 321 ALA B O 1
ATOM 7406 N N . GLN B 1 322 ? 14.617 -24.047 4.559 1 97.62 322 GLN B N 1
ATOM 7407 C CA . GLN B 1 322 ? 13.258 -24.156 4.043 1 97.62 322 GLN B CA 1
ATOM 7408 C C . GLN B 1 322 ? 12.281 -23.344 4.902 1 97.62 322 GLN B C 1
ATOM 7410 O O . GLN B 1 322 ? 11.367 -22.703 4.383 1 97.62 322 GLN B O 1
ATOM 7415 N N . GLU B 1 323 ? 12.43 -23.391 6.203 1 96.5 323 GLU B N 1
ATOM 7416 C CA . GLU B 1 323 ? 11.586 -22.625 7.113 1 96.5 323 GLU B CA 1
ATOM 7417 C C . GLU B 1 323 ? 11.703 -21.125 6.84 1 96.5 323 GLU B C 1
ATOM 7419 O O . GLU B 1 323 ? 10.695 -20.438 6.727 1 96.5 323 GLU B O 1
ATOM 7424 N N . LEU B 1 324 ? 12.938 -20.672 6.691 1 98.25 324 LEU B N 1
ATOM 7425 C CA . LEU B 1 324 ? 13.164 -19.234 6.469 1 98.25 324 LEU B CA 1
ATOM 7426 C C . LEU B 1 324 ? 12.617 -18.797 5.117 1 98.25 324 LEU B C 1
ATOM 7428 O O . LEU B 1 324 ? 12 -17.734 5.008 1 98.25 324 LEU B O 1
ATOM 7432 N N . VAL B 1 325 ? 12.82 -19.625 4.098 1 98.75 325 VAL B N 1
ATOM 7433 C CA . VAL B 1 325 ? 12.297 -19.312 2.771 1 98.75 325 VAL B CA 1
ATOM 7434 C C . VAL B 1 325 ? 10.773 -19.234 2.824 1 98.75 325 VAL B C 1
ATOM 7436 O O . VAL B 1 325 ? 10.172 -18.297 2.287 1 98.75 325 VAL B O 1
ATOM 7439 N N . ARG B 1 326 ? 10.164 -20.203 3.486 1 97.5 326 ARG B N 1
ATOM 7440 C CA . ARG B 1 326 ? 8.711 -20.234 3.605 1 97.5 326 ARG B CA 1
ATOM 7441 C C . ARG B 1 326 ? 8.195 -19.016 4.355 1 97.5 326 ARG B C 1
ATOM 7443 O O . ARG B 1 326 ? 7.219 -18.391 3.932 1 97.5 326 ARG B O 1
ATOM 7450 N N . PHE B 1 327 ? 8.859 -18.656 5.422 1 97.75 327 PHE B N 1
ATOM 7451 C CA . PHE B 1 327 ? 8.43 -17.516 6.219 1 97.75 327 PHE B CA 1
ATOM 7452 C C . PHE B 1 327 ? 8.531 -16.234 5.41 1 97.75 327 PHE B C 1
ATOM 7454 O O . PHE B 1 327 ? 7.605 -15.414 5.422 1 97.75 327 PHE B O 1
ATOM 7461 N N . HIS B 1 328 ? 9.656 -16.016 4.738 1 98.62 328 HIS B N 1
ATOM 7462 C CA . HIS B 1 328 ? 9.797 -14.836 3.9 1 98.62 328 HIS B CA 1
ATOM 7463 C C . HIS B 1 328 ? 8.727 -14.805 2.809 1 98.62 328 HIS B C 1
ATOM 7465 O O . HIS B 1 328 ? 8.117 -13.758 2.562 1 98.62 328 HIS B O 1
ATOM 7471 N N . TYR B 1 329 ? 8.516 -15.961 2.188 1 98.62 329 TYR B N 1
ATOM 7472 C CA . TYR B 1 329 ? 7.527 -16.078 1.124 1 98.62 329 TYR B CA 1
ATOM 7473 C C . TYR B 1 329 ? 6.133 -15.734 1.636 1 98.62 329 TYR B C 1
ATOM 7475 O O . TYR B 1 329 ? 5.441 -14.891 1.056 1 98.62 329 TYR B O 1
ATOM 7483 N N . GLN B 1 330 ? 5.738 -16.375 2.719 1 98.19 330 GLN B N 1
ATOM 7484 C CA . GLN B 1 330 ? 4.426 -16.156 3.309 1 98.19 330 GLN B CA 1
ATOM 7485 C C . GLN B 1 330 ? 4.254 -14.695 3.736 1 98.19 330 GLN B C 1
ATOM 7487 O O . GLN B 1 330 ? 3.213 -14.086 3.482 1 98.19 330 GLN B O 1
ATOM 7492 N N . TRP B 1 331 ? 5.238 -14.148 4.32 1 98.12 331 TRP B N 1
ATOM 7493 C CA . TRP B 1 331 ? 5.184 -12.758 4.77 1 98.12 331 TRP B CA 1
ATOM 7494 C C . TRP B 1 331 ? 5.023 -11.812 3.586 1 98.12 331 TRP B C 1
ATOM 7496 O O . TRP B 1 331 ? 4.223 -10.875 3.639 1 98.12 331 TRP B O 1
ATOM 7506 N N . LEU B 1 332 ? 5.738 -12.023 2.51 1 98.75 332 LEU B N 1
ATOM 7507 C CA . LEU B 1 332 ? 5.672 -11.18 1.321 1 98.75 332 LEU B CA 1
ATOM 7508 C C . LEU B 1 332 ? 4.312 -11.305 0.641 1 98.75 332 LEU B C 1
ATOM 7510 O O . LEU B 1 332 ? 3.811 -10.336 0.066 1 98.75 332 LEU B O 1
ATOM 7514 N N . VAL B 1 333 ? 3.729 -12.461 0.678 1 98.69 333 VAL B N 1
ATOM 7515 C CA . VAL B 1 333 ? 2.391 -12.641 0.119 1 98.69 333 VAL B CA 1
ATOM 7516 C C . VAL B 1 333 ? 1.407 -11.711 0.827 1 98.69 333 VAL B C 1
ATOM 7518 O O . VAL B 1 333 ? 0.578 -11.07 0.18 1 98.69 333 VAL B O 1
ATOM 7521 N N . VAL B 1 334 ? 1.552 -11.562 2.096 1 98.06 334 VAL B N 1
ATOM 7522 C CA . VAL B 1 334 ? 0.617 -10.758 2.875 1 98.06 334 VAL B CA 1
ATOM 7523 C C . VAL B 1 334 ? 0.99 -9.281 2.766 1 98.06 334 VAL B C 1
ATOM 7525 O O . VAL B 1 334 ? 0.137 -8.438 2.473 1 98.06 334 VAL B O 1
ATOM 7528 N N . ASN B 1 335 ? 2.236 -8.984 2.887 1 97.81 335 ASN B N 1
ATOM 7529 C CA . ASN B 1 335 ? 2.643 -7.605 3.156 1 97.81 335 ASN B CA 1
ATOM 7530 C C . ASN B 1 335 ? 3.109 -6.898 1.887 1 97.81 335 ASN B C 1
ATOM 7532 O O . ASN B 1 335 ? 3.34 -5.688 1.894 1 97.81 335 ASN B O 1
ATOM 7536 N N . ASP B 1 336 ? 3.248 -7.617 0.824 1 98.25 336 ASP B N 1
ATOM 7537 C CA . ASP B 1 336 ? 3.592 -7.008 -0.457 1 98.25 336 ASP B CA 1
ATOM 7538 C C . ASP B 1 336 ? 2.547 -7.34 -1.521 1 98.25 336 ASP B C 1
ATOM 7540 O O . ASP B 1 336 ? 1.877 -6.445 -2.041 1 98.25 336 ASP B O 1
ATOM 7544 N N . TYR B 1 337 ? 2.258 -8.586 -1.757 1 98.62 337 TYR B N 1
ATOM 7545 C CA . TYR B 1 337 ? 1.352 -9.023 -2.812 1 98.62 337 TYR B CA 1
ATOM 7546 C C . TYR B 1 337 ? -0.075 -8.562 -2.531 1 98.62 337 TYR B C 1
ATOM 7548 O O . TYR B 1 337 ? -0.665 -7.828 -3.326 1 98.62 337 TYR B O 1
ATOM 7556 N N . LEU B 1 338 ? -0.645 -9.023 -1.412 1 98.62 338 LEU B N 1
ATOM 7557 C CA . LEU B 1 338 ? -2.025 -8.688 -1.086 1 98.62 338 LEU B CA 1
ATOM 7558 C C . LEU B 1 338 ? -2.18 -7.184 -0.862 1 98.62 338 LEU B C 1
ATOM 7560 O O . LEU B 1 338 ? -3.17 -6.586 -1.293 1 98.62 338 LEU B O 1
ATOM 7564 N N . ARG B 1 339 ? -1.201 -6.641 -0.237 1 97.06 339 ARG B N 1
ATOM 7565 C CA . ARG B 1 339 ? -1.282 -5.211 0.05 1 97.06 339 ARG B CA 1
ATOM 7566 C C . ARG B 1 339 ? -1.323 -4.395 -1.237 1 97.06 339 ARG B C 1
ATOM 7568 O O . ARG B 1 339 ? -1.942 -3.33 -1.284 1 97.06 339 ARG B O 1
ATOM 7575 N N . THR B 1 340 ? -0.676 -4.824 -2.244 1 97.69 340 THR B N 1
ATOM 7576 C CA . THR B 1 340 ? -0.626 -4.137 -3.529 1 97.69 340 THR B CA 1
ATOM 7577 C C . THR B 1 340 ? -1.941 -4.309 -4.285 1 97.69 340 THR B C 1
ATOM 7579 O O . THR B 1 340 ? -2.416 -3.373 -4.934 1 97.69 340 THR B O 1
ATOM 7582 N N . LEU B 1 341 ? -2.615 -5.449 -4.09 1 98.38 341 LEU B N 1
ATOM 7583 C CA . LEU B 1 341 ? -3.66 -5.832 -5.035 1 98.38 341 LEU B CA 1
ATOM 7584 C C . LEU B 1 341 ? -5.043 -5.625 -4.426 1 98.38 341 LEU B C 1
ATOM 7586 O O . LEU B 1 341 ? -6.047 -5.641 -5.141 1 98.38 341 LEU B O 1
ATOM 7590 N N . THR B 1 342 ? -5.152 -5.48 -3.154 1 98.31 342 THR B N 1
ATOM 7591 C CA . THR B 1 342 ? -6.465 -5.402 -2.521 1 98.31 342 THR B CA 1
ATOM 7592 C C . THR B 1 342 ? -6.82 -3.955 -2.189 1 98.31 342 THR B C 1
ATOM 7594 O O . THR B 1 342 ? -5.938 -3.098 -2.102 1 98.31 342 THR B O 1
ATOM 7597 N N . LYS B 1 343 ? -8.102 -3.762 -2.062 1 97.69 343 LYS B N 1
ATOM 7598 C CA . LYS B 1 343 ? -8.625 -2.457 -1.664 1 97.69 343 LYS B CA 1
ATOM 7599 C C . LYS B 1 343 ? -8.094 -2.051 -0.291 1 97.69 343 LYS B C 1
ATOM 7601 O O . LYS B 1 343 ? -8.023 -2.877 0.621 1 97.69 343 LYS B O 1
ATOM 7606 N N . ALA B 1 344 ? -7.754 -0.79 -0.201 1 94.94 344 ALA B N 1
ATOM 7607 C CA . ALA B 1 344 ? -7.207 -0.265 1.047 1 94.94 344 ALA B CA 1
ATOM 7608 C C . ALA B 1 344 ? -8.133 -0.563 2.223 1 94.94 344 ALA B C 1
ATOM 7610 O O . ALA B 1 344 ? -9.344 -0.367 2.129 1 94.94 344 ALA B O 1
ATOM 7611 N N . GLY B 1 345 ? -7.578 -1.119 3.285 1 96.38 345 GLY B N 1
ATOM 7612 C CA . GLY B 1 345 ? -8.305 -1.32 4.527 1 96.38 345 GLY B CA 1
ATOM 7613 C C . GLY B 1 345 ? -8.867 -2.721 4.672 1 96.38 345 GLY B C 1
ATOM 7614 O O . GLY B 1 345 ? -9.094 -3.193 5.785 1 96.38 345 GLY B O 1
ATOM 7615 N N . VAL B 1 346 ? -9.125 -3.414 3.557 1 97.56 346 VAL B N 1
ATOM 7616 C CA . VAL B 1 346 ? -9.789 -4.715 3.623 1 97.56 346 VAL B CA 1
ATOM 7617 C C . VAL B 1 346 ? -8.859 -5.734 4.277 1 97.56 346 VAL B C 1
ATOM 7619 O O . VAL B 1 346 ? -9.258 -6.445 5.203 1 97.56 346 VAL B O 1
ATOM 7622 N N . LEU B 1 347 ? -7.625 -5.812 3.793 1 98.06 347 LEU B N 1
ATOM 7623 C CA . LEU B 1 347 ? -6.656 -6.738 4.375 1 98.06 347 LEU B CA 1
ATOM 7624 C C . LEU B 1 347 ? -6.449 -6.449 5.855 1 98.06 347 LEU B C 1
ATOM 7626 O O . LEU B 1 347 ? -6.414 -7.371 6.676 1 98.06 347 LEU B O 1
ATOM 7630 N N . ASP B 1 348 ? -6.379 -5.145 6.199 1 97.25 348 ASP B N 1
ATOM 7631 C CA . ASP B 1 348 ? -6.18 -4.746 7.59 1 97.25 348 ASP B CA 1
ATOM 7632 C C . ASP B 1 348 ? -7.348 -5.199 8.461 1 97.25 348 ASP B C 1
ATOM 7634 O O . ASP B 1 348 ? -7.145 -5.625 9.602 1 97.25 348 ASP B O 1
ATOM 7638 N N . SER B 1 349 ? -8.531 -5.09 7.949 1 97.25 349 SER B N 1
ATOM 7639 C CA . SER B 1 349 ? -9.711 -5.512 8.695 1 97.25 349 SER B CA 1
ATOM 7640 C C . SER B 1 349 ? -9.672 -7.008 8.992 1 97.25 349 SER B C 1
ATOM 7642 O O . SER B 1 349 ? -9.969 -7.434 10.109 1 97.25 349 SER B O 1
ATOM 7644 N N . VAL B 1 350 ? -9.297 -7.781 7.996 1 97.75 350 VAL B N 1
ATOM 7645 C CA . VAL B 1 350 ? -9.273 -9.227 8.156 1 97.75 350 VAL B CA 1
ATOM 7646 C C . VAL B 1 350 ? -8.141 -9.633 9.094 1 97.75 350 VAL B C 1
ATOM 7648 O O . VAL B 1 350 ? -8.297 -10.531 9.922 1 97.75 350 VAL B O 1
ATOM 7651 N N . LEU B 1 351 ? -7.004 -8.961 9.016 1 96.31 351 LEU B N 1
ATOM 7652 C CA . LEU B 1 351 ? -5.883 -9.25 9.898 1 96.31 351 LEU B CA 1
ATOM 7653 C C . LEU B 1 351 ? -6.23 -8.906 11.344 1 96.31 351 LEU B C 1
ATOM 7655 O O . LEU B 1 351 ? -5.816 -9.609 12.273 1 96.31 351 LEU B O 1
ATOM 7659 N N . ALA B 1 352 ? -7.016 -7.844 11.508 1 94.69 352 ALA B N 1
ATOM 7660 C CA . ALA B 1 352 ? -7.363 -7.375 12.852 1 94.69 352 ALA B CA 1
ATOM 7661 C C . ALA B 1 352 ? -8.383 -8.297 13.508 1 94.69 352 ALA B C 1
ATOM 7663 O O . ALA B 1 352 ? -8.297 -8.578 14.703 1 94.69 352 ALA B O 1
ATOM 7664 N N . THR B 1 353 ? -9.305 -8.812 12.758 1 94.69 353 THR B N 1
ATOM 7665 C CA . THR B 1 353 ? -10.398 -9.586 13.328 1 94.69 353 THR B CA 1
ATOM 7666 C C . THR B 1 353 ? -10.141 -11.086 13.188 1 94.69 353 THR B C 1
ATOM 7668 O O . THR B 1 353 ? -10.766 -11.898 13.875 1 94.69 353 THR B O 1
ATOM 7671 N N . GLY B 1 354 ? -9.242 -11.43 12.289 1 94.12 354 GLY B N 1
ATOM 7672 C CA . GLY B 1 354 ? -9.148 -12.812 11.852 1 94.12 354 GLY B CA 1
ATOM 7673 C C . GLY B 1 354 ? -10.156 -13.18 10.781 1 94.12 354 GLY B C 1
ATOM 7674 O O . GLY B 1 354 ? -11.164 -12.484 10.609 1 94.12 354 GLY B O 1
ATOM 7675 N N . PRO B 1 355 ? -9.836 -14.258 10.055 1 94.88 355 PRO B N 1
ATOM 7676 C CA . PRO B 1 355 ? -10.805 -14.711 9.047 1 94.88 355 PRO B CA 1
ATOM 7677 C C . PRO B 1 355 ? -12.078 -15.273 9.672 1 94.88 355 PRO B C 1
ATOM 7679 O O . PRO B 1 355 ? -12.016 -16.078 10.609 1 94.88 355 PRO B O 1
ATOM 7682 N N . THR B 1 356 ? -13.219 -14.852 9.172 1 93.69 356 THR B N 1
ATOM 7683 C CA . THR B 1 356 ? -14.469 -15.219 9.828 1 93.69 356 THR B CA 1
ATOM 7684 C C . THR B 1 356 ? -15.414 -15.898 8.836 1 93.69 356 THR B C 1
ATOM 7686 O O . THR B 1 356 ? -16.422 -16.484 9.242 1 93.69 356 THR B O 1
ATOM 7689 N N . LEU B 1 357 ? -15.102 -15.93 7.59 1 95.62 357 LEU B N 1
ATOM 7690 C CA . LEU B 1 357 ? -16.078 -16.344 6.59 1 95.62 357 LEU B CA 1
ATOM 7691 C C . LEU B 1 357 ? -15.969 -17.828 6.301 1 95.62 357 LEU B C 1
ATOM 7693 O O . LEU B 1 357 ? -16.984 -18.531 6.227 1 95.62 357 LEU B O 1
ATOM 7697 N N . PHE B 1 358 ? -14.75 -18.344 6.16 1 96.38 358 PHE B N 1
ATOM 7698 C CA . PHE B 1 358 ? -14.547 -19.688 5.652 1 96.38 358 PHE B CA 1
ATOM 7699 C C . PHE B 1 358 ? -14.711 -20.719 6.762 1 96.38 358 PHE B C 1
ATOM 7701 O O . PHE B 1 358 ? -13.922 -20.766 7.707 1 96.38 358 PHE B O 1
ATOM 7708 N N . ARG B 1 359 ? -15.75 -21.5 6.73 1 94.94 359 ARG B N 1
ATOM 7709 C CA . ARG B 1 359 ? -16.062 -22.562 7.676 1 94.94 359 ARG B CA 1
ATOM 7710 C C . ARG B 1 359 ? -16.328 -23.875 6.949 1 94.94 359 ARG B C 1
ATOM 7712 O O . ARG B 1 359 ? -17.438 -24.391 6.969 1 94.94 359 ARG B O 1
ATOM 7719 N N . PRO B 1 360 ? -15.289 -24.484 6.422 1 94.69 360 PRO B N 1
ATOM 7720 C CA . PRO B 1 360 ? -15.445 -25.703 5.605 1 94.69 360 PRO B CA 1
ATOM 7721 C C . PRO B 1 360 ? -15.711 -26.938 6.445 1 94.69 360 PRO B C 1
ATOM 7723 O O . PRO B 1 360 ? -15.43 -26.953 7.645 1 94.69 360 PRO B O 1
ATOM 7726 N N . ALA B 1 361 ? -16.234 -27.891 5.805 1 89.56 361 ALA B N 1
ATOM 7727 C CA . ALA B 1 361 ? -16.484 -29.172 6.461 1 89.56 361 ALA B CA 1
ATOM 7728 C C . ALA B 1 361 ? -15.172 -29.828 6.879 1 89.56 361 ALA B C 1
ATOM 7730 O O . ALA B 1 361 ? -15.094 -30.469 7.926 1 89.56 361 ALA B O 1
ATOM 7731 N N . ARG B 1 362 ? -14.195 -29.641 6.027 1 89.12 362 ARG B N 1
ATOM 7732 C CA . ARG B 1 362 ? -12.836 -30.078 6.336 1 89.12 362 ARG B CA 1
ATOM 7733 C C . ARG B 1 362 ? -11.914 -28.875 6.527 1 89.12 362 ARG B C 1
ATOM 7735 O O . ARG B 1 362 ? -11.93 -27.938 5.73 1 89.12 362 ARG B O 1
ATOM 7742 N N . ARG B 1 363 ? -11.078 -28.969 7.492 1 89.31 363 ARG B N 1
ATOM 7743 C CA . ARG B 1 363 ? -10.281 -27.812 7.871 1 89.31 363 ARG B CA 1
ATOM 7744 C C . ARG B 1 363 ? -9.352 -27.406 6.738 1 89.31 363 ARG B C 1
ATOM 7746 O O . ARG B 1 363 ? -9.203 -26.203 6.453 1 89.31 363 ARG B O 1
ATOM 7753 N N . VAL B 1 364 ? -8.695 -28.422 6.152 1 91.19 364 VAL B N 1
ATOM 7754 C CA . VAL B 1 364 ? -7.816 -28.125 5.023 1 91.19 364 VAL B CA 1
ATOM 7755 C C . VAL B 1 364 ? -8.625 -28.125 3.729 1 91.19 364 VAL B C 1
ATOM 7757 O O . VAL B 1 364 ? -8.93 -29.188 3.188 1 91.19 364 VAL B O 1
ATOM 7760 N N . SER B 1 365 ? -9.008 -27 3.275 1 92.94 365 SER B N 1
ATOM 7761 C CA . SER B 1 365 ? -9.875 -26.844 2.115 1 92.94 365 SER B CA 1
ATOM 7762 C C . SER B 1 365 ? -9.586 -25.531 1.379 1 92.94 365 SER B C 1
ATOM 7764 O O . SER B 1 365 ? -9.016 -24.609 1.952 1 92.94 365 SER B O 1
ATOM 7766 N N . MET B 1 366 ? -9.906 -25.531 0.184 1 94.81 366 MET B N 1
ATOM 7767 C CA . MET B 1 366 ? -9.812 -24.328 -0.646 1 94.81 366 MET B CA 1
ATOM 7768 C C . MET B 1 366 ? -11.195 -23.797 -0.991 1 94.81 366 MET B C 1
ATOM 7770 O O . MET B 1 366 ? -12.062 -24.547 -1.438 1 94.81 366 MET B O 1
ATOM 7774 N N . PRO B 1 367 ? -11.422 -22.5 -0.718 1 97.25 367 PRO B N 1
ATOM 7775 C CA . PRO B 1 367 ? -12.711 -21.953 -1.143 1 97.25 367 PRO B CA 1
ATOM 7776 C C . PRO B 1 367 ? -12.852 -21.891 -2.662 1 97.25 367 PRO B C 1
ATOM 7778 O O . PRO B 1 367 ? -11.93 -21.453 -3.355 1 97.25 367 PRO B O 1
ATOM 7781 N N . LEU B 1 368 ? -14.023 -22.25 -3.143 1 96.5 368 LEU B N 1
ATOM 7782 C CA . LEU B 1 368 ? -14.281 -22.281 -4.578 1 96.5 368 LEU B CA 1
ATOM 7783 C C . LEU B 1 368 ? -14.398 -20.875 -5.148 1 96.5 368 LEU B C 1
ATOM 7785 O O . LEU B 1 368 ? -13.953 -20.625 -6.27 1 96.5 368 LEU B O 1
ATOM 7789 N N . GLU B 1 369 ? -15 -19.938 -4.387 1 98.44 369 GLU B N 1
ATOM 7790 C CA . GLU B 1 369 ? -15.117 -18.547 -4.84 1 98.44 369 GLU B CA 1
ATOM 7791 C C . GLU B 1 369 ? -13.734 -17.938 -5.09 1 98.44 369 GLU B C 1
ATOM 7793 O O . GLU B 1 369 ? -13.57 -17.125 -5.996 1 98.44 369 GLU B O 1
ATOM 7798 N N . PHE B 1 370 ? -12.812 -18.375 -4.344 1 98.12 370 PHE B N 1
ATOM 7799 C CA . PHE B 1 370 ? -11.43 -17.938 -4.508 1 98.12 370 PHE B CA 1
ATOM 7800 C C . PHE B 1 370 ? -10.789 -18.609 -5.719 1 98.12 370 PHE B C 1
ATOM 7802 O O . PHE B 1 370 ? -10.297 -17.922 -6.621 1 98.12 370 PHE B O 1
ATOM 7809 N N . ALA B 1 371 ? -10.805 -19.875 -5.809 1 95.75 371 ALA B N 1
ATOM 7810 C CA . ALA B 1 371 ? -10.016 -20.672 -6.75 1 95.75 371 ALA B CA 1
ATOM 7811 C C . ALA B 1 371 ? -10.562 -20.547 -8.164 1 95.75 371 ALA B C 1
ATOM 7813 O O . ALA B 1 371 ? -9.805 -20.578 -9.141 1 95.75 371 ALA B O 1
ATOM 7814 N N . VAL B 1 372 ? -11.914 -20.344 -8.266 1 94.06 372 VAL B N 1
ATOM 7815 C CA . VAL B 1 372 ? -12.539 -20.469 -9.578 1 94.06 372 VAL B CA 1
ATOM 7816 C C . VAL B 1 372 ? -13.008 -19.094 -10.055 1 94.06 372 VAL B C 1
ATOM 7818 O O . VAL B 1 372 ? -13.375 -18.938 -11.227 1 94.06 372 VAL B O 1
ATOM 7821 N N . ALA B 1 373 ? -12.898 -18.109 -9.148 1 97.12 373 ALA B N 1
ATOM 7822 C CA . ALA B 1 373 ? -13.391 -16.797 -9.586 1 97.12 373 ALA B CA 1
ATOM 7823 C C . ALA B 1 373 ? -12.43 -15.695 -9.172 1 97.12 373 ALA B C 1
ATOM 7825 O O . ALA B 1 373 ? -11.617 -15.234 -9.969 1 97.12 373 ALA B O 1
ATOM 7826 N N . ALA B 1 374 ? -12.344 -15.359 -7.918 1 98.31 374 ALA B N 1
ATOM 7827 C CA . ALA B 1 374 ? -11.672 -14.141 -7.465 1 98.31 374 ALA B CA 1
ATOM 7828 C C . ALA B 1 374 ? -10.18 -14.18 -7.801 1 98.31 374 ALA B C 1
ATOM 7830 O O . ALA B 1 374 ? -9.609 -13.172 -8.219 1 98.31 374 ALA B O 1
ATOM 7831 N N . PHE B 1 375 ? -9.516 -15.297 -7.613 1 97.56 375 PHE B N 1
ATOM 7832 C CA . PHE B 1 375 ? -8.07 -15.336 -7.793 1 97.56 375 PHE B CA 1
ATOM 7833 C C . PHE B 1 375 ? -7.711 -15.539 -9.258 1 97.56 375 PHE B C 1
ATOM 7835 O O . PHE B 1 375 ? -6.535 -15.562 -9.617 1 97.56 375 PHE B O 1
ATOM 7842 N N . ARG B 1 376 ? -8.75 -15.578 -10.102 1 95.44 376 ARG B N 1
ATOM 7843 C CA . ARG B 1 376 ? -8.531 -15.633 -11.539 1 95.44 376 ARG B CA 1
ATOM 7844 C C . ARG B 1 376 ? -8.477 -14.234 -12.148 1 95.44 376 ARG B C 1
ATOM 7846 O O . ARG B 1 376 ? -8.344 -14.086 -13.359 1 95.44 376 ARG B O 1
ATOM 7853 N N . PHE B 1 377 ? -8.516 -13.234 -11.344 1 96.81 377 PHE B N 1
ATOM 7854 C CA . PHE B 1 377 ? -8.43 -11.859 -11.82 1 96.81 377 PHE B CA 1
ATOM 7855 C C . PHE B 1 377 ? -7.125 -11.625 -12.578 1 96.81 377 PHE B C 1
ATOM 7857 O O . PHE B 1 377 ? -7.051 -10.75 -13.438 1 96.81 377 PHE B O 1
ATOM 7864 N N . GLY B 1 378 ? -6.141 -12.445 -12.258 1 94.5 378 GLY B N 1
ATOM 7865 C CA . GLY B 1 378 ? -4.828 -12.305 -12.867 1 94.5 378 GLY B CA 1
ATOM 7866 C C . GLY B 1 378 ? -4.859 -12.406 -14.383 1 94.5 378 GLY B C 1
ATOM 7867 O O . GLY B 1 378 ? -4.004 -11.844 -15.062 1 94.5 378 GLY B O 1
ATOM 7868 N N . HIS B 1 379 ? -5.84 -13.016 -14.906 1 91.31 379 HIS B N 1
ATOM 7869 C CA . HIS B 1 379 ? -5.961 -13.164 -16.344 1 91.31 379 HIS B CA 1
ATOM 7870 C C . HIS B 1 379 ? -6.133 -11.812 -17.031 1 91.31 379 HIS B C 1
ATOM 7872 O O . HIS B 1 379 ? -5.664 -11.609 -18.156 1 91.31 379 HIS B O 1
ATOM 7878 N N . SER B 1 380 ? -6.766 -10.984 -16.328 1 94.12 380 SER B N 1
ATOM 7879 C CA . SER B 1 380 ? -6.992 -9.664 -16.891 1 94.12 380 SER B CA 1
ATOM 7880 C C . SER B 1 380 ? -5.723 -8.82 -16.859 1 94.12 380 SER B C 1
ATOM 7882 O O . SER B 1 380 ? -5.621 -7.82 -17.578 1 94.12 380 SER B O 1
ATOM 7884 N N . MET B 1 381 ? -4.73 -9.219 -16.094 1 96.12 381 MET B N 1
ATOM 7885 C CA . MET B 1 381 ? -3.502 -8.445 -15.914 1 96.12 381 MET B CA 1
ATOM 7886 C C . MET B 1 381 ? -2.473 -8.805 -16.984 1 96.12 381 MET B C 1
ATOM 7888 O O . MET B 1 381 ? -1.474 -8.102 -17.141 1 96.12 381 MET B O 1
ATOM 7892 N N . VAL B 1 382 ? -2.705 -9.836 -17.781 1 92.88 382 VAL B N 1
ATOM 7893 C CA . VAL B 1 382 ? -1.757 -10.336 -18.766 1 92.88 382 VAL B CA 1
ATOM 7894 C C . VAL B 1 382 ? -1.688 -9.375 -19.953 1 92.88 382 VAL B C 1
ATOM 7896 O O . VAL B 1 382 ? -2.721 -8.914 -20.438 1 92.88 382 VAL B O 1
ATOM 7899 N N . ARG B 1 383 ? -0.443 -9.102 -20.328 1 90.5 383 ARG B N 1
ATOM 7900 C CA . ARG B 1 383 ? -0.224 -8.266 -21.5 1 90.5 383 ARG B CA 1
ATOM 7901 C C . ARG B 1 383 ? -0.099 -9.109 -22.75 1 90.5 383 ARG B C 1
ATOM 7903 O O . ARG B 1 383 ? 0.3 -10.273 -22.688 1 90.5 383 ARG B O 1
ATOM 7910 N N . GLY B 1 384 ? -0.453 -8.438 -23.875 1 85.31 384 GLY B N 1
ATOM 7911 C CA . GLY B 1 384 ? -0.213 -9.094 -25.156 1 85.31 384 GLY B CA 1
ATOM 7912 C C . GLY B 1 384 ? 1.249 -9.094 -25.547 1 85.31 384 GLY B C 1
ATOM 7913 O O . GLY B 1 384 ? 1.667 -9.898 -26.391 1 85.31 384 GLY B O 1
ATOM 7914 N N . ALA B 1 385 ? 2.014 -8.164 -24.938 1 89.75 385 ALA B N 1
ATOM 7915 C CA . ALA B 1 385 ? 3.443 -8.055 -25.219 1 89.75 385 ALA B CA 1
ATOM 7916 C C . ALA B 1 385 ? 4.203 -7.535 -24 1 89.75 385 ALA B C 1
ATOM 7918 O O . ALA B 1 385 ? 3.643 -6.812 -23.172 1 89.75 385 ALA B O 1
ATOM 7919 N N . TYR B 1 386 ? 5.5 -7.871 -23.938 1 92.88 386 TYR B N 1
ATOM 7920 C CA . TYR B 1 386 ? 6.273 -7.531 -22.75 1 92.88 386 TYR B CA 1
ATOM 7921 C C . TYR B 1 386 ? 7.625 -6.941 -23.141 1 92.88 386 TYR B C 1
ATOM 7923 O O . TYR B 1 386 ? 8.258 -7.395 -24.094 1 92.88 386 TYR B O 1
ATOM 7931 N N . ASP B 1 387 ? 7.984 -5.926 -22.453 1 94.75 387 ASP B N 1
ATOM 7932 C CA . ASP B 1 387 ? 9.344 -5.398 -22.375 1 94.75 387 ASP B CA 1
ATOM 7933 C C . ASP B 1 387 ? 10.086 -5.973 -21.172 1 94.75 387 ASP B C 1
ATOM 7935 O O . ASP B 1 387 ? 10.07 -5.387 -20.094 1 94.75 387 ASP B O 1
ATOM 7939 N N . PHE B 1 388 ? 10.773 -7.137 -21.406 1 94.75 388 PHE B N 1
ATOM 7940 C CA . PHE B 1 388 ? 11.18 -7.84 -20.188 1 94.75 388 PHE B CA 1
ATOM 7941 C C . PHE B 1 388 ? 12.703 -7.895 -20.094 1 94.75 388 PHE B C 1
ATOM 7943 O O . PHE B 1 388 ? 13.242 -8.312 -19.062 1 94.75 388 PHE B O 1
ATOM 7950 N N . ASN B 1 389 ? 13.445 -7.496 -21.141 1 96.31 389 ASN B N 1
ATOM 7951 C CA . ASN B 1 389 ? 14.898 -7.391 -21.031 1 96.31 389 ASN B CA 1
ATOM 7952 C C . ASN B 1 389 ? 15.484 -6.535 -22.141 1 96.31 389 ASN B C 1
ATOM 7954 O O . ASN B 1 389 ? 14.742 -5.961 -22.953 1 96.31 389 ASN B O 1
ATOM 7958 N N . VAL B 1 390 ? 16.797 -6.445 -22.172 1 95.38 390 VAL B N 1
ATOM 7959 C CA . VAL B 1 390 ? 17.516 -5.523 -23.031 1 95.38 390 VAL B CA 1
ATOM 7960 C C . VAL B 1 390 ? 17.328 -5.93 -24.5 1 95.38 390 VAL B C 1
ATOM 7962 O O . VAL B 1 390 ? 17.391 -5.09 -25.391 1 95.38 390 VAL B O 1
ATOM 7965 N N . ASN B 1 391 ? 17.062 -7.211 -24.75 1 96 391 ASN B N 1
ATOM 7966 C CA . ASN B 1 391 ? 16.922 -7.723 -26.109 1 96 391 ASN B CA 1
ATOM 7967 C C . ASN B 1 391 ? 15.484 -7.621 -26.594 1 96 391 ASN B C 1
ATOM 7969 O O . ASN B 1 391 ? 15.242 -7.359 -27.781 1 96 391 ASN B O 1
ATOM 7973 N N . PHE B 1 392 ? 14.547 -7.836 -25.719 1 94.19 392 PHE B N 1
ATOM 7974 C CA . PHE B 1 392 ? 13.125 -7.832 -26.047 1 94.19 392 PHE B CA 1
ATOM 7975 C C . PHE B 1 392 ? 12.438 -6.598 -25.469 1 94.19 392 PHE B C 1
ATOM 7977 O O . PHE B 1 392 ? 11.734 -6.684 -24.469 1 94.19 392 PHE B O 1
ATOM 7984 N N . THR B 1 393 ? 12.609 -5.527 -26.125 1 93.56 393 THR B N 1
ATOM 7985 C CA . THR B 1 393 ? 12.109 -4.188 -25.828 1 93.56 393 THR B CA 1
ATOM 7986 C C . THR B 1 393 ? 11.844 -3.41 -27.109 1 93.56 393 THR B C 1
ATOM 7988 O O . THR B 1 393 ? 12.172 -3.877 -28.203 1 93.56 393 THR B O 1
ATOM 7991 N N . GLY B 1 394 ? 11.07 -2.326 -27.031 1 87.94 394 GLY B N 1
ATOM 7992 C CA . GLY B 1 394 ? 10.68 -1.557 -28.203 1 87.94 394 GLY B CA 1
ATOM 7993 C C . GLY B 1 394 ? 11.836 -1.289 -29.141 1 87.94 394 GLY B C 1
ATOM 7994 O O . GLY B 1 394 ? 11.688 -1.402 -30.359 1 87.94 394 GLY B O 1
ATOM 7995 N N . ASN B 1 395 ? 13.008 -0.944 -28.672 1 87.38 395 ASN B N 1
ATOM 7996 C CA . ASN B 1 395 ? 14.148 -0.623 -29.531 1 87.38 395 ASN B CA 1
ATOM 7997 C C . ASN B 1 395 ? 15.195 -1.73 -29.5 1 87.38 395 ASN B C 1
ATOM 7999 O O . ASN B 1 395 ? 16.328 -1.529 -29.953 1 87.38 395 ASN B O 1
ATOM 8003 N N . GLY B 1 396 ? 14.828 -2.881 -29.125 1 90.75 396 GLY B N 1
ATOM 8004 C CA . GLY B 1 396 ? 15.766 -3.992 -29.047 1 90.75 396 GLY B CA 1
ATOM 8005 C C . GLY B 1 396 ? 15.75 -4.871 -30.281 1 90.75 396 GLY B C 1
ATOM 8006 O O . GLY B 1 396 ? 14.82 -4.809 -31.078 1 90.75 396 GLY B O 1
ATOM 8007 N N . PRO B 1 397 ? 16.781 -5.676 -30.391 1 92.94 397 PRO B N 1
ATOM 8008 C CA . PRO B 1 397 ? 16.875 -6.535 -31.562 1 92.94 397 PRO B CA 1
ATOM 8009 C C . PRO B 1 397 ? 15.719 -7.523 -31.672 1 92.94 397 PRO B C 1
ATOM 8011 O O . PRO B 1 397 ? 15.344 -7.926 -32.781 1 92.94 397 PRO B O 1
ATOM 8014 N N . GLY B 1 398 ? 15.141 -7.918 -30.641 1 89.94 398 GLY B N 1
ATOM 8015 C CA . GLY B 1 398 ? 14.039 -8.867 -30.641 1 89.94 398 GLY B CA 1
ATOM 8016 C C . GLY B 1 398 ? 12.672 -8.195 -30.625 1 89.94 398 GLY B C 1
ATOM 8017 O O . GLY B 1 398 ? 11.648 -8.867 -30.75 1 89.94 398 GLY B O 1
ATOM 8018 N N . GLY B 1 399 ? 12.703 -6.797 -30.5 1 91 399 GLY B N 1
ATOM 8019 C CA . GLY B 1 399 ? 11.43 -6.125 -30.297 1 91 399 GLY B CA 1
ATOM 8020 C C . GLY B 1 399 ? 10.734 -6.535 -29.016 1 91 399 GLY B C 1
ATOM 8021 O O . GLY B 1 399 ? 11.273 -7.32 -28.234 1 91 399 GLY B O 1
ATOM 8022 N N . VAL B 1 400 ? 9.547 -6.043 -28.797 1 90.69 400 VAL B N 1
ATOM 8023 C CA . VAL B 1 400 ? 8.773 -6.465 -27.641 1 90.69 400 VAL B CA 1
ATOM 8024 C C . VAL B 1 400 ? 8.328 -7.914 -27.812 1 90.69 400 VAL B C 1
ATOM 8026 O O . VAL B 1 400 ? 7.965 -8.328 -28.906 1 90.69 400 VAL B O 1
ATOM 8029 N N . ALA B 1 401 ? 8.391 -8.656 -26.812 1 90.44 401 ALA B N 1
ATOM 8030 C CA . ALA B 1 401 ? 8.062 -10.078 -26.875 1 90.44 401 ALA B CA 1
ATOM 8031 C C . ALA B 1 401 ? 6.555 -10.305 -26.75 1 90.44 401 ALA B C 1
ATOM 8033 O O . ALA B 1 401 ? 5.934 -9.883 -25.781 1 90.44 401 ALA B O 1
ATOM 8034 N N . SER B 1 402 ? 6.023 -11 -27.688 1 87.44 402 SER B N 1
ATOM 8035 C CA . SER B 1 402 ? 4.605 -11.352 -27.625 1 87.44 402 SER B CA 1
ATOM 8036 C C . SER B 1 402 ? 4.348 -12.445 -26.594 1 87.44 402 SER B C 1
ATOM 8038 O O . SER B 1 402 ? 5.273 -13.148 -26.188 1 87.44 402 SER B O 1
ATOM 8040 N N . LEU B 1 403 ? 3.172 -12.57 -26.25 1 84.62 403 LEU B N 1
ATOM 8041 C CA . LEU B 1 403 ? 2.77 -13.633 -25.328 1 84.62 403 LEU B CA 1
ATOM 8042 C C . LEU B 1 403 ? 3.096 -15.008 -25.906 1 84.62 403 LEU B C 1
ATOM 8044 O O . LEU B 1 403 ? 3.502 -15.914 -25.172 1 84.62 403 LEU B O 1
ATOM 8048 N N . ASP B 1 404 ? 2.934 -15.164 -27.141 1 83.38 404 ASP B N 1
ATOM 8049 C CA . ASP B 1 404 ? 3.262 -16.406 -27.828 1 83.38 404 ASP B CA 1
ATOM 8050 C C . ASP B 1 404 ? 4.734 -16.766 -27.641 1 83.38 404 ASP B C 1
ATOM 8052 O O . ASP B 1 404 ? 5.07 -17.938 -27.406 1 83.38 404 ASP B O 1
ATOM 8056 N N . LEU B 1 405 ? 5.543 -15.797 -27.734 1 87 405 LEU B N 1
ATOM 8057 C CA . LEU B 1 405 ? 6.973 -16.031 -27.547 1 87 405 LEU B CA 1
ATOM 8058 C C . LEU B 1 405 ? 7.266 -16.484 -26.125 1 87 405 LEU B C 1
ATOM 8060 O O . LEU B 1 405 ? 8.141 -17.328 -25.891 1 87 405 LEU B O 1
ATOM 8064 N N . LEU B 1 406 ? 6.562 -15.961 -25.172 1 89.12 406 LEU B N 1
ATOM 8065 C CA . LEU B 1 406 ? 6.77 -16.344 -23.781 1 89.12 406 LEU B CA 1
ATOM 8066 C C . LEU B 1 406 ? 6.422 -17.812 -23.562 1 89.12 406 LEU B C 1
ATOM 8068 O O . LEU B 1 406 ? 7.059 -18.484 -22.75 1 89.12 406 LEU B O 1
ATOM 8072 N N . PHE B 1 407 ? 5.477 -18.312 -24.297 1 84.69 407 PHE B N 1
ATOM 8073 C CA . PHE B 1 407 ? 5.102 -19.719 -24.188 1 84.69 407 PHE B CA 1
ATOM 8074 C C . PHE B 1 407 ? 6.133 -20.609 -24.875 1 84.69 407 PHE B C 1
ATOM 8076 O O . PHE B 1 407 ? 6.418 -21.719 -24.406 1 84.69 407 PHE B O 1
ATOM 8083 N N . ARG B 1 408 ? 6.758 -20.109 -25.891 1 83.81 408 ARG B N 1
ATOM 8084 C CA . ARG B 1 408 ? 7.707 -20.891 -26.672 1 83.81 408 ARG B CA 1
ATOM 8085 C C . ARG B 1 408 ? 9.039 -21.031 -25.953 1 83.81 408 ARG B C 1
ATOM 8087 O O . ARG B 1 408 ? 9.773 -22 -26.172 1 83.81 408 ARG B O 1
ATOM 8094 N N . PHE B 1 409 ? 9.281 -20.156 -25.094 1 83.06 409 PHE B N 1
ATOM 8095 C CA . PHE B 1 409 ? 10.578 -20.156 -24.438 1 83.06 409 PHE B CA 1
ATOM 8096 C C . PHE B 1 409 ? 10.516 -20.938 -23.125 1 83.06 409 PHE B C 1
ATOM 8098 O O . PHE B 1 409 ? 10.953 -20.438 -22.078 1 83.06 409 PHE B O 1
ATOM 8105 N N . THR B 1 410 ? 9.938 -22.031 -23.125 1 86 410 THR B N 1
ATOM 8106 C CA . THR B 1 410 ? 9.844 -23.016 -22.047 1 86 410 THR B CA 1
ATOM 8107 C C . THR B 1 410 ? 10.094 -24.422 -22.578 1 86 410 THR B C 1
ATOM 8109 O O . THR B 1 410 ? 10.258 -24.625 -23.781 1 86 410 THR B O 1
ATOM 8112 N N . GLY B 1 411 ? 10.25 -25.391 -21.578 1 70.62 411 GLY B N 1
ATOM 8113 C CA . GLY B 1 411 ? 10.516 -26.75 -22 1 70.62 411 GLY B CA 1
ATOM 8114 C C . GLY B 1 411 ? 9.508 -27.266 -23.016 1 70.62 411 GLY B C 1
ATOM 8115 O O . GLY B 1 411 ? 9.883 -27.875 -24.016 1 70.62 411 GLY B O 1
ATOM 8116 N N . ASN B 1 412 ? 7.867 -26.875 -22.516 1 59.22 412 ASN B N 1
ATOM 8117 C CA . ASN B 1 412 ? 7.141 -27.547 -23.578 1 59.22 412 ASN B CA 1
ATOM 8118 C C . ASN B 1 412 ? 6.527 -26.547 -24.562 1 59.22 412 ASN B C 1
ATOM 8120 O O . ASN B 1 412 ? 5.469 -26.812 -25.141 1 59.22 412 ASN B O 1
ATOM 8124 N N . GLY B 1 413 ? 7.719 -24.547 -24.578 1 65.5 413 GLY B N 1
ATOM 8125 C CA . GLY B 1 413 ? 7.605 -24.609 -26.016 1 65.5 413 GLY B CA 1
ATOM 8126 C C . GLY B 1 413 ? 8.906 -24.312 -26.734 1 65.5 413 GLY B C 1
ATOM 8127 O O . GLY B 1 413 ? 9.602 -23.344 -26.391 1 65.5 413 GLY B O 1
ATOM 8128 N N . GLY B 1 414 ? 9.789 -25.5 -26.641 1 74.5 414 GLY B N 1
ATOM 8129 C CA . GLY B 1 414 ? 11 -25.922 -27.328 1 74.5 414 GLY B CA 1
ATOM 8130 C C . GLY B 1 414 ? 12.188 -25.016 -27.047 1 74.5 414 GLY B C 1
ATOM 8131 O O . GLY B 1 414 ? 13.25 -25.172 -27.641 1 74.5 414 GLY B O 1
ATOM 8132 N N . LEU B 1 415 ? 11.945 -24.141 -26.172 1 87.06 415 LEU B N 1
ATOM 8133 C CA . LEU B 1 415 ? 12.992 -23.203 -25.797 1 87.06 415 LEU B CA 1
ATOM 8134 C C . LEU B 1 415 ? 13.57 -22.5 -27.016 1 87.06 415 LEU B C 1
ATOM 8136 O O . LEU B 1 415 ? 14.789 -22.359 -27.141 1 87.06 415 LEU B O 1
ATOM 8140 N N . SER B 1 416 ? 12.695 -22.328 -28 1 84.62 416 SER B N 1
ATOM 8141 C CA . SER B 1 416 ? 13.047 -21.719 -29.281 1 84.62 416 SER B CA 1
ATOM 8142 C C . SER B 1 416 ? 11.867 -20.953 -29.875 1 84.62 416 SER B C 1
ATOM 8144 O O . SER B 1 416 ? 10.711 -21.297 -29.641 1 84.62 416 SER B O 1
ATOM 8146 N N . PRO B 1 417 ? 12.258 -19.906 -30.609 1 77.19 417 PRO B N 1
ATOM 8147 C CA . PRO B 1 417 ? 11.156 -19.25 -31.297 1 77.19 417 PRO B CA 1
ATOM 8148 C C . PRO B 1 417 ? 10.531 -20.109 -32.375 1 77.19 417 PRO B C 1
ATOM 8150 O O . PRO B 1 417 ? 9.406 -19.844 -32.844 1 77.19 417 PRO B O 1
ATOM 8153 N N . ASN B 1 418 ? 11.312 -21.156 -32.812 1 80.12 418 ASN B N 1
ATOM 8154 C CA . ASN B 1 418 ? 10.852 -22.094 -33.844 1 80.12 418 ASN B CA 1
ATOM 8155 C C . ASN B 1 418 ? 10.711 -23.516 -33.281 1 80.12 418 ASN B C 1
ATOM 8157 O O . ASN B 1 418 ? 11.711 -24.203 -33.094 1 80.12 418 ASN B O 1
ATOM 8161 N N . PRO B 1 419 ? 9.484 -23.938 -33.156 1 74.19 419 PRO B N 1
ATOM 8162 C CA . PRO B 1 419 ? 9.258 -25.266 -32.562 1 74.19 419 PRO B CA 1
ATOM 8163 C C . PRO B 1 419 ? 9.922 -26.391 -33.344 1 74.19 419 PRO B C 1
ATOM 8165 O O . PRO B 1 419 ? 10.195 -27.453 -32.781 1 74.19 419 PRO B O 1
ATOM 8168 N N . ALA B 1 420 ? 10.266 -26.094 -34.562 1 76.88 420 ALA B N 1
ATOM 8169 C CA . ALA B 1 420 ? 10.891 -27.109 -35.438 1 76.88 420 ALA B CA 1
ATOM 8170 C C . ALA B 1 420 ? 12.375 -27.266 -35.094 1 76.88 420 ALA B C 1
ATOM 8172 O O . ALA B 1 420 ? 12.992 -28.266 -35.469 1 76.88 420 ALA B O 1
ATOM 8173 N N . ASN B 1 421 ? 12.914 -26.297 -34.406 1 83.06 421 ASN B N 1
ATOM 8174 C CA . ASN B 1 421 ? 14.328 -26.312 -34.031 1 83.06 421 ASN B CA 1
ATOM 8175 C C . ASN B 1 421 ? 14.516 -26.062 -32.531 1 83.06 421 ASN B C 1
ATOM 8177 O O . ASN B 1 421 ? 15.023 -25 -32.156 1 83.06 421 ASN B O 1
ATOM 8181 N N . PRO B 1 422 ? 14.102 -27.031 -31.781 1 84.81 422 PRO B N 1
ATOM 8182 C CA . PRO B 1 422 ? 14.195 -26.844 -30.328 1 84.81 422 PRO B CA 1
ATOM 8183 C C . PRO B 1 422 ? 15.633 -26.688 -29.844 1 84.81 422 PRO B C 1
ATOM 8185 O O . PRO B 1 422 ? 16.562 -27.156 -30.5 1 84.81 422 PRO B O 1
ATOM 8188 N N . SER B 1 423 ? 15.828 -25.938 -28.797 1 86.75 423 SER B N 1
ATOM 8189 C CA . SER B 1 423 ? 17.109 -25.75 -28.125 1 86.75 423 SER B CA 1
ATOM 8190 C C . SER B 1 423 ? 17.156 -26.562 -26.828 1 86.75 423 SER B C 1
ATOM 8192 O O . SER B 1 423 ? 16.156 -26.719 -26.141 1 86.75 423 SER B O 1
ATOM 8194 N N . PRO B 1 424 ? 18.25 -27.078 -26.594 1 84.38 424 PRO B N 1
ATOM 8195 C CA . PRO B 1 424 ? 18.359 -27.906 -25.391 1 84.38 424 PRO B CA 1
ATOM 8196 C C . PRO B 1 424 ? 18.281 -27.078 -24.109 1 84.38 424 PRO B C 1
ATOM 8198 O O . PRO B 1 424 ? 17.953 -27.609 -23.031 1 84.38 424 PRO B O 1
ATOM 8201 N N . VAL B 1 425 ? 18.672 -25.812 -24.281 1 88.44 425 VAL B N 1
ATOM 8202 C CA . VAL B 1 425 ? 18.688 -24.969 -23.094 1 88.44 425 VAL B CA 1
ATOM 8203 C C . VAL B 1 425 ? 18.125 -23.578 -23.453 1 88.44 425 VAL B C 1
ATOM 8205 O O . VAL B 1 425 ? 18.031 -23.219 -24.625 1 88.44 425 VAL B O 1
ATOM 8208 N N . LEU B 1 426 ? 17.688 -22.844 -22.422 1 92.88 426 LEU B N 1
ATOM 8209 C CA . LEU B 1 426 ? 17.25 -21.469 -22.609 1 92.88 426 LEU B CA 1
ATOM 8210 C C . LEU B 1 426 ? 18.359 -20.625 -23.219 1 92.88 426 LEU B C 1
ATOM 8212 O O . LEU B 1 426 ? 19.484 -20.609 -22.734 1 92.88 426 LEU B O 1
ATOM 8216 N N . PRO B 1 427 ? 18.094 -19.984 -24.297 1 92.44 427 PRO B N 1
ATOM 8217 C CA . PRO B 1 427 ? 19.125 -19.141 -24.922 1 92.44 427 PRO B CA 1
ATOM 8218 C C . PRO B 1 427 ? 19.562 -17.984 -24.016 1 92.44 427 PRO B C 1
ATOM 8220 O O . PRO B 1 427 ? 18.766 -17.5 -23.203 1 92.44 427 PRO B O 1
ATOM 8223 N N . SER B 1 428 ? 20.766 -17.484 -24.25 1 93.81 428 SER B N 1
ATOM 8224 C CA . SER B 1 428 ? 21.422 -16.5 -23.375 1 93.81 428 SER B CA 1
ATOM 8225 C C . SER B 1 428 ? 20.719 -15.156 -23.438 1 93.81 428 SER B C 1
ATOM 8227 O O . SER B 1 428 ? 20.922 -14.305 -22.562 1 93.81 428 SER B O 1
ATOM 8229 N N . ASN B 1 429 ? 19.875 -14.914 -24.422 1 93.88 429 ASN B N 1
ATOM 8230 C CA . ASN B 1 429 ? 19.234 -13.617 -24.578 1 93.88 429 ASN B CA 1
ATOM 8231 C C . ASN B 1 429 ? 17.828 -13.602 -23.984 1 93.88 429 ASN B C 1
ATOM 8233 O O . ASN B 1 429 ? 17.109 -12.609 -24.094 1 93.88 429 ASN B O 1
ATOM 8237 N N . TRP B 1 430 ? 17.359 -14.617 -23.266 1 93.56 430 TRP B N 1
ATOM 8238 C CA . TRP B 1 430 ? 15.953 -14.727 -22.922 1 93.56 430 TRP B CA 1
ATOM 8239 C C . TRP B 1 430 ? 15.734 -14.547 -21.422 1 93.56 430 TRP B C 1
ATOM 8241 O O . TRP B 1 430 ? 14.617 -14.305 -20.969 1 93.56 430 TRP B O 1
ATOM 8251 N N . PRO B 1 431 ? 16.781 -14.672 -20.594 1 96.44 431 PRO B N 1
ATOM 8252 C CA . PRO B 1 431 ? 16.531 -14.438 -19.172 1 96.44 431 PRO B CA 1
ATOM 8253 C C . PRO B 1 431 ? 15.852 -13.102 -18.906 1 96.44 431 PRO B C 1
ATOM 8255 O O . PRO B 1 431 ? 16.078 -12.125 -19.625 1 96.44 431 PRO B O 1
ATOM 8258 N N . VAL B 1 432 ? 15.016 -13.109 -17.906 1 97.19 432 VAL B N 1
ATOM 8259 C CA . VAL B 1 432 ? 14.25 -11.922 -17.531 1 97.19 432 VAL B CA 1
ATOM 8260 C C . VAL B 1 432 ? 15.156 -10.93 -16.812 1 97.19 432 VAL B C 1
ATOM 8262 O O . VAL B 1 432 ? 15.984 -11.32 -15.984 1 97.19 432 VAL B O 1
ATOM 8265 N N . GLU B 1 433 ? 15.047 -9.641 -17.188 1 97.62 433 GLU B N 1
ATOM 8266 C CA . GLU B 1 433 ? 15.602 -8.539 -16.422 1 97.62 433 GLU B CA 1
ATOM 8267 C C . GLU B 1 433 ? 14.586 -7.98 -15.43 1 97.62 433 GLU B C 1
ATOM 8269 O O . GLU B 1 433 ? 13.836 -7.055 -15.758 1 97.62 433 GLU B O 1
ATOM 8274 N N . TRP B 1 434 ? 14.656 -8.391 -14.203 1 98.06 434 TRP B N 1
ATOM 8275 C CA . TRP B 1 434 ? 13.602 -8.258 -13.203 1 98.06 434 TRP B CA 1
ATOM 8276 C C . TRP B 1 434 ? 13.312 -6.785 -12.906 1 98.06 434 TRP B C 1
ATOM 8278 O O . TRP B 1 434 ? 12.172 -6.414 -12.625 1 98.06 434 TRP B O 1
ATOM 8288 N N . PRO B 1 435 ? 14.32 -5.809 -12.961 1 96.88 435 PRO B N 1
ATOM 8289 C CA . PRO B 1 435 ? 13.992 -4.402 -12.719 1 96.88 435 PRO B CA 1
ATOM 8290 C C . PRO B 1 435 ? 12.914 -3.875 -13.664 1 96.88 435 PRO B C 1
ATOM 8292 O O . PRO B 1 435 ? 12.164 -2.967 -13.305 1 96.88 435 PRO B O 1
ATOM 8295 N N . ARG B 1 436 ? 12.719 -4.496 -14.812 1 97 436 ARG B N 1
ATOM 8296 C CA . ARG B 1 436 ? 11.75 -4.047 -15.812 1 97 436 ARG B CA 1
ATOM 8297 C C . ARG B 1 436 ? 10.336 -4.488 -15.438 1 97 436 ARG B C 1
ATOM 8299 O O . ARG B 1 436 ? 9.359 -3.938 -15.938 1 97 436 ARG B O 1
ATOM 8306 N N . LEU B 1 437 ? 10.273 -5.457 -14.508 1 97.88 437 LEU B N 1
ATOM 8307 C CA . LEU B 1 437 ? 8.961 -6.035 -14.234 1 97.88 437 LEU B CA 1
ATOM 8308 C C . LEU B 1 437 ? 8.555 -5.789 -12.781 1 97.88 437 LEU B C 1
ATOM 8310 O O . LEU B 1 437 ? 7.469 -6.191 -12.359 1 97.88 437 LEU B O 1
ATOM 8314 N N . THR B 1 438 ? 9.43 -5.086 -11.977 1 98.12 438 THR B N 1
ATOM 8315 C CA . THR B 1 438 ? 9.148 -5.047 -10.539 1 98.12 438 THR B CA 1
ATOM 8316 C C . THR B 1 438 ? 8.992 -3.607 -10.062 1 98.12 438 THR B C 1
ATOM 8318 O O . THR B 1 438 ? 8.508 -3.369 -8.953 1 98.12 438 THR B O 1
ATOM 8321 N N . ASP B 1 439 ? 9.336 -2.631 -10.82 1 96.38 439 ASP B N 1
ATOM 8322 C CA . ASP B 1 439 ? 9.477 -1.256 -10.352 1 96.38 439 ASP B CA 1
ATOM 8323 C C . ASP B 1 439 ? 8.117 -0.561 -10.266 1 96.38 439 ASP B C 1
ATOM 8325 O O . ASP B 1 439 ? 7.516 -0.242 -11.297 1 96.38 439 ASP B O 1
ATOM 8329 N N . LYS B 1 440 ? 7.645 -0.227 -9.102 1 95.44 440 LYS B N 1
ATOM 8330 C CA . LYS B 1 440 ? 6.371 0.452 -8.891 1 95.44 440 LYS B CA 1
ATOM 8331 C C . LYS B 1 440 ? 6.43 1.896 -9.383 1 95.44 440 LYS B C 1
ATOM 8333 O O . LYS B 1 440 ? 5.391 2.516 -9.625 1 95.44 440 LYS B O 1
ATOM 8338 N N . GLY B 1 441 ? 7.605 2.432 -9.469 1 95.25 441 GLY B N 1
ATOM 8339 C CA . GLY B 1 441 ? 7.773 3.809 -9.906 1 95.25 441 GLY B CA 1
ATOM 8340 C C . GLY B 1 441 ? 8.227 3.924 -11.352 1 95.25 441 GLY B C 1
ATOM 8341 O O . GLY B 1 441 ? 8.719 4.973 -11.766 1 95.25 441 GLY B O 1
ATOM 8342 N N . ASP B 1 442 ? 8.133 2.816 -12.109 1 94.31 442 ASP B N 1
ATOM 8343 C CA . ASP B 1 442 ? 8.555 2.854 -13.508 1 94.31 442 ASP B CA 1
ATOM 8344 C C . ASP B 1 442 ? 7.723 3.859 -14.297 1 94.31 442 ASP B C 1
ATOM 8346 O O . ASP B 1 442 ? 6.488 3.787 -14.312 1 94.31 442 ASP B O 1
ATOM 8350 N N . PRO B 1 443 ? 8.359 4.793 -14.938 1 91.75 443 PRO B N 1
ATOM 8351 C CA . PRO B 1 443 ? 7.602 5.777 -15.719 1 91.75 443 PRO B CA 1
ATOM 8352 C C . PRO B 1 443 ? 7 5.188 -16.984 1 91.75 443 PRO B C 1
ATOM 8354 O O . PRO B 1 443 ? 6.129 5.805 -17.609 1 91.75 443 PRO B O 1
ATOM 8357 N N . LEU B 1 444 ? 7.5 4.039 -17.453 1 92.38 444 LEU B N 1
ATOM 8358 C CA . LEU B 1 444 ? 6.965 3.387 -18.641 1 92.38 444 LEU B CA 1
ATOM 8359 C C . LEU B 1 444 ? 5.746 2.541 -18.297 1 92.38 444 LEU B C 1
ATOM 8361 O O . LEU B 1 444 ? 5.883 1.401 -17.844 1 92.38 444 LEU B O 1
ATOM 8365 N N . ALA B 1 445 ? 4.609 3.047 -18.656 1 90.94 445 ALA B N 1
ATOM 8366 C CA . ALA B 1 445 ? 3.35 2.369 -18.359 1 90.94 445 ALA B CA 1
ATOM 8367 C C . ALA B 1 445 ? 3.303 0.988 -19 1 90.94 445 ALA B C 1
ATOM 8369 O O . ALA B 1 445 ? 2.664 0.072 -18.469 1 90.94 445 ALA B O 1
ATOM 8370 N N . PHE B 1 446 ? 4.074 0.81 -20.062 1 92.62 446 PHE B N 1
ATOM 8371 C CA . PHE B 1 446 ? 4.074 -0.439 -20.812 1 92.62 446 PHE B CA 1
ATOM 8372 C C . PHE B 1 446 ? 4.699 -1.562 -19.984 1 92.62 446 PHE B C 1
ATOM 8374 O O . PHE B 1 446 ? 4.527 -2.74 -20.312 1 92.62 446 PHE B O 1
ATOM 8381 N N . ARG B 1 447 ? 5.367 -1.249 -18.922 1 94.75 447 ARG B N 1
ATOM 8382 C CA . ARG B 1 447 ? 6.004 -2.268 -18.094 1 94.75 447 ARG B CA 1
ATOM 8383 C C . ARG B 1 447 ? 5.109 -2.666 -16.922 1 94.75 447 ARG B C 1
ATOM 8385 O O . ARG B 1 447 ? 5.414 -3.609 -16.188 1 94.75 447 ARG B O 1
ATOM 8392 N N . MET B 1 448 ? 3.99 -1.939 -16.812 1 96.5 448 MET B N 1
ATOM 8393 C CA . MET B 1 448 ? 2.984 -2.297 -15.812 1 96.5 448 MET B CA 1
ATOM 8394 C C . MET B 1 448 ? 2.053 -3.381 -16.344 1 96.5 448 MET B C 1
ATOM 8396 O O . MET B 1 448 ? 1.968 -3.594 -17.562 1 96.5 448 MET B O 1
ATOM 8400 N N . ALA B 1 449 ? 1.429 -4.098 -15.422 1 97 449 ALA B N 1
ATOM 8401 C CA . ALA B 1 449 ? 0.384 -5.039 -15.82 1 97 449 ALA B CA 1
ATOM 8402 C C . ALA B 1 449 ? -0.814 -4.305 -16.422 1 97 449 ALA B C 1
ATOM 8404 O O . ALA B 1 449 ? -0.964 -3.096 -16.234 1 97 449 ALA B O 1
ATOM 8405 N N . ARG B 1 450 ? -1.602 -5.035 -17.141 1 95.19 450 ARG B N 1
ATOM 8406 C CA . ARG B 1 450 ? -2.881 -4.484 -17.578 1 95.19 450 ARG B CA 1
ATOM 8407 C C . ARG B 1 450 ? -3.816 -4.266 -16.391 1 95.19 450 ARG B C 1
ATOM 8409 O O . ARG B 1 450 ? -3.645 -4.879 -15.336 1 95.19 450 ARG B O 1
ATOM 8416 N N . LYS B 1 451 ? -4.785 -3.48 -16.609 1 96.44 451 LYS B N 1
ATOM 8417 C CA . LYS B 1 451 ? -5.777 -3.197 -15.57 1 96.44 451 LYS B CA 1
ATOM 8418 C C . LYS B 1 451 ? -6.566 -4.453 -15.211 1 96.44 451 LYS B C 1
ATOM 8420 O O . LYS B 1 451 ? -6.738 -5.344 -16.047 1 96.44 451 LYS B O 1
ATOM 8425 N N . ILE B 1 452 ? -7.008 -4.547 -13.984 1 97.81 452 ILE B N 1
ATOM 8426 C CA . ILE B 1 452 ? -7.984 -5.551 -13.578 1 97.81 452 ILE B CA 1
ATOM 8427 C C . ILE B 1 452 ? -9.383 -5.113 -14.016 1 97.81 452 ILE B C 1
ATOM 8429 O O . ILE B 1 452 ? -10.016 -4.293 -13.344 1 97.81 452 ILE B O 1
ATOM 8433 N N . ASP B 1 453 ? -9.844 -5.637 -15.086 1 96.38 453 ASP B N 1
ATOM 8434 C CA . ASP B 1 453 ? -11.125 -5.293 -15.695 1 96.38 453 ASP B CA 1
ATOM 8435 C C . ASP B 1 453 ? -11.609 -6.406 -16.625 1 96.38 453 ASP B C 1
ATOM 8437 O O . ASP B 1 453 ? -10.93 -7.422 -16.781 1 96.38 453 ASP B O 1
ATOM 8441 N N . PRO B 1 454 ? -12.781 -6.328 -17.094 1 94.19 454 PRO B N 1
ATOM 8442 C CA . PRO B 1 454 ? -13.328 -7.441 -17.875 1 94.19 454 PRO B CA 1
ATOM 8443 C C . PRO B 1 454 ? -12.836 -7.445 -19.312 1 94.19 454 PRO B C 1
ATOM 8445 O O . PRO B 1 454 ? -13.469 -8.039 -20.188 1 94.19 454 PRO B O 1
ATOM 8448 N N . PHE B 1 455 ? -11.75 -6.836 -19.578 1 87.56 455 PHE B N 1
ATOM 8449 C CA . PHE B 1 455 ? -11.164 -6.812 -20.922 1 87.56 455 PHE B CA 1
ATOM 8450 C C . PHE B 1 455 ? -9.891 -7.641 -20.969 1 87.56 455 PHE B C 1
ATOM 8452 O O . PHE B 1 455 ? -8.883 -7.277 -20.359 1 87.56 455 PHE B O 1
ATOM 8459 N N . LEU B 1 456 ? -9.922 -8.68 -21.703 1 87 456 LEU B N 1
ATOM 8460 C CA . LEU B 1 456 ? -8.797 -9.609 -21.734 1 87 456 LEU B CA 1
ATOM 8461 C C . LEU B 1 456 ? -8.016 -9.477 -23.047 1 87 456 LEU B C 1
ATOM 8463 O O . LEU B 1 456 ? -8.602 -9.266 -24.109 1 87 456 LEU B O 1
ATOM 8467 N N . ALA B 1 457 ? -6.727 -9.648 -22.922 1 77.56 457 ALA B N 1
ATOM 8468 C CA . ALA B 1 457 ? -5.848 -9.578 -24.078 1 77.56 457 ALA B CA 1
ATOM 8469 C C . ALA B 1 457 ? -6.207 -10.648 -25.109 1 77.56 457 ALA B C 1
ATOM 8471 O O . ALA B 1 457 ? -6.617 -11.758 -24.734 1 77.56 457 ALA B O 1
ATOM 8472 N N . ASP B 1 458 ? -5.945 -10.414 -26.328 1 73.94 458 ASP B N 1
ATOM 8473 C CA . ASP B 1 458 ? -6.305 -11.266 -27.453 1 73.94 458 ASP B CA 1
ATOM 8474 C C . ASP B 1 458 ? -5.605 -12.625 -27.359 1 73.94 458 ASP B C 1
ATOM 8476 O O . ASP B 1 458 ? -6.199 -13.656 -27.672 1 73.94 458 ASP B O 1
ATOM 8480 N N . GLY B 1 459 ? -4.473 -12.664 -26.938 1 67.81 459 GLY B N 1
ATOM 8481 C CA . GLY B 1 459 ? -3.734 -13.914 -26.844 1 67.81 459 GLY B CA 1
ATOM 8482 C C . GLY B 1 459 ? -4.395 -14.922 -25.922 1 67.81 459 GLY B C 1
ATOM 8483 O O . GLY B 1 459 ? -4.148 -16.125 -26.047 1 67.81 459 GLY B O 1
ATOM 8484 N N . LEU B 1 460 ? -5.234 -14.477 -25.141 1 68.12 460 LEU B N 1
ATOM 8485 C CA . LEU B 1 460 ? -5.922 -15.352 -24.188 1 68.12 460 LEU B CA 1
ATOM 8486 C C . LEU B 1 460 ? -7.191 -15.922 -24.812 1 68.12 460 LEU B C 1
ATOM 8488 O O . LEU B 1 460 ? -7.824 -16.812 -24.234 1 68.12 460 LEU B O 1
ATOM 8492 N N . GLY B 1 461 ? -7.406 -15.43 -25.969 1 62.62 461 GLY B N 1
ATOM 8493 C CA . GLY B 1 461 ? -8.5 -15.984 -26.75 1 62.62 461 GLY B CA 1
ATOM 8494 C C . GLY B 1 461 ? -8.094 -17.203 -27.578 1 62.62 461 GLY B C 1
ATOM 8495 O O . GLY B 1 461 ? -8.945 -17.938 -28.062 1 62.62 461 GLY B O 1
ATOM 8496 N N . HIS B 1 462 ? -6.754 -17.375 -27.719 1 59 462 HIS B N 1
ATOM 8497 C CA . HIS B 1 462 ? -6.207 -18.5 -28.453 1 59 462 HIS B CA 1
ATOM 8498 C C . HIS B 1 462 ? -4.965 -19.062 -27.766 1 59 462 HIS B C 1
ATOM 8500 O O . HIS B 1 462 ? -3.84 -18.781 -28.188 1 59 462 HIS B O 1
ATOM 8506 N N . LEU B 1 463 ? -5.25 -19.828 -26.734 1 54.69 463 LEU B N 1
ATOM 8507 C CA . LEU B 1 463 ? -4.125 -20.359 -25.969 1 54.69 463 LEU B CA 1
ATOM 8508 C C . LEU B 1 463 ? -3.441 -21.5 -26.719 1 54.69 463 LEU B C 1
ATOM 8510 O O . LEU B 1 463 ? -4.051 -22.547 -26.969 1 54.69 463 LEU B O 1
ATOM 8514 N N . LEU B 1 464 ? -2.24 -21.266 -27.141 1 49.41 464 LEU B N 1
ATOM 8515 C CA . LEU B 1 464 ? -1.494 -22.203 -27.984 1 49.41 464 LEU B CA 1
ATOM 8516 C C . LEU B 1 464 ? -1.282 -23.531 -27.25 1 49.41 464 LEU B C 1
ATOM 8518 O O . LEU B 1 464 ? -1.289 -24.594 -27.891 1 49.41 464 LEU B O 1
ATOM 8522 N N . ASN B 1 465 ? -1.167 -23.453 -25.969 1 47.94 465 ASN B N 1
ATOM 8523 C CA . ASN B 1 465 ? -0.728 -24.656 -25.266 1 47.94 465 ASN B CA 1
ATOM 8524 C C . ASN B 1 465 ? -1.911 -25.469 -24.734 1 47.94 465 ASN B C 1
ATOM 8526 O O . ASN B 1 465 ? -1.727 -26.453 -24.031 1 47.94 465 ASN B O 1
ATOM 8530 N N . GLU B 1 466 ? -3.094 -24.984 -25.078 1 50.47 466 GLU B N 1
ATOM 8531 C CA . GLU B 1 466 ? -4.254 -25.703 -24.547 1 50.47 466 GLU B CA 1
ATOM 8532 C C . GLU B 1 466 ? -5.031 -26.391 -25.672 1 50.47 466 GLU B C 1
ATOM 8534 O O . GLU B 1 466 ? -5.07 -25.906 -26.797 1 50.47 466 GLU B O 1
ATOM 8539 N N . GLY B 1 467 ? -5.672 -27.547 -25.438 1 41.66 467 GLY B N 1
ATOM 8540 C CA . GLY B 1 467 ? -6.648 -28.203 -26.281 1 41.66 467 GLY B CA 1
ATOM 8541 C C . GLY B 1 467 ? -6.027 -28.906 -27.484 1 41.66 467 GLY B C 1
ATOM 8542 O O . GLY B 1 467 ? -6.727 -29.25 -28.438 1 41.66 467 GLY B O 1
ATOM 8543 N N . ASN B 1 468 ? -4.742 -28.906 -27.531 1 44.31 468 ASN B N 1
ATOM 8544 C CA . ASN B 1 468 ? -4.102 -29.391 -28.75 1 44.31 468 ASN B CA 1
ATOM 8545 C C . ASN B 1 468 ? -4.469 -30.844 -29.031 1 44.31 468 ASN B C 1
ATOM 8547 O O . ASN B 1 468 ? -4.41 -31.297 -30.172 1 44.31 468 ASN B O 1
ATOM 8551 N N . SER B 1 469 ? -4.859 -31.5 -27.984 1 40.34 469 SER B N 1
ATOM 8552 C CA . SER B 1 469 ? -5.195 -32.906 -28.188 1 40.34 469 SER B CA 1
ATOM 8553 C C . SER B 1 469 ? -6.703 -33.094 -28.344 1 40.34 469 SER B C 1
ATOM 8555 O O . SER B 1 469 ? -7.168 -34.219 -28.562 1 40.34 469 SER B O 1
ATOM 8557 N N . ALA B 1 470 ? -7.5 -32.062 -28.25 1 49.34 470 ALA B N 1
ATOM 8558 C CA . ALA B 1 470 ? -8.953 -32.188 -28.266 1 49.34 470 ALA B CA 1
ATOM 8559 C C . ALA B 1 470 ? -9.5 -31.984 -29.688 1 49.34 470 ALA B C 1
ATOM 8561 O O . ALA B 1 470 ? -8.781 -31.547 -30.578 1 49.34 470 ALA B O 1
ATOM 8562 N N . THR B 1 471 ? -10.766 -32.5 -29.906 1 49.06 471 THR B N 1
ATOM 8563 C CA . THR B 1 471 ? -11.445 -32.281 -31.172 1 49.06 471 THR B CA 1
ATOM 8564 C C . THR B 1 471 ? -11.688 -30.797 -31.406 1 49.06 471 THR B C 1
ATOM 8566 O O . THR B 1 471 ? -11.641 -30 -30.453 1 49.06 471 THR B O 1
ATOM 8569 N N . ASP B 1 472 ? -11.93 -30.312 -32.625 1 50.91 472 ASP B N 1
ATOM 8570 C CA . ASP B 1 472 ? -11.891 -28.922 -33.094 1 50.91 472 ASP B CA 1
ATOM 8571 C C . ASP B 1 472 ? -12.789 -28.031 -32.219 1 50.91 472 ASP B C 1
ATOM 8573 O O . ASP B 1 472 ? -12.359 -26.969 -31.75 1 50.91 472 ASP B O 1
ATOM 8577 N N . PRO B 1 473 ? -14.086 -28.438 -32.094 1 47.53 473 PRO B N 1
ATOM 8578 C CA . PRO B 1 473 ? -14.93 -27.531 -31.297 1 47.53 473 PRO B CA 1
ATOM 8579 C C . PRO B 1 473 ? -14.5 -27.453 -29.844 1 47.53 473 PRO B C 1
ATOM 8581 O O . PRO B 1 473 ? -14.594 -26.391 -29.219 1 47.53 473 PRO B O 1
ATOM 8584 N N . ILE B 1 474 ? -14.094 -28.531 -29.344 1 45.78 474 ILE B N 1
ATOM 8585 C CA . ILE B 1 474 ? -13.625 -28.594 -27.969 1 45.78 474 ILE B CA 1
ATOM 8586 C C . ILE B 1 474 ? -12.297 -27.859 -27.844 1 45.78 474 ILE B C 1
ATOM 8588 O O . ILE B 1 474 ? -12.078 -27.141 -26.859 1 45.78 474 ILE B O 1
ATOM 8592 N N . ARG B 1 475 ? -11.57 -27.984 -28.812 1 50.91 475 ARG B N 1
ATOM 8593 C CA . ARG B 1 475 ? -10.289 -27.281 -28.875 1 50.91 475 ARG B CA 1
ATOM 8594 C C . ARG B 1 475 ? -10.484 -25.766 -28.828 1 50.91 475 ARG B C 1
ATOM 8596 O O . ARG B 1 475 ? -9.766 -25.062 -28.109 1 50.91 475 ARG B O 1
ATOM 8603 N N . ALA B 1 476 ? -11.445 -25.375 -29.562 1 55.5 476 ALA B N 1
ATOM 8604 C CA . ALA B 1 476 ? -11.719 -23.938 -29.641 1 55.5 476 ALA B CA 1
ATOM 8605 C C . ALA B 1 476 ? -12.141 -23.375 -28.281 1 55.5 476 ALA B C 1
ATOM 8607 O O . ALA B 1 476 ? -11.695 -22.297 -27.891 1 55.5 476 ALA B O 1
ATOM 8608 N N . LEU B 1 477 ? -12.93 -24.172 -27.719 1 49.56 477 LEU B N 1
ATOM 8609 C CA . LEU B 1 477 ? -13.414 -23.734 -26.422 1 49.56 477 LEU B CA 1
ATOM 8610 C C . LEU B 1 477 ? -12.281 -23.734 -25.391 1 49.56 477 LEU B C 1
ATOM 8612 O O . LEU B 1 477 ? -12.18 -22.797 -24.578 1 49.56 477 LEU B O 1
ATOM 8616 N N . LEU B 1 478 ? -11.547 -24.672 -25.562 1 47.88 478 LEU B N 1
ATOM 8617 C CA . LEU B 1 478 ? -10.453 -24.828 -24.594 1 47.88 478 LEU B CA 1
ATOM 8618 C C . LEU B 1 478 ? -9.414 -23.719 -24.781 1 47.88 478 LEU B C 1
ATOM 8620 O O . LEU B 1 478 ? -8.68 -23.391 -23.844 1 47.88 478 LEU B O 1
ATOM 8624 N N . LYS B 1 479 ? -9.586 -23.219 -25.875 1 58.56 479 LYS B N 1
ATOM 8625 C CA . LYS B 1 479 ? -8.617 -22.156 -26.172 1 58.56 479 LYS B CA 1
ATOM 8626 C C . LYS B 1 479 ? -9.133 -20.797 -25.719 1 58.56 479 LYS B C 1
ATOM 8628 O O . LYS B 1 479 ? -8.375 -19.812 -25.703 1 58.56 479 LYS B O 1
ATOM 8633 N N . GLN B 1 480 ? -10.398 -20.875 -25.297 1 76.69 480 GLN B N 1
ATOM 8634 C CA . GLN B 1 480 ? -10.992 -19.609 -24.859 1 76.69 480 GLN B CA 1
ATOM 8635 C C . GLN B 1 480 ? -11.055 -19.531 -23.344 1 76.69 480 GLN B C 1
ATOM 8637 O O . GLN B 1 480 ? -12.039 -19.953 -22.719 1 76.69 480 GLN B O 1
ATOM 8642 N N . LEU B 1 481 ? -10.172 -18.969 -22.75 1 80.31 481 LEU B N 1
ATOM 8643 C CA . LEU B 1 481 ? -9.961 -18.922 -21.312 1 80.31 481 LEU B CA 1
ATOM 8644 C C . LEU B 1 481 ? -11.172 -18.328 -20.594 1 80.31 481 LEU B C 1
ATOM 8646 O O . LEU B 1 481 ? -11.633 -18.859 -19.594 1 80.31 481 LEU B O 1
ATOM 8650 N N . ALA B 1 482 ? -11.727 -17.266 -21.188 1 87.5 482 ALA B N 1
ATOM 8651 C CA . ALA B 1 482 ? -12.828 -16.578 -20.516 1 87.5 482 ALA B CA 1
ATOM 8652 C C . ALA B 1 482 ? -14.086 -17.438 -20.484 1 87.5 482 ALA B C 1
ATOM 8654 O O . ALA B 1 482 ? -14.75 -17.531 -19.453 1 87.5 482 ALA B O 1
ATOM 8655 N N . GLN B 1 483 ? -14.383 -18.062 -21.609 1 89.25 483 GLN B N 1
ATOM 8656 C CA . GLN B 1 483 ? -15.547 -18.938 -21.688 1 89.25 483 GLN B CA 1
ATOM 8657 C C . GLN B 1 483 ? -15.422 -20.109 -20.703 1 89.25 483 GLN B C 1
ATOM 8659 O O . GLN B 1 483 ? -16.375 -20.438 -19.984 1 89.25 483 GLN B O 1
ATOM 8664 N N . ARG B 1 484 ? -14.258 -20.672 -20.641 1 86.5 484 ARG B N 1
ATOM 8665 C CA . ARG B 1 484 ? -14.016 -21.812 -19.75 1 86.5 484 ARG B CA 1
ATOM 8666 C C . ARG B 1 484 ? -14.211 -21.406 -18.281 1 86.5 484 ARG B C 1
ATOM 8668 O O . ARG B 1 484 ? -14.828 -22.125 -17.516 1 86.5 484 ARG B O 1
ATOM 8675 N N . ASN B 1 485 ? -13.672 -20.281 -17.969 1 90 485 ASN B N 1
ATOM 8676 C CA . ASN B 1 485 ? -13.75 -19.812 -16.578 1 90 485 ASN B CA 1
ATOM 8677 C C . ASN B 1 485 ? -15.195 -19.547 -16.172 1 90 485 ASN B C 1
ATOM 8679 O O . ASN B 1 485 ? -15.602 -19.891 -15.055 1 90 485 ASN B O 1
ATOM 8683 N N . LEU B 1 486 ? -15.93 -18.922 -17.047 1 94.56 486 LEU B N 1
ATOM 8684 C CA . LEU B 1 486 ? -17.312 -18.594 -16.75 1 94.56 486 LEU B CA 1
ATOM 8685 C C . LEU B 1 486 ? -18.156 -19.875 -16.625 1 94.56 486 LEU B C 1
ATOM 8687 O O . LEU B 1 486 ? -18.953 -20 -15.695 1 94.56 486 LEU B O 1
ATOM 8691 N N . LEU B 1 487 ? -17.953 -20.812 -17.531 1 92.56 487 LEU B N 1
ATOM 8692 C CA . LEU B 1 487 ? -18.688 -22.062 -17.5 1 92.56 487 LEU B CA 1
ATOM 8693 C C . LEU B 1 487 ? -18.328 -22.875 -16.266 1 92.56 487 LEU B C 1
ATOM 8695 O O . LEU B 1 487 ? -19.203 -23.5 -15.656 1 92.56 487 LEU B O 1
ATOM 8699 N N . ARG B 1 488 ? -17.094 -22.859 -15.93 1 91.25 488 ARG B N 1
ATOM 8700 C CA . ARG B 1 488 ? -16.656 -23.594 -14.742 1 91.25 488 ARG B CA 1
ATOM 8701 C C . ARG B 1 488 ? -17.328 -23.047 -13.484 1 91.25 488 ARG B C 1
ATOM 8703 O O . ARG B 1 488 ? -17.734 -23.797 -12.609 1 91.25 488 ARG B O 1
ATOM 8710 N N . GLY B 1 489 ? -17.375 -21.719 -13.375 1 94.56 489 GLY B N 1
ATOM 8711 C CA . GLY B 1 489 ? -18.062 -21.125 -12.242 1 94.56 489 GLY B CA 1
ATOM 8712 C C . GLY B 1 489 ? -19.516 -21.531 -12.141 1 94.56 489 GLY B C 1
ATOM 8713 O O . GLY B 1 489 ? -20.016 -21.812 -11.047 1 94.56 489 GLY B O 1
ATOM 8714 N N . TYR B 1 490 ? -20.141 -21.594 -13.289 1 95.56 490 TYR B N 1
ATOM 8715 C CA . TYR B 1 490 ? -21.547 -22 -13.344 1 95.56 490 TYR B CA 1
ATOM 8716 C C . TYR B 1 490 ? -21.703 -23.484 -13 1 95.56 490 TYR B C 1
ATOM 8718 O O . TYR B 1 490 ? -22.562 -23.859 -12.203 1 95.56 490 TYR B O 1
ATOM 8726 N N . MET B 1 491 ? -20.828 -24.266 -13.531 1 92.75 491 MET B N 1
ATOM 8727 C CA . MET B 1 491 ? -20.859 -25.719 -13.328 1 92.75 491 MET B CA 1
ATOM 8728 C C . MET B 1 491 ? -20.672 -26.062 -11.859 1 92.75 491 MET B C 1
ATOM 8730 O O . MET B 1 491 ? -21.312 -27 -11.352 1 92.75 491 MET B O 1
ATOM 8734 N N . LEU B 1 492 ? -19.891 -25.266 -11.164 1 93.56 492 LEU B N 1
ATOM 8735 C CA . LEU B 1 492 ? -19.5 -25.609 -9.797 1 93.56 492 LEU B CA 1
ATOM 8736 C C . LEU B 1 492 ? -20.328 -24.828 -8.789 1 93.56 492 LEU B C 1
ATOM 8738 O O . LEU B 1 492 ? -19.938 -24.672 -7.633 1 93.56 492 LEU B O 1
ATOM 8742 N N . ALA B 1 493 ? -21.375 -24.219 -9.219 1 96.12 493 ALA B N 1
ATOM 8743 C CA . ALA B 1 493 ? -22.391 -23.609 -8.367 1 96.12 493 ALA B CA 1
ATOM 8744 C C . ALA B 1 493 ? -21.812 -22.406 -7.609 1 96.12 493 ALA B C 1
ATOM 8746 O O . ALA B 1 493 ? -22.047 -22.266 -6.406 1 96.12 493 ALA B O 1
ATOM 8747 N N . LEU B 1 494 ? -21.062 -21.609 -8.281 1 97.75 494 LEU B N 1
ATOM 8748 C CA . LEU B 1 494 ? -20.656 -20.344 -7.676 1 97.75 494 LEU B CA 1
ATOM 8749 C C . LEU B 1 494 ? -21.828 -19.359 -7.613 1 97.75 494 LEU B C 1
ATOM 8751 O O . LEU B 1 494 ? -22.609 -19.281 -8.547 1 97.75 494 LEU B O 1
ATOM 8755 N N . PRO B 1 495 ? -21.953 -18.656 -6.477 1 98.5 495 PRO B N 1
ATOM 8756 C CA . PRO B 1 495 ? -23 -17.641 -6.402 1 98.5 495 PRO B CA 1
ATOM 8757 C C . PRO B 1 495 ? -22.75 -16.453 -7.32 1 98.5 495 PRO B C 1
ATOM 8759 O O . PRO B 1 495 ? -21.641 -16.297 -7.832 1 98.5 495 PRO B O 1
ATOM 8762 N N . THR B 1 496 ? -23.844 -15.703 -7.586 1 98.38 496 THR B N 1
ATOM 8763 C CA . THR B 1 496 ? -23.703 -14.484 -8.367 1 98.38 496 THR B CA 1
ATOM 8764 C C . THR B 1 496 ? -22.922 -13.43 -7.59 1 98.38 496 THR B C 1
ATOM 8766 O O . THR B 1 496 ? -22.844 -13.492 -6.359 1 98.38 496 THR B O 1
ATOM 8769 N N . GLY B 1 497 ? -22.328 -12.5 -8.344 1 98.62 497 GLY B N 1
ATOM 8770 C CA . GLY B 1 497 ? -21.562 -11.445 -7.699 1 98.62 497 GLY B CA 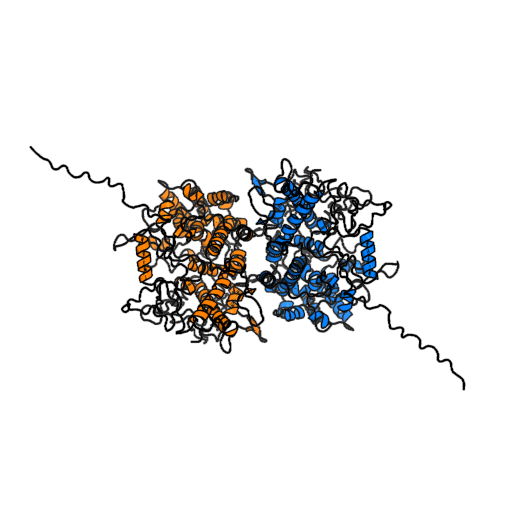1
ATOM 8771 C C . GLY B 1 497 ? -22.391 -10.594 -6.762 1 98.62 497 GLY B C 1
ATOM 8772 O O . GLY B 1 497 ? -21.953 -10.234 -5.672 1 98.62 497 GLY B O 1
ATOM 8773 N N . GLU B 1 498 ? -23.609 -10.25 -7.148 1 97.69 498 GLU B N 1
ATOM 8774 C CA . GLU B 1 498 ? -24.516 -9.438 -6.332 1 97.69 498 GLU B CA 1
ATOM 8775 C C . GLU B 1 498 ? -24.859 -10.141 -5.023 1 97.69 498 GLU B C 1
ATOM 8777 O O . GLU B 1 498 ? -24.906 -9.508 -3.969 1 97.69 498 GLU B O 1
ATOM 8782 N N . ALA B 1 499 ? -25.109 -11.453 -5.117 1 98.06 499 ALA B N 1
ATOM 8783 C CA . ALA B 1 499 ? -25.438 -12.227 -3.924 1 98.06 499 ALA B CA 1
ATOM 8784 C C . ALA B 1 499 ? -24.266 -12.234 -2.936 1 98.06 499 ALA B C 1
ATOM 8786 O O . ALA B 1 499 ? -24.469 -12.109 -1.727 1 98.06 499 ALA B O 1
ATOM 8787 N N . VAL B 1 500 ? -23.078 -12.422 -3.461 1 98.56 500 VAL B N 1
ATOM 8788 C CA . VAL B 1 500 ? -21.906 -12.414 -2.602 1 98.56 500 VAL B CA 1
ATOM 8789 C C . VAL B 1 500 ? -21.734 -11.039 -1.954 1 98.56 500 VAL B C 1
ATOM 8791 O O . VAL B 1 500 ? -21.469 -10.938 -0.754 1 98.56 500 VAL B O 1
ATOM 8794 N N . ALA B 1 501 ? -21.859 -9.945 -2.748 1 97.69 501 ALA B N 1
ATOM 8795 C CA . ALA B 1 501 ? -21.766 -8.594 -2.213 1 97.69 501 ALA B CA 1
ATOM 8796 C C . ALA B 1 501 ? -22.766 -8.375 -1.08 1 97.69 501 ALA B C 1
ATOM 8798 O O . ALA B 1 501 ? -22.406 -7.848 -0.023 1 97.69 501 ALA B O 1
ATOM 8799 N N . ALA B 1 502 ? -23.953 -8.812 -1.291 1 95.31 502 ALA B N 1
ATOM 8800 C CA . ALA B 1 502 ? -25 -8.656 -0.285 1 95.31 502 ALA B CA 1
ATOM 8801 C C . ALA B 1 502 ? -24.656 -9.438 0.982 1 95.31 502 ALA B C 1
ATOM 8803 O O . ALA B 1 502 ? -24.859 -8.938 2.094 1 95.31 502 ALA B O 1
ATOM 8804 N N . ASP B 1 503 ? -24.188 -10.656 0.758 1 95.94 503 ASP B N 1
ATOM 8805 C CA . ASP B 1 503 ? -23.844 -11.5 1.896 1 95.94 503 ASP B CA 1
ATOM 8806 C C . ASP B 1 503 ? -22.703 -10.883 2.711 1 95.94 503 ASP B C 1
ATOM 8808 O O . ASP B 1 503 ? -22.656 -11.055 3.93 1 95.94 503 ASP B O 1
ATOM 8812 N N . LEU B 1 504 ? -21.828 -10.195 2.08 1 95.19 504 LEU B N 1
ATOM 8813 C CA . LEU B 1 504 ? -20.703 -9.531 2.73 1 95.19 504 LEU B CA 1
ATOM 8814 C C . LEU B 1 504 ? -21.125 -8.164 3.26 1 95.19 504 LEU B C 1
ATOM 8816 O O . LEU B 1 504 ? -20.281 -7.422 3.783 1 95.19 504 LEU B O 1
ATOM 8820 N N . ARG B 1 505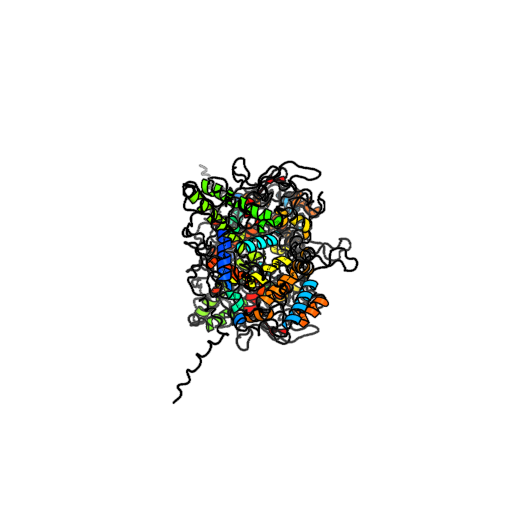 ? -22.328 -7.758 2.994 1 90.06 505 ARG B N 1
ATOM 8821 C CA . ARG B 1 505 ? -22.875 -6.453 3.375 1 90.06 505 ARG B CA 1
ATOM 8822 C C . ARG B 1 505 ? -22.125 -5.328 2.666 1 90.06 505 ARG B C 1
ATOM 8824 O O . ARG B 1 505 ? -21.906 -4.258 3.242 1 90.06 505 ARG B O 1
ATOM 8831 N N . ALA B 1 506 ? -21.641 -5.68 1.534 1 90.94 506 ALA B N 1
ATOM 8832 C CA . ALA B 1 506 ? -21.094 -4.672 0.627 1 90.94 506 ALA B CA 1
ATOM 8833 C C . ALA B 1 506 ? -22.172 -4.141 -0.312 1 90.94 506 ALA B C 1
ATOM 8835 O O . ALA B 1 506 ? -23.172 -4.824 -0.579 1 90.94 506 ALA B O 1
ATOM 8836 N N . HIS B 1 507 ? -22 -2.939 -0.757 1 88.19 507 HIS B N 1
ATOM 8837 C CA . HIS B 1 507 ? -22.953 -2.404 -1.725 1 88.19 507 HIS B CA 1
ATOM 8838 C C . HIS B 1 507 ? -22.75 -3.023 -3.104 1 88.19 507 HIS B C 1
ATOM 8840 O O . HIS B 1 507 ? -21.719 -2.797 -3.74 1 88.19 507 HIS B O 1
ATOM 8846 N N . PRO B 1 508 ? -23.703 -3.766 -3.547 1 94.44 508 PRO B N 1
ATOM 8847 C CA . PRO B 1 508 ? -23.531 -4.371 -4.871 1 94.44 508 PRO B CA 1
ATOM 8848 C C . PRO B 1 508 ? -23.422 -3.334 -5.984 1 94.44 508 PRO B C 1
ATOM 8850 O O . PRO B 1 508 ? -23.984 -2.24 -5.875 1 94.44 508 PRO B O 1
ATOM 8853 N N . LEU B 1 509 ? -22.75 -3.695 -7.035 1 95.94 509 LEU B N 1
ATOM 8854 C CA . LEU B 1 509 ? -22.719 -2.848 -8.219 1 95.94 509 LEU B CA 1
ATOM 8855 C C . LEU B 1 509 ? -24.109 -2.697 -8.82 1 95.94 509 LEU B C 1
ATOM 8857 O O . LEU B 1 509 ? -24.891 -3.654 -8.836 1 95.94 509 LEU B O 1
ATOM 8861 N N . THR B 1 510 ? -24.406 -1.541 -9.32 1 93.5 510 THR B N 1
ATOM 8862 C CA . THR B 1 510 ? -25.672 -1.311 -10.008 1 93.5 510 THR B CA 1
ATOM 8863 C C . THR B 1 510 ? -25.641 -1.916 -11.406 1 93.5 510 THR B C 1
ATOM 8865 O O . THR B 1 510 ? -24.578 -2.172 -11.961 1 93.5 510 THR B O 1
ATOM 8868 N N . PRO B 1 511 ? -26.828 -2.133 -11.938 1 93.94 511 PRO B N 1
ATOM 8869 C CA . PRO B 1 511 ? -26.875 -2.615 -13.32 1 93.94 511 PRO B CA 1
ATOM 8870 C C . PRO B 1 511 ? -26.141 -1.698 -14.289 1 93.94 511 PRO B C 1
ATOM 8872 O O . PRO B 1 511 ? -25.484 -2.176 -15.227 1 93.94 511 PRO B O 1
ATOM 8875 N N . ALA B 1 512 ? -26.25 -0.436 -14.047 1 93.94 512 ALA B N 1
ATOM 8876 C CA . ALA B 1 512 ? -25.547 0.519 -14.906 1 93.94 512 ALA B CA 1
ATOM 8877 C C . ALA B 1 512 ? -24.031 0.345 -14.805 1 93.94 512 ALA B C 1
ATOM 8879 O O . ALA B 1 512 ? -23.328 0.394 -15.812 1 93.94 512 ALA B O 1
ATOM 8880 N N . GLN B 1 513 ? -23.578 0.136 -13.594 1 94.88 513 GLN B N 1
ATOM 8881 C CA . GLN B 1 513 ? -22.141 -0.069 -13.375 1 94.88 513 GLN B CA 1
ATOM 8882 C C . GLN B 1 513 ? -21.672 -1.367 -14.023 1 94.88 513 GLN B C 1
ATOM 8884 O O . GLN B 1 513 ? -20.578 -1.421 -14.586 1 94.88 513 GLN B O 1
ATOM 8889 N N . LEU B 1 514 ? -22.453 -2.389 -13.93 1 97.06 514 LEU B N 1
ATOM 8890 C CA . LEU B 1 514 ? -22.094 -3.693 -14.484 1 97.06 514 LEU B CA 1
ATOM 8891 C C . LEU B 1 514 ? -21.984 -3.625 -16 1 97.06 514 LEU B C 1
ATOM 8893 O O . LEU B 1 514 ? -21.281 -4.441 -16.609 1 97.06 514 LEU B O 1
ATOM 8897 N N . ARG B 1 515 ? -22.578 -2.621 -16.625 1 95.38 515 ARG B N 1
ATOM 8898 C CA . ARG B 1 515 ? -22.609 -2.496 -18.078 1 95.38 515 ARG B CA 1
ATOM 8899 C C . ARG B 1 515 ? -21.688 -1.389 -18.562 1 95.38 515 ARG B C 1
ATOM 8901 O O . ARG B 1 515 ? -21.5 -1.199 -19.766 1 95.38 515 ARG B O 1
ATOM 8908 N N . GLN B 1 516 ? -21.078 -0.768 -17.625 1 92.75 516 GLN B N 1
ATOM 8909 C CA . GLN B 1 516 ? -20.25 0.376 -17.969 1 92.75 516 GLN B CA 1
ATOM 8910 C C . GLN B 1 516 ? -19.109 -0.034 -18.906 1 92.75 516 GLN B C 1
ATOM 8912 O O . GLN B 1 516 ? -18.438 -1.036 -18.672 1 92.75 516 GLN B O 1
ATOM 8917 N N . ASN B 1 517 ? -18.906 0.699 -19.984 1 89.44 517 ASN B N 1
ATOM 8918 C CA . ASN B 1 517 ? -17.844 0.524 -20.969 1 89.44 517 ASN B CA 1
ATOM 8919 C C . ASN B 1 517 ? -17.938 -0.829 -21.672 1 89.44 517 ASN B C 1
ATOM 8921 O O . ASN B 1 517 ? -17 -1.234 -22.375 1 89.44 517 ASN B O 1
ATOM 8925 N N . ALA B 1 518 ? -19.016 -1.584 -21.453 1 93 518 ALA B N 1
ATOM 8926 C CA . ALA B 1 518 ? -19.188 -2.898 -22.062 1 93 518 ALA B CA 1
ATOM 8927 C C . ALA B 1 518 ? -19.719 -2.777 -23.5 1 93 518 ALA B C 1
ATOM 8929 O O . ALA B 1 518 ? -20.484 -1.859 -23.797 1 93 518 ALA B O 1
ATOM 8930 N N . SER B 1 519 ? -19.344 -3.658 -24.375 1 91.81 519 SER B N 1
ATOM 8931 C CA . SER B 1 519 ? -19.875 -3.725 -25.719 1 91.81 519 SER B CA 1
ATOM 8932 C C . SER B 1 519 ? -21.344 -4.145 -25.719 1 91.81 519 SER B C 1
ATOM 8934 O O . SER B 1 519 ? -21.828 -4.73 -24.734 1 91.81 519 SER B O 1
ATOM 8936 N N . PRO B 1 520 ? -22.016 -3.877 -26.766 1 93.5 520 PRO B N 1
ATOM 8937 C CA . PRO B 1 520 ? -23.422 -4.305 -26.844 1 93.5 520 PRO B CA 1
ATOM 8938 C C . PRO B 1 520 ? -23.594 -5.812 -26.703 1 93.5 520 PRO B C 1
ATOM 8940 O O . PRO B 1 520 ? -24.578 -6.273 -26.125 1 93.5 520 PRO B O 1
ATOM 8943 N N . GLU B 1 521 ? -22.672 -6.551 -27.25 1 92.88 521 GLU B N 1
ATOM 8944 C CA . GLU B 1 521 ? -22.719 -8.008 -27.141 1 92.88 521 GLU B CA 1
ATOM 8945 C C . GLU B 1 521 ? -22.625 -8.461 -25.688 1 92.88 521 GLU B C 1
ATOM 8947 O O . GLU B 1 521 ? -23.359 -9.367 -25.266 1 92.88 521 GLU B O 1
ATOM 8952 N N . VAL B 1 522 ? -21.75 -7.844 -24.953 1 95 522 VAL B N 1
ATOM 8953 C CA . VAL B 1 522 ? -21.578 -8.172 -23.547 1 95 522 VAL B CA 1
ATOM 8954 C C . VAL B 1 522 ? -22.828 -7.777 -22.766 1 95 522 VAL B C 1
ATOM 8956 O O . VAL B 1 522 ? -23.297 -8.531 -21.906 1 95 522 VAL B O 1
ATOM 8959 N N . VAL B 1 523 ? -23.375 -6.609 -23.078 1 96.62 523 VAL B N 1
ATOM 8960 C CA . VAL B 1 523 ? -24.578 -6.141 -22.406 1 96.62 523 VAL B CA 1
ATOM 8961 C C . VAL B 1 523 ? -25.719 -7.125 -22.656 1 96.62 523 VAL B C 1
ATOM 8963 O O . VAL B 1 523 ? -26.438 -7.492 -21.719 1 96.62 523 VAL B O 1
ATOM 8966 N N . ALA B 1 524 ? -25.844 -7.535 -23.859 1 96.31 524 ALA B N 1
ATOM 8967 C CA . ALA B 1 524 ? -26.906 -8.484 -24.219 1 96.31 524 ALA B CA 1
ATOM 8968 C C . ALA B 1 524 ? -26.719 -9.805 -23.469 1 96.31 524 ALA B C 1
ATOM 8970 O O . ALA B 1 524 ? -27.703 -10.414 -23.031 1 96.31 524 ALA B O 1
ATOM 8971 N N . ALA B 1 525 ? -25.516 -10.266 -23.422 1 96.75 525 ALA B N 1
ATOM 8972 C CA . ALA B 1 525 ? -25.219 -11.508 -22.703 1 96.75 525 ALA B CA 1
ATOM 8973 C C . ALA B 1 525 ? -25.562 -11.383 -21.234 1 96.75 525 ALA B C 1
ATOM 8975 O O . ALA B 1 525 ? -26.156 -12.289 -20.641 1 96.75 525 ALA B O 1
ATOM 8976 N N . LEU B 1 526 ? -25.188 -10.266 -20.625 1 97 526 LEU B N 1
ATOM 8977 C CA . LEU B 1 526 ? -25.469 -10.023 -19.219 1 97 526 LEU B CA 1
ATOM 8978 C C . LEU B 1 526 ? -26.969 -9.992 -18.969 1 97 526 LEU B C 1
ATOM 8980 O O . LEU B 1 526 ? -27.453 -10.516 -17.953 1 97 526 LEU B O 1
ATOM 8984 N N . ASP B 1 527 ? -27.688 -9.383 -19.859 1 95.81 527 ASP B N 1
ATOM 8985 C CA . ASP B 1 527 ? -29.141 -9.266 -19.703 1 95.81 527 ASP B CA 1
ATOM 8986 C C . ASP B 1 527 ? -29.812 -10.633 -19.766 1 95.81 527 ASP B C 1
ATOM 8988 O O . ASP B 1 527 ? -30.891 -10.82 -19.203 1 95.81 527 ASP B O 1
ATOM 8992 N N . ALA B 1 528 ? -29.172 -11.539 -20.375 1 96.38 528 ALA B N 1
ATOM 8993 C CA . ALA B 1 528 ? -29.734 -12.875 -20.547 1 96.38 528 ALA B CA 1
ATOM 8994 C C . ALA B 1 528 ? -29.484 -13.734 -19.312 1 96.38 528 ALA B C 1
ATOM 8996 O O . ALA B 1 528 ? -30.094 -14.789 -19.141 1 96.38 528 ALA B O 1
ATOM 8997 N N . LEU B 1 529 ? -28.594 -13.547 -18.344 1 95.38 529 LEU B N 1
ATOM 8998 C CA . LEU B 1 529 ? -28.141 -14.398 -17.25 1 95.38 529 LEU B CA 1
ATOM 8999 C C . LEU B 1 529 ? -28.969 -14.18 -16 1 95.38 529 LEU B C 1
ATOM 9001 O O . LEU B 1 529 ? -29.031 -15.055 -15.133 1 95.38 529 LEU B O 1
ATOM 9005 N N . ASP B 1 530 ? -29.844 -13.211 -15.844 1 90.81 530 ASP B N 1
ATOM 9006 C CA . ASP B 1 530 ? -30.516 -12.867 -14.594 1 90.81 530 ASP B CA 1
ATOM 9007 C C . ASP B 1 530 ? -29.547 -12.914 -13.414 1 90.81 530 ASP B C 1
ATOM 9009 O O . ASP B 1 530 ? -29.766 -13.68 -12.469 1 90.81 530 ASP B O 1
ATOM 9013 N N . GLY B 1 531 ? -28.625 -12.219 -13.344 1 96.06 531 GLY B N 1
ATOM 9014 C CA . GLY B 1 531 ? -27.516 -12.141 -12.398 1 96.06 531 GLY B CA 1
ATOM 9015 C C . GLY B 1 531 ? -26.156 -12.094 -13.062 1 96.06 531 GLY B C 1
ATOM 9016 O O . GLY B 1 531 ? -26.031 -12.398 -14.25 1 96.06 531 GLY B O 1
ATOM 9017 N N . THR B 1 532 ? -25.141 -11.742 -12.266 1 98.31 532 THR B N 1
ATOM 9018 C CA . THR B 1 532 ? -23.797 -11.586 -12.828 1 98.31 532 THR B CA 1
ATOM 9019 C C . THR B 1 532 ? -22.875 -12.68 -12.312 1 98.31 532 THR B C 1
ATOM 9021 O O . THR B 1 532 ? -22.734 -12.867 -11.102 1 98.31 532 THR B O 1
ATOM 9024 N N . PRO B 1 533 ? -22.219 -13.461 -13.25 1 98.31 533 PRO B N 1
ATOM 9025 C CA . PRO B 1 533 ? -21.234 -14.43 -12.773 1 98.31 533 PRO B CA 1
ATOM 9026 C C . PRO B 1 533 ? -20.172 -13.797 -11.875 1 98.31 533 PRO B C 1
ATOM 9028 O O . PRO B 1 533 ? -19.719 -12.68 -12.133 1 98.31 533 PRO B O 1
ATOM 9031 N N . LEU B 1 534 ? -19.734 -14.5 -10.867 1 98.62 534 LEU B N 1
ATOM 9032 C CA . LEU B 1 534 ? -18.875 -13.945 -9.82 1 98.62 534 LEU B CA 1
ATOM 9033 C C . LEU B 1 534 ? -17.562 -13.438 -10.414 1 98.62 534 LEU B C 1
ATOM 9035 O O . LEU B 1 534 ? -17.078 -12.375 -10.031 1 98.62 534 LEU B O 1
ATOM 9039 N N . TRP B 1 535 ? -16.969 -14.211 -11.32 1 98.25 535 TRP B N 1
ATOM 9040 C CA . TRP B 1 535 ? -15.688 -13.805 -11.891 1 98.25 535 TRP B CA 1
ATOM 9041 C C . TRP B 1 535 ? -15.82 -12.469 -12.625 1 98.25 535 TRP B C 1
ATOM 9043 O O . TRP B 1 535 ? -15.023 -11.555 -12.406 1 98.25 535 TRP B O 1
ATOM 9053 N N . TYR B 1 536 ? -16.844 -12.305 -13.484 1 98.25 536 TYR B N 1
ATOM 9054 C CA . TYR B 1 536 ? -17.078 -11.047 -14.18 1 98.25 536 TYR B CA 1
ATOM 9055 C C . TYR B 1 536 ? -17.328 -9.914 -13.188 1 98.25 536 TYR B C 1
ATOM 9057 O O . TYR B 1 536 ? -16.812 -8.805 -13.359 1 98.25 536 TYR B O 1
ATOM 9065 N N . TYR B 1 537 ? -18.141 -10.18 -12.18 1 98.69 537 TYR B N 1
ATOM 9066 C CA . TYR B 1 537 ? -18.453 -9.188 -11.156 1 98.69 537 TYR B CA 1
ATOM 9067 C C . TYR B 1 537 ? -17.188 -8.672 -10.492 1 98.69 537 TYR B C 1
ATOM 9069 O O . TYR B 1 537 ? -17.016 -7.461 -10.312 1 98.69 537 TYR B O 1
ATOM 9077 N N . VAL B 1 538 ? -16.281 -9.586 -10.125 1 98.69 538 VAL B N 1
ATOM 9078 C CA . VAL B 1 538 ? -15.031 -9.227 -9.453 1 98.69 538 VAL B CA 1
ATOM 9079 C C . VAL B 1 538 ? -14.203 -8.312 -10.359 1 98.69 538 VAL B C 1
ATOM 9081 O O . VAL B 1 538 ? -13.633 -7.32 -9.898 1 98.69 538 VAL B O 1
ATOM 9084 N N . LEU B 1 539 ? -14.102 -8.656 -11.625 1 98.38 539 LEU B N 1
ATOM 9085 C CA . LEU B 1 539 ? -13.352 -7.848 -12.578 1 98.38 539 LEU B CA 1
ATOM 9086 C C . LEU B 1 539 ? -14 -6.473 -12.75 1 98.38 539 LEU B C 1
ATOM 9088 O O . LEU B 1 539 ? -13.305 -5.453 -12.758 1 98.38 539 LEU B O 1
ATOM 9092 N N . LYS B 1 540 ? -15.297 -6.477 -12.867 1 98.31 540 LYS B N 1
ATOM 9093 C CA . LYS B 1 540 ? -16.016 -5.219 -13.039 1 98.31 540 LYS B CA 1
ATOM 9094 C C . LYS B 1 540 ? -15.906 -4.344 -11.797 1 98.31 540 LYS B C 1
ATOM 9096 O O . LYS B 1 540 ? -15.773 -3.123 -11.898 1 98.31 540 LYS B O 1
ATOM 9101 N N . GLU B 1 541 ? -16.031 -4.977 -10.688 1 98.38 541 GLU B N 1
ATOM 9102 C CA . GLU B 1 541 ? -15.898 -4.242 -9.43 1 98.38 541 GLU B CA 1
ATOM 9103 C C . GLU B 1 541 ? -14.531 -3.564 -9.328 1 98.38 541 GLU B C 1
ATOM 9105 O O . GLU B 1 541 ? -14.43 -2.432 -8.852 1 98.38 541 GLU B O 1
ATOM 9110 N N . ALA B 1 542 ? -13.5 -4.25 -9.742 1 98.44 542 ALA B N 1
ATOM 9111 C CA . ALA B 1 542 ? -12.156 -3.67 -9.758 1 98.44 542 ALA B CA 1
ATOM 9112 C C . ALA B 1 542 ? -12.094 -2.465 -10.695 1 98.44 542 ALA B C 1
ATOM 9114 O O . ALA B 1 542 ? -11.445 -1.465 -10.383 1 98.44 542 ALA B O 1
ATOM 9115 N N . GLU B 1 543 ? -12.719 -2.605 -11.82 1 97.56 543 GLU B N 1
ATOM 9116 C CA . GLU B 1 543 ? -12.766 -1.49 -12.766 1 97.56 543 GLU B CA 1
ATOM 9117 C C . GLU B 1 543 ? -13.469 -0.281 -12.148 1 97.56 543 GLU B C 1
ATOM 9119 O O . GLU B 1 543 ? -12.961 0.84 -12.219 1 97.56 543 GLU B O 1
ATOM 9124 N N . VAL B 1 544 ? -14.57 -0.554 -11.484 1 96.81 544 VAL B N 1
ATOM 9125 C CA . VAL B 1 544 ? -15.445 0.513 -11.008 1 96.81 544 VAL B CA 1
ATOM 9126 C C . VAL B 1 544 ? -14.859 1.132 -9.734 1 96.81 544 VAL B C 1
ATOM 9128 O O . VAL B 1 544 ? -14.859 2.355 -9.578 1 96.81 544 VAL B O 1
ATOM 9131 N N . GLN B 1 545 ? -14.367 0.328 -8.859 1 96.38 545 GLN B N 1
ATOM 9132 C CA . GLN B 1 545 ? -13.953 0.812 -7.547 1 96.38 545 GLN B CA 1
ATOM 9133 C C . GLN B 1 545 ? -12.461 1.111 -7.523 1 96.38 545 GLN B C 1
ATOM 9135 O O . GLN B 1 545 ? -12 1.968 -6.762 1 96.38 545 GLN B O 1
ATOM 9140 N N . GLY B 1 546 ? -11.719 0.388 -8.328 1 96.94 546 GLY B N 1
ATOM 9141 C CA . GLY B 1 546 ? -10.266 0.524 -8.266 1 96.94 546 GLY B CA 1
ATOM 9142 C C . GLY B 1 546 ? -9.672 1.137 -9.516 1 96.94 546 GLY B C 1
ATOM 9143 O O . GLY B 1 546 ? -8.453 1.252 -9.641 1 96.94 546 GLY B O 1
ATOM 9144 N N . ASN B 1 547 ? -10.531 1.521 -10.508 1 96.12 547 ASN B N 1
ATOM 9145 C CA . ASN B 1 547 ? -10.055 1.967 -11.812 1 96.12 547 ASN B CA 1
ATOM 9146 C C . ASN B 1 547 ? -9.086 0.963 -12.43 1 96.12 547 ASN B C 1
ATOM 9148 O O . ASN B 1 547 ? -8.125 1.352 -13.102 1 96.12 547 ASN B O 1
ATOM 9152 N N . GLY B 1 548 ? -9.305 -0.281 -11.984 1 97.06 548 GLY B N 1
ATOM 9153 C CA . GLY B 1 548 ? -8.508 -1.38 -12.516 1 97.06 548 GLY B CA 1
ATOM 9154 C C . GLY B 1 548 ? -7.141 -1.496 -11.875 1 97.06 548 GLY B C 1
ATOM 9155 O O . GLY B 1 548 ? -6.309 -2.289 -12.32 1 97.06 548 GLY B O 1
ATOM 9156 N N . ASN B 1 549 ? -6.797 -0.729 -10.844 1 97.25 549 ASN B N 1
ATOM 9157 C CA . ASN B 1 549 ? -5.465 -0.721 -10.25 1 97.25 549 ASN B CA 1
ATOM 9158 C C . ASN B 1 549 ? -5.402 -1.604 -9.008 1 97.25 549 ASN B C 1
ATOM 9160 O O . ASN B 1 549 ? -4.32 -1.88 -8.484 1 97.25 549 ASN B O 1
ATOM 9164 N N . PHE B 1 550 ? -6.484 -2.014 -8.492 1 98.19 550 PHE B N 1
ATOM 9165 C CA . PHE B 1 550 ? -6.617 -2.963 -7.398 1 98.19 550 PHE B CA 1
ATOM 9166 C C . PHE B 1 550 ? -8.016 -3.57 -7.371 1 98.19 550 PHE B C 1
ATOM 9168 O O . PHE B 1 550 ? -8.938 -3.051 -8.008 1 98.19 550 PHE B O 1
ATOM 9175 N N . LEU B 1 551 ? -8.203 -4.617 -6.664 1 98.69 551 LEU B N 1
ATOM 9176 C CA . LEU B 1 551 ? -9.492 -5.289 -6.527 1 98.69 551 LEU B CA 1
ATOM 9177 C C . LEU B 1 551 ? -10.469 -4.445 -5.711 1 98.69 551 LEU B C 1
ATOM 9179 O O . LEU B 1 551 ? -10.047 -3.676 -4.844 1 98.69 551 LEU B O 1
ATOM 9183 N N . GLY B 1 552 ? -11.766 -4.594 -6.039 1 98.31 552 GLY B N 1
ATOM 9184 C CA . GLY B 1 552 ? -12.805 -3.971 -5.23 1 98.31 552 GLY B CA 1
ATOM 9185 C C . GLY B 1 552 ? -13.078 -4.711 -3.936 1 98.31 552 GLY B C 1
ATOM 9186 O O . GLY B 1 552 ? -12.297 -5.578 -3.537 1 98.31 552 GLY B O 1
ATOM 9187 N N . GLU B 1 553 ? -14.156 -4.383 -3.307 1 97.44 553 GLU B N 1
ATOM 9188 C CA . GLU B 1 553 ? -14.492 -4.871 -1.974 1 97.44 553 GLU B CA 1
ATOM 9189 C C . GLU B 1 553 ? -14.664 -6.391 -1.968 1 97.44 553 GLU B C 1
ATOM 9191 O O . GLU B 1 553 ? -14.062 -7.082 -1.146 1 97.44 553 GLU B O 1
ATOM 9196 N N . VAL B 1 554 ? -15.422 -6.926 -2.824 1 98.56 554 VAL B N 1
ATOM 9197 C CA . VAL B 1 554 ? -15.742 -8.352 -2.855 1 98.56 554 VAL B CA 1
ATOM 9198 C C . VAL B 1 554 ? -14.484 -9.156 -3.182 1 98.56 554 VAL B C 1
ATOM 9200 O O . VAL B 1 554 ? -14.133 -10.086 -2.457 1 98.56 554 VAL B O 1
ATOM 9203 N N . GLY B 1 555 ? -13.859 -8.805 -4.297 1 98.75 555 GLY B N 1
ATOM 9204 C CA . GLY B 1 555 ? -12.633 -9.5 -4.66 1 98.75 555 GLY B CA 1
ATOM 9205 C C . GLY B 1 555 ? -11.586 -9.461 -3.566 1 98.75 555 GLY B C 1
ATOM 9206 O O . GLY B 1 555 ? -10.969 -10.484 -3.26 1 98.75 555 GLY B O 1
ATOM 9207 N N . SER B 1 556 ? -11.391 -8.312 -2.951 1 98.75 556 SER B N 1
ATOM 9208 C CA . SER B 1 556 ? -10.406 -8.148 -1.891 1 98.75 556 SER B CA 1
ATOM 9209 C C . SER B 1 556 ? -10.75 -9 -0.672 1 98.75 556 SER B C 1
ATOM 9211 O O . SER B 1 556 ? -9.875 -9.617 -0.068 1 98.75 556 SER B O 1
ATOM 9213 N N . ARG B 1 557 ? -12.016 -9.008 -0.32 1 98.5 557 ARG B N 1
ATOM 9214 C CA . ARG B 1 557 ? -12.453 -9.766 0.848 1 98.5 557 ARG B CA 1
ATOM 9215 C C . ARG B 1 557 ? -12.242 -11.258 0.638 1 98.5 557 ARG B C 1
ATOM 9217 O O . ARG B 1 557 ? -11.781 -11.961 1.542 1 98.5 557 ARG B O 1
ATOM 9224 N N . ILE B 1 558 ? -12.57 -11.742 -0.548 1 98.69 558 ILE B N 1
ATOM 9225 C CA . ILE B 1 558 ? -12.398 -13.156 -0.84 1 98.69 558 ILE B CA 1
ATOM 9226 C C . ILE B 1 558 ? -10.922 -13.531 -0.723 1 98.69 558 ILE B C 1
ATOM 9228 O O . ILE B 1 558 ? -10.578 -14.539 -0.096 1 98.69 558 ILE B O 1
ATOM 9232 N N . LEU B 1 559 ? -10.031 -12.727 -1.297 1 98.75 559 LEU B N 1
ATOM 9233 C CA . LEU B 1 559 ? -8.602 -13.008 -1.222 1 98.75 559 LEU B CA 1
ATOM 9234 C C . LEU B 1 559 ? -8.109 -12.969 0.223 1 98.75 559 LEU B C 1
ATOM 9236 O O . LEU B 1 559 ? -7.488 -13.922 0.7 1 98.75 559 LEU B O 1
ATOM 9240 N N . ALA B 1 560 ? -8.438 -11.875 0.921 1 98.62 560 ALA B N 1
ATOM 9241 C CA . ALA B 1 560 ? -7.926 -11.664 2.275 1 98.62 560 ALA B CA 1
ATOM 9242 C C . ALA B 1 560 ? -8.398 -12.773 3.213 1 98.62 560 ALA B C 1
ATOM 9244 O O . ALA B 1 560 ? -7.598 -13.352 3.951 1 98.62 560 ALA B O 1
ATOM 9245 N N . GLU B 1 561 ? -9.688 -13.102 3.156 1 98.38 561 GLU B N 1
ATOM 9246 C CA . GLU B 1 561 ? -10.258 -14.141 4.012 1 98.38 561 GLU B CA 1
ATOM 9247 C C . GLU B 1 561 ? -9.609 -15.5 3.744 1 98.38 561 GLU B C 1
ATOM 9249 O O . GLU B 1 561 ? -9.352 -16.266 4.676 1 98.38 561 GLU B O 1
ATOM 9254 N N . THR B 1 562 ? -9.32 -15.742 2.506 1 98.44 562 THR B N 1
ATOM 9255 C CA . THR B 1 562 ? -8.766 -17.047 2.137 1 98.44 562 THR B CA 1
ATOM 9256 C C . THR B 1 562 ? -7.309 -17.141 2.578 1 98.44 562 THR B C 1
ATOM 9258 O O . THR B 1 562 ? -6.938 -18.078 3.285 1 98.44 562 THR B O 1
ATOM 9261 N N . PHE B 1 563 ? -6.473 -16.203 2.24 1 98.5 563 PHE B N 1
ATOM 9262 C CA . PHE B 1 563 ? -5.047 -16.281 2.535 1 98.5 563 PHE B CA 1
ATOM 9263 C C . PHE B 1 563 ? -4.805 -16.25 4.039 1 98.5 563 PHE B C 1
ATOM 9265 O O . PHE B 1 563 ? -3.971 -16.984 4.555 1 98.5 563 PHE B O 1
ATOM 9272 N N . VAL B 1 564 ? -5.539 -15.406 4.73 1 98.06 564 VAL B N 1
ATOM 9273 C CA . VAL B 1 564 ? -5.352 -15.328 6.176 1 98.06 564 VAL B CA 1
ATOM 9274 C C . VAL B 1 564 ? -5.832 -16.625 6.828 1 98.06 564 VAL B C 1
ATOM 9276 O O . VAL B 1 564 ? -5.215 -17.109 7.777 1 98.06 564 VAL B O 1
ATOM 9279 N N . TYR B 1 565 ? -6.887 -17.234 6.332 1 97.75 565 TYR B N 1
ATOM 9280 C CA . TYR B 1 565 ? -7.359 -18.5 6.844 1 97.75 565 TYR B CA 1
ATOM 9281 C C . TYR B 1 565 ? -6.289 -19.578 6.703 1 97.75 565 TYR B C 1
ATOM 9283 O O . TYR B 1 565 ? -5.98 -20.297 7.664 1 97.75 565 TYR B O 1
ATOM 9291 N N . LEU B 1 566 ? -5.719 -19.672 5.527 1 96.81 566 LEU B N 1
ATOM 9292 C CA . LEU B 1 566 ? -4.727 -20.703 5.254 1 96.81 566 LEU B CA 1
ATOM 9293 C C . LEU B 1 566 ? -3.5 -20.516 6.141 1 96.81 566 LEU B C 1
ATOM 9295 O O . LEU B 1 566 ? -2.973 -21.5 6.684 1 96.81 566 LEU B O 1
ATOM 9299 N N . LEU B 1 567 ? -3.07 -19.312 6.328 1 96.31 567 LEU B N 1
ATOM 9300 C CA . LEU B 1 567 ? -1.868 -19.031 7.102 1 96.31 567 LEU B CA 1
ATOM 9301 C C . LEU B 1 567 ? -2.111 -19.266 8.586 1 96.31 567 LEU B C 1
ATOM 9303 O O . LEU B 1 567 ? -1.217 -19.719 9.305 1 96.31 567 LEU B O 1
ATOM 9307 N N . ARG B 1 568 ? -3.314 -19.016 9.016 1 94.38 568 ARG B N 1
ATOM 9308 C CA . ARG B 1 568 ? -3.627 -19.234 10.422 1 94.38 568 ARG B CA 1
ATOM 9309 C C . ARG B 1 568 ? -3.938 -20.688 10.711 1 94.38 568 ARG B C 1
ATOM 9311 O O . ARG B 1 568 ? -3.873 -21.141 11.859 1 94.38 568 ARG B O 1
ATOM 9318 N N . LEU B 1 569 ? -4.258 -21.375 9.711 1 92.69 569 LEU B N 1
ATOM 9319 C CA . LEU B 1 569 ? -4.559 -22.797 9.836 1 92.69 569 LEU B CA 1
ATOM 9320 C C . LEU B 1 569 ? -3.289 -23.609 10.102 1 92.69 569 LEU B C 1
ATOM 9322 O O . LEU B 1 569 ? -3.281 -24.516 10.938 1 92.69 569 LEU B O 1
ATOM 9326 N N . ASP B 1 570 ? -2.26 -23.281 9.414 1 90.69 570 ASP B N 1
ATOM 9327 C CA . ASP B 1 570 ? -1.015 -24.047 9.477 1 90.69 570 ASP B CA 1
ATOM 9328 C C . ASP B 1 570 ? -0.199 -23.656 10.711 1 90.69 570 ASP B C 1
ATOM 9330 O O . ASP B 1 570 ? 0.266 -22.516 10.828 1 90.69 570 ASP B O 1
ATOM 9334 N N . PRO B 1 571 ? 0.03 -24.531 11.578 1 88.81 571 PRO B N 1
ATOM 9335 C CA . PRO B 1 571 ? 0.814 -24.219 12.773 1 88.81 571 PRO B CA 1
ATOM 9336 C C . PRO B 1 571 ? 2.268 -23.875 12.453 1 88.81 571 PRO B C 1
ATOM 9338 O O . PRO B 1 571 ? 2.969 -23.297 13.289 1 88.81 571 PRO B O 1
ATOM 9341 N N . GLU B 1 572 ? 2.66 -24.188 11.227 1 89.5 572 GLU B N 1
ATOM 9342 C CA . GLU B 1 572 ? 4.051 -23.953 10.859 1 89.5 572 GLU B CA 1
ATOM 9343 C C . GLU B 1 572 ? 4.188 -22.688 10.016 1 89.5 572 GLU B C 1
ATOM 9345 O O . GLU B 1 572 ? 5.262 -22.406 9.484 1 89.5 572 GLU B O 1
ATOM 9350 N N . SER B 1 573 ? 3.111 -22 9.898 1 94 573 SER B N 1
ATOM 9351 C CA . SER B 1 573 ? 3.176 -20.734 9.164 1 94 573 SER B CA 1
ATOM 9352 C C . SER B 1 573 ? 3.859 -19.656 9.984 1 94 573 SER B C 1
ATOM 9354 O O . SER B 1 573 ? 3.992 -19.781 11.203 1 94 573 SER B O 1
ATOM 9356 N N . PHE B 1 574 ? 4.27 -18.547 9.344 1 95.5 574 PHE B N 1
ATOM 9357 C CA . PHE B 1 574 ? 4.953 -17.469 10.047 1 95.5 574 PHE B CA 1
ATOM 9358 C C . PHE B 1 574 ? 4.023 -16.797 11.047 1 95.5 574 PHE B C 1
ATOM 9360 O O . PHE B 1 574 ? 4.48 -16.172 12.016 1 95.5 574 PHE B O 1
ATOM 9367 N N . MET B 1 575 ? 2.734 -16.938 10.852 1 94.31 575 MET B N 1
ATOM 9368 C CA . MET B 1 575 ? 1.761 -16.297 11.727 1 94.31 575 MET B CA 1
ATOM 9369 C C . MET B 1 575 ? 1.573 -17.094 13.008 1 94.31 575 MET B C 1
ATOM 9371 O O . MET B 1 575 ? 1.001 -16.594 13.977 1 94.31 575 MET B O 1
ATOM 9375 N N . ARG B 1 576 ? 1.957 -18.312 13.023 1 90.62 576 ARG B N 1
ATOM 9376 C CA . ARG B 1 576 ? 1.702 -19.172 14.18 1 90.62 576 ARG B CA 1
ATOM 9377 C C . ARG B 1 576 ? 3.006 -19.594 14.852 1 90.62 576 ARG B C 1
ATOM 9379 O O . ARG B 1 576 ? 3.01 -20.453 15.727 1 90.62 576 ARG B O 1
ATOM 9386 N N . ARG B 1 577 ? 4.027 -18.938 14.375 1 83.12 577 ARG B N 1
ATOM 9387 C CA . ARG B 1 577 ? 5.309 -19.266 14.992 1 83.12 577 ARG B CA 1
ATOM 9388 C C . ARG B 1 577 ? 5.273 -18.984 16.5 1 83.12 577 ARG B C 1
ATOM 9390 O O . ARG B 1 577 ? 4.734 -17.969 16.922 1 83.12 577 ARG B O 1
ATOM 9397 N N . PRO B 1 578 ? 5.844 -19.938 17.188 1 72.75 578 PRO B N 1
ATOM 9398 C CA . PRO B 1 578 ? 5.91 -19.656 18.625 1 72.75 578 PRO B CA 1
ATOM 9399 C C . PRO B 1 578 ? 6.727 -18.406 18.953 1 72.75 578 PRO B C 1
ATOM 9401 O O . PRO B 1 578 ? 7.746 -18.156 18.297 1 72.75 578 PRO B O 1
ATOM 9404 N N . GLY B 1 579 ? 6.461 -17.625 19.953 1 67.94 579 GLY B N 1
ATOM 9405 C CA . GLY B 1 579 ? 7.223 -16.469 20.422 1 67.94 579 GLY B CA 1
ATOM 9406 C C . GLY B 1 579 ? 6.73 -15.156 19.844 1 67.94 579 GLY B C 1
ATOM 9407 O O . GLY B 1 579 ? 7.383 -14.125 20 1 67.94 579 GLY B O 1
ATOM 9408 N N . GLY B 1 580 ? 5.668 -15.234 19.156 1 70.19 580 GLY B N 1
ATOM 9409 C CA . GLY B 1 580 ? 5.117 -13.977 18.672 1 70.19 580 GLY B CA 1
ATOM 9410 C C . GLY B 1 580 ? 5.152 -13.852 17.156 1 70.19 580 GLY B C 1
ATOM 9411 O O . GLY B 1 580 ? 5.543 -14.781 16.469 1 70.19 580 GLY B O 1
ATOM 9412 N N . ASP B 1 581 ? 4.809 -12.656 16.609 1 77.19 581 ASP B N 1
ATOM 9413 C CA . ASP B 1 581 ? 4.652 -12.445 15.172 1 77.19 581 ASP B CA 1
ATOM 9414 C C . ASP B 1 581 ? 6.012 -12.383 14.477 1 77.19 581 ASP B C 1
ATOM 9416 O O . ASP B 1 581 ? 6.902 -11.648 14.906 1 77.19 581 ASP B O 1
ATOM 9420 N N . TRP B 1 582 ? 6.32 -13.328 13.625 1 93.31 582 TRP B N 1
ATOM 9421 C CA . TRP B 1 582 ? 7.535 -13.32 12.82 1 93.31 582 TRP B CA 1
ATOM 9422 C C . TRP B 1 582 ? 7.539 -12.148 11.844 1 93.31 582 TRP B C 1
ATOM 9424 O O . TRP B 1 582 ? 6.508 -11.836 11.242 1 93.31 582 TRP B O 1
ATOM 9434 N N . THR B 1 583 ? 8.602 -11.438 11.773 1 95 583 THR B N 1
ATOM 9435 C CA . THR B 1 583 ? 8.859 -10.406 10.773 1 95 583 THR B CA 1
ATOM 9436 C C . THR B 1 583 ? 10.203 -10.641 10.094 1 95 583 THR B C 1
ATOM 9438 O O . THR B 1 583 ? 11.016 -11.438 10.562 1 95 583 THR B O 1
ATOM 9441 N N . PRO B 1 584 ? 10.469 -9.977 9.008 1 96.88 584 PRO B N 1
ATOM 9442 C CA . PRO B 1 584 ? 11.742 -10.164 8.305 1 96.88 584 PRO B CA 1
ATOM 9443 C C . PRO B 1 584 ? 12.953 -9.844 9.172 1 96.88 584 PRO B C 1
ATOM 9445 O O . PRO B 1 584 ? 14.078 -10.227 8.828 1 96.88 584 PRO B O 1
ATOM 9448 N N . ALA B 1 585 ? 12.711 -9.18 10.297 1 95.62 585 ALA B N 1
ATOM 9449 C CA . ALA B 1 585 ? 13.82 -8.898 11.195 1 95.62 585 ALA B CA 1
ATOM 9450 C C . ALA B 1 585 ? 14.406 -10.18 11.773 1 95.62 585 ALA B C 1
ATOM 9452 O O . ALA B 1 585 ? 15.562 -10.211 12.195 1 95.62 585 ALA B O 1
ATOM 9453 N N . TYR B 1 586 ? 13.594 -11.234 11.766 1 95.19 586 TYR B N 1
ATOM 9454 C CA . TYR B 1 586 ? 14.031 -12.523 12.297 1 95.19 586 TYR B CA 1
ATOM 9455 C C . TYR B 1 586 ? 14.484 -13.453 11.164 1 95.19 586 TYR B C 1
ATOM 9457 O O . TYR B 1 586 ? 14.773 -14.625 11.398 1 95.19 586 TYR B O 1
ATOM 9465 N N . GLY B 1 587 ? 14.508 -12.922 9.914 1 97.31 587 GLY B N 1
ATOM 9466 C CA . GLY B 1 587 ? 14.891 -13.711 8.758 1 97.31 587 GLY B CA 1
ATOM 9467 C C . GLY B 1 587 ? 16.312 -13.453 8.297 1 97.31 587 GLY B C 1
ATOM 9468 O O . GLY B 1 587 ? 17.156 -13.047 9.094 1 97.31 587 GLY B O 1
ATOM 9469 N N . VAL B 1 588 ? 16.578 -13.781 7.094 1 98.44 588 VAL B N 1
ATOM 9470 C CA . VAL B 1 588 ? 17.922 -13.57 6.535 1 98.44 588 VAL B CA 1
ATOM 9471 C C . VAL B 1 588 ? 18.125 -12.086 6.242 1 98.44 588 VAL B C 1
ATOM 9473 O O . VAL B 1 588 ? 17.156 -11.352 6.012 1 98.44 588 VAL B O 1
ATOM 9476 N N . ARG B 1 589 ? 19.328 -11.664 6.242 1 97.19 589 ARG B N 1
ATOM 9477 C CA . ARG B 1 589 ? 19.688 -10.273 6.016 1 97.19 589 ARG B CA 1
ATOM 9478 C C . ARG B 1 589 ? 20.812 -10.156 4.977 1 97.19 589 ARG B C 1
ATOM 9480 O O . ARG B 1 589 ? 21.625 -11.062 4.836 1 97.19 589 ARG B O 1
ATOM 9487 N N . PHE B 1 590 ? 20.734 -9.047 4.27 1 96.69 590 PHE B N 1
ATOM 9488 C CA . PHE B 1 590 ? 21.859 -8.711 3.404 1 96.69 590 PHE B CA 1
ATOM 9489 C C . PHE B 1 590 ? 23.125 -8.461 4.227 1 96.69 590 PHE B C 1
ATOM 9491 O O . PHE B 1 590 ? 23.047 -8.328 5.449 1 96.69 590 PHE B O 1
ATOM 9498 N N . ASP B 1 591 ? 24.234 -8.375 3.533 1 92.88 591 ASP B N 1
ATOM 9499 C CA . ASP B 1 591 ? 25.516 -8.156 4.207 1 92.88 591 ASP B CA 1
ATOM 9500 C C . ASP B 1 591 ? 25.547 -6.801 4.906 1 92.88 591 ASP B C 1
ATOM 9502 O O . ASP B 1 591 ? 26.188 -6.641 5.941 1 92.88 591 ASP B O 1
ATOM 9506 N N . ASP B 1 592 ? 24.766 -5.918 4.379 1 90.19 592 ASP B N 1
ATOM 9507 C CA . ASP B 1 592 ? 24.719 -4.578 4.965 1 90.19 592 ASP B CA 1
ATOM 9508 C C . ASP B 1 592 ? 23.609 -4.473 6.004 1 90.19 592 ASP B C 1
ATOM 9510 O O . ASP B 1 592 ? 23.328 -3.383 6.508 1 90.19 592 ASP B O 1
ATOM 9514 N N . GLY B 1 593 ? 22.938 -5.508 6.262 1 92.44 593 GLY B N 1
ATOM 9515 C CA . GLY B 1 593 ? 21.953 -5.539 7.328 1 92.44 593 GLY B CA 1
ATOM 9516 C C . GLY B 1 593 ? 20.547 -5.301 6.836 1 92.44 593 GLY B C 1
ATOM 9517 O O . GLY B 1 593 ? 19.578 -5.426 7.602 1 92.44 593 GLY B O 1
ATOM 9518 N N . ARG B 1 594 ? 20.328 -5 5.582 1 94.31 594 ARG B N 1
ATOM 9519 C CA . ARG B 1 594 ? 19 -4.758 5.023 1 94.31 594 ARG B CA 1
ATOM 9520 C C . ARG B 1 594 ? 18.125 -6 5.137 1 94.31 594 ARG B C 1
ATOM 9522 O O . ARG B 1 594 ? 18.625 -7.125 5.102 1 94.31 594 ARG B O 1
ATOM 9529 N N . LEU B 1 595 ? 16.844 -5.754 5.223 1 97.62 595 LEU B N 1
ATOM 9530 C CA . LEU B 1 595 ? 15.875 -6.824 5.363 1 97.62 595 LEU B CA 1
ATOM 9531 C C . LEU B 1 595 ? 15.219 -7.148 4.023 1 97.62 595 LEU B C 1
ATOM 9533 O O . LEU B 1 595 ? 15.367 -6.395 3.059 1 97.62 595 LEU B O 1
ATOM 9537 N N . ILE B 1 596 ? 14.633 -8.281 3.914 1 98.56 596 ILE B N 1
ATOM 9538 C CA . ILE B 1 596 ? 13.781 -8.633 2.781 1 98.56 596 ILE B CA 1
ATOM 9539 C C . ILE B 1 596 ? 12.336 -8.25 3.08 1 98.56 596 ILE B C 1
ATOM 9541 O O . ILE B 1 596 ? 11.656 -8.922 3.863 1 98.56 596 ILE B O 1
ATOM 9545 N N . THR B 1 597 ? 11.891 -7.168 2.426 1 98.31 597 THR B N 1
ATOM 9546 C CA . THR B 1 597 ? 10.547 -6.684 2.74 1 98.31 597 THR B CA 1
ATOM 9547 C C . THR B 1 597 ? 9.719 -6.535 1.47 1 98.31 597 THR B C 1
ATOM 9549 O O . THR B 1 597 ? 8.523 -6.238 1.535 1 98.31 597 THR B O 1
ATOM 9552 N N . THR B 1 598 ? 10.281 -6.707 0.313 1 98.44 598 THR B N 1
ATOM 9553 C CA . THR B 1 598 ? 9.586 -6.684 -0.969 1 98.44 598 THR B CA 1
ATOM 9554 C C . THR B 1 598 ? 10.023 -7.855 -1.844 1 98.44 598 THR B C 1
ATOM 9556 O O . THR B 1 598 ? 11.031 -8.508 -1.554 1 98.44 598 THR B O 1
ATOM 9559 N N . ILE B 1 599 ? 9.25 -8.055 -2.898 1 98.69 599 ILE B N 1
ATOM 9560 C CA . ILE B 1 599 ? 9.602 -9.109 -3.842 1 98.69 599 ILE B CA 1
ATOM 9561 C C . ILE B 1 599 ? 10.938 -8.789 -4.504 1 98.69 599 ILE B C 1
ATOM 9563 O O . ILE B 1 599 ? 11.719 -9.695 -4.816 1 98.69 599 ILE B O 1
ATOM 9567 N N . SER B 1 600 ? 11.297 -7.512 -4.727 1 98.25 600 SER B N 1
ATOM 9568 C CA . SER B 1 600 ? 12.578 -7.121 -5.297 1 98.25 600 SER B CA 1
ATOM 9569 C C . SER B 1 600 ? 13.734 -7.516 -4.379 1 98.25 600 SER B C 1
ATOM 9571 O O . SER B 1 600 ? 14.797 -7.922 -4.852 1 98.25 600 SER B O 1
ATOM 9573 N N . ASP B 1 601 ? 13.5 -7.402 -3.049 1 98.5 601 ASP B N 1
ATOM 9574 C CA . ASP B 1 601 ? 14.523 -7.801 -2.088 1 98.5 601 ASP B CA 1
ATOM 9575 C C . ASP B 1 601 ? 14.805 -9.297 -2.176 1 98.5 601 ASP B C 1
ATOM 9577 O O . ASP B 1 601 ? 15.961 -9.727 -2.09 1 98.5 601 ASP B O 1
ATOM 9581 N N . LEU B 1 602 ? 13.719 -10.031 -2.275 1 98.81 602 LEU B N 1
ATOM 9582 C CA . LEU B 1 602 ? 13.867 -11.484 -2.385 1 98.81 602 LEU B CA 1
ATOM 9583 C C . LEU B 1 602 ? 14.672 -11.852 -3.627 1 98.81 602 LEU B C 1
ATOM 9585 O O . LEU B 1 602 ? 15.594 -12.672 -3.557 1 98.81 602 LEU B O 1
ATOM 9589 N N . LEU B 1 603 ? 14.383 -11.219 -4.762 1 98.75 603 LEU B N 1
ATOM 9590 C CA . LEU B 1 603 ? 15.102 -11.445 -6.012 1 98.75 603 LEU B CA 1
ATOM 9591 C C . LEU B 1 603 ? 16.562 -11.039 -5.879 1 98.75 603 LEU B C 1
ATOM 9593 O O . LEU B 1 603 ? 17.453 -11.742 -6.359 1 98.75 603 LEU B O 1
ATOM 9597 N N . ALA B 1 604 ? 16.766 -9.945 -5.195 1 98.5 604 ALA B N 1
ATOM 9598 C CA . ALA B 1 604 ? 18.125 -9.453 -5.004 1 98.5 604 ALA B CA 1
ATOM 9599 C C . ALA B 1 604 ? 18.938 -10.391 -4.117 1 98.5 604 ALA B C 1
ATOM 9601 O O . ALA B 1 604 ? 20.109 -10.648 -4.379 1 98.5 604 ALA B O 1
ATOM 9602 N N . PHE B 1 605 ? 18.281 -10.867 -3.092 1 98.69 605 PHE B N 1
ATOM 9603 C CA . PHE B 1 605 ? 18.953 -11.789 -2.186 1 98.69 605 PHE B CA 1
ATOM 9604 C C . PHE B 1 605 ? 19.375 -13.055 -2.914 1 98.69 605 PHE B C 1
ATOM 9606 O O . PHE B 1 605 ? 20.438 -13.625 -2.633 1 98.69 605 PHE B O 1
ATOM 9613 N N . GLY B 1 606 ? 18.562 -13.516 -3.879 1 98.5 606 GLY B N 1
ATOM 9614 C CA . GLY B 1 606 ? 18.844 -14.703 -4.672 1 98.5 606 GLY B CA 1
ATOM 9615 C C . GLY B 1 606 ? 19.812 -14.445 -5.805 1 98.5 606 GLY B C 1
ATOM 9616 O O . GLY B 1 606 ? 20.172 -15.359 -6.547 1 98.5 606 GLY B O 1
ATOM 9617 N N . GLY B 1 607 ? 20.219 -13.203 -6.035 1 98 607 GLY B N 1
ATOM 9618 C CA . GLY B 1 607 ? 21.281 -12.891 -6.973 1 98 607 GLY B CA 1
ATOM 9619 C C . GLY B 1 607 ? 20.781 -12.617 -8.383 1 98 607 GLY B C 1
ATOM 9620 O O . GLY B 1 607 ? 21.562 -12.57 -9.328 1 98 607 GLY B O 1
ATOM 9621 N N . VAL B 1 608 ? 19.484 -12.445 -8.547 1 97.81 608 VAL B N 1
ATOM 9622 C CA . VAL B 1 608 ? 18.953 -12.273 -9.898 1 97.81 608 VAL B CA 1
ATOM 9623 C C . VAL B 1 608 ? 18.438 -10.852 -10.07 1 97.81 608 VAL B C 1
ATOM 9625 O O . VAL B 1 608 ? 17.891 -10.508 -11.125 1 97.81 608 VAL B O 1
ATOM 9628 N N . PHE B 1 609 ? 18.516 -9.977 -9.141 1 98 609 PHE B N 1
ATOM 9629 C CA . PHE B 1 609 ? 18.172 -8.555 -9.125 1 98 609 PHE B CA 1
ATOM 9630 C C . PHE B 1 609 ? 19.344 -7.73 -8.609 1 98 609 PHE B C 1
ATOM 9632 O O . PHE B 1 609 ? 20.016 -8.125 -7.652 1 98 609 PHE B O 1
ATOM 9639 N N . PRO B 1 610 ? 19.656 -6.625 -9.242 1 96.5 610 PRO B N 1
ATOM 9640 C CA . PRO B 1 610 ? 20.828 -5.852 -8.82 1 96.5 610 PRO B CA 1
ATOM 9641 C C . PRO B 1 610 ? 20.688 -5.285 -7.406 1 96.5 610 PRO B C 1
ATOM 9643 O O . PRO B 1 610 ? 19.594 -4.875 -7.008 1 96.5 610 PRO B O 1
ATOM 9646 N N . ILE B 1 611 ? 21.797 -5.234 -6.703 1 94.44 611 ILE B N 1
ATOM 9647 C CA . ILE B 1 611 ? 21.812 -4.664 -5.359 1 94.44 611 ILE B CA 1
ATOM 9648 C C . ILE B 1 611 ? 22.391 -3.252 -5.406 1 94.44 611 ILE B C 1
ATOM 9650 O O . ILE B 1 611 ? 22.469 -2.57 -4.383 1 94.44 611 ILE B O 1
ATOM 9654 N N . GLY B 1 612 ? 22.812 -2.834 -6.551 1 88.94 612 GLY B N 1
ATOM 9655 C CA . GLY B 1 612 ? 23.406 -1.524 -6.773 1 88.94 612 GLY B CA 1
ATOM 9656 C C . GLY B 1 612 ? 24.047 -1.382 -8.141 1 88.94 612 GLY B C 1
ATOM 9657 O O . GLY B 1 612 ? 23.656 -2.074 -9.086 1 88.94 612 GLY B O 1
ATOM 9658 N N . GLN B 1 613 ? 24.797 -0.367 -8.281 1 88.12 613 GLN B N 1
ATOM 9659 C CA . GLN B 1 613 ? 25.578 -0.13 -9.492 1 88.12 613 GLN B CA 1
ATOM 9660 C C . GLN B 1 613 ? 27.047 0.124 -9.164 1 88.12 613 GLN B C 1
ATOM 9662 O O . GLN B 1 613 ? 27.359 0.632 -8.086 1 88.12 613 GLN B O 1
ATOM 9667 N N . ASP B 1 614 ? 27.844 -0.307 -10.047 1 85.44 614 ASP B N 1
ATOM 9668 C CA . ASP B 1 614 ? 29.266 -0.039 -9.852 1 85.44 614 ASP B CA 1
ATOM 9669 C C . ASP B 1 614 ? 29.641 1.356 -10.352 1 85.44 614 ASP B C 1
ATOM 9671 O O . ASP B 1 614 ? 28.766 2.154 -10.68 1 85.44 614 ASP B O 1
ATOM 9675 N N . GLU B 1 615 ? 30.875 1.681 -10.289 1 80.81 615 GLU B N 1
ATOM 9676 C CA . GLU B 1 615 ? 31.359 3.016 -10.625 1 80.81 615 GLU B CA 1
ATOM 9677 C C . GLU B 1 615 ? 31.094 3.35 -12.086 1 80.81 615 GLU B C 1
ATOM 9679 O O . GLU B 1 615 ? 30.922 4.52 -12.445 1 80.81 615 GLU B O 1
ATOM 9684 N N . ALA B 1 616 ? 31.031 2.318 -12.914 1 83.25 616 ALA B N 1
ATOM 9685 C CA . ALA B 1 616 ? 30.781 2.508 -14.344 1 83.25 616 ALA B CA 1
ATOM 9686 C C . ALA B 1 616 ? 29.297 2.562 -14.648 1 83.25 616 ALA B C 1
ATOM 9688 O O . ALA B 1 616 ? 28.891 2.729 -15.805 1 83.25 616 ALA B O 1
ATOM 9689 N N . GLY B 1 617 ? 28.516 2.336 -13.594 1 82.25 617 GLY B N 1
ATOM 9690 C CA . GLY B 1 617 ? 27.062 2.383 -13.773 1 82.25 617 GLY B CA 1
ATOM 9691 C C . GLY B 1 617 ? 26.469 1.036 -14.133 1 82.25 617 GLY B C 1
ATOM 9692 O O . GLY B 1 617 ? 25.281 0.945 -14.453 1 82.25 617 GLY B O 1
ATOM 9693 N N . GLN B 1 618 ? 27.234 0.066 -14.086 1 89.12 618 GLN B N 1
ATOM 9694 C CA . GLN B 1 618 ? 26.75 -1.277 -14.391 1 89.12 618 GLN B CA 1
ATOM 9695 C C . GLN B 1 618 ? 26.109 -1.921 -13.164 1 89.12 618 GLN B C 1
ATOM 9697 O O . GLN B 1 618 ? 26.578 -1.721 -12.039 1 89.12 618 GLN B O 1
ATOM 9702 N N . PRO B 1 619 ? 25.109 -2.723 -13.383 1 94.38 619 PRO B N 1
ATOM 9703 C CA . PRO B 1 619 ? 24.438 -3.35 -12.242 1 94.38 619 PRO B CA 1
ATOM 9704 C C . PRO B 1 619 ? 25.344 -4.32 -11.484 1 94.38 619 PRO B C 1
ATOM 9706 O O . PRO B 1 619 ? 26.125 -5.051 -12.102 1 94.38 619 PRO B O 1
ATOM 9709 N N . LEU B 1 620 ? 25.25 -4.258 -10.188 1 95.06 620 LEU B N 1
ATOM 9710 C CA . LEU B 1 620 ? 25.953 -5.168 -9.289 1 95.06 620 LEU B CA 1
ATOM 9711 C C . LEU B 1 620 ? 25 -6.18 -8.68 1 95.06 620 LEU B C 1
ATOM 9713 O O . LEU B 1 620 ? 23.891 -5.824 -8.266 1 95.06 620 LEU B O 1
ATOM 9717 N N . PHE B 1 621 ? 25.453 -7.445 -8.672 1 97.38 621 PHE B N 1
ATOM 9718 C CA . PHE B 1 621 ? 24.625 -8.508 -8.109 1 97.38 621 PHE B CA 1
ATOM 9719 C C . PHE B 1 621 ? 25.281 -9.117 -6.883 1 97.38 621 PHE B C 1
ATOM 9721 O O . PHE B 1 621 ? 26.5 -9.062 -6.73 1 97.38 621 PHE B O 1
ATOM 9728 N N . ARG B 1 622 ? 24.453 -9.617 -5.988 1 97.38 622 ARG B N 1
ATOM 9729 C CA . ARG B 1 622 ? 24.953 -10.227 -4.758 1 97.38 622 ARG B CA 1
ATOM 9730 C C . ARG B 1 622 ? 25.828 -11.438 -5.055 1 97.38 622 ARG B C 1
ATOM 9732 O O . ARG B 1 622 ? 25.516 -12.227 -5.945 1 97.38 622 ARG B O 1
ATOM 9739 N N . ARG B 1 623 ? 26.859 -11.531 -4.309 1 96.31 623 ARG B N 1
ATOM 9740 C CA . ARG B 1 623 ? 27.828 -12.602 -4.5 1 96.31 623 ARG B CA 1
ATOM 9741 C C . ARG B 1 623 ? 27.938 -13.461 -3.246 1 96.31 623 ARG B C 1
ATOM 9743 O O . ARG B 1 623 ? 27.625 -13.016 -2.145 1 96.31 623 ARG B O 1
ATOM 9750 N N . ASN B 1 624 ? 28.234 -14.656 -3.326 1 95.81 624 ASN B N 1
ATOM 9751 C CA . ASN B 1 624 ? 28.688 -15.586 -2.303 1 95.81 624 ASN B CA 1
ATOM 9752 C C . ASN B 1 624 ? 30.094 -16.125 -2.619 1 95.81 624 ASN B C 1
ATOM 9754 O O . ASN B 1 624 ? 30.219 -17.156 -3.279 1 95.81 624 ASN B O 1
ATOM 9758 N N . GLY B 1 625 ? 31.109 -15.43 -2.096 1 93.25 625 GLY B N 1
ATOM 9759 C CA . GLY B 1 625 ? 32.469 -15.711 -2.549 1 93.25 625 GLY B CA 1
ATOM 9760 C C . GLY B 1 625 ? 32.688 -15.344 -4.004 1 93.25 625 GLY B C 1
ATOM 9761 O O . GLY B 1 625 ? 32.406 -14.219 -4.422 1 93.25 625 GLY B O 1
ATOM 9762 N N . ASP B 1 626 ? 33.125 -16.344 -4.777 1 92.5 626 ASP B N 1
ATOM 9763 C CA . ASP B 1 626 ? 33.438 -16.094 -6.188 1 92.5 626 ASP B CA 1
ATOM 9764 C C . ASP B 1 626 ? 32.219 -16.359 -7.059 1 92.5 626 ASP B C 1
ATOM 9766 O O . ASP B 1 626 ? 32.188 -15.992 -8.234 1 92.5 626 ASP B O 1
ATOM 9770 N N . ALA B 1 627 ? 31.203 -16.875 -6.492 1 95.69 627 ALA B N 1
ATOM 9771 C CA . ALA B 1 627 ? 30 -17.203 -7.238 1 95.69 627 ALA B CA 1
ATOM 9772 C C . ALA B 1 627 ? 28.891 -16.188 -6.969 1 95.69 627 ALA B C 1
ATOM 9774 O O . ALA B 1 627 ? 28.969 -15.414 -6.008 1 95.69 627 ALA B O 1
ATOM 9775 N N . TYR B 1 628 ? 27.969 -16.141 -7.875 1 97.44 628 TYR B N 1
ATOM 9776 C CA . TYR B 1 628 ? 26.766 -15.359 -7.598 1 97.44 628 TYR B CA 1
ATOM 9777 C C . TYR B 1 628 ? 25.953 -16 -6.48 1 97.44 628 TYR B C 1
ATOM 9779 O O . TYR B 1 628 ? 25.953 -17.219 -6.324 1 97.44 628 TYR B O 1
ATOM 9787 N N . ALA B 1 629 ? 25.312 -15.172 -5.715 1 98.19 629 ALA B N 1
ATOM 9788 C CA . ALA B 1 629 ? 24.391 -15.68 -4.695 1 98.19 629 ALA B CA 1
ATOM 9789 C C . ALA B 1 629 ? 23.312 -16.562 -5.316 1 98.19 629 ALA B C 1
ATOM 9791 O O . ALA B 1 629 ? 22.781 -16.25 -6.387 1 98.19 629 ALA B O 1
ATOM 9792 N N . GLY B 1 630 ? 23.016 -17.703 -4.656 1 98.5 630 GLY B N 1
ATOM 9793 C CA . GLY B 1 630 ? 21.922 -18.562 -5.082 1 98.5 630 GLY B CA 1
ATOM 9794 C C . GLY B 1 630 ? 22.391 -19.688 -5.996 1 98.5 630 GLY B C 1
ATOM 9795 O O . GLY B 1 630 ? 21.578 -20.531 -6.406 1 98.5 630 GLY B O 1
ATOM 9796 N N . HIS B 1 631 ? 23.672 -19.703 -6.34 1 98.38 631 HIS B N 1
ATOM 9797 C CA . HIS B 1 631 ? 24.188 -20.812 -7.145 1 98.38 631 HIS B CA 1
ATOM 9798 C C . HIS B 1 631 ? 24.047 -22.141 -6.41 1 98.38 631 HIS B C 1
ATOM 9800 O O . HIS B 1 631 ? 24.062 -22.188 -5.18 1 98.38 631 HIS B O 1
ATOM 9806 N N . ASP B 1 632 ? 23.891 -23.203 -7.137 1 97.19 632 ASP B N 1
ATOM 9807 C CA . ASP B 1 632 ? 23.641 -24.516 -6.527 1 97.19 632 ASP B CA 1
ATOM 9808 C C . ASP B 1 632 ? 24.953 -25.188 -6.117 1 97.19 632 ASP B C 1
ATOM 9810 O O . ASP B 1 632 ? 24.938 -26.172 -5.367 1 97.19 632 ASP B O 1
ATOM 9814 N N . GLY B 1 633 ? 26.125 -24.656 -6.52 1 91 633 GLY B N 1
ATOM 9815 C CA . GLY B 1 633 ? 27.406 -25.141 -6.074 1 91 633 GLY B CA 1
ATOM 9816 C C . GLY B 1 633 ? 27.906 -26.344 -6.871 1 91 633 GLY B C 1
ATOM 9817 O O . GLY B 1 633 ? 29 -26.859 -6.625 1 91 633 GLY B O 1
ATOM 9818 N N . ALA B 1 634 ? 27.156 -26.812 -7.77 1 85.44 634 ALA B N 1
ATOM 9819 C CA . ALA B 1 634 ? 27.562 -27.969 -8.586 1 85.44 634 ALA B CA 1
ATOM 9820 C C . ALA B 1 634 ? 28.281 -27.5 -9.852 1 85.44 634 ALA B C 1
ATOM 9822 O O . ALA B 1 634 ? 28.062 -26.391 -10.336 1 85.44 634 ALA B O 1
#

Radius of gyration: 33.93 Å; Cα contacts (8 Å, |Δi|>4): 2484; chains: 2; bounding box: 111×128×86 Å

Secondary structure (DSSP, 8-state):
------------TT--------TTS-S----S----TTS------TT-SS-GGG---SS-HHHHHHHHHHHHHT--SSSEEEE-SSHHHHHTTTTTSS--GGGHHHHHHHHHHHHHHTBPPPTT-TTS--PPP-EEEEETHHHHHHHHHHHHH--EE-----SSSTT---SS--TT-SS--PPPHHHHHHH-EESS--S---HHHHBT----TT-TT----S-B--B-TTSSSBP-B----S--TTPPPPSSTT----B--B--STTSTT-B-SS-GGGGSSHHHHHHHHHHHHHHHHHHHHHHHH-GGG-SSHHHHHHHHHHHHHHHHHHHIIIIIIHHHSPTTHHHHHHHH---S---SSSSEEEHHHHHTGGGGGGGG--SEE--SSSSSTTSTT-SEEHHHHHHSBTTBBTSSSTTS--SS--TT-S--THHHH-TT-S-GGGEEEPSSS-B-GGGGS-TTSSTTS-HHHHHHHT-HHHHHHHHHHHTTPPBHHHHHHHTT--PPPHHHHHTT--HHHHHHHHHHSS-BHHHHHHHHHHHHHTTSS--HHHHHHHHHHHHHHHHH-TTSGGG-TTS---GGGS---TT-----SHHHHHHHTTSS-SEE-TTS-EE--EETTEETT----/-----PPP----TT--------TTS-S----S----TT-------TT--S-GGG---SS-HHHHHHHHHHHHHT--SSSEEEE-SSHHHHHTTTTTSS--GGGHHHHHHHHHHHHHHTBPPPTT-TTS--PPP-EEEEETHHHHHHHHHHHHH--EE-----SSSS----SS--TT-SS--PPPHHHHHHH-EESS--SS--HHHHBT----TT-TT----S-B--B-TTSSSBP-B----S--TTPPPPSSTT----B--B--STTSTT-B-SS-GGGGSSHHHHHHHHHHHHHHHHHHHHHHHH-GGG-SSHHHHHHHHHHHHHHHHHHHIIIIIIHHHSPTTHHHHHHHH---S---SSSSEEEHHHHHTGGGGGGGG--SEE--SSSSSTTSTT-SEEHHHHHHSBTTBBTSSSTTS--SS--TT-S--THHHH-TT-S-GGGEEEPSSS-B-GGGGS-TTSSTTS-HHHHHHHT-HHHHHHHHHHHTTPPBHHHHHHHTT--PPPHHHHHTT--HHHHHHHHHHSS-BHHHHHHHHHHHHHTTSS--HHHHHHHHHHHHHHHHH-TTSTTS-TTS---GGGS---TT-----SHHHHHHHTTSS-SEE-TTS-EE--EETTEETT----

InterPro domains:
  IPR010255 Haem peroxidase superfamily [SSF48113] (130-585)
  IPR019791 Haem peroxidase, animal-type [PF03098] (263-388)
  IPR019791 Haem peroxidase, animal-type [PR00457] (141-156)
  IPR019791 Haem peroxidase, animal-type [PR00457] (317-343)
  IPR019791 Haem peroxidase, animal-type [PR00457] (372-382)
  IPR019791 Haem peroxidase, animal-type [PS50292] (52-634)
  IPR037120 Haem peroxidase domain superfamily, animal type [G3DSA:1.10.640.10] (123-583)

Sequence (1268 aa):
MVQTTQAPLQGDPNHSPHEAVDLAQTPAGRTVRRIGHGGVFVPADPDAPQAPQDSTATLMPRTEAAVRRDLREHRFDATTSFDYLMRDLAREFPDAHLPVGDQVEAIKDALLRLGAGMIEAPAGAPATPPEPPRDSTIPSIYTYWGQFIDHDITLNTNGPDDDSGPRGDQALGDIVNDPFRAFEPDVVRRGLHNGRNPLLDLDSLYGSGPRFPGEKDRGTTRSEAAYVPDSAKLRLGRISTEPFGPFSLVAPGDDPQRDLPRSTEPGSERMPLIPDSRNDENLIVAQFHVAMIRFHNAVVDWVARHEPWFAVTQRELFDRAQELVRFHYQWLVVNDYLRTLTKAGVLDSVLATGPTLFRPARRVSMPLEFAVAAFRFGHSMVRGAYDFNVNFTGNGPGGVASLDLLFRFTGNGGLSPNPANPSPVLPSNWPVEWPRLTDKGDPLAFRMARKIDPFLADGLGHLLNEGNSATDPIRALLKQLAQRNLLRGYMLALPTGEAVAADLRAHPLTPAQLRQNASPEVVAALDALDGTPLWYYVLKEAEVQGNGNFLGEVGSRILAETFVYLLRLDPESFMRRPGGDWTPAYGVRFDDGRLITTISDLLAFGGVFPIGQDEAGQPLFRRNGDAYAGHDGAMVQTTQAPLQGDPNHSPHEAVDLAQTPAGRTVRRIGHGGVFVPADPDAPQAPQDSTATLMPRTEAAVRRDLREHRFDATTSFDYLMRDLAREFPDAHLPVGDQVEAIKDALLRLGAGMIEAPAGAPATPPEPPRDSTIPSIYTYWGQFIDHDITLNTNGPDDDSGPRGDQALGDIVNDPFRAFEPDVVRRGLHNGRNPLLDLDSLYGSGPRFPGEKDRGTTRSEAAYVPDSAKLRLGRISTEPFGPFSLVAPGDDPQRDLPRSTEPGSERMPLIPDSRNDENLIVAQFHVAMIRFHNAVVDWVARHEPWFAVTQRELFDRAQELVRFHYQWLVVNDYLRTLTKAGVLDSVLATGPTLFRPARRVSMPLEFAVAAFRFGHSMVRGAYDFNVNFTGNGPGGVASLDLLFRFTGNGGLSPNPANPSPVLPSNWPVEWPRLTDKGDPLAFRMARKIDPFLADGLGHLLNEGNSATDPIRALLKQLAQRNLLRGYMLALPTGEAVAADLRAHPLTPAQLRQNASPEVVAALDALDGTPLWYYVLKEAEVQGNGNFLGEVGSRILAETFVYLLRLDPESFMRRPGGDWTPAYGVRFDDGRLITTISDLLAFGGVFPIGQDEAGQPLFRRNGDAYAGHDGA

Solvent-accessible surface area (backbone atoms only — not comparable to full-atom values): 66944 Å² total; per-residue (Å²): 135,79,78,70,79,72,74,79,78,76,74,71,78,81,61,64,75,74,66,78,66,62,77,73,51,72,75,70,24,51,27,57,52,76,80,54,87,69,71,77,55,64,71,70,60,83,78,59,81,74,64,65,66,74,37,56,44,52,49,34,68,67,39,46,51,39,38,51,46,18,49,64,66,51,48,45,40,48,21,26,38,40,34,50,38,56,54,69,52,49,73,43,62,60,78,41,30,55,64,58,80,92,39,38,66,61,36,51,50,24,41,44,44,30,24,59,53,27,42,41,77,61,91,79,56,83,79,60,71,84,68,76,83,59,53,23,71,38,27,34,45,59,40,40,50,49,50,54,51,44,58,24,34,47,34,82,50,75,34,47,67,60,86,74,71,92,74,37,32,24,49,80,59,55,86,81,40,85,78,73,68,68,44,55,50,71,57,42,45,56,33,42,37,23,66,28,37,56,53,63,69,44,44,42,61,39,28,49,55,87,69,49,92,88,39,82,66,59,59,81,56,42,16,31,33,40,56,34,86,85,44,66,26,44,47,58,12,64,32,57,61,59,66,54,89,84,41,54,59,45,77,68,38,83,55,32,72,70,36,60,28,54,37,82,48,92,93,43,57,28,32,47,33,33,11,36,52,71,46,36,55,27,33,68,38,26,51,50,50,35,40,52,44,14,28,44,21,26,39,38,54,48,38,50,70,76,39,47,86,41,42,80,43,56,65,46,28,31,54,51,24,51,50,49,47,36,34,54,51,51,48,35,45,56,69,36,52,45,57,60,42,29,35,88,34,49,54,57,48,35,69,52,69,44,58,79,60,72,72,50,90,46,89,68,50,42,41,43,57,34,73,56,19,47,68,51,47,45,58,17,21,47,57,57,50,38,48,41,34,82,29,24,17,84,90,24,82,62,24,49,36,40,48,68,53,33,32,18,46,14,37,95,25,25,25,22,97,42,75,90,58,55,38,81,43,57,54,41,58,64,57,72,33,48,72,45,28,59,44,71,19,55,81,55,50,73,32,27,15,28,21,30,29,62,54,26,38,42,60,50,53,56,35,81,90,37,38,79,87,47,60,69,72,57,17,52,46,52,9,20,50,52,31,47,42,51,47,45,32,49,28,58,46,46,50,17,28,53,47,51,20,51,74,69,70,40,86,53,79,48,74,67,62,73,41,56,94,50,51,70,62,29,44,53,20,49,70,64,35,70,56,42,58,35,43,58,38,34,21,41,37,4,33,67,53,18,52,12,46,23,29,15,70,61,35,23,45,46,51,40,40,48,54,48,39,32,35,67,65,35,67,85,26,46,74,44,34,85,95,49,80,66,47,46,69,79,50,70,59,49,97,86,63,48,62,52,50,39,72,66,39,46,33,19,59,12,30,64,24,63,76,48,58,47,97,87,65,46,74,32,57,39,60,54,83,95,39,54,23,19,56,49,83,122,137,82,75,69,79,73,74,77,80,76,71,72,78,79,63,62,78,73,66,79,63,63,73,72,49,72,74,71,28,49,22,59,50,80,66,54,95,66,61,73,44,56,73,70,58,84,77,57,77,77,65,64,63,71,33,57,43,53,49,36,69,68,36,47,52,39,39,51,47,17,50,65,67,51,48,43,41,45,22,27,37,41,34,53,39,55,52,67,52,50,71,44,60,60,78,40,30,53,66,58,80,92,39,37,66,59,37,52,50,25,42,44,44,30,24,59,53,27,43,42,76,61,89,79,58,84,80,60,71,83,66,76,82,60,52,23,70,39,27,34,46,60,40,39,51,47,50,54,52,45,58,24,34,47,33,83,47,75,38,52,71,58,87,76,68,92,79,39,35,23,54,80,61,56,85,80,41,82,78,71,68,68,43,54,50,71,56,42,44,57,36,43,38,24,66,29,43,56,52,62,67,43,44,41,62,39,29,48,56,85,74,48,92,90,42,80,62,63,46,81,60,41,18,26,29,34,55,34,85,83,46,65,25,44,47,58,12,63,34,56,61,58,66,56,89,86,38,55,60,43,75,67,39,83,56,32,71,71,35,61,28,51,37,82,48,91,91,43,58,29,31,48,31,32,11,37,55,70,47,36,55,28,32,68,38,26,51,49,51,36,40,52,46,14,27,44,21,26,38,37,55,46,39,48,70,78,39,46,87,40,42,80,42,58,65,44,29,30,54,53,26,51,50,48,47,35,34,54,50,50,49,35,46,56,68,36,52,44,57,58,42,29,35,87,34,49,54,58,49,35,70,52,68,44,57,80,61,73,73,50,88,44,88,68,51,43,40,44,57,35,72,55,19,48,68,50,48,46,58,17,21,45,58,57,51,38,46,41,33,81,30,24,16,85,89,23,84,63,24,50,36,40,49,68,53,32,31,18,46,14,39,93,22,25,25,20,97,44,73,91,58,55,36,83,43,57,54,39,58,65,56,70,34,48,72,46,27,59,45,71,19,54,81,54,50,73,34,26,16,28,21,31,29,62,54,26,38,41,62,48,53,56,36,80,90,37,38,77,86,47,59,69,73,56,17,51,47,52,9,20,50,51,32,47,43,50,46,44,30,50,28,58,45,45,50,16,29,54,49,52,20,50,74,69,70,41,84,52,80,46,75,68,62,74,41,57,96,51,52,70,62,31,44,53,20,48,69,62,35,70,56,44,58,35,43,57,37,34,21,43,36,3,32,67,53,19,54,11,46,23,29,14,70,61,33,24,46,46,52,38,40,48,56,48,39,31,36,64,63,36,67,84,26,45,74,43,35,84,95,50,80,66,47,47,67,79,49,70,61,48,96,86,63,48,60,51,50,40,73,66,39,45,31,19,58,10,31,65,25,64,78,49,60,47,97,88,63,45,75,32,58,38,60,53,85,95,40,54,22,20,55,52,84,122

Organism: NCBI:txid88382